Protein 3BXZ (pdb70)

CATH classification: 3.40.50.300 (+1 more: 3.40.50.300)

Sequence (878 aa):
GSRNDRTLRRMRKVVNIINAMEPEMEKLSDEELKGKTAEFRARLEKGEVLENLIPEAFAVVREASKRVFGMRHFDVQLLGGMVLNERCIAEMRTGEGKTLTATLPAYLNALTGKGVHVVTVNDYLAQRDAENNRPLFEFLGLTVGINLPGMPAPAKREAYAADITYGTNNEYGFDYLRDNMAFSPEERVQRKLHYALVDEVDSILIDEARTPLIILASITFQNYFRLYEKLAGMTGTADTEAFEFSSIYKLDTVVVPTNRPMIRKDLPDLVYMTEAEKIQAIIEDIKERTAKGQPVLVGTISIEKSELVSNELTKAGIKHNVLNAKFHANEAAIVAQAGYPAAVTIATNMAGRGTDIVLGGSWQAEVAALENPTAEQIEKIKADWQVRHDAVLEAGGLHIIGTERHESRRIDNQLRGRSGRQGDAGSSRFYLSMEDALGSRNDRTLRRMRKVVNIINAMEPEMEKLSDEELKGKTAEFRARLEKGEVLENLIPEAFAVVREASKRVFGMRHFDVQLLGGMVLNERCIAEMRTGEGKTLTATLPAYLNALTGKGVHVVTVNDYLAQRDAENNRPLFEFLGLTVGINLPGMPAPAKREAYAADITYGTNNEYGFDYLRDNMAFSPEERVQRKLHYALVDEVDSILIDEARTPLIILASITFQNYFRLYEKLAGMTGTADTEAFEFSSIYKLDTVVVPTNRPMIRKDLPDLVYMTEAEKIQAIIEDIKERTAKGQPVLVGTISIEKSELVSNELTKAGIKHNVLNAKFHANEAAIVAQAGYPAAVTIATNMAGRGTDIVLGGSWQAEVAALENPTAEQIEKIKADWQVRHDAVLEAGGLHIIGTERHESRRIDNQLRGRSGRQGDAGSSRFYLSMEDALMR

Secondary structure (DSSP, 8-state):
-HHHHHHHHHHHHHHHHHHHTHHHHTTS-HHHHHTHHHHHHHHHHTT--GGGSHHHHHHHHHHHHHHHT--PPPHHHHHHHHHTTTTEEEE--TTS-HHHHTHHHHHHHTTSSS-EEEEESSHHHHHHHHHTTHHHHHHTT--EEE--TT--HHHHHHHHHSSEEEEEHHHHHHHHHHHHT-SSGGG----S--EEEEETHHHHHTGGGS--EE--EE---GGGGGGSSEEEEEES--STTTTHHHHHS--EEEEPPPSS----EEPPPEEESSHHHHHHHHHHHHHHHHHHT--EEEE-SSHHHHHHHHHHHHHTS----EE-SS-HHHHHHHHTTTTSSS-EEEE-TTSSTT----TT--THHHHTT-S---TTTTHHHHTTHHHHHHHHHHTTS-EEEESS--SSTTHHHHHHHTSSGGG---EEEEEEEGGG--/-HHHHHHHHHHHHHHHHHHHTHHHHTTS-HHHHHTHHHHHHHHHHTT--GGGSHHHHHHHHHHHHHHHT--PPPHHHHHHHHHTTTTEEEE--TTS-HHHHTHHHHHHHTTSSS-EEEEESSHHHHHHHHHTTHHHHHHTT--EEE--TT--HHHHHHHHHSSEEEEEHHHHHHHHHHHHT-SSGGG-------EEEEETHHIIIIIS-S--EE--EE--TTTGGGSSSEEEEEES--STT-SHHHHHS--EEEEPPPSS----EEPPPEEESSHHHHHHHHHHHHHHHHHHT--EEEE-SSHHHHHHHHHHHHHTS----EE-SS-HHHHHHHHTTTTSSS-EEEE-TTSSTT----TT--THHHHTT-S---TTTTHHHHTTHHHHHHHHHHTTS-EEEESS--SSTTHHHHHHHTSSGGG---EEEEEEEHHHH---

Foldseek 3Di:
DVVLVCLLVVCLVLLVLLVVCQVVLLPQDLVRLLCVLVVVLVCVVVVHDLCPCQSVQLSSLQNLCCVQVVHRQQSLLSSQLVQQQPLAEEAAFFQQCVLSSVCRVLVSQLRPQQAAEEAEADLVQQVVSLVVNVSSQVSSPWDAAEDDDPDPLVNLLVQQNTSYHTDHLVRVLVLVVVCVVDPDNVSRSHDQAEYYEYEACCVRQPVQQPWDQPPPGTDGCNCVQLSYNHYYYYYNFAPPVQVVSCVRNNHHYRYRDGSADQAEAEDDADEDADLCRQLVVVLVVLVVLLVVLAFEEEEEAAVVVLVVSVCSNCVVPADAEEFHPPCLPVLLLVQCFSLASRYYYYYYLPGNPPRQHAHQHDCVSVQVPDPDNDPPVSCCRVVVSVVRRVSNQVSQGYEYEYSEQDPDVSSVVSRVSSTRHPNGGHYYYYYHYPVPPD/DVVLVCLLVVCLVLLVLLVVCQVVLLPQDLVRLLCVLVVVLVCVVVVHDLCPCQSVQLSSLQNLCCVQVVHRQQSLLSSQLVQQQPLAEEAAFDQQCVLSSVCRVLVSQLRPQQAAEEAEADLVQQCVSLVVNVSSQVSSPWDAAEDDDPDQLVNLLVQQNTSYHTDHLVRVVVLVVVCVVDPDNVSRRHGQAEYYEYEACCCRQPVQQPWDQPVDDTDGCNCVQLSYNHYYYYYNFQVVVQPVSCVRNNHHYRYRDGSADQAEAEDDADAAADLCRQLVVVLVVLVVLLVVQAFEEEEEAAVVVLVVSVCSNCVVPADAEEFHPPPQPVLLLVQCFSQASRYYYYYYLPGNPPRQHAHQHDCVSVQVPDPDNDPPVSCCRVVVSVVRRVSNQVSQGYEYEYSEQDPDVSSVVSRVSSTRHPNGGHYYYYYYYPVPVPPD

B-factor: mean 82.31, std 23.48, range [23.75, 167.67]

Solvent-accessible surface area: 38210 Å² total; per-residue (Å²): 84,79,132,34,92,154,15,22,155,121,3,100,125,35,7,93,88,1,43,63,38,26,77,90,8,88,171,36,43,65,127,109,0,83,39,31,2,55,68,0,101,45,48,31,154,161,65,52,89,108,82,88,1,13,23,34,0,1,3,0,0,2,6,0,0,55,83,52,64,54,103,91,0,63,57,9,8,0,1,0,0,7,0,0,10,62,80,11,0,0,3,1,98,53,23,7,26,24,49,12,0,2,0,0,0,0,0,10,9,2,10,77,48,94,2,0,7,5,0,3,39,18,51,64,8,0,67,41,5,0,95,86,4,59,55,0,0,96,28,0,40,12,80,10,8,26,0,31,67,73,59,91,38,87,36,3,70,128,7,2,63,11,32,0,1,4,0,11,12,55,10,0,0,7,0,40,1,73,14,26,12,14,112,39,92,125,74,110,12,22,86,157,12,10,1,0,0,0,15,38,0,0,12,6,8,14,42,86,46,176,57,21,64,0,107,139,13,47,6,43,17,56,4,0,4,90,54,6,101,47,0,0,0,2,0,8,16,1,79,81,31,29,164,59,0,28,64,43,6,146,0,62,28,6,45,8,46,48,42,122,103,85,89,29,141,70,49,98,56,69,79,45,126,44,63,53,74,8,30,75,25,1,16,125,21,0,101,100,38,41,93,113,23,3,0,2,0,0,5,8,57,33,51,110,65,0,76,104,6,17,86,39,0,70,139,44,44,10,195,43,55,43,1,34,23,131,134,48,64,85,10,8,69,62,1,18,49,4,0,90,28,73,18,14,4,0,1,7,41,84,2,7,34,48,23,65,8,32,3,0,0,17,53,90,53,57,43,92,76,72,186,78,120,43,65,120,59,57,101,145,46,92,57,65,25,68,102,28,30,70,45,0,47,162,25,30,0,2,0,0,0,0,4,30,65,64,171,38,123,2,25,5,44,27,19,21,8,28,3,6,42,45,20,15,30,5,10,0,38,0,5,44,4,93,92,62,91,200,84,79,135,33,90,152,14,22,156,121,4,98,124,34,7,94,87,1,44,63,36,26,76,90,8,86,171,36,44,65,129,112,0,83,40,30,2,55,68,0,102,47,48,33,153,162,65,51,89,108,83,88,0,13,25,34,0,1,3,0,0,2,6,0,0,55,84,52,62,53,104,92,0,63,56,8,8,0,1,0,0,8,0,0,10,62,82,12,0,0,3,2,95,52,23,8,26,23,50,12,0,2,0,0,0,0,0,10,8,3,10,79,48,96,2,0,4,4,0,3,38,18,51,65,7,0,67,41,5,0,94,86,4,61,56,0,0,98,30,0,40,12,81,10,8,26,0,33,68,73,57,90,37,90,36,3,72,127,6,2,62,11,32,0,1,3,0,10,7,56,13,0,0,9,0,34,0,71,14,11,12,11,100,36,89,126,72,108,13,22,81,157,11,10,0,0,0,0,14,37,0,0,12,6,3,12,40,83,30,157,56,22,88,0,93,157,12,67,17,34,18,47,20,0,2,82,41,6,100,46,1,0,0,2,0,8,16,1,81,83,35,29,164,65,0,28,68,38,4,148,0,62,28,6,44,8,46,47,41,118,101,84,88,29,141,69,49,97,58,67,63,46,110,65,104,52,75,12,29,75,26,1,17,124,20,0,102,101,38,43,92,112,24,3,0,1,0,0,5,8,56,34,51,112,66,0,76,105,6,17,84,40,0,69,140,46,44,11,194,42,55,43,1,34,22,135,134,46,64,83,10,6,67,64,1,18,50,4,0,90,26,71,19,12,4,0,1,6,41,86,2,6,34,46,25,66,8,32,3,0,0,17,53,91,54,56,41,92,77,72,188,78,119,42,65,119,61,57,100,144,44,92,56,66,25,68,103,30,30,69,48,0,47,160,24,30,0,4,0,0,0,0,4,42,36,62,172,38,127,2,26,5,40,27,18,23,8,29,3,7,41,44,19,16,31,5,10,1,39,0,6,7,13,74,166,53,36,102,120,258

Structure (mmCIF, N/CA/C/O backbone):
data_3BXZ
#
_entry.id   3BXZ
#
_cell.length_a   177.823
_cell.length_b   71.361
_cell.length_c   119.536
_cell.angle_alpha   90.000
_cell.angle_beta   128.820
_cell.angle_gamma   90.000
#
_symmetry.space_group_name_H-M   'C 1 2 1'
#
loop_
_entity.id
_entity.type
_entity.pdbx_description
1 polymer 'Preprotein translocase subunit secA'
2 non-polymer 'MAGNESIUM ION'
3 non-polymer SPERMIDINE
4 non-polymer "ADENOSINE-5'-DIPHOSPHATE"
5 water water
#
loop_
_atom_site.group_PDB
_atom_site.id
_atom_site.type_symbol
_atom_site.label_atom_id
_atom_site.label_alt_id
_atom_site.label_comp_id
_atom_site.label_asym_id
_atom_site.label_entity_id
_atom_site.label_seq_id
_atom_site.pdbx_PDB_ins_code
_atom_site.Cartn_x
_atom_site.Cartn_y
_atom_site.Cartn_z
_atom_site.occupancy
_atom_site.B_iso_or_equiv
_atom_site.auth_seq_id
_atom_site.auth_comp_id
_atom_site.auth_asym_id
_atom_site.auth_atom_id
_atom_site.pdbx_PDB_model_num
ATOM 1 N N . GLY A 1 13 ? 34.901 -22.739 11.718 1.00 125.80 11 GLY A N 1
ATOM 2 C CA . GLY A 1 13 ? 35.117 -24.151 11.271 1.00 125.31 11 GLY A CA 1
ATOM 3 C C . GLY A 1 13 ? 34.737 -24.334 9.816 1.00 124.45 11 GLY A C 1
ATOM 4 O O . GLY A 1 13 ? 35.369 -23.757 8.929 1.00 125.41 11 GLY A O 1
ATOM 5 N N . SER A 1 14 ? 33.712 -25.142 9.561 1.00 121.56 12 SER A N 1
ATOM 6 C CA . SER A 1 14 ? 33.266 -25.360 8.196 1.00 119.25 12 SER A CA 1
ATOM 7 C C . SER A 1 14 ? 32.605 -24.060 7.759 1.00 116.99 12 SER A C 1
ATOM 8 O O . SER A 1 14 ? 32.431 -23.817 6.568 1.00 118.38 12 SER A O 1
ATOM 11 N N . ARG A 1 15 ? 32.252 -23.220 8.734 1.00 114.19 13 ARG A N 1
ATOM 12 C CA . ARG A 1 15 ? 31.614 -21.931 8.454 1.00 111.04 13 ARG A CA 1
ATOM 13 C C . ARG A 1 15 ? 32.640 -20.947 7.897 1.00 107.30 13 ARG A C 1
ATOM 14 O O . ARG A 1 15 ? 32.390 -20.267 6.902 1.00 106.44 13 ARG A O 1
ATOM 22 N N . ASN A 1 16 ? 33.796 -20.869 8.543 1.00 102.01 14 ASN A N 1
ATOM 23 C CA . ASN A 1 16 ? 34.838 -19.973 8.084 1.00 97.46 14 ASN A CA 1
ATOM 24 C C . ASN A 1 16 ? 35.241 -20.384 6.669 1.00 94.67 14 ASN A C 1
ATOM 25 O O . ASN A 1 16 ? 35.578 -19.546 5.838 1.00 94.63 14 ASN A O 1
ATOM 30 N N . ASP A 1 17 ? 35.185 -21.685 6.400 1.00 95.69 15 ASP A N 1
ATOM 31 C CA . ASP A 1 17 ? 35.539 -22.218 5.089 1.00 94.79 15 ASP A CA 1
ATOM 32 C C . ASP A 1 17 ? 34.556 -21.804 3.998 1.00 94.62 15 ASP A C 1
ATOM 33 O O . ASP A 1 17 ? 34.943 -21.186 2.999 1.00 93.12 15 ASP A O 1
ATOM 38 N N . ARG A 1 18 ? 33.288 -22.156 4.191 1.00 93.59 16 ARG A N 1
ATOM 39 C CA . ARG A 1 18 ? 32.255 -21.848 3.212 1.00 92.63 16 ARG A CA 1
ATOM 40 C C . ARG A 1 18 ? 32.216 -20.357 2.910 1.00 91.82 16 ARG A C 1
ATOM 41 O O . ARG A 1 18 ? 31.973 -19.952 1.771 1.00 92.39 16 ARG A O 1
ATOM 49 N N . THR A 1 19 ? 32.474 -19.546 3.930 1.00 90.28 17 THR A N 1
ATOM 50 C CA . THR A 1 19 ? 32.472 -18.094 3.784 1.00 88.54 17 THR A CA 1
ATOM 51 C C . THR A 1 19 ? 33.711 -17.608 3.028 1.00 88.66 17 THR A C 1
ATOM 52 O O . THR A 1 19 ? 33.647 -16.649 2.259 1.00 86.13 17 THR A O 1
ATOM 56 N N . LEU A 1 20 ? 34.835 -18.282 3.243 1.00 89.49 18 LEU A N 1
ATOM 57 C CA . LEU A 1 20 ? 36.078 -17.914 2.577 1.00 90.02 18 LEU A CA 1
ATOM 58 C C . LEU A 1 20 ? 36.015 -18.416 1.135 1.00 90.60 18 LEU A C 1
ATOM 59 O O . LEU A 1 20 ? 36.373 -17.701 0.192 1.00 91.03 18 LEU A O 1
ATOM 64 N N . ARG A 1 21 ? 35.551 -19.650 0.973 1.00 93.34 19 ARG A N 1
ATOM 65 C CA . ARG A 1 21 ? 35.398 -20.241 -0.350 1.00 94.45 19 ARG A CA 1
ATOM 66 C C . ARG A 1 21 ? 34.445 -19.340 -1.135 1.00 93.44 19 ARG A C 1
ATOM 67 O O . ARG A 1 21 ? 34.701 -18.982 -2.287 1.00 92.31 19 ARG A O 1
ATOM 75 N N . ARG A 1 22 ? 33.350 -18.981 -0.470 1.00 89.81 20 ARG A N 1
ATOM 76 C CA . ARG A 1 22 ? 32.295 -18.122 -1.005 1.00 88.45 20 ARG A CA 1
ATOM 77 C C . ARG A 1 22 ? 32.831 -16.963 -1.826 1.00 86.37 20 ARG A C 1
ATOM 78 O O . ARG A 1 22 ? 32.565 -16.853 -3.017 1.00 85.33 20 ARG A O 1
ATOM 86 N N . MET A 1 23 ? 33.583 -16.093 -1.164 1.00 84.68 21 MET A N 1
ATOM 87 C CA . MET A 1 23 ? 34.157 -14.914 -1.797 1.00 81.95 21 MET A CA 1
ATOM 88 C C . MET A 1 23 ? 35.470 -15.216 -2.489 1.00 79.08 21 MET A C 1
ATOM 89 O O . MET A 1 23 ? 35.948 -14.432 -3.305 1.00 78.22 21 MET A O 1
ATOM 94 N N . ARG A 1 24 ? 36.053 -16.356 -2.148 1.00 78.30 22 ARG A N 1
ATOM 95 C CA . ARG A 1 24 ? 37.307 -16.758 -2.752 1.00 78.31 22 ARG A CA 1
ATOM 96 C C . ARG A 1 24 ? 37.146 -16.738 -4.266 1.00 78.05 22 ARG A C 1
ATOM 97 O O . ARG A 1 24 ? 38.093 -16.455 -4.999 1.00 77.72 22 ARG A O 1
ATOM 105 N N . LYS A 1 25 ? 35.937 -17.043 -4.729 1.00 78.20 23 LYS A N 1
ATOM 106 C CA . LYS A 1 25 ? 35.646 -17.067 -6.159 1.00 79.29 23 LYS A CA 1
ATOM 107 C C . LYS A 1 25 ? 35.609 -15.655 -6.724 1.00 77.88 23 LYS A C 1
ATOM 108 O O . LYS A 1 25 ? 36.145 -15.384 -7.803 1.00 75.79 23 LYS A O 1
ATOM 114 N N . VAL A 1 26 ? 34.968 -14.761 -5.977 1.00 79.52 24 VAL A N 1
ATOM 115 C CA . VAL A 1 26 ? 34.856 -13.361 -6.367 1.00 78.27 24 VAL A CA 1
ATOM 116 C C . VAL A 1 26 ? 36.267 -12.806 -6.531 1.00 79.27 24 VAL A C 1
ATOM 117 O O . VAL A 1 26 ? 36.501 -11.845 -7.261 1.00 79.65 24 VAL A O 1
ATOM 121 N N . VAL A 1 27 ? 37.208 -13.429 -5.834 1.00 79.33 25 VAL A N 1
ATOM 122 C CA . VAL A 1 27 ? 38.603 -13.036 -5.905 1.00 81.07 25 VAL A CA 1
ATOM 123 C C . VAL A 1 27 ? 39.131 -13.436 -7.272 1.00 82.69 25 VAL A C 1
ATOM 124 O O . VAL A 1 27 ? 39.847 -12.672 -7.909 1.00 81.49 25 VAL A O 1
ATOM 128 N N . ASN A 1 28 ? 38.775 -14.640 -7.718 1.00 85.64 26 ASN A N 1
ATOM 129 C CA . ASN A 1 28 ? 39.222 -15.134 -9.015 1.00 89.29 26 ASN A CA 1
ATOM 130 C C . ASN A 1 28 ? 38.768 -14.167 -10.106 1.00 88.66 26 ASN A C 1
ATOM 131 O O . ASN A 1 28 ? 39.526 -13.856 -11.035 1.00 88.45 26 ASN A O 1
ATOM 136 N N . ILE A 1 29 ? 37.533 -13.682 -9.974 1.00 87.01 27 ILE A N 1
ATOM 137 C CA . ILE A 1 29 ? 36.960 -12.735 -10.933 1.00 87.03 27 ILE A CA 1
ATOM 138 C C . ILE A 1 29 ? 37.825 -11.486 -11.035 1.00 86.85 27 ILE A C 1
ATOM 139 O O . ILE A 1 29 ? 38.144 -11.024 -12.129 1.00 88.38 27 ILE A O 1
ATOM 144 N N . ILE A 1 30 ? 38.191 -10.944 -9.879 1.00 85.94 28 ILE A N 1
ATOM 145 C CA . ILE A 1 30 ? 39.012 -9.737 -9.808 1.00 86.26 28 ILE A CA 1
ATOM 146 C C . ILE A 1 30 ? 40.328 -9.905 -10.558 1.00 84.93 28 ILE A C 1
ATOM 147 O O . ILE A 1 30 ? 40.827 -8.954 -11.167 1.00 85.69 28 ILE A O 1
ATOM 152 N N . ASN A 1 31 ? 40.887 -11.113 -10.503 1.00 85.84 29 ASN A N 1
ATOM 153 C CA . ASN A 1 31 ? 42.150 -11.408 -11.178 1.00 87.18 29 ASN A CA 1
ATOM 154 C C . ASN A 1 31 ? 41.959 -11.490 -12.690 1.00 87.60 29 ASN A C 1
ATOM 155 O O . ASN A 1 31 ? 42.898 -11.257 -13.465 1.00 88.19 29 ASN A O 1
ATOM 160 N N . ALA A 1 32 ? 40.735 -11.812 -13.099 1.00 88.24 30 ALA A N 1
ATOM 161 C CA . ALA A 1 32 ? 40.400 -11.925 -14.511 1.00 89.18 30 ALA A CA 1
ATOM 162 C C . ALA A 1 32 ? 40.282 -10.552 -15.169 1.00 89.34 30 ALA A C 1
ATOM 163 O O . ALA A 1 32 ? 40.557 -10.395 -16.360 1.00 92.15 30 ALA A O 1
ATOM 165 N N . MET A 1 33 ? 39.865 -9.562 -14.386 1.00 89.08 31 MET A N 1
ATOM 166 C CA . MET A 1 33 ? 39.715 -8.212 -14.894 1.00 87.67 31 MET A CA 1
ATOM 167 C C . MET A 1 33 ? 41.049 -7.492 -14.881 1.00 88.83 31 MET A C 1
ATOM 168 O O . MET A 1 33 ? 41.127 -6.330 -15.270 1.00 88.40 31 MET A O 1
ATOM 173 N N . GLU A 1 34 ? 42.100 -8.176 -14.442 1.00 88.20 32 GLU A N 1
ATOM 174 C CA . GLU A 1 34 ? 43.407 -7.542 -14.367 1.00 89.03 32 GLU A CA 1
ATOM 175 C C . GLU A 1 34 ? 44.013 -7.223 -15.722 1.00 90.79 32 GLU A C 1
ATOM 176 O O . GLU A 1 34 ? 44.567 -6.142 -15.917 1.00 89.10 32 GLU A O 1
ATOM 182 N N . PRO A 1 35 ? 43.929 -8.160 -16.681 1.00 92.87 33 PRO A N 1
ATOM 183 C CA . PRO A 1 35 ? 44.508 -7.864 -17.994 1.00 93.35 33 PRO A CA 1
ATOM 184 C C . PRO A 1 35 ? 43.773 -6.721 -18.699 1.00 95.28 33 PRO A C 1
ATOM 185 O O . PRO A 1 35 ? 44.352 -6.017 -19.526 1.00 92.11 33 PRO A O 1
ATOM 189 N N . GLU A 1 36 ? 42.502 -6.538 -18.353 1.00 94.96 34 GLU A N 1
ATOM 190 C CA . GLU A 1 36 ? 41.684 -5.484 -18.938 1.00 96.50 34 GLU A CA 1
ATOM 191 C C . GLU A 1 36 ? 42.111 -4.141 -18.357 1.00 94.82 34 GLU A C 1
ATOM 192 O O . GLU A 1 36 ? 42.680 -3.308 -19.058 1.00 94.46 34 GLU A O 1
ATOM 198 N N . MET A 1 37 ? 41.833 -3.950 -17.066 1.00 95.17 35 MET A N 1
ATOM 199 C CA . MET A 1 37 ? 42.170 -2.721 -16.338 1.00 94.70 35 MET A CA 1
ATOM 200 C C . MET A 1 37 ? 43.599 -2.276 -16.598 1.00 96.05 35 MET A C 1
ATOM 201 O O . MET A 1 37 ? 43.908 -1.089 -16.514 1.00 95.07 35 MET A O 1
ATOM 206 N N . GLU A 1 38 ? 44.465 -3.241 -16.897 1.00 97.25 36 GLU A N 1
ATOM 207 C CA . GLU A 1 38 ? 45.870 -2.969 -17.161 1.00 99.80 36 GLU A CA 1
ATOM 208 C C . GLU A 1 38 ? 46.056 -2.116 -18.391 1.00 100.24 36 GLU A C 1
ATOM 209 O O . GLU A 1 38 ? 47.104 -1.501 -18.570 1.00 98.82 36 GLU A O 1
ATOM 215 N N . LYS A 1 39 ? 45.032 -2.076 -19.235 1.00 102.55 37 LYS A N 1
ATOM 216 C CA . LYS A 1 39 ? 45.098 -1.296 -20.462 1.00 104.57 37 LYS A CA 1
ATOM 217 C C . LYS A 1 39 ? 44.543 0.132 -20.353 1.00 103.82 37 LYS A C 1
ATOM 218 O O . LYS A 1 39 ? 45.109 1.059 -20.944 1.00 104.20 37 LYS A O 1
ATOM 224 N N . LEU A 1 40 ? 43.455 0.312 -19.598 1.00 103.08 38 LEU A N 1
ATOM 225 C CA . LEU A 1 40 ? 42.833 1.633 -19.414 1.00 102.56 38 LEU A CA 1
ATOM 226 C C . LEU A 1 40 ? 43.884 2.698 -19.107 1.00 104.39 38 LEU A C 1
ATOM 227 O O . LEU A 1 40 ? 44.719 2.508 -18.228 1.00 105.17 38 LEU A O 1
ATOM 232 N N . SER A 1 41 ? 43.847 3.818 -19.824 1.00 103.84 39 SER A N 1
ATOM 233 C CA . SER A 1 41 ? 44.817 4.892 -19.600 1.00 102.01 39 SER A CA 1
ATOM 234 C C . SER A 1 41 ? 44.651 5.490 -18.204 1.00 101.44 39 SER A C 1
ATOM 235 O O . SER A 1 41 ? 43.655 5.235 -17.523 1.00 104.71 39 SER A O 1
ATOM 238 N N . ASP A 1 42 ? 45.633 6.279 -17.780 1.00 100.75 40 ASP A N 1
ATOM 239 C CA . ASP A 1 42 ? 45.576 6.915 -16.472 1.00 98.58 40 ASP A CA 1
ATOM 240 C C . ASP A 1 42 ? 44.267 7.679 -16.344 1.00 99.39 40 ASP A C 1
ATOM 241 O O . ASP A 1 42 ? 43.516 7.467 -15.396 1.00 99.45 40 ASP A O 1
ATOM 246 N N . GLU A 1 43 ? 43.994 8.555 -17.307 1.00 101.28 41 GLU A N 1
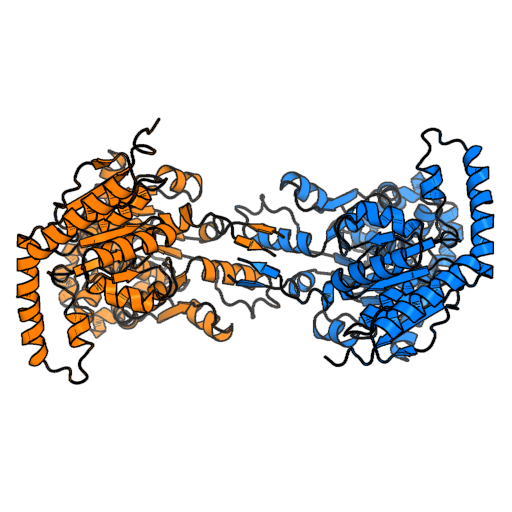ATOM 247 C CA . GLU A 1 43 ? 42.765 9.341 -17.300 1.00 102.53 41 GLU A CA 1
ATOM 248 C C . GLU A 1 43 ? 41.544 8.433 -17.327 1.00 101.96 41 GLU A C 1
ATOM 249 O O . GLU A 1 43 ? 40.550 8.696 -16.666 1.00 100.98 41 GLU A O 1
ATOM 255 N N . GLU A 1 44 ? 41.620 7.364 -18.105 1.00 101.34 42 GLU A N 1
ATOM 256 C CA . GLU A 1 44 ? 40.506 6.435 -18.205 1.00 100.22 42 GLU A CA 1
ATOM 257 C C . GLU A 1 44 ? 40.314 5.677 -16.909 1.00 97.39 42 GLU A C 1
ATOM 258 O O . GLU A 1 44 ? 39.197 5.318 -16.555 1.00 97.33 42 GLU A O 1
ATOM 264 N N . LEU A 1 45 ? 41.416 5.425 -16.214 1.00 93.60 43 LEU A N 1
ATOM 265 C CA . LEU A 1 45 ? 41.386 4.718 -14.941 1.00 90.09 43 LEU A CA 1
ATOM 266 C C . LEU A 1 45 ? 40.768 5.632 -13.890 1.00 89.91 43 LEU A C 1
ATOM 267 O O . LEU A 1 45 ? 39.757 5.306 -13.286 1.00 89.72 43 LEU A O 1
ATOM 272 N N . LYS A 1 46 ? 41.389 6.786 -13.688 1.00 91.98 44 LYS A N 1
ATOM 273 C CA . LYS A 1 46 ? 40.906 7.775 -12.734 1.00 92.02 44 LYS A CA 1
ATOM 274 C C . LYS A 1 46 ? 39.411 7.999 -12.940 1.00 92.77 44 LYS A C 1
ATOM 275 O O . LYS A 1 46 ? 38.632 7.916 -12.001 1.00 93.92 44 LYS A O 1
ATOM 281 N N . GLY A 1 47 ? 39.016 8.266 -14.178 1.00 93.15 45 GLY A N 1
ATOM 282 C CA . GLY A 1 47 ? 37.616 8.509 -14.477 1.00 92.37 45 GLY A CA 1
ATOM 283 C C . GLY A 1 47 ? 36.721 7.305 -14.264 1.00 92.07 45 GLY A C 1
ATOM 284 O O . GLY A 1 47 ? 35.524 7.338 -14.575 1.00 90.15 45 GLY A O 1
ATOM 285 N N . LYS A 1 48 ? 37.300 6.235 -13.735 1.00 90.42 46 LYS A N 1
ATOM 286 C CA . LYS A 1 48 ? 36.540 5.023 -13.483 1.00 88.84 46 LYS A CA 1
ATOM 287 C C . LYS A 1 48 ? 35.592 5.274 -12.311 1.00 88.25 46 LYS A C 1
ATOM 288 O O . LYS A 1 48 ? 34.571 4.596 -12.160 1.00 87.33 46 LYS A O 1
ATOM 294 N N . THR A 1 49 ? 35.935 6.267 -11.491 1.00 88.01 47 THR A N 1
ATOM 295 C CA . THR A 1 49 ? 35.139 6.612 -10.325 1.00 86.10 47 THR A CA 1
ATOM 296 C C . THR A 1 49 ? 33.856 7.297 -10.739 1.00 87.88 47 THR A C 1
ATOM 297 O O . THR A 1 49 ? 32.791 6.992 -10.204 1.00 87.38 47 THR A O 1
ATOM 301 N N . ALA A 1 50 ? 33.962 8.230 -11.682 1.00 88.40 48 ALA A N 1
ATOM 302 C CA . ALA A 1 50 ? 32.793 8.948 -12.186 1.00 90.17 48 ALA A CA 1
ATOM 303 C C . ALA A 1 50 ? 31.739 7.922 -12.577 1.00 91.98 48 ALA A C 1
ATOM 304 O O . ALA A 1 50 ? 30.585 7.996 -12.152 1.00 90.22 48 ALA A O 1
ATOM 306 N N . GLU A 1 51 ? 32.159 6.962 -13.393 1.00 93.44 49 GLU A N 1
ATOM 307 C CA . GLU A 1 51 ? 31.294 5.881 -13.848 1.00 94.62 49 GLU A CA 1
ATOM 308 C C . GLU A 1 51 ? 30.626 5.159 -12.671 1.00 94.71 49 GLU A C 1
ATOM 309 O O . GLU A 1 51 ? 29.410 4.970 -12.658 1.00 94.57 49 GLU A O 1
ATOM 315 N N . PHE A 1 52 ? 31.428 4.756 -11.689 1.00 95.77 50 PHE A N 1
ATOM 316 C CA . PHE A 1 52 ? 30.915 4.063 -10.510 1.00 96.29 50 PHE A CA 1
ATOM 317 C C . PHE A 1 52 ? 29.896 4.917 -9.778 1.00 95.52 50 PHE A C 1
ATOM 318 O O . PHE A 1 52 ? 28.891 4.408 -9.281 1.00 93.64 50 PHE A O 1
ATOM 326 N N . ARG A 1 53 ? 30.172 6.217 -9.695 1.00 94.61 51 ARG A N 1
ATOM 327 C CA . ARG A 1 53 ? 29.273 7.128 -9.004 1.00 94.87 51 ARG A CA 1
ATOM 328 C C . ARG A 1 53 ? 27.966 7.228 -9.766 1.00 94.79 51 ARG A C 1
ATOM 329 O O . ARG A 1 53 ? 26.896 7.142 -9.169 1.00 94.41 51 ARG A O 1
ATOM 337 N N . ALA A 1 54 ? 28.052 7.382 -11.086 1.00 93.37 52 ALA A N 1
ATOM 338 C CA . ALA A 1 54 ? 26.854 7.460 -11.921 1.00 92.38 52 ALA A CA 1
ATOM 339 C C . ALA A 1 54 ? 26.075 6.164 -11.753 1.00 91.97 52 ALA A C 1
ATOM 340 O O . ALA A 1 54 ? 24.898 6.175 -11.394 1.00 91.99 52 ALA A O 1
ATOM 342 N N . ARG A 1 55 ? 26.753 5.049 -12.009 1.00 93.39 53 ARG A N 1
ATOM 343 C CA . ARG A 1 55 ? 26.153 3.724 -11.889 1.00 92.71 53 ARG A CA 1
ATOM 344 C C . ARG A 1 55 ? 25.361 3.598 -10.604 1.00 93.31 53 ARG A C 1
ATOM 345 O O . ARG A 1 55 ? 24.197 3.227 -10.620 1.00 92.77 53 ARG A O 1
ATOM 353 N N . LEU A 1 56 ? 26.003 3.909 -9.487 1.00 95.57 54 LEU A N 1
ATOM 354 C CA . LEU A 1 56 ? 25.351 3.827 -8.189 1.00 97.86 54 LEU A CA 1
ATOM 355 C C . LEU A 1 56 ? 24.234 4.846 -8.096 1.00 99.69 54 LEU A C 1
ATOM 356 O O . LEU A 1 56 ? 23.175 4.568 -7.540 1.00 98.60 54 LEU A O 1
ATOM 361 N N . GLU A 1 57 ? 24.485 6.028 -8.652 1.00 101.23 55 GLU A N 1
ATOM 362 C CA . GLU A 1 57 ? 23.517 7.119 -8.650 1.00 102.92 55 GLU A CA 1
ATOM 363 C C . GLU A 1 57 ? 22.270 6.655 -9.377 1.00 104.22 55 GLU A C 1
ATOM 364 O O . GLU A 1 57 ? 21.161 7.079 -9.066 1.00 104.27 55 GLU A O 1
ATOM 370 N N . LYS A 1 58 ? 22.465 5.775 -10.352 1.00 104.48 56 LYS A N 1
ATOM 371 C CA . LYS A 1 58 ? 21.358 5.235 -11.125 1.00 105.09 56 LYS A CA 1
ATOM 372 C C . LYS A 1 58 ? 20.639 4.171 -10.309 1.00 106.01 56 LYS A C 1
ATOM 373 O O . LYS A 1 58 ? 19.727 3.513 -10.803 1.00 107.46 56 LYS A O 1
ATOM 379 N N . GLY A 1 59 ? 21.068 4.003 -9.062 1.00 107.08 57 GLY A N 1
ATOM 380 C CA . GLY A 1 59 ? 20.451 3.031 -8.174 1.00 109.04 57 GLY A CA 1
ATOM 381 C C . GLY A 1 59 ? 20.922 1.594 -8.319 1.00 110.24 57 GLY A C 1
ATOM 382 O O . GLY A 1 59 ? 20.172 0.659 -8.023 1.00 109.84 57 GLY A O 1
ATOM 383 N N . GLU A 1 60 ? 22.158 1.406 -8.770 1.00 106.29 58 GLU A N 1
ATOM 384 C CA . GLU A 1 60 ? 22.702 0.066 -8.936 1.00 104.37 58 GLU A CA 1
ATOM 385 C C . GLU A 1 60 ? 23.101 -0.466 -7.570 1.00 104.59 58 GLU A C 1
ATOM 386 O O . GLU A 1 60 ? 23.397 0.311 -6.665 1.00 105.43 58 GLU A O 1
ATOM 392 N N . VAL A 1 61 ? 23.106 -1.789 -7.425 1.00 107.39 59 VAL A N 1
ATOM 393 C CA . VAL A 1 61 ? 23.454 -2.442 -6.159 1.00 108.14 59 VAL A CA 1
ATOM 394 C C . VAL A 1 61 ? 24.886 -2.164 -5.680 1.00 109.29 59 VAL A C 1
ATOM 395 O O . VAL A 1 61 ? 25.853 -2.271 -6.447 1.00 110.64 59 VAL A O 1
ATOM 399 N N . LEU A 1 62 ? 25.009 -1.823 -4.399 1.00 107.23 60 LEU A N 1
ATOM 400 C CA . LEU A 1 62 ? 26.297 -1.519 -3.773 1.00 105.72 60 LEU A CA 1
ATOM 401 C C . LEU A 1 62 ? 27.333 -2.618 -3.990 1.00 105.11 60 LEU A C 1
ATOM 402 O O . LEU A 1 62 ? 28.325 -2.431 -4.703 1.00 103.28 60 LEU A O 1
ATOM 407 N N . GLU A 1 63 ? 27.078 -3.769 -3.374 1.00 109.76 61 GLU A N 1
ATOM 408 C CA . GLU A 1 63 ? 27.969 -4.915 -3.445 1.00 112.68 61 GLU A CA 1
ATOM 409 C C . GLU A 1 63 ? 27.984 -5.551 -4.830 1.00 110.73 61 GLU A C 1
ATOM 410 O O . GLU A 1 63 ? 28.380 -6.701 -4.989 1.00 110.38 61 GLU A O 1
ATOM 416 N N . ASN A 1 64 ? 27.564 -4.801 -5.839 1.00 108.87 62 ASN A N 1
ATOM 417 C CA . ASN A 1 64 ? 27.521 -5.345 -7.186 1.00 107.70 62 ASN A CA 1
ATOM 418 C C . ASN A 1 64 ? 28.761 -4.995 -7.978 1.00 104.88 62 ASN A C 1
ATOM 419 O O . ASN A 1 64 ? 29.186 -5.756 -8.840 1.00 102.94 62 ASN A O 1
ATOM 424 N N . LEU A 1 65 ? 29.345 -3.841 -7.688 1.00 101.99 63 LEU A N 1
ATOM 425 C CA . LEU A 1 65 ? 30.546 -3.422 -8.402 1.00 97.85 63 LEU A CA 1
ATOM 426 C C . LEU A 1 65 ? 31.805 -3.643 -7.582 1.00 95.26 63 LEU A C 1
ATOM 427 O O . LEU A 1 65 ? 32.793 -2.939 -7.738 1.00 94.31 63 LEU A O 1
ATOM 432 N N . ILE A 1 66 ? 31.749 -4.635 -6.702 1.00 93.01 64 ILE A N 1
ATOM 433 C CA . ILE A 1 66 ? 32.890 -4.982 -5.869 1.00 89.15 64 ILE A CA 1
ATOM 434 C C . ILE A 1 66 ? 34.028 -5.576 -6.717 1.00 90.04 64 ILE A C 1
ATOM 435 O O . ILE A 1 66 ? 35.139 -5.038 -6.729 1.00 89.13 64 ILE A O 1
ATOM 440 N N . PRO A 1 67 ? 33.767 -6.675 -7.461 1.00 90.57 65 PRO A N 1
ATOM 441 C CA . PRO A 1 67 ? 34.873 -7.222 -8.253 1.00 88.02 65 PRO A CA 1
ATOM 442 C C . PRO A 1 67 ? 35.514 -6.199 -9.180 1.00 90.35 65 PRO A C 1
ATOM 443 O O . PRO A 1 67 ? 36.731 -6.172 -9.337 1.00 89.91 65 PRO A O 1
ATOM 447 N N . GLU A 1 68 ? 34.690 -5.341 -9.766 1.00 89.58 66 GLU A N 1
ATOM 448 C CA . GLU A 1 68 ? 35.179 -4.321 -10.685 1.00 88.31 66 GLU A CA 1
ATOM 449 C C . GLU A 1 68 ? 35.895 -3.182 -9.944 1.00 87.56 66 GLU A C 1
ATOM 450 O O . GLU A 1 68 ? 36.960 -2.718 -10.372 1.00 88.17 66 GLU A O 1
ATOM 456 N N . ALA A 1 69 ? 35.307 -2.740 -8.832 1.00 86.85 67 ALA A N 1
ATOM 457 C CA . ALA A 1 69 ? 35.879 -1.660 -8.028 1.00 84.10 67 ALA A CA 1
ATOM 458 C C . ALA A 1 69 ? 37.230 -2.042 -7.433 1.00 81.88 67 ALA A C 1
ATOM 459 O O . ALA A 1 69 ? 38.182 -1.270 -7.496 1.00 83.45 67 ALA A O 1
ATOM 461 N N . PHE A 1 70 ? 37.298 -3.235 -6.849 1.00 80.24 68 PHE A N 1
ATOM 462 C CA . PHE A 1 70 ? 38.528 -3.729 -6.248 1.00 77.28 68 PHE A CA 1
ATOM 463 C C . PHE A 1 70 ? 39.602 -3.910 -7.313 1.00 75.29 68 PHE A C 1
ATOM 464 O O . PHE A 1 70 ? 40.793 -3.745 -7.038 1.00 73.96 68 PHE A O 1
ATOM 472 N N . ALA A 1 71 ? 39.187 -4.256 -8.529 1.00 73.77 69 ALA A N 1
ATOM 473 C CA . ALA A 1 71 ? 40.142 -4.454 -9.614 1.00 73.38 69 ALA A CA 1
ATOM 474 C C . ALA A 1 71 ? 40.786 -3.120 -9.966 1.00 73.46 69 ALA A C 1
ATOM 475 O O . ALA A 1 71 ? 41.950 -3.059 -10.372 1.00 71.67 69 ALA A O 1
ATOM 477 N N . VAL A 1 72 ? 40.012 -2.051 -9.795 1.00 73.38 70 VAL A N 1
ATOM 478 C CA . VAL A 1 72 ? 40.468 -0.694 -10.077 1.00 71.06 70 VAL A CA 1
ATOM 479 C C . VAL A 1 72 ? 41.473 -0.231 -9.040 1.00 71.89 70 VAL A C 1
ATOM 480 O O . VAL A 1 72 ? 42.539 0.281 -9.373 1.00 73.51 70 VAL A O 1
ATOM 484 N N . VAL A 1 73 ? 41.113 -0.412 -7.773 1.00 72.77 71 VAL A N 1
ATOM 485 C CA . VAL A 1 73 ? 41.977 -0.019 -6.663 1.00 72.28 71 VAL A CA 1
ATOM 486 C C . VAL A 1 73 ? 43.331 -0.738 -6.774 1.00 73.22 71 VAL A C 1
ATOM 487 O O . VAL A 1 73 ? 44.389 -0.146 -6.523 1.00 71.02 71 VAL A O 1
ATOM 491 N N . ARG A 1 74 ? 43.304 -2.014 -7.150 1.00 72.55 72 ARG A N 1
ATOM 492 C CA . ARG A 1 74 ? 44.549 -2.749 -7.298 1.00 72.39 72 ARG A CA 1
ATOM 493 C C . ARG A 1 74 ? 45.398 -2.053 -8.340 1.00 73.47 72 ARG A C 1
ATOM 494 O O . ARG A 1 74 ? 46.560 -1.737 -8.092 1.00 72.43 72 ARG A O 1
ATOM 502 N N . GLU A 1 75 ? 44.797 -1.814 -9.503 1.00 73.78 73 GLU A N 1
ATOM 503 C CA . GLU A 1 75 ? 45.487 -1.163 -10.599 1.00 74.54 73 GLU A CA 1
ATOM 504 C C . GLU A 1 75 ? 46.104 0.172 -10.220 1.00 73.03 73 GLU A C 1
ATOM 505 O O . GLU A 1 75 ? 47.298 0.387 -10.433 1.00 73.49 73 GLU A O 1
ATOM 511 N N . ALA A 1 76 ? 45.290 1.064 -9.664 1.00 71.58 74 ALA A N 1
ATOM 512 C CA . ALA A 1 76 ? 45.759 2.381 -9.246 1.00 70.21 74 ALA A CA 1
ATOM 513 C C . ALA A 1 76 ? 46.944 2.244 -8.291 1.00 68.97 74 ALA A C 1
ATOM 514 O O . ALA A 1 76 ? 47.959 2.923 -8.437 1.00 66.47 74 ALA A O 1
ATOM 516 N N . SER A 1 77 ? 46.790 1.349 -7.317 1.00 68.12 75 SER A N 1
ATOM 517 C CA . SER A 1 77 ? 47.802 1.080 -6.304 1.00 69.13 75 SER A CA 1
ATOM 518 C C . SER A 1 77 ? 49.089 0.637 -6.950 1.00 70.23 75 SER A C 1
ATOM 519 O O . SER A 1 77 ? 50.149 1.164 -6.671 1.00 68.28 75 SER A O 1
ATOM 522 N N . LYS A 1 78 ? 48.975 -0.358 -7.815 1.00 75.35 76 LYS A N 1
ATOM 523 C CA . LYS A 1 78 ? 50.108 -0.894 -8.562 1.00 78.33 76 LYS A CA 1
ATOM 524 C C . LYS A 1 78 ? 50.808 0.243 -9.298 1.00 75.38 76 LYS A C 1
ATOM 525 O O . LYS A 1 78 ? 52.029 0.264 -9.418 1.00 73.66 76 LYS A O 1
ATOM 531 N N . ARG A 1 79 ? 50.020 1.189 -9.790 1.00 74.02 77 ARG A N 1
ATOM 532 C CA . ARG A 1 79 ? 50.561 2.333 -10.504 1.00 73.53 77 ARG A CA 1
ATOM 533 C C . ARG A 1 79 ? 51.129 3.434 -9.598 1.00 73.32 77 ARG A C 1
ATOM 534 O O . ARG A 1 79 ? 52.259 3.895 -9.811 1.00 73.82 77 ARG A O 1
ATOM 542 N N . VAL A 1 80 ? 50.366 3.842 -8.585 1.00 71.54 78 VAL A N 1
ATOM 543 C CA . VAL A 1 80 ? 50.804 4.898 -7.680 1.00 68.49 78 VAL A CA 1
ATOM 544 C C . VAL A 1 80 ? 51.883 4.490 -6.670 1.00 67.66 78 VAL A C 1
ATOM 545 O O . VAL A 1 80 ? 52.864 5.208 -6.484 1.00 67.50 78 VAL A O 1
ATOM 549 N N . PHE A 1 81 ? 51.694 3.353 -6.006 1.00 67.31 79 PHE A N 1
ATOM 550 C CA . PHE A 1 81 ? 52.654 2.872 -5.007 1.00 67.20 79 PHE A CA 1
ATOM 551 C C . PHE A 1 81 ? 53.500 1.779 -5.618 1.00 67.64 79 PHE A C 1
ATOM 552 O O . PHE A 1 81 ? 54.638 1.561 -5.204 1.00 68.17 79 PHE A O 1
ATOM 560 N N . GLY A 1 82 ? 52.934 1.083 -6.602 1.00 67.36 80 GLY A N 1
ATOM 561 C CA . GLY A 1 82 ? 53.641 -0.024 -7.217 1.00 66.05 80 GLY A CA 1
ATOM 562 C C . GLY A 1 82 ? 53.452 -1.242 -6.326 1.00 65.78 80 GLY A C 1
ATOM 563 O O . GLY A 1 82 ? 54.375 -2.022 -6.099 1.00 65.53 80 GLY A O 1
ATOM 564 N N . MET A 1 83 ? 52.241 -1.391 -5.805 1.00 65.60 81 MET A N 1
ATOM 565 C CA . MET A 1 83 ? 51.914 -2.503 -4.938 1.00 66.40 81 MET A CA 1
ATOM 566 C C . MET A 1 83 ? 50.618 -3.130 -5.436 1.00 67.53 81 MET A C 1
ATOM 567 O O . MET A 1 83 ? 49.572 -2.496 -5.383 1.00 67.62 81 MET A O 1
ATOM 572 N N . ARG A 1 84 ? 50.693 -4.363 -5.932 1.00 68.83 82 ARG A N 1
ATOM 573 C CA . ARG A 1 84 ? 49.511 -5.059 -6.410 1.00 69.38 82 ARG A CA 1
ATOM 574 C C . ARG A 1 84 ? 48.901 -5.814 -5.241 1.00 67.72 82 ARG A C 1
ATOM 575 O O . ARG A 1 84 ? 49.535 -6.683 -4.651 1.00 68.55 82 ARG A O 1
ATOM 583 N N . HIS A 1 85 ? 47.673 -5.469 -4.887 1.00 66.76 83 HIS A N 1
ATOM 584 C CA . HIS A 1 85 ? 47.003 -6.148 -3.788 1.00 66.73 83 HIS A CA 1
ATOM 585 C C . HIS A 1 85 ? 47.030 -7.670 -3.939 1.00 68.05 83 HIS A C 1
ATOM 586 O O . HIS A 1 85 ? 46.592 -8.227 -4.963 1.00 70.18 83 HIS A O 1
ATOM 593 N N . PHE A 1 86 ? 47.545 -8.341 -2.916 1.00 65.41 84 PHE A N 1
ATOM 594 C CA . PHE A 1 86 ? 47.577 -9.798 -2.912 1.00 63.67 84 PHE A CA 1
ATOM 595 C C . PHE A 1 86 ? 46.135 -10.238 -2.965 1.00 63.65 84 PHE A C 1
ATOM 596 O O . PHE A 1 86 ? 45.280 -9.559 -2.407 1.00 63.48 84 PHE A O 1
ATOM 604 N N . ASP A 1 87 ? 45.837 -11.341 -3.647 1.00 65.61 85 ASP A N 1
ATOM 605 C CA . ASP A 1 87 ? 44.440 -11.753 -3.698 1.00 67.80 85 ASP A CA 1
ATOM 606 C C . ASP A 1 87 ? 43.953 -11.975 -2.270 1.00 66.02 85 ASP A C 1
ATOM 607 O O . ASP A 1 87 ? 42.803 -11.677 -1.937 1.00 65.17 85 ASP A O 1
ATOM 612 N N . VAL A 1 88 ? 44.840 -12.453 -1.409 1.00 65.85 86 VAL A N 1
ATOM 613 C CA . VAL A 1 88 ? 44.449 -12.640 -0.018 1.00 65.55 86 VAL A CA 1
ATOM 614 C C . VAL A 1 88 ? 44.029 -11.277 0.566 1.00 64.66 86 VAL A C 1
ATOM 615 O O . VAL A 1 88 ? 43.129 -11.215 1.405 1.00 66.23 86 VAL A O 1
ATOM 619 N N . GLN A 1 89 ? 44.664 -10.187 0.123 1.00 62.26 87 GLN A N 1
ATOM 620 C CA . GLN A 1 89 ? 44.282 -8.856 0.605 1.00 58.17 87 GLN A CA 1
ATOM 621 C C . GLN A 1 89 ? 42.885 -8.533 0.112 1.00 58.36 87 GLN A C 1
ATOM 622 O O . GLN A 1 89 ? 42.104 -7.915 0.831 1.00 57.91 87 GLN A O 1
ATOM 628 N N . LEU A 1 90 ? 42.573 -8.948 -1.117 1.00 59.55 88 LEU A N 1
ATOM 629 C CA . LEU A 1 90 ? 41.250 -8.717 -1.682 1.00 60.66 88 LEU A CA 1
ATOM 630 C C . LEU A 1 90 ? 40.248 -9.470 -0.834 1.00 61.43 88 LEU A C 1
ATOM 631 O O . LEU A 1 90 ? 39.157 -8.989 -0.544 1.00 60.63 88 LEU A O 1
ATOM 636 N N . LEU A 1 91 ? 40.645 -10.662 -0.422 1.00 62.68 89 LEU A N 1
ATOM 637 C CA . LEU A 1 91 ? 39.795 -11.492 0.402 1.00 64.83 89 LEU A CA 1
ATOM 638 C C . LEU A 1 91 ? 39.439 -10.646 1.624 1.00 64.97 89 LEU A C 1
ATOM 639 O O . LEU A 1 91 ? 38.265 -10.498 1.993 1.00 64.34 89 LEU A O 1
ATOM 644 N N . GLY A 1 92 ? 40.472 -10.076 2.234 1.00 65.56 90 GLY A N 1
ATOM 645 C CA . GLY A 1 92 ? 40.291 -9.236 3.407 1.00 65.86 90 GLY A CA 1
ATOM 646 C C . GLY A 1 92 ? 39.383 -8.049 3.157 1.00 65.84 90 GLY A C 1
ATOM 647 O O . GLY A 1 92 ? 38.509 -7.760 3.969 1.00 63.87 90 GLY A O 1
ATOM 648 N N . GLY A 1 93 ? 39.595 -7.356 2.042 1.00 65.72 91 GLY A N 1
ATOM 649 C CA . GLY A 1 93 ? 38.755 -6.221 1.723 1.00 66.97 91 GLY A CA 1
ATOM 650 C C . GLY A 1 93 ? 37.298 -6.630 1.814 1.00 68.87 91 GLY A C 1
ATOM 651 O O . GLY A 1 93 ? 36.518 -6.070 2.591 1.00 69.56 91 GLY A O 1
ATOM 652 N N . MET A 1 94 ? 36.931 -7.626 1.017 1.00 70.51 92 MET A N 1
ATOM 653 C CA . MET A 1 94 ? 35.575 -8.133 1.018 1.00 69.81 92 MET A CA 1
ATOM 654 C C . MET A 1 94 ? 35.039 -8.331 2.428 1.00 70.01 92 MET A C 1
ATOM 655 O O . MET A 1 94 ? 33.959 -7.860 2.751 1.00 72.39 92 MET A O 1
ATOM 660 N N . VAL A 1 95 ? 35.780 -9.022 3.279 1.00 69.28 93 VAL A N 1
ATOM 661 C CA . VAL A 1 95 ? 35.292 -9.249 4.639 1.00 68.90 93 VAL A CA 1
ATOM 662 C C . VAL A 1 95 ? 34.972 -7.922 5.339 1.00 67.62 93 VAL A C 1
ATOM 663 O O . VAL A 1 95 ? 33.993 -7.815 6.088 1.00 67.67 93 VAL A O 1
ATOM 667 N N . LEU A 1 96 ? 35.798 -6.911 5.077 1.00 67.52 94 LEU A N 1
ATOM 668 C CA . LEU A 1 96 ? 35.646 -5.582 5.679 1.00 66.94 94 LEU A CA 1
ATOM 669 C C . LEU A 1 96 ? 34.436 -4.799 5.190 1.00 66.29 94 LEU A C 1
ATOM 670 O O . LEU A 1 96 ? 34.156 -3.700 5.668 1.00 65.44 94 LEU A O 1
ATOM 675 N N . ASN A 1 97 ? 33.721 -5.353 4.231 1.00 66.18 95 ASN A N 1
ATOM 676 C CA . ASN A 1 97 ? 32.579 -4.650 3.688 1.00 67.58 95 ASN A CA 1
ATOM 677 C C . ASN A 1 97 ? 31.301 -5.274 4.156 1.00 69.10 95 ASN A C 1
ATOM 678 O O . ASN A 1 97 ? 30.233 -4.826 3.770 1.00 68.11 95 ASN A O 1
ATOM 683 N N . GLU A 1 98 ? 31.405 -6.286 5.014 1.00 71.16 96 GLU A N 1
ATOM 684 C CA . GLU A 1 98 ? 30.213 -6.982 5.467 1.00 73.62 96 GLU A CA 1
ATOM 685 C C . GLU A 1 98 ? 29.794 -6.988 6.938 1.00 74.13 96 GLU A C 1
ATOM 686 O O . GLU A 1 98 ? 29.050 -7.871 7.353 1.00 76.01 96 GLU A O 1
ATOM 692 N N . ARG A 1 99 ? 30.224 -6.012 7.727 1.00 72.18 97 ARG A N 1
ATOM 693 C CA . ARG A 1 99 ? 30.040 -6.090 9.183 1.00 72.24 97 ARG A CA 1
ATOM 694 C C . ARG A 1 99 ? 30.733 -7.338 9.713 1.00 72.01 97 ARG A C 1
ATOM 695 O O . ARG A 1 99 ? 30.172 -8.126 10.492 1.00 71.20 97 ARG A O 1
ATOM 703 N N . CYS A 1 100 ? 31.967 -7.510 9.260 1.00 72.37 98 CYS A N 1
ATOM 704 C CA . CYS A 1 100 ? 32.779 -8.628 9.678 1.00 72.07 98 CYS A CA 1
ATOM 705 C C . CYS A 1 100 ? 34.075 -8.143 10.290 1.00 71.39 98 CYS A C 1
ATOM 706 O O . CYS A 1 100 ? 34.381 -6.960 10.270 1.00 69.79 98 CYS A O 1
ATOM 709 N N . ILE A 1 101 ? 34.820 -9.080 10.855 1.00 72.82 99 ILE A N 1
ATOM 710 C CA . ILE A 1 101 ? 36.118 -8.796 11.429 1.00 72.60 99 ILE A CA 1
ATOM 711 C C . ILE A 1 101 ? 37.087 -9.629 10.604 1.00 71.46 99 ILE A C 1
ATOM 712 O O . ILE A 1 101 ? 37.113 -10.853 10.709 1.00 72.25 99 ILE A O 1
ATOM 717 N N . ALA A 1 102 ? 37.852 -8.973 9.747 1.00 69.35 100 ALA A N 1
ATOM 718 C CA . ALA A 1 102 ? 38.802 -9.693 8.926 1.00 66.45 100 ALA A CA 1
ATOM 719 C C . ALA A 1 102 ? 40.073 -9.890 9.729 1.00 63.88 100 ALA A C 1
ATOM 720 O O . ALA A 1 102 ? 40.765 -8.934 10.023 1.00 63.76 100 ALA A O 1
ATOM 722 N N . GLU A 1 103 ? 40.372 -11.121 10.115 1.00 62.26 101 GLU A N 1
ATO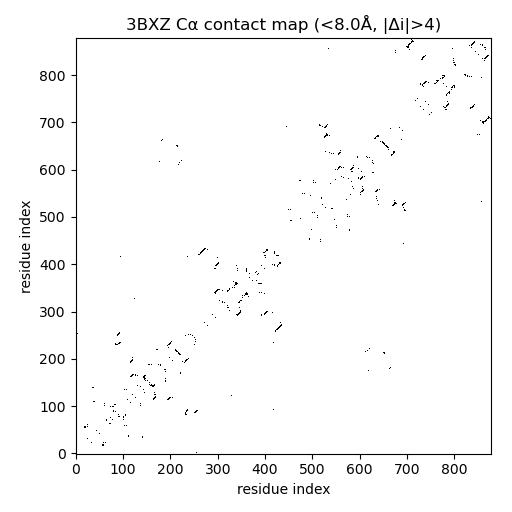M 723 C CA . GLU A 1 103 ? 41.596 -11.348 10.854 1.00 60.74 101 GLU A CA 1
ATOM 724 C C . GLU A 1 103 ? 42.753 -11.587 9.884 1.00 59.14 101 GLU A C 1
ATOM 725 O O . GLU A 1 103 ? 42.757 -12.533 9.103 1.00 59.06 101 GLU A O 1
ATOM 731 N N . MET A 1 104 ? 43.737 -10.712 9.928 1.00 56.29 102 MET A N 1
ATOM 732 C CA . MET A 1 104 ? 44.875 -10.863 9.066 1.00 55.97 102 MET A CA 1
ATOM 733 C C . MET A 1 104 ? 46.134 -10.615 9.884 1.00 55.97 102 MET A C 1
ATOM 734 O O . MET A 1 104 ? 46.278 -9.591 10.528 1.00 54.44 102 MET A O 1
ATOM 739 N N . ARG A 1 105 ? 47.052 -11.567 9.856 1.00 56.47 103 ARG A N 1
ATOM 740 C CA . ARG A 1 105 ? 48.281 -11.455 10.620 1.00 55.61 103 ARG A CA 1
ATOM 741 C C . ARG A 1 105 ? 49.152 -10.207 10.371 1.00 54.63 103 ARG A C 1
ATOM 742 O O . ARG A 1 105 ? 49.121 -9.592 9.289 1.00 51.46 103 ARG A O 1
ATOM 750 N N . THR A 1 106 ? 49.925 -9.852 11.402 1.00 53.27 104 THR A N 1
ATOM 751 C CA . THR A 1 106 ? 50.847 -8.723 11.361 1.00 52.38 104 THR A CA 1
ATOM 752 C C . THR A 1 106 ? 51.776 -8.864 10.149 1.00 55.00 104 THR A C 1
ATOM 753 O O . THR A 1 106 ? 52.396 -9.916 9.948 1.00 56.62 104 THR A O 1
ATOM 757 N N . GLY A 1 107 ? 51.884 -7.799 9.358 1.00 56.69 105 GLY A N 1
ATOM 758 C CA . GLY A 1 107 ? 52.722 -7.831 8.170 1.00 56.64 105 GLY A CA 1
ATOM 759 C C . GLY A 1 107 ? 51.937 -8.178 6.912 1.00 56.87 105 GLY A C 1
ATOM 760 O O . GLY A 1 107 ? 52.455 -8.083 5.803 1.00 57.16 105 GLY A O 1
ATOM 761 N N . GLU A 1 108 ? 50.677 -8.563 7.079 1.00 57.99 106 GLU A N 1
ATOM 762 C CA . GLU A 1 108 ? 49.824 -8.937 5.955 1.00 59.49 106 GLU A CA 1
ATOM 763 C C . GLU A 1 108 ? 49.335 -7.802 5.054 1.00 56.91 106 GLU A C 1
ATOM 764 O O . GLU A 1 108 ? 48.845 -8.056 3.966 1.00 55.79 106 GLU A O 1
ATOM 770 N N . GLY A 1 109 ? 49.462 -6.560 5.503 1.00 55.93 107 GLY A N 1
ATOM 771 C CA . GLY A 1 109 ? 49.030 -5.435 4.684 1.00 55.08 107 GLY A CA 1
ATOM 772 C C . GLY A 1 109 ? 47.614 -4.899 4.925 1.00 54.30 107 GLY A C 1
ATOM 773 O O . GLY A 1 109 ? 46.893 -4.537 3.967 1.00 53.56 107 GLY A O 1
ATOM 774 N N . LYS A 1 110 ? 47.208 -4.844 6.197 1.00 52.80 108 LYS A N 1
ATOM 775 C CA . LYS A 1 110 ? 45.893 -4.331 6.564 1.00 51.35 108 LYS A CA 1
ATOM 776 C C . LYS A 1 110 ? 45.721 -2.887 6.089 1.00 50.70 108 LYS A C 1
ATOM 777 O O . LYS A 1 110 ? 44.646 -2.512 5.614 1.00 50.60 108 LYS A O 1
ATOM 783 N N . THR A 1 111 ? 46.783 -2.090 6.228 1.00 49.28 109 THR A N 1
ATOM 784 C CA . THR A 1 111 ? 46.765 -0.686 5.832 1.00 48.64 109 THR A CA 1
ATOM 785 C C . THR A 1 111 ? 46.337 -0.473 4.390 1.00 49.59 109 THR A C 1
ATOM 786 O O . THR A 1 111 ? 45.586 0.461 4.090 1.00 49.47 109 THR A O 1
ATOM 790 N N . LEU A 1 112 ? 46.824 -1.332 3.499 1.00 50.45 110 LEU A N 1
ATOM 791 C CA . LEU A 1 112 ? 46.507 -1.230 2.078 1.00 50.57 110 LEU A CA 1
ATOM 792 C C . LEU A 1 112 ? 45.221 -1.981 1.717 1.00 50.55 110 LEU A C 1
ATOM 793 O O . LEU A 1 112 ? 44.541 -1.681 0.732 1.00 49.14 110 LEU A O 1
ATOM 798 N N . THR A 1 113 ? 44.899 -2.969 2.531 1.00 52.48 111 THR A N 1
ATOM 799 C CA . THR A 1 113 ? 43.724 -3.773 2.307 1.00 51.70 111 THR A CA 1
ATOM 800 C C . THR A 1 113 ? 42.467 -2.952 2.563 1.00 52.31 111 THR A C 1
ATOM 801 O O . THR A 1 113 ? 41.390 -3.272 2.048 1.00 52.15 111 THR A O 1
ATOM 805 N N . ALA A 1 114 ? 42.618 -1.888 3.358 1.00 51.23 112 ALA A N 1
ATOM 806 C CA . ALA A 1 114 ? 41.488 -1.038 3.752 1.00 49.35 112 ALA A CA 1
ATOM 807 C C . ALA A 1 114 ? 41.132 -0.043 2.666 1.00 49.74 112 ALA A C 1
ATOM 808 O O . ALA A 1 114 ? 39.996 0.445 2.612 1.00 47.55 112 ALA A O 1
ATOM 810 N N . THR A 1 115 ? 42.098 0.257 1.796 1.00 48.83 113 THR A N 1
ATOM 811 C CA . THR A 1 115 ? 41.843 1.184 0.693 1.00 49.69 113 THR A CA 1
ATOM 812 C C . THR A 1 115 ? 40.725 0.595 -0.156 1.00 49.48 113 THR A C 1
ATOM 813 O O . THR A 1 115 ? 39.964 1.323 -0.781 1.00 49.05 113 THR A O 1
ATOM 817 N N . LEU A 1 116 ? 40.644 -0.731 -0.165 1.00 49.39 114 LEU A N 1
ATOM 818 C CA . LEU A 1 116 ? 39.621 -1.425 -0.913 1.00 50.62 114 LEU A CA 1
ATOM 819 C C . LEU A 1 116 ? 38.223 -1.144 -0.376 1.00 52.80 114 LEU A C 1
ATOM 820 O O . LEU A 1 116 ? 37.433 -0.437 -1.010 1.00 51.92 114 LEU A O 1
ATOM 825 N N . PRO A 1 117 ? 37.882 -1.691 0.801 1.00 53.12 115 PRO A N 1
ATOM 826 C CA . PRO A 1 117 ? 36.520 -1.388 1.252 1.00 56.54 115 PRO A CA 1
ATOM 827 C C . PRO A 1 117 ? 36.284 0.092 1.559 1.00 59.47 115 PRO A C 1
ATOM 828 O O . PRO A 1 117 ? 35.139 0.539 1.609 1.00 57.49 115 PRO A O 1
ATOM 832 N N . ALA A 1 118 ? 37.361 0.856 1.758 1.00 61.59 116 ALA A N 1
ATOM 833 C CA . ALA A 1 118 ? 37.223 2.289 2.048 1.00 63.92 116 ALA A CA 1
ATOM 834 C C . ALA A 1 118 ? 36.926 3.042 0.753 1.00 65.74 116 ALA A C 1
ATOM 835 O O . ALA A 1 118 ? 36.413 4.159 0.774 1.00 67.28 116 ALA A O 1
ATOM 837 N N . TYR A 1 119 ? 37.266 2.429 -0.375 1.00 65.40 117 TYR A N 1
ATOM 838 C CA . TYR A 1 119 ? 37.014 3.035 -1.668 1.00 64.03 117 TYR A CA 1
ATOM 839 C C . TYR A 1 119 ? 35.614 2.720 -2.118 1.00 64.48 117 TYR A C 1
ATOM 840 O O . TYR A 1 119 ? 34.901 3.585 -2.584 1.00 66.63 117 TYR A O 1
ATOM 849 N N . LEU A 1 120 ? 35.222 1.460 -1.965 1.00 66.10 118 LEU A N 1
ATOM 850 C CA . LEU A 1 120 ? 33.885 1.024 -2.350 1.00 67.49 118 LEU A CA 1
ATOM 851 C C . LEU A 1 120 ? 32.869 1.899 -1.633 1.00 68.03 118 LEU A C 1
ATOM 852 O O . LEU A 1 120 ? 31.969 2.442 -2.260 1.00 68.89 118 LEU A O 1
ATOM 857 N N . ASN A 1 121 ? 33.022 2.040 -0.324 1.00 68.17 119 ASN A N 1
ATOM 858 C CA . ASN A 1 121 ? 32.107 2.859 0.460 1.00 69.86 119 ASN A CA 1
ATOM 859 C C . ASN A 1 121 ? 32.249 4.373 0.266 1.00 71.61 119 ASN A C 1
ATOM 860 O O . ASN A 1 121 ? 31.264 5.103 0.329 1.00 73.00 119 ASN A O 1
ATOM 865 N N . ALA A 1 122 ? 33.460 4.849 0.013 1.00 73.60 120 ALA A N 1
ATOM 866 C CA . ALA A 1 122 ? 33.659 6.278 -0.180 1.00 76.56 120 ALA A CA 1
ATOM 867 C C . ALA A 1 122 ? 33.105 6.778 -1.511 1.00 78.14 120 ALA A C 1
ATOM 868 O O . ALA A 1 122 ? 33.558 7.806 -2.016 1.00 81.01 120 ALA A O 1
ATOM 870 N N . LEU A 1 123 ? 32.131 6.066 -2.078 1.00 79.16 121 LEU A N 1
ATOM 871 C CA . LEU A 1 123 ? 31.555 6.458 -3.369 1.00 79.67 121 LEU A CA 1
ATOM 872 C C . LEU A 1 123 ? 30.176 7.092 -3.245 1.00 79.18 121 LEU A C 1
ATOM 873 O O . LEU A 1 123 ? 29.852 8.031 -3.966 1.00 77.01 121 LEU A O 1
ATOM 878 N N . THR A 1 124 ? 29.375 6.577 -2.320 1.00 79.63 122 THR A N 1
ATOM 879 C CA . THR A 1 124 ? 28.029 7.093 -2.087 1.00 79.27 122 THR A CA 1
ATOM 880 C C . THR A 1 124 ? 28.046 8.551 -1.633 1.00 78.97 122 THR A C 1
ATOM 881 O O . THR A 1 124 ? 27.045 9.257 -1.768 1.00 80.12 122 THR A O 1
ATOM 885 N N . GLY A 1 125 ? 29.176 8.997 -1.085 1.00 79.00 123 GLY A N 1
ATOM 886 C CA . GLY A 1 125 ? 29.298 10.377 -0.631 1.00 77.63 123 GLY A CA 1
ATOM 887 C C . GLY A 1 125 ? 29.104 10.599 0.861 1.00 77.04 123 GLY A C 1
ATOM 888 O O . GLY A 1 125 ? 29.382 11.690 1.364 1.00 76.09 123 GLY A O 1
ATOM 889 N N . LYS A 1 126 ? 28.635 9.565 1.566 1.00 74.91 124 LYS A N 1
ATOM 890 C CA . LYS A 1 126 ? 28.385 9.622 3.009 1.00 72.48 124 LYS A CA 1
ATOM 891 C C . LYS A 1 126 ? 29.648 9.655 3.881 1.00 71.53 124 LYS A C 1
ATOM 892 O O . LYS A 1 126 ? 29.573 9.909 5.083 1.00 70.98 124 LYS A O 1
ATOM 898 N N . GLY A 1 127 ? 30.808 9.406 3.282 1.00 71.85 125 GLY A N 1
ATOM 899 C CA . GLY A 1 127 ? 32.052 9.445 4.039 1.00 71.13 125 GLY A CA 1
ATOM 900 C C . GLY A 1 127 ? 32.442 8.085 4.571 1.00 70.22 125 GLY A C 1
ATOM 901 O O . GLY A 1 127 ? 31.617 7.177 4.610 1.00 70.91 125 GLY A O 1
ATOM 902 N N . VAL A 1 128 ? 33.703 7.944 4.972 1.00 69.22 126 VAL A N 1
ATOM 903 C CA . VAL A 1 128 ? 34.226 6.686 5.517 1.00 66.41 126 VAL A CA 1
ATOM 904 C C . VAL A 1 128 ? 35.161 6.982 6.680 1.00 64.72 126 VAL A C 1
ATOM 905 O O . VAL A 1 128 ? 36.070 7.813 6.569 1.00 63.10 126 VAL A O 1
ATOM 909 N N . HIS A 1 129 ? 34.944 6.289 7.793 1.00 63.06 127 HIS A N 1
ATOM 910 C CA . HIS A 1 129 ? 35.754 6.504 8.992 1.00 61.21 127 HIS A CA 1
ATOM 911 C C . HIS A 1 129 ? 36.700 5.351 9.333 1.00 58.65 127 HIS A C 1
ATOM 912 O O . HIS A 1 129 ? 36.280 4.344 9.901 1.00 57.63 127 HIS A O 1
ATOM 919 N N . VAL A 1 130 ? 37.976 5.498 8.974 1.00 54.32 128 VAL A N 1
ATOM 920 C CA . VAL A 1 130 ? 38.978 4.472 9.277 1.00 50.68 128 VAL A CA 1
ATOM 921 C C . VAL A 1 130 ? 39.522 4.820 10.651 1.00 51.09 128 VAL A C 1
ATOM 922 O O . VAL A 1 130 ? 40.091 5.900 10.822 1.00 51.25 128 VAL A O 1
ATOM 926 N N . VAL A 1 131 ? 39.355 3.915 11.616 1.00 49.17 129 VAL A N 1
ATOM 927 C CA . VAL A 1 131 ? 39.813 4.127 12.993 1.00 47.10 129 VAL A CA 1
ATOM 928 C C . VAL A 1 131 ? 41.168 3.488 13.306 1.00 47.05 129 VAL A C 1
ATOM 929 O O . VAL A 1 131 ? 41.427 2.385 12.870 1.00 45.55 129 VAL A O 1
ATOM 933 N N . THR A 1 132 ? 42.030 4.185 14.047 1.00 48.93 130 THR A N 1
ATOM 934 C CA . THR A 1 132 ? 43.326 3.621 14.449 1.00 51.47 130 THR A CA 1
ATOM 935 C C . THR A 1 132 ? 43.552 3.774 15.942 1.00 53.02 130 THR A C 1
ATOM 936 O O . THR A 1 132 ? 42.901 4.587 16.600 1.00 53.96 130 THR A O 1
ATOM 940 N N . VAL A 1 133 ? 44.499 3.005 16.464 1.00 54.69 131 VAL A N 1
ATOM 941 C CA . VAL A 1 133 ? 44.826 3.018 17.889 1.00 56.32 131 VAL A CA 1
ATOM 942 C C . VAL A 1 133 ? 45.424 4.330 18.426 1.00 56.95 131 VAL A C 1
ATOM 943 O O . VAL A 1 133 ? 45.273 4.655 19.608 1.00 56.33 131 VAL A O 1
ATOM 947 N N . ASN A 1 134 ? 46.115 5.078 17.573 1.00 56.12 132 ASN A N 1
ATOM 948 C CA . ASN A 1 134 ? 46.694 6.334 18.015 1.00 55.48 132 ASN A CA 1
ATOM 949 C C . ASN A 1 134 ? 46.846 7.400 16.918 1.00 55.94 132 ASN A C 1
ATOM 950 O O . ASN A 1 134 ? 46.824 7.105 15.727 1.00 56.32 132 ASN A O 1
ATOM 955 N N . ASP A 1 135 ? 47.009 8.647 17.347 1.00 56.77 133 ASP A N 1
ATOM 956 C CA . ASP A 1 135 ? 47.142 9.788 16.444 1.00 56.53 133 ASP A CA 1
ATOM 957 C C . ASP A 1 135 ? 48.228 9.640 15.406 1.00 56.60 133 ASP A C 1
ATOM 958 O O . ASP A 1 135 ? 47.990 9.937 14.237 1.00 57.09 133 ASP A O 1
ATOM 963 N N . TYR A 1 136 ? 49.409 9.187 15.818 1.00 55.30 134 TYR A N 1
ATOM 964 C CA . TYR A 1 136 ? 50.513 9.021 14.879 1.00 54.90 134 TYR A CA 1
ATOM 965 C C . TYR A 1 136 ? 50.128 8.119 13.713 1.00 54.27 134 TYR A C 1
ATOM 966 O O . TYR A 1 136 ? 50.343 8.470 12.550 1.00 54.25 134 TYR A O 1
ATOM 975 N N . LEU A 1 137 ? 49.578 6.947 14.027 1.00 55.08 135 LEU A N 1
ATOM 976 C CA . LEU A 1 137 ? 49.167 6.007 12.992 1.00 55.10 135 LEU A CA 1
ATOM 977 C C . LEU A 1 137 ? 48.095 6.588 12.081 1.00 57.47 135 LEU A C 1
ATOM 978 O O . LEU A 1 137 ? 48.219 6.539 10.858 1.00 57.87 135 LEU A O 1
ATOM 983 N N . ALA A 1 138 ? 47.037 7.128 12.686 1.00 59.75 136 ALA A N 1
ATOM 984 C CA . ALA A 1 138 ? 45.929 7.722 11.934 1.00 61.32 136 ALA A CA 1
ATOM 985 C C . ALA A 1 138 ? 46.429 8.690 10.871 1.00 61.53 136 ALA A C 1
ATOM 986 O O . ALA A 1 138 ? 46.102 8.549 9.700 1.00 62.00 136 ALA A O 1
ATOM 988 N N . GLN A 1 139 ? 47.222 9.673 11.269 1.00 63.46 137 GLN A N 1
ATOM 989 C CA . GLN A 1 139 ? 47.724 10.619 10.283 1.00 65.34 137 GLN A CA 1
ATOM 990 C C . GLN A 1 139 ? 48.713 9.920 9.350 1.00 63.78 137 GLN A C 1
ATOM 991 O O . GLN A 1 139 ? 48.593 10.015 8.133 1.00 64.06 137 GLN A O 1
ATOM 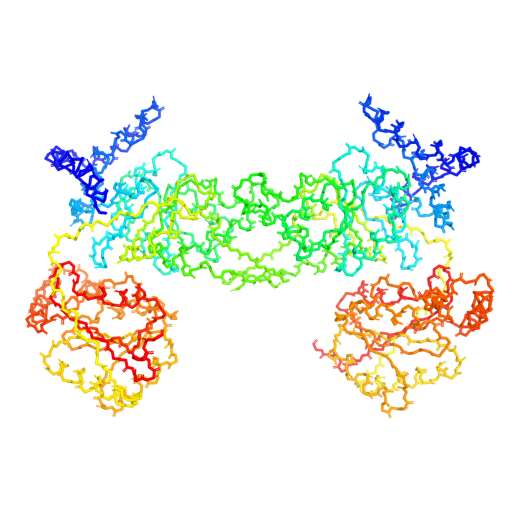997 N N . ARG A 1 140 ? 49.690 9.221 9.926 1.00 62.17 138 ARG A N 1
ATOM 998 C CA . ARG A 1 140 ? 50.692 8.501 9.141 1.00 59.53 138 ARG A CA 1
ATOM 999 C C . ARG A 1 140 ? 50.024 7.738 8.015 1.00 58.57 138 ARG A C 1
ATOM 1000 O O . ARG A 1 140 ? 50.432 7.831 6.868 1.00 57.24 138 ARG A O 1
ATOM 1008 N N . ASP A 1 141 ? 48.985 6.983 8.352 1.00 58.89 139 ASP A N 1
ATOM 1009 C CA . ASP A 1 141 ? 48.260 6.197 7.369 1.00 56.88 139 ASP A CA 1
ATOM 1010 C C . ASP A 1 141 ? 47.680 7.104 6.295 1.00 58.22 139 ASP A C 1
ATOM 1011 O O . ASP A 1 141 ? 48.102 7.019 5.151 1.00 61.14 139 ASP A O 1
ATOM 1016 N N . ALA A 1 142 ? 46.736 7.972 6.664 1.00 60.06 140 ALA A N 1
ATOM 1017 C CA . ALA A 1 142 ? 46.120 8.917 5.725 1.00 62.23 140 ALA A CA 1
ATOM 1018 C C . ALA A 1 142 ? 47.181 9.480 4.800 1.00 65.02 140 ALA A C 1
ATOM 1019 O O . ALA A 1 142 ? 47.072 9.394 3.582 1.00 63.20 140 ALA A O 1
ATOM 1021 N N . GLU A 1 143 ? 48.206 10.066 5.405 1.00 71.70 141 GLU A N 1
ATOM 1022 C CA . GLU A 1 143 ? 49.341 10.648 4.692 1.00 76.60 141 GLU A CA 1
ATOM 1023 C C . GLU A 1 143 ? 49.776 9.801 3.498 1.00 73.48 141 GLU A C 1
ATOM 1024 O O . GLU A 1 143 ? 49.591 10.180 2.341 1.00 72.95 141 GLU A O 1
ATOM 1030 N N . ASN A 1 144 ? 50.359 8.644 3.788 1.00 73.11 142 ASN A N 1
ATOM 1031 C CA . ASN A 1 144 ? 50.866 7.793 2.725 1.00 72.84 142 ASN A CA 1
ATOM 1032 C C . ASN A 1 144 ? 49.920 6.728 2.204 1.00 71.95 142 ASN A C 1
ATOM 1033 O O . ASN A 1 144 ? 50.335 5.629 1.851 1.00 72.93 142 ASN A O 1
ATOM 1038 N N . ASN A 1 145 ? 48.647 7.064 2.117 1.00 68.44 143 ASN A N 1
ATOM 1039 C CA . ASN A 1 145 ? 47.660 6.131 1.609 1.00 65.00 143 ASN A CA 1
ATOM 1040 C C . ASN A 1 145 ? 46.811 7.039 0.766 1.00 63.81 143 ASN A C 1
ATOM 1041 O O . ASN A 1 145 ? 45.925 6.588 0.041 1.00 64.92 143 ASN A O 1
ATOM 1046 N N . ARG A 1 146 ? 47.103 8.337 0.888 1.00 64.20 144 ARG A N 1
ATOM 1047 C CA . ARG A 1 146 ? 46.378 9.388 0.175 1.00 62.32 144 ARG A CA 1
ATOM 1048 C C . ARG A 1 146 ? 46.550 9.353 -1.345 1.00 63.01 144 ARG A C 1
ATOM 1049 O O . ARG A 1 146 ? 45.568 9.274 -2.080 1.00 63.71 144 ARG A O 1
ATOM 1057 N N . PRO A 1 147 ? 47.802 9.385 -1.834 1.00 65.40 145 PRO A N 1
ATOM 1058 C CA . PRO A 1 147 ? 48.071 9.366 -3.281 1.00 62.26 145 PRO A CA 1
ATOM 1059 C C . PRO A 1 147 ? 47.186 8.380 -4.059 1.00 62.12 145 PRO A C 1
ATOM 1060 O O . PRO A 1 147 ? 46.751 8.657 -5.177 1.00 61.45 145 PRO A O 1
ATOM 1064 N N . LEU A 1 148 ? 46.918 7.224 -3.466 1.00 63.03 146 LEU A N 1
ATOM 1065 C CA . LEU A 1 148 ? 46.084 6.247 -4.141 1.00 63.15 146 LEU A CA 1
ATOM 1066 C C . LEU A 1 148 ? 44.691 6.826 -4.187 1.00 62.61 146 LEU A C 1
ATOM 1067 O O . LEU A 1 148 ? 44.024 6.732 -5.197 1.00 63.75 146 LEU A O 1
ATOM 1072 N N . PHE A 1 149 ? 44.267 7.440 -3.088 1.00 63.74 147 PHE A N 1
ATOM 1073 C CA . PHE A 1 149 ? 42.933 8.025 -2.991 1.00 64.76 147 PHE A CA 1
ATOM 1074 C C . PHE A 1 149 ? 42.711 9.303 -3.799 1.00 66.91 147 PHE A C 1
ATOM 1075 O O . PHE A 1 149 ? 41.626 9.514 -4.333 1.00 67.82 147 PHE A O 1
ATOM 1083 N N . GLU A 1 150 ? 43.715 10.166 -3.886 1.00 70.33 148 GLU A N 1
ATOM 1084 C CA . GLU A 1 150 ? 43.567 11.391 -4.670 1.00 73.12 148 GLU A CA 1
ATOM 1085 C C . GLU A 1 150 ? 43.560 11.009 -6.159 1.00 75.64 148 GLU A C 1
ATOM 1086 O O . GLU A 1 150 ? 42.926 11.675 -6.979 1.00 76.50 148 GLU A O 1
ATOM 1092 N N . PHE A 1 151 ? 44.269 9.929 -6.494 1.00 76.46 149 PHE A N 1
ATOM 1093 C CA . PHE A 1 151 ? 44.347 9.442 -7.867 1.00 77.14 149 PHE A CA 1
ATOM 1094 C C . PHE A 1 151 ? 42.951 9.066 -8.296 1.00 76.90 149 PHE A C 1
ATOM 1095 O O . PHE A 1 151 ? 42.416 9.625 -9.231 1.00 76.41 149 PHE A O 1
ATOM 1103 N N . LEU A 1 152 ? 42.363 8.108 -7.596 1.00 78.70 150 LEU A N 1
ATOM 1104 C CA . LEU A 1 152 ? 41.007 7.668 -7.895 1.00 78.77 150 LEU A CA 1
ATOM 1105 C C . LEU A 1 152 ? 39.970 8.790 -7.739 1.00 76.50 150 LEU A C 1
ATOM 1106 O O . LEU A 1 152 ? 38.765 8.547 -7.774 1.00 76.68 150 LEU A O 1
ATOM 1111 N N . GLY A 1 153 ? 40.457 10.015 -7.557 1.00 74.89 151 GLY A N 1
ATOM 1112 C CA . GLY A 1 153 ? 39.588 11.165 -7.410 1.00 72.17 151 GLY A CA 1
ATOM 1113 C C . GLY A 1 153 ? 38.779 11.268 -6.133 1.00 71.09 151 GLY A C 1
ATOM 1114 O O . GLY A 1 153 ? 37.587 11.539 -6.180 1.00 70.08 151 GLY A O 1
ATOM 1115 N N . LEU A 1 154 ? 39.419 11.058 -4.991 1.00 70.00 152 LEU A N 1
ATOM 1116 C CA . LEU A 1 154 ? 38.739 11.160 -3.707 1.00 68.19 152 LEU A CA 1
ATOM 1117 C C . LEU A 1 154 ? 39.538 12.053 -2.776 1.00 66.93 152 LEU A C 1
ATOM 1118 O O . LEU A 1 154 ? 40.738 12.276 -2.998 1.00 67.75 152 LEU A O 1
ATOM 1123 N N . THR A 1 155 ? 38.879 12.591 -1.753 1.00 65.60 153 THR A N 1
ATOM 1124 C CA . THR A 1 155 ? 39.579 13.422 -0.784 1.00 64.91 153 THR A CA 1
ATOM 1125 C C . THR A 1 155 ? 39.719 12.668 0.528 1.00 65.41 153 THR A C 1
ATOM 1126 O O . THR A 1 155 ? 38.831 11.900 0.938 1.00 63.63 153 THR A O 1
ATOM 1130 N N . VAL A 1 156 ? 40.866 12.892 1.167 1.00 62.94 154 VAL A N 1
ATOM 1131 C CA . VAL A 1 156 ? 41.217 12.230 2.405 1.00 60.19 154 VAL A CA 1
ATOM 1132 C C . VAL A 1 156 ? 41.401 13.267 3.495 1.00 58.91 154 VAL A C 1
ATOM 1133 O O . VAL A 1 156 ? 42.165 14.209 3.318 1.00 57.67 154 VAL A O 1
ATOM 1137 N N . GLY A 1 157 ? 40.683 13.088 4.607 1.00 58.51 155 GLY A N 1
ATOM 1138 C CA . GLY A 1 157 ? 40.773 14.002 5.735 1.00 56.89 155 GLY A CA 1
ATOM 1139 C C . GLY A 1 157 ? 41.440 13.378 6.946 1.00 55.31 155 GLY A C 1
ATOM 1140 O O . GLY A 1 157 ? 41.432 12.166 7.105 1.00 53.95 155 GLY A O 1
ATOM 1141 N N . ILE A 1 158 ? 42.043 14.198 7.797 1.00 57.79 156 ILE A N 1
ATOM 1142 C CA . ILE A 1 158 ? 42.689 13.676 9.004 1.00 58.40 156 ILE A CA 1
ATOM 1143 C C . ILE A 1 158 ? 42.121 14.388 10.242 1.00 59.36 156 ILE A C 1
ATOM 1144 O O . ILE A 1 158 ? 42.325 15.587 10.426 1.00 57.96 156 ILE A O 1
ATOM 1149 N N . ASN A 1 159 ? 41.410 13.648 11.085 1.00 59.97 157 ASN A N 1
ATOM 1150 C CA . ASN A 1 159 ? 40.840 14.219 12.294 1.00 60.82 157 ASN A CA 1
ATOM 1151 C C . ASN A 1 159 ? 41.758 14.010 13.485 1.00 62.99 157 ASN A C 1
ATOM 1152 O O . ASN A 1 159 ? 42.070 12.879 13.847 1.00 63.09 157 ASN A O 1
ATOM 1157 N N . LEU A 1 160 ? 42.180 15.120 14.090 1.00 64.27 158 LEU A N 1
ATOM 1158 C CA . LEU A 1 160 ? 43.076 15.118 15.253 1.00 65.49 158 LEU A CA 1
ATOM 1159 C C . LEU A 1 160 ? 42.513 15.950 16.415 1.00 68.13 158 LEU A C 1
ATOM 1160 O O . LEU A 1 160 ? 41.624 16.770 16.219 1.00 69.95 158 LEU A O 1
ATOM 1165 N N . PRO A 1 161 ? 43.027 15.740 17.642 1.00 67.26 159 PRO A N 1
ATOM 1166 C CA . PRO A 1 161 ? 42.630 16.424 18.877 1.00 68.59 159 PRO A CA 1
ATOM 1167 C C . PRO A 1 161 ? 42.509 17.953 18.920 1.00 69.67 159 PRO A C 1
ATOM 1168 O O . PRO A 1 161 ? 41.463 18.484 19.309 1.00 70.43 159 PRO A O 1
ATOM 1172 N N . GLY A 1 162 ? 43.558 18.673 18.544 1.00 67.73 160 GLY A N 1
ATOM 1173 C CA . GLY A 1 162 ? 43.474 20.125 18.637 1.00 67.91 160 GLY A CA 1
ATOM 1174 C C . GLY A 1 162 ? 43.006 20.889 17.414 1.00 68.43 160 GLY A C 1
ATOM 1175 O O . GLY A 1 162 ? 43.354 22.056 17.227 1.00 69.28 160 GLY A O 1
ATOM 1176 N N . MET A 1 163 ? 42.204 20.252 16.579 1.00 65.94 161 MET A N 1
ATOM 1177 C CA . MET A 1 163 ? 41.752 20.884 15.378 1.00 63.87 161 MET A CA 1
ATOM 1178 C C . MET A 1 163 ? 40.511 21.706 15.726 1.00 61.45 161 MET A C 1
ATOM 1179 O O . MET A 1 163 ? 39.538 21.175 16.242 1.00 63.88 161 MET A O 1
ATOM 1184 N N . PRO A 1 164 ? 40.546 22.985 15.447 1.00 61.26 162 PRO A N 1
ATOM 1185 C CA . PRO A 1 164 ? 39.357 23.826 15.591 1.00 60.45 162 PRO A CA 1
ATOM 1186 C C . PRO A 1 164 ? 38.138 23.257 14.849 1.00 59.94 162 PRO A C 1
ATOM 1187 O O . PRO A 1 164 ? 38.280 22.459 13.931 1.00 57.11 162 PRO A O 1
ATOM 1191 N N . ALA A 1 165 ? 36.945 23.650 15.266 1.00 59.50 163 ALA A N 1
ATOM 1192 C CA . ALA A 1 165 ? 35.739 23.148 14.634 1.00 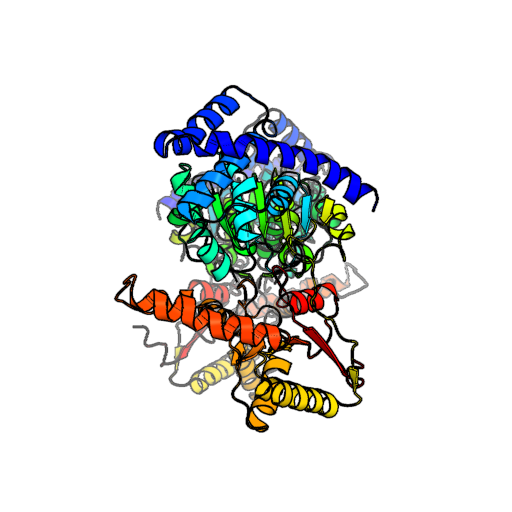60.11 163 ALA A CA 1
ATOM 1193 C C . ALA A 1 165 ? 35.861 23.231 13.125 1.00 60.26 163 ALA A C 1
ATOM 1194 O O . ALA A 1 165 ? 35.564 22.276 12.425 1.00 59.62 163 ALA A O 1
ATOM 1196 N N . PRO A 1 166 ? 36.294 24.386 12.603 1.00 59.54 164 PRO A N 1
ATOM 1197 C CA . PRO A 1 166 ? 36.441 24.558 11.156 1.00 59.27 164 PRO A CA 1
ATOM 1198 C C . PRO A 1 166 ? 37.200 23.398 10.517 1.00 57.60 164 PRO A C 1
ATOM 1199 O O . PRO A 1 166 ? 36.679 22.701 9.632 1.00 56.05 164 PRO A O 1
ATOM 1203 N N . ALA A 1 167 ? 38.433 23.206 10.973 1.00 54.21 165 ALA A N 1
ATOM 1204 C CA . ALA A 1 167 ? 39.273 22.139 10.462 1.00 55.74 165 ALA A CA 1
ATOM 1205 C C . ALA A 1 167 ? 38.546 20.785 10.497 1.00 57.87 165 ALA A C 1
ATOM 1206 O O . ALA A 1 167 ? 38.553 20.036 9.519 1.00 58.86 165 ALA A O 1
ATOM 1208 N N . LYS A 1 168 ? 37.912 20.479 11.626 1.00 58.12 166 LYS A N 1
ATOM 1209 C CA . LYS A 1 168 ? 37.213 19.222 11.781 1.00 55.65 166 LYS A CA 1
ATOM 1210 C C . LYS A 1 168 ? 36.051 19.036 10.824 1.00 56.01 166 LYS A C 1
ATOM 1211 O O . LYS A 1 168 ? 35.733 17.921 10.440 1.00 57.74 166 LYS A O 1
ATOM 1217 N N . ARG A 1 169 ? 35.394 20.119 10.445 1.00 59.10 167 ARG A N 1
ATOM 1218 C CA . ARG A 1 169 ? 34.301 19.985 9.502 1.00 61.47 167 ARG A CA 1
ATOM 1219 C C . ARG A 1 169 ? 34.961 19.518 8.199 1.00 63.73 167 ARG A C 1
ATOM 1220 O O . ARG A 1 169 ? 34.417 18.667 7.481 1.00 63.20 167 ARG A O 1
ATOM 1228 N N . GLU A 1 170 ? 36.149 20.064 7.920 1.00 65.64 168 GLU A N 1
ATOM 1229 C CA . GLU A 1 170 ? 36.927 19.714 6.731 1.00 67.45 168 GLU A CA 1
ATOM 1230 C C . GLU A 1 170 ? 37.277 18.223 6.711 1.00 66.03 168 GLU A C 1
ATOM 1231 O O . GLU A 1 170 ? 36.945 17.500 5.756 1.00 65.79 168 GLU A O 1
ATOM 1237 N N . ALA A 1 171 ? 37.952 17.764 7.762 1.00 63.30 169 ALA A N 1
ATOM 1238 C CA . ALA A 1 171 ? 38.341 16.365 7.858 1.00 61.07 169 ALA A CA 1
ATOM 1239 C C . ALA A 1 171 ? 37.164 15.368 7.747 1.00 58.79 169 ALA A C 1
ATOM 1240 O O . ALA A 1 171 ? 37.324 14.249 7.276 1.00 57.93 169 ALA A O 1
ATOM 1242 N N . TYR A 1 172 ? 35.983 15.763 8.180 1.00 56.83 170 TYR A N 1
ATOM 1243 C CA . TYR A 1 172 ? 34.833 14.874 8.103 1.00 58.67 170 TYR A CA 1
ATOM 1244 C C . TYR A 1 172 ? 34.102 15.120 6.775 1.00 57.98 170 TYR A C 1
ATOM 1245 O O . TYR A 1 172 ? 33.236 14.343 6.355 1.00 53.61 170 TYR A O 1
ATOM 1254 N N . ALA A 1 173 ? 34.473 16.209 6.118 1.00 60.25 171 ALA A N 1
ATOM 1255 C CA . ALA A 1 173 ? 33.864 16.579 4.853 1.00 63.50 171 ALA A CA 1
ATOM 1256 C C . ALA A 1 173 ? 34.379 15.707 3.707 1.00 65.34 171 ALA A C 1
ATOM 1257 O O . ALA A 1 173 ? 33.666 15.446 2.740 1.00 63.87 171 ALA A O 1
ATOM 1259 N N . ALA A 1 174 ? 35.629 15.273 3.816 1.00 65.45 172 ALA A N 1
ATOM 1260 C CA . ALA A 1 174 ? 36.242 14.453 2.786 1.00 64.57 172 ALA A CA 1
ATOM 1261 C C . ALA A 1 174 ? 35.459 13.169 2.602 1.00 65.95 172 ALA A C 1
ATOM 1262 O O . ALA A 1 174 ? 34.525 12.883 3.369 1.00 68.38 172 ALA A O 1
ATOM 1264 N N . ASP A 1 175 ? 35.840 12.388 1.586 1.00 67.52 173 ASP A N 1
ATOM 1265 C CA . ASP A 1 175 ? 35.182 11.106 1.300 1.00 67.08 173 ASP A CA 1
ATOM 1266 C C . ASP A 1 175 ? 35.725 10.046 2.262 1.00 65.42 173 ASP A C 1
ATOM 1267 O O . ASP A 1 175 ? 35.003 9.116 2.653 1.00 63.74 173 ASP A O 1
ATOM 1272 N N . ILE A 1 176 ? 36.999 10.204 2.633 1.00 60.60 174 ILE A N 1
ATOM 1273 C CA . ILE A 1 176 ? 37.663 9.292 3.550 1.00 59.02 174 ILE A CA 1
ATOM 1274 C C . ILE A 1 176 ? 38.335 10.026 4.717 1.00 54.34 174 ILE A C 1
ATOM 1275 O O . ILE A 1 176 ? 39.113 10.952 4.524 1.00 53.27 174 ILE A O 1
ATOM 1280 N N . THR A 1 177 ? 38.031 9.597 5.934 1.00 53.92 175 THR A N 1
ATOM 1281 C CA . THR A 1 177 ? 38.602 10.223 7.117 1.00 53.70 175 THR A CA 1
ATOM 1282 C C . THR A 1 177 ? 39.378 9.257 8.037 1.00 52.27 175 THR A C 1
ATOM 1283 O O . THR A 1 177 ? 39.001 8.081 8.199 1.00 52.02 175 THR A O 1
ATOM 1287 N N . TYR A 1 178 ? 40.450 9.773 8.643 1.00 51.53 176 TYR A N 1
ATOM 1288 C CA . TYR A 1 178 ? 41.280 9.003 9.551 1.00 49.49 176 TYR A CA 1
ATOM 1289 C C . TYR A 1 178 ? 41.378 9.705 10.918 1.00 49.53 176 TYR A C 1
ATOM 1290 O O . TYR A 1 178 ? 41.512 10.930 10.990 1.00 47.47 176 TYR A O 1
ATOM 1299 N N . GLY A 1 179 ? 41.312 8.913 11.989 1.00 51.13 177 GLY A N 1
ATOM 1300 C CA . GLY A 1 179 ? 41.417 9.426 13.345 1.00 51.73 177 GLY A CA 1
ATOM 1301 C C . GLY A 1 179 ? 41.521 8.266 14.326 1.00 52.36 177 GLY A C 1
ATOM 1302 O O . GLY A 1 179 ? 41.629 7.123 13.879 1.00 51.10 177 GLY A O 1
ATOM 1303 N N . THR A 1 180 ? 41.502 8.540 15.639 1.00 51.91 178 THR A N 1
ATOM 1304 C CA . THR A 1 180 ? 41.550 7.488 16.662 1.00 51.46 178 THR A CA 1
ATOM 1305 C C . THR A 1 180 ? 40.141 7.349 17.201 1.00 52.52 178 THR A C 1
ATOM 1306 O O . THR A 1 180 ? 39.369 8.298 17.143 1.00 51.31 178 THR A O 1
ATOM 1310 N N . ASN A 1 181 ? 39.812 6.179 17.744 1.00 55.30 179 ASN A N 1
ATOM 1311 C CA . ASN A 1 181 ? 38.475 5.954 18.272 1.00 55.32 179 ASN A CA 1
ATOM 1312 C C . ASN A 1 181 ? 38.066 7.069 19.221 1.00 55.22 179 ASN A C 1
ATOM 1313 O O . ASN A 1 181 ? 36.995 7.659 19.079 1.00 54.31 179 ASN A O 1
ATOM 1318 N N . ASN A 1 182 ? 38.926 7.379 20.179 1.00 57.92 180 ASN A N 1
ATOM 1319 C CA . ASN A 1 182 ? 38.611 8.435 21.128 1.00 60.10 180 ASN A CA 1
ATOM 1320 C C . ASN A 1 182 ? 38.144 9.742 20.498 1.00 60.19 180 ASN A C 1
ATOM 1321 O O . ASN A 1 182 ? 37.001 10.155 20.719 1.00 58.89 180 ASN A O 1
ATOM 1326 N N . GLU A 1 183 ? 39.013 10.386 19.713 1.00 59.87 181 GLU A N 1
ATOM 1327 C CA . GLU A 1 183 ? 38.664 11.655 19.063 1.00 59.23 181 GLU A CA 1
ATOM 1328 C C . GLU A 1 183 ? 37.358 11.604 18.296 1.00 57.04 181 GLU A C 1
ATOM 1329 O O . GLU A 1 183 ? 36.567 12.543 18.356 1.00 56.07 181 GLU A O 1
ATOM 1335 N N . TYR A 1 184 ? 37.130 10.522 17.564 1.00 55.02 182 TYR A N 1
ATOM 1336 C CA . TYR A 1 184 ? 35.881 10.403 16.837 1.00 55.56 182 TYR A CA 1
ATOM 1337 C C . TYR A 1 184 ? 34.768 10.466 17.867 1.00 54.05 182 TYR A C 1
ATOM 1338 O O . TYR A 1 184 ? 33.834 11.253 17.734 1.00 53.57 182 TYR A O 1
ATOM 1347 N N . GLY A 1 185 ? 34.891 9.636 18.898 1.00 53.31 183 GLY A N 1
ATOM 1348 C CA . GLY A 1 185 ? 33.888 9.597 19.942 1.00 52.54 183 GLY A CA 1
ATOM 1349 C C . GLY A 1 185 ? 33.730 10.956 20.579 1.00 52.29 183 GLY A C 1
ATOM 1350 O O . GLY A 1 185 ? 32.623 11.495 20.648 1.00 53.04 183 GLY A O 1
ATOM 1351 N N . PHE A 1 186 ? 34.843 11.509 21.048 1.00 51.34 184 PHE A N 1
ATOM 1352 C CA . PHE A 1 186 ? 34.842 12.831 21.658 1.00 51.21 184 PHE A CA 1
ATOM 1353 C C . PHE A 1 186 ? 34.143 13.868 20.792 1.00 52.63 184 PHE A C 1
ATOM 1354 O O . PHE A 1 186 ? 33.417 14.711 21.294 1.00 52.79 184 PHE A O 1
ATOM 1362 N N . ASP A 1 187 ? 34.368 13.802 19.489 1.00 54.46 185 ASP A N 1
ATOM 1363 C CA . ASP A 1 187 ? 33.735 14.724 18.564 1.00 55.78 185 ASP A CA 1
ATOM 1364 C C . ASP A 1 187 ? 32.235 14.515 18.676 1.00 55.82 185 ASP A C 1
ATOM 1365 O O . ASP A 1 187 ? 31.474 15.472 18.734 1.00 56.31 185 ASP A O 1
ATOM 1370 N N . TYR A 1 188 ? 31.822 13.253 18.730 1.00 57.20 186 TYR A N 1
ATOM 1371 C CA . TYR A 1 188 ? 30.406 12.903 18.831 1.00 57.51 186 TYR A CA 1
ATOM 1372 C C . TYR A 1 188 ? 29.801 13.405 20.134 1.00 57.39 186 TYR A C 1
ATOM 1373 O O . TYR A 1 188 ? 28.641 13.816 20.159 1.00 55.45 186 TYR A O 1
ATOM 1382 N N . LEU A 1 189 ? 30.577 13.366 21.218 1.00 57.36 187 LEU A N 1
ATOM 1383 C CA . LEU A 1 189 ? 30.081 13.852 22.499 1.00 58.17 187 LEU A CA 1
ATOM 1384 C C . LEU A 1 189 ? 29.940 15.359 22.399 1.00 60.19 187 LEU A C 1
ATOM 1385 O O . LEU A 1 189 ? 28.929 15.930 22.830 1.00 61.48 187 LEU A O 1
ATOM 1390 N N . ARG A 1 190 ? 30.945 15.998 21.807 1.00 59.97 188 ARG A N 1
ATOM 1391 C CA . ARG A 1 190 ? 30.928 17.444 21.646 1.00 59.66 188 ARG A CA 1
ATOM 1392 C C . ARG A 1 190 ? 29.868 17.919 20.655 1.00 61.26 188 ARG A C 1
ATOM 1393 O O . ARG A 1 190 ? 29.342 19.008 20.810 1.00 63.10 188 ARG A O 1
ATOM 1401 N N . ASP A 1 191 ? 29.532 17.107 19.661 1.00 63.03 189 ASP A N 1
ATOM 1402 C CA . ASP A 1 191 ? 28.506 17.502 18.698 1.00 67.20 189 ASP A CA 1
ATOM 1403 C C . ASP A 1 191 ? 27.118 17.521 19.335 1.00 70.20 189 ASP A C 1
ATOM 1404 O O . ASP A 1 191 ? 26.224 18.241 18.873 1.00 70.25 189 ASP A O 1
ATOM 1409 N N . ASN A 1 192 ? 26.938 16.726 20.389 1.00 74.74 190 ASN A N 1
ATOM 1410 C CA . ASN A 1 192 ? 25.655 16.651 21.098 1.00 79.47 190 ASN A CA 1
ATOM 1411 C C . ASN A 1 192 ? 25.476 17.845 22.027 1.00 81.51 190 ASN A C 1
ATOM 1412 O O . ASN A 1 192 ? 24.356 18.225 22.365 1.00 79.39 190 ASN A O 1
ATOM 1417 N N . MET A 1 193 ? 26.604 18.421 22.432 1.00 85.44 191 MET A N 1
ATOM 1418 C CA . MET A 1 193 ? 26.629 19.589 23.293 1.00 89.39 191 MET A CA 1
ATOM 1419 C C . MET A 1 193 ? 26.842 20.801 22.407 1.00 94.24 191 MET A C 1
ATOM 1420 O O . MET A 1 193 ? 27.471 21.770 22.817 1.00 93.77 191 MET A O 1
ATOM 1425 N N . ALA A 1 194 ? 26.305 20.731 21.191 1.00 101.88 192 ALA A N 1
ATOM 1426 C CA . ALA A 1 194 ? 26.441 21.793 20.205 1.00 108.61 192 ALA A CA 1
ATOM 1427 C C . ALA A 1 194 ? 25.353 22.845 20.311 1.00 112.42 192 ALA A C 1
ATOM 1428 O O . ALA A 1 194 ? 24.203 22.539 20.630 1.00 111.64 192 ALA A O 1
ATOM 1430 N N . PHE A 1 195 ? 25.734 24.088 20.025 1.00 119.67 193 PHE A N 1
ATOM 1431 C CA . PHE A 1 195 ? 24.818 25.224 20.070 1.00 124.63 193 PHE A CA 1
ATOM 1432 C C . PHE A 1 195 ? 23.700 24.981 19.069 1.00 120.62 193 PHE A C 1
ATOM 1433 O O . PHE A 1 195 ? 22.536 24.804 19.433 1.00 117.90 193 PHE A O 1
ATOM 1441 N N . SER A 1 196 ? 24.083 24.982 17.798 1.00 115.21 194 SER A N 1
ATOM 1442 C CA . SER A 1 196 ? 23.166 24.775 16.694 1.00 110.19 194 SER A CA 1
ATOM 1443 C C . SER A 1 196 ? 23.781 23.752 15.754 1.00 104.93 194 SER A C 1
ATOM 1444 O O . SER A 1 196 ? 25.001 23.686 15.615 1.00 104.29 194 SER A O 1
ATOM 1447 N N . PRO A 1 197 ? 22.944 22.938 15.096 1.00 103.63 195 PRO A N 1
ATOM 1448 C CA . PRO A 1 197 ? 23.433 21.920 14.163 1.00 100.34 195 PRO A CA 1
ATOM 1449 C C . PRO A 1 197 ? 24.605 22.400 13.300 1.00 97.78 195 PRO A C 1
ATOM 1450 O O . PRO A 1 197 ? 25.568 21.666 13.081 1.00 96.24 195 PRO A O 1
ATOM 1454 N N . GLU A 1 198 ? 24.520 23.637 12.824 1.00 99.69 196 GLU A N 1
ATOM 1455 C CA . GLU A 1 198 ? 25.575 24.204 11.995 1.00 101.30 196 GLU A CA 1
ATOM 1456 C C . GLU A 1 198 ? 26.876 24.423 12.751 1.00 99.94 196 GLU A C 1
ATOM 1457 O O . GLU A 1 198 ? 27.799 25.067 12.248 1.00 97.70 196 GLU A O 1
ATOM 1463 N N . GLU A 1 199 ? 26.955 23.894 13.963 1.00 98.75 197 GLU A N 1
ATOM 1464 C CA . GLU A 1 199 ? 28.167 24.038 14.761 1.00 98.08 197 GLU A CA 1
ATOM 1465 C C . GLU A 1 199 ? 28.842 22.681 14.940 1.00 93.73 197 GLU A C 1
ATOM 1466 O O . GLU A 1 199 ? 29.976 22.581 15.422 1.00 92.61 197 GLU A O 1
ATOM 1472 N N . ARG A 1 200 ? 28.133 21.636 14.524 1.00 89.87 198 ARG A N 1
ATOM 1473 C CA . ARG A 1 200 ? 28.616 20.267 14.609 1.00 83.94 198 ARG A CA 1
ATOM 1474 C C . ARG A 1 200 ? 29.728 20.031 13.594 1.00 79.26 198 ARG A C 1
ATOM 1475 O O . ARG A 1 200 ? 29.696 20.585 12.495 1.00 78.67 198 ARG A O 1
ATOM 1483 N N . VAL A 1 201 ? 30.699 19.199 13.956 1.00 73.72 199 VAL A N 1
ATOM 1484 C CA . VAL A 1 201 ? 31.806 18.923 13.053 1.00 69.51 199 VAL A CA 1
ATOM 1485 C C . VAL A 1 201 ? 31.687 17.603 12.284 1.00 66.88 199 VAL A C 1
ATOM 1486 O O . VAL A 1 201 ? 32.325 17.437 11.225 1.00 66.36 199 VAL A O 1
ATOM 1490 N N . GLN A 1 202 ? 30.885 16.680 12.805 1.00 63.72 200 GLN A N 1
ATOM 1491 C CA . GLN A 1 202 ? 30.703 15.379 12.173 1.00 61.18 200 GLN A CA 1
ATOM 1492 C C . GLN A 1 202 ? 29.556 15.409 11.169 1.00 58.98 200 GLN A C 1
ATOM 1493 O O . GLN A 1 202 ? 28.890 16.431 11.003 1.00 58.81 200 GLN A O 1
ATOM 1499 N N . ARG A 1 203 ? 29.331 14.282 10.500 1.00 58.07 201 ARG A N 1
ATOM 1500 C CA . ARG A 1 203 ? 28.046 14.011 9.866 1.00 57.33 201 ARG A CA 1
ATOM 1501 C C . ARG A 1 203 ? 27.439 12.711 10.381 1.00 58.13 201 ARG A C 1
ATOM 1502 O O . ARG A 1 203 ? 28.060 11.993 11.165 1.00 60.66 201 ARG A O 1
ATOM 1510 N N . LYS A 1 204 ? 26.223 12.414 9.936 1.00 60.79 202 LYS A N 1
ATOM 1511 C CA . LYS A 1 204 ? 25.606 11.119 10.199 1.00 62.68 202 LYS A CA 1
ATOM 1512 C C . LYS A 1 204 ? 26.622 9.998 10.014 1.00 61.41 202 LYS A C 1
ATOM 1513 O O . LYS A 1 204 ? 27.090 9.748 8.903 1.00 60.75 202 LYS A O 1
ATOM 1519 N N . LEU A 1 205 ? 26.960 9.326 11.110 1.00 60.09 203 LEU A N 1
ATOM 1520 C CA . LEU A 1 205 ? 27.898 8.210 11.066 1.00 58.43 203 LEU A CA 1
ATOM 1521 C C . LEU A 1 205 ? 27.451 7.153 10.062 1.00 59.92 203 LEU A C 1
ATOM 1522 O O . LEU A 1 205 ? 26.338 6.635 10.145 1.00 59.94 203 LEU A O 1
ATOM 1527 N N . HIS A 1 206 ? 28.327 6.838 9.113 1.00 61.98 204 HIS A N 1
ATOM 1528 C CA . HIS A 1 206 ? 28.015 5.862 8.076 1.00 63.47 204 HIS A CA 1
ATOM 1529 C C . HIS A 1 206 ? 28.772 4.541 8.207 1.00 65.13 204 HIS A C 1
ATOM 1530 O O . HIS A 1 206 ? 28.253 3.551 8.716 1.00 65.40 204 HIS A O 1
ATOM 1537 N N . TYR A 1 207 ? 30.011 4.552 7.719 1.00 66.11 205 TYR A N 1
ATOM 1538 C CA . TYR A 1 207 ? 30.889 3.395 7.709 1.00 64.40 205 TYR A CA 1
ATOM 1539 C C . TYR A 1 207 ? 32.122 3.648 8.552 1.00 63.02 205 TYR A C 1
ATOM 1540 O O . TYR A 1 207 ? 32.768 4.688 8.430 1.00 64.12 205 TYR A O 1
ATOM 1549 N N . ALA A 1 208 ? 32.444 2.685 9.406 1.00 62.25 206 ALA A N 1
ATOM 1550 C CA . ALA A 1 208 ? 33.615 2.780 10.272 1.00 60.74 206 ALA A CA 1
ATOM 1551 C C . ALA A 1 208 ? 34.440 1.526 10.105 1.00 59.13 206 ALA A C 1
ATOM 1552 O O . ALA A 1 208 ? 33.976 0.429 10.418 1.00 59.92 206 ALA A O 1
ATOM 1554 N N . LEU A 1 209 ? 35.657 1.692 9.599 1.00 56.86 207 LEU A N 1
ATOM 1555 C CA . LEU A 1 209 ? 36.584 0.573 9.391 1.00 55.12 207 LEU A CA 1
ATOM 1556 C C . LEU A 1 209 ? 37.606 0.684 10.518 1.00 53.14 207 LEU A C 1
ATOM 1557 O O . LEU A 1 209 ? 38.451 1.578 10.517 1.00 54.49 207 LEU A O 1
ATOM 1562 N N . VAL A 1 210 ? 37.528 -0.214 11.487 1.00 50.72 208 VAL A N 1
ATOM 1563 C CA . VAL A 1 210 ? 38.439 -0.168 12.624 1.00 49.55 208 VAL A CA 1
ATOM 1564 C C . VAL A 1 210 ? 39.706 -0.992 12.426 1.00 49.36 208 VAL A C 1
ATOM 1565 O O . VAL A 1 210 ? 39.648 -2.210 12.265 1.00 52.77 208 VAL A O 1
ATOM 1569 N N . ASP A 1 211 ? 40.851 -0.318 12.439 1.00 48.54 209 ASP A N 1
ATOM 1570 C CA . ASP A 1 211 ? 42.139 -0.994 12.345 1.00 50.49 209 ASP A CA 1
ATOM 1571 C C . ASP A 1 211 ? 42.542 -1.368 13.768 1.00 52.61 209 ASP A C 1
ATOM 1572 O O . ASP A 1 211 ? 42.477 -0.543 1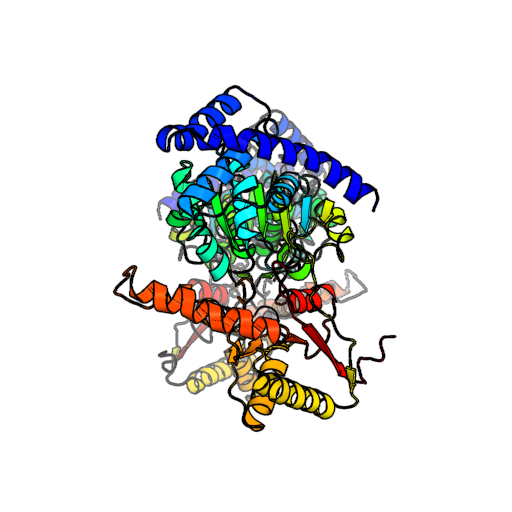4.679 1.00 53.48 209 ASP A O 1
ATOM 1577 N N . GLU A 1 212 ? 42.960 -2.617 13.951 1.00 54.80 210 GLU A N 1
ATOM 1578 C CA . GLU A 1 212 ? 43.176 -3.165 15.284 1.00 57.53 210 GLU A CA 1
ATOM 1579 C C . GLU A 1 212 ? 41.915 -3.273 16.135 1.00 55.78 210 GLU A C 1
ATOM 1580 O O . GLU A 1 212 ? 41.899 -2.857 17.293 1.00 54.11 210 GLU A O 1
ATOM 1586 N N . VAL A 1 213 ? 40.861 -3.835 15.552 1.00 53.49 211 VAL A N 1
ATOM 1587 C CA . VAL A 1 213 ? 39.581 -3.964 16.242 1.00 54.70 211 VAL A CA 1
ATOM 1588 C C . VAL A 1 213 ? 39.606 -4.452 17.685 1.00 53.86 211 VAL A C 1
ATOM 1589 O O . VAL A 1 213 ? 38.945 -3.876 18.547 1.00 51.85 211 VAL A O 1
ATOM 1593 N N . ASP A 1 214 ? 40.328 -5.532 17.955 1.00 53.37 212 ASP A N 1
ATOM 1594 C CA . ASP A 1 214 ? 40.359 -6.042 19.318 1.00 52.66 212 ASP A CA 1
ATOM 1595 C C . ASP A 1 214 ? 40.810 -4.969 20.300 1.00 51.56 212 ASP A C 1
ATOM 1596 O O . ASP A 1 214 ? 40.155 -4.723 21.310 1.00 50.86 212 ASP A O 1
ATOM 1601 N N . SER A 1 215 ? 41.924 -4.324 19.986 1.00 50.06 213 SER A N 1
ATOM 1602 C CA . SER A 1 215 ? 42.450 -3.266 20.826 1.00 49.83 213 SER A CA 1
ATOM 1603 C C . SER A 1 215 ? 41.382 -2.212 21.041 1.00 48.63 213 SER A C 1
ATOM 1604 O O . SER A 1 215 ? 41.056 -1.870 22.159 1.00 49.44 213 SER A O 1
ATOM 1607 N N . ILE A 1 216 ? 40.832 -1.701 19.951 1.00 49.08 214 ILE A N 1
ATOM 1608 C CA . ILE A 1 216 ? 39.807 -0.667 20.006 1.00 48.21 214 ILE A CA 1
ATOM 1609 C C . ILE A 1 216 ? 38.443 -1.075 20.578 1.00 48.81 214 ILE A C 1
ATOM 1610 O O . ILE A 1 216 ? 37.894 -0.372 21.423 1.00 49.90 214 ILE A O 1
ATOM 1615 N N . LEU A 1 217 ? 37.883 -2.196 20.134 1.00 50.16 215 LEU A N 1
ATOM 1616 C CA . LEU A 1 217 ? 36.552 -2.579 20.617 1.00 51.79 215 LEU A CA 1
ATOM 1617 C C . LEU A 1 217 ? 36.479 -3.510 21.817 1.00 55.18 215 LEU A C 1
ATOM 1618 O O . LEU A 1 217 ? 35.384 -3.803 22.311 1.00 54.26 215 LEU A O 1
ATOM 1623 N N . ILE A 1 218 ? 37.623 -3.973 22.301 1.00 58.44 216 ILE A N 1
ATOM 1624 C CA . ILE A 1 218 ? 37.599 -4.868 23.441 1.00 63.53 216 ILE A CA 1
ATOM 1625 C C . ILE A 1 218 ? 38.413 -4.317 24.582 1.00 66.63 216 ILE A C 1
ATOM 1626 O O . ILE A 1 218 ? 37.871 -4.054 25.645 1.00 67.58 216 ILE A O 1
ATOM 1631 N N . ASP A 1 219 ? 39.708 -4.132 24.375 1.00 71.05 217 ASP A N 1
ATOM 1632 C CA . ASP A 1 219 ? 40.542 -3.600 25.438 1.00 76.20 217 ASP A CA 1
ATOM 1633 C C . ASP A 1 219 ? 40.100 -2.202 25.856 1.00 79.65 217 ASP A C 1
ATOM 1634 O O . ASP A 1 219 ? 40.209 -1.846 27.024 1.00 80.97 217 ASP A O 1
ATOM 1639 N N . GLU A 1 220 ? 39.592 -1.413 24.913 1.00 82.77 218 GLU A N 1
ATOM 1640 C CA . GLU A 1 220 ? 39.116 -0.071 25.235 1.00 85.21 218 GLU A CA 1
ATOM 1641 C C . GLU A 1 220 ? 37.691 -0.178 25.791 1.00 87.29 218 GLU A C 1
ATOM 1642 O O . GLU A 1 220 ? 36.792 0.581 25.414 1.00 87.44 218 GLU A O 1
ATOM 1648 N N . ALA A 1 221 ? 37.505 -1.165 26.666 1.00 88.40 219 ALA A N 1
ATOM 1649 C CA . ALA A 1 221 ? 36.244 -1.408 27.352 1.00 88.68 219 ALA A CA 1
ATOM 1650 C C . ALA A 1 221 ? 36.507 -0.836 28.735 1.00 90.27 219 ALA A C 1
ATOM 1651 O O . ALA A 1 221 ? 35.668 -0.917 29.629 1.00 92.46 219 ALA A O 1
ATOM 1653 N N . ARG A 1 222 ? 37.710 -0.286 28.896 1.00 91.14 220 ARG A N 1
ATOM 1654 C CA . ARG A 1 222 ? 38.126 0.338 30.138 1.00 91.26 220 ARG A CA 1
ATOM 1655 C C . ARG A 1 222 ? 37.703 1.793 30.061 1.00 91.03 220 ARG A C 1
ATOM 1656 O O . ARG A 1 222 ? 38.286 2.608 29.348 1.00 90.07 220 ARG A O 1
ATOM 1664 N N . THR A 1 223 ? 36.661 2.123 30.816 1.00 88.80 221 THR A N 1
ATOM 1665 C CA . THR A 1 223 ? 36.024 3.431 30.713 1.00 87.49 221 THR A CA 1
ATOM 1666 C C . THR A 1 223 ? 37.039 4.555 30.888 1.00 83.74 221 THR A C 1
ATOM 1667 O O . THR A 1 223 ? 37.968 4.446 31.689 1.00 82.99 221 THR A O 1
ATOM 1671 N N . PRO A 1 224 ? 36.857 5.633 30.134 1.00 82.88 222 PRO A N 1
ATOM 1672 C CA . PRO A 1 224 ? 37.410 6.938 30.508 1.00 79.75 222 PRO A CA 1
ATOM 1673 C C . PRO A 1 224 ? 36.714 7.517 31.736 1.00 76.57 222 PRO A C 1
ATOM 1674 O O . PRO A 1 224 ? 35.584 7.136 32.040 1.00 73.53 222 PRO A O 1
ATOM 1678 N N . LEU A 1 225 ? 37.388 8.429 32.429 1.00 74.87 223 LEU A N 1
ATOM 1679 C CA . LEU A 1 225 ? 36.843 9.025 33.643 1.00 74.10 223 LEU A CA 1
ATOM 1680 C C . LEU A 1 225 ? 36.797 10.546 33.537 1.00 73.73 223 LEU A C 1
ATOM 1681 O O . LEU A 1 225 ? 37.818 11.194 33.308 1.00 72.03 223 LEU A O 1
ATOM 1686 N N . ILE A 1 226 ? 35.605 11.110 33.706 1.00 75.92 224 ILE A N 1
ATOM 1687 C CA . ILE A 1 226 ? 35.452 12.553 33.841 1.00 78.35 224 ILE A CA 1
ATOM 1688 C C . ILE A 1 226 ? 35.589 12.988 35.297 1.00 81.11 224 ILE A C 1
ATOM 1689 O O . ILE A 1 226 ? 34.892 12.480 36.175 1.00 80.50 224 ILE A O 1
ATOM 1694 N N . ILE A 1 227 ? 36.491 13.932 35.545 1.00 86.56 225 ILE A N 1
ATOM 1695 C CA . ILE A 1 227 ? 36.680 14.480 36.887 1.00 89.89 225 ILE A CA 1
ATOM 1696 C C . ILE A 1 227 ? 37.014 15.969 36.806 1.00 90.64 225 ILE A C 1
ATOM 1697 O O . ILE A 1 227 ? 36.761 16.726 37.751 1.00 91.22 225 ILE A O 1
ATOM 1702 N N . LEU A 1 234 ? 32.666 13.596 39.927 1.00 67.42 372 LEU A N 1
ATOM 1703 C CA . LEU A 1 234 ? 33.495 12.643 39.202 1.00 68.38 372 LEU A CA 1
ATOM 1704 C C . LEU A 1 234 ? 32.646 11.515 38.642 1.00 67.41 372 LEU A C 1
ATOM 1705 O O . LEU A 1 234 ? 31.916 10.872 39.375 1.00 69.39 372 LEU A O 1
ATOM 1710 N N . ALA A 1 235 ? 32.758 11.273 37.340 1.00 67.51 373 ALA A N 1
ATOM 1711 C CA . ALA A 1 235 ? 31.987 10.230 36.677 1.00 66.75 373 ALA A CA 1
ATOM 1712 C C . ALA A 1 235 ? 32.853 9.385 35.746 1.00 68.23 373 ALA A C 1
ATOM 1713 O O . ALA A 1 235 ? 34.084 9.505 35.734 1.00 70.16 373 ALA A O 1
ATOM 1715 N N . SER A 1 236 ? 32.207 8.516 34.973 1.00 67.98 374 SER A N 1
ATOM 1716 C CA . SER A 1 236 ? 32.928 7.663 34.039 1.00 67.82 374 SER A CA 1
ATOM 1717 C C . SER A 1 236 ? 31.958 7.069 33.039 1.00 67.74 374 SER A C 1
ATOM 1718 O O . SER A 1 236 ? 30.885 6.586 33.404 1.00 64.50 374 SER A O 1
ATOM 1721 N N . ILE A 1 237 ? 32.342 7.123 31.772 1.00 69.90 375 ILE A N 1
ATOM 1722 C CA . ILE A 1 237 ? 31.514 6.585 30.717 1.00 73.18 375 ILE A CA 1
ATOM 1723 C C . ILE A 1 237 ? 32.413 5.738 29.863 1.00 74.13 375 ILE A C 1
ATOM 1724 O O . ILE A 1 237 ? 33.609 5.699 30.100 1.00 73.70 375 ILE A O 1
ATOM 1729 N N . THR A 1 238 ? 31.825 5.077 28.873 1.00 77.60 376 THR A N 1
ATOM 1730 C CA . THR A 1 238 ? 32.533 4.196 27.949 1.00 80.92 376 THR A CA 1
ATOM 1731 C C . THR A 1 238 ? 32.211 4.668 26.533 1.00 81.89 376 THR A C 1
ATOM 1732 O O . THR A 1 238 ? 31.333 5.506 26.356 1.00 82.36 376 THR A O 1
ATOM 1736 N N . PHE A 1 239 ? 32.907 4.149 25.527 1.00 83.51 377 PHE A N 1
ATOM 1737 C CA . PHE A 1 239 ? 32.616 4.536 24.143 1.00 85.24 377 PHE A CA 1
ATOM 1738 C C . PHE A 1 239 ? 32.193 3.317 23.339 1.00 83.91 377 PHE A C 1
ATOM 1739 O O . PHE A 1 239 ? 32.176 3.328 22.109 1.00 82.90 377 PHE A O 1
ATOM 1747 N N . GLN A 1 240 ? 31.854 2.267 24.070 1.00 82.59 378 GLN A N 1
ATOM 1748 C CA . GLN A 1 240 ? 31.424 1.010 23.505 1.00 81.30 378 GLN A CA 1
ATOM 1749 C C . GLN A 1 240 ? 30.392 1.203 22.402 1.00 77.34 378 GLN A C 1
ATOM 1750 O O . GLN A 1 240 ? 30.637 0.898 21.243 1.00 76.80 378 GLN A O 1
ATOM 1756 N N . ASN A 1 241 ? 29.242 1.729 22.781 1.00 71.10 379 ASN A N 1
ATOM 1757 C CA . ASN A 1 241 ? 28.133 1.941 21.880 1.00 69.39 379 ASN A CA 1
ATOM 1758 C C . ASN A 1 241 ? 28.356 2.929 20.753 1.00 67.63 379 ASN A C 1
ATOM 1759 O O . ASN A 1 241 ? 27.563 2.986 19.812 1.00 66.56 379 ASN A O 1
ATOM 1764 N N . TYR A 1 242 ? 29.427 3.711 20.837 1.00 66.38 380 TYR A N 1
ATOM 1765 C CA . TYR A 1 242 ? 29.701 4.703 19.804 1.00 63.61 380 TYR A CA 1
ATOM 1766 C C . TYR A 1 242 ? 29.772 4.105 18.401 1.00 63.10 380 TYR A C 1
ATOM 1767 O O . TYR A 1 242 ? 29.277 4.690 17.435 1.00 63.20 380 TYR A O 1
ATOM 1776 N N . PHE A 1 243 ? 30.385 2.939 18.278 1.00 61.35 381 PHE A N 1
ATOM 1777 C CA . PHE A 1 243 ? 30.495 2.331 16.968 1.00 61.00 381 PHE A CA 1
ATOM 1778 C C . PHE A 1 243 ? 29.254 1.588 16.534 1.00 61.74 381 PHE A C 1
ATOM 1779 O O . PHE A 1 243 ? 29.158 1.127 15.402 1.00 60.58 381 PHE A O 1
ATOM 1787 N N . ARG A 1 244 ? 28.289 1.491 17.436 1.00 65.12 382 ARG A N 1
ATOM 1788 C CA . ARG A 1 244 ? 27.051 0.806 17.123 1.00 65.78 382 ARG A CA 1
ATOM 1789 C C . ARG A 1 244 ? 26.086 1.802 16.496 1.00 64.25 382 ARG A C 1
ATOM 1790 O O . ARG A 1 244 ? 25.036 1.430 15.964 1.00 63.68 382 ARG A O 1
ATOM 1798 N N . LEU A 1 245 ? 26.472 3.073 16.529 1.00 62.07 383 LEU A N 1
ATOM 1799 C CA . LEU A 1 245 ? 25.651 4.125 15.952 1.00 61.24 383 LEU A CA 1
ATOM 1800 C C . LEU A 1 245 ? 25.976 4.260 14.478 1.00 61.00 383 LEU A C 1
ATOM 1801 O O . LEU A 1 245 ? 25.286 4.969 13.752 1.00 61.34 383 LEU A O 1
ATOM 1806 N N . TYR A 1 246 ? 27.032 3.585 14.037 1.00 60.39 384 TYR A N 1
ATOM 1807 C CA . TYR A 1 246 ? 27.420 3.646 12.634 1.00 58.71 384 TYR A CA 1
ATOM 1808 C C . TYR A 1 246 ? 26.508 2.750 11.814 1.00 59.90 384 TYR A C 1
ATOM 1809 O O . TYR A 1 246 ? 26.141 1.655 12.261 1.00 61.01 384 TYR A O 1
ATOM 1818 N N . GLU A 1 247 ? 26.137 3.212 10.622 1.00 60.11 385 GLU A N 1
ATOM 1819 C CA . GLU A 1 247 ? 25.290 2.420 9.740 1.00 62.06 385 GLU A CA 1
ATOM 1820 C C . GLU A 1 247 ? 26.040 1.117 9.454 1.00 61.32 385 GLU A C 1
ATOM 1821 O O . GLU A 1 247 ? 25.503 0.027 9.616 1.00 59.86 385 GLU A O 1
ATOM 1827 N N . LYS A 1 248 ? 27.297 1.256 9.044 1.00 61.26 386 LYS A N 1
ATOM 1828 C CA . LYS A 1 248 ? 28.171 0.126 8.755 1.00 60.07 386 LYS A CA 1
ATOM 1829 C C . LYS A 1 248 ? 29.381 0.101 9.695 1.00 58.79 386 LYS A C 1
ATOM 1830 O O . LYS A 1 248 ? 30.098 1.096 9.816 1.00 57.27 386 LYS A O 1
ATOM 1836 N N . LEU A 1 249 ? 29.596 -1.036 10.363 1.00 58.36 387 LEU A N 1
ATOM 1837 C CA . LEU A 1 249 ? 30.734 -1.203 11.276 1.00 56.31 387 LEU A CA 1
ATOM 1838 C C . LEU A 1 249 ? 31.543 -2.420 10.868 1.00 57.67 387 LEU A C 1
ATOM 1839 O O . LEU A 1 249 ? 30.996 -3.526 10.780 1.00 58.85 387 LEU A O 1
ATOM 1844 N N . ALA A 1 250 ? 32.840 -2.221 10.637 1.00 56.09 388 ALA A N 1
ATOM 1845 C CA . ALA A 1 250 ? 33.738 -3.320 10.265 1.00 55.38 388 ALA A CA 1
ATOM 1846 C C . ALA A 1 250 ? 35.139 -3.104 10.862 1.00 55.18 388 ALA A C 1
ATOM 1847 O O . ALA A 1 250 ? 35.590 -1.972 11.033 1.00 55.94 388 ALA A O 1
ATOM 1849 N N . GLY A 1 251 ? 35.827 -4.198 11.178 1.00 55.82 389 GLY A N 1
ATOM 1850 C CA . GLY A 1 251 ? 37.157 -4.099 11.749 1.00 52.82 389 GLY A CA 1
ATOM 1851 C C . GLY A 1 251 ? 38.144 -5.113 11.203 1.00 52.28 389 GLY A C 1
ATOM 1852 O O . GLY A 1 251 ? 37.769 -6.084 10.548 1.00 52.99 389 GLY A O 1
ATOM 1853 N N . MET A 1 252 ? 39.423 -4.869 11.465 1.00 51.36 390 MET A N 1
ATOM 1854 C CA . MET A 1 252 ? 40.489 -5.765 11.031 1.00 50.09 390 MET A CA 1
ATOM 1855 C C . MET A 1 252 ? 41.601 -5.848 12.094 1.00 50.34 390 MET A C 1
ATOM 1856 O O . MET A 1 252 ? 41.889 -4.865 12.781 1.00 49.32 390 MET A O 1
ATOM 1861 N N . THR A 1 253 ? 42.210 -7.025 12.235 1.00 51.27 391 THR A N 1
ATOM 1862 C CA . THR A 1 253 ? 43.266 -7.233 13.216 1.00 52.00 391 THR A CA 1
ATOM 1863 C C . THR A 1 253 ? 44.028 -8.513 12.950 1.00 52.76 391 THR A C 1
ATOM 1864 O O . THR A 1 253 ? 43.605 -9.348 12.154 1.00 53.18 391 THR A O 1
ATOM 1868 N N . GLY A 1 254 ? 45.166 -8.661 13.618 1.00 54.83 392 GLY A N 1
ATOM 1869 C CA . GLY A 1 254 ? 45.962 -9.866 13.460 1.00 57.71 392 GLY A CA 1
ATOM 1870 C C . GLY A 1 254 ? 45.701 -10.791 14.632 1.00 59.68 392 GLY A C 1
ATOM 1871 O O . GLY A 1 254 ? 46.411 -11.759 14.841 1.00 58.74 392 GLY A O 1
ATOM 1872 N N . THR A 1 255 ? 44.664 -10.480 15.395 1.00 62.27 393 THR A N 1
ATOM 1873 C CA . THR A 1 255 ? 44.303 -11.265 16.559 1.00 67.63 393 THR A CA 1
ATOM 1874 C C . THR A 1 255 ? 42.851 -11.001 16.891 1.00 72.59 393 THR A C 1
ATOM 1875 O O . THR A 1 255 ? 42.507 -9.904 17.313 1.00 71.96 393 THR A O 1
ATOM 1879 N N . ALA A 1 256 ? 42.004 -12.011 16.729 1.00 80.38 394 ALA A N 1
ATOM 1880 C CA . ALA A 1 256 ? 40.592 -11.835 17.027 1.00 88.41 394 ALA A CA 1
ATOM 1881 C C . ALA A 1 256 ? 39.830 -13.079 17.463 1.00 94.94 394 ALA A C 1
ATOM 1882 O O . ALA A 1 256 ? 38.864 -12.994 18.225 1.00 96.52 394 ALA A O 1
ATOM 1884 N N . ASP A 1 257 ? 40.266 -14.230 16.968 1.00 103.77 395 ASP A N 1
ATOM 1885 C CA . ASP A 1 257 ? 39.594 -15.490 17.287 1.00 112.55 395 ASP A CA 1
ATOM 1886 C C . ASP A 1 257 ? 39.467 -15.804 18.767 1.00 115.61 395 ASP A C 1
ATOM 1887 O O . ASP A 1 257 ? 38.557 -16.535 19.161 1.00 114.21 395 ASP A O 1
ATOM 1892 N N . THR A 1 258 ? 40.322 -15.239 19.599 1.00 115.86 396 THR A N 1
ATOM 1893 C CA . THR A 1 258 ? 40.205 -15.372 21.048 1.00 115.72 396 THR A CA 1
ATOM 1894 C C . THR A 1 258 ? 38.826 -15.006 21.502 1.00 112.64 396 THR A C 1
ATOM 1895 O O . THR A 1 258 ? 38.007 -15.879 21.797 1.00 114.20 396 THR A O 1
ATOM 1899 N N . GLU A 1 259 ? 38.549 -13.708 21.553 1.00 111.86 397 GLU A N 1
ATOM 1900 C CA . GLU A 1 259 ? 37.243 -13.231 21.980 1.00 111.94 397 GLU A CA 1
ATOM 1901 C C . GLU A 1 259 ? 36.302 -13.106 20.786 1.00 113.62 397 GLU A C 1
ATOM 1902 O O . GLU A 1 259 ? 35.421 -12.249 20.776 1.00 111.63 397 GLU A O 1
ATOM 1908 N N . ALA A 1 260 ? 36.490 -13.967 19.789 1.00 111.87 398 ALA A N 1
ATOM 1909 C CA . ALA A 1 260 ? 35.668 -13.960 18.578 1.00 111.87 398 ALA A CA 1
ATOM 1910 C C . ALA A 1 260 ? 34.166 -14.001 18.872 1.00 111.06 398 ALA A C 1
ATOM 1911 O O . ALA A 1 260 ? 33.339 -13.679 18.011 1.00 110.12 398 ALA A O 1
ATOM 1913 N N . PHE A 1 261 ? 33.825 -14.399 20.094 1.00 113.66 399 PHE A N 1
ATOM 1914 C CA . PHE A 1 261 ? 32.436 -14.490 20.528 1.00 113.59 399 PHE A CA 1
ATOM 1915 C C . PHE A 1 261 ? 31.918 -13.160 21.069 1.00 111.38 399 PHE A C 1
ATOM 1916 O O . PHE A 1 261 ? 30.751 -12.820 20.882 1.00 109.49 399 PHE A O 1
ATOM 1924 N N . GLU A 1 262 ? 32.786 -12.416 21.746 1.00 108.41 400 GLU A N 1
ATOM 1925 C CA . GLU A 1 262 ? 32.407 -11.126 22.309 1.00 107.31 400 GLU A CA 1
ATOM 1926 C C . GLU A 1 262 ? 32.131 -10.094 21.205 1.00 106.25 400 GLU A C 1
ATOM 1927 O O . GLU A 1 262 ? 31.345 -9.164 21.397 1.00 105.08 400 GLU A O 1
ATOM 1933 N N . PHE A 1 263 ? 32.777 -10.266 20.052 1.00 106.21 401 PHE A N 1
ATOM 1934 C CA . PHE A 1 263 ? 32.599 -9.360 18.916 1.00 103.45 401 PHE A CA 1
ATOM 1935 C C . PHE A 1 263 ? 31.163 -9.380 18.392 1.00 102.69 401 PHE A C 1
ATOM 1936 O O . PHE A 1 263 ? 30.655 -8.367 17.916 1.00 104.51 401 PHE A O 1
ATOM 1944 N N . SER A 1 264 ? 30.511 -10.535 18.471 1.00 102.21 402 SER A N 1
ATOM 1945 C CA . SER A 1 264 ? 29.140 -10.669 17.986 1.00 101.15 402 SER A CA 1
ATOM 1946 C C . SER A 1 264 ? 28.092 -10.488 19.088 1.00 99.75 402 SER A C 1
ATOM 1947 O O . SER A 1 264 ? 26.935 -10.171 18.812 1.00 98.07 402 SER A O 1
ATOM 1950 N N . SER A 1 265 ? 28.500 -10.686 20.337 1.00 98.09 403 SER A N 1
ATOM 1951 C CA . SER A 1 265 ? 27.593 -10.542 21.470 1.00 96.48 403 SER A CA 1
ATOM 1952 C C . SER A 1 265 ? 27.353 -9.079 21.834 1.00 94.37 403 SER A C 1
ATOM 1953 O O . SER A 1 265 ? 26.546 -8.779 22.711 1.00 93.86 403 SER A O 1
ATOM 1956 N N . ILE A 1 266 ? 28.057 -8.174 21.157 1.00 89.61 404 ILE A N 1
ATOM 1957 C CA . ILE A 1 266 ? 27.928 -6.744 21.418 1.00 83.54 404 ILE A CA 1
ATOM 1958 C C . ILE A 1 266 ? 27.710 -5.942 20.147 1.00 80.93 404 ILE A C 1
ATOM 1959 O O . ILE A 1 266 ? 26.798 -5.125 20.061 1.00 82.34 404 ILE A O 1
ATOM 1964 N N . TYR A 1 267 ? 28.583 -6.160 19.173 1.00 78.84 405 TYR A N 1
ATOM 1965 C CA . TYR A 1 267 ? 28.527 -5.442 17.910 1.00 75.88 405 TYR A CA 1
ATOM 1966 C C . TYR A 1 267 ? 27.987 -6.305 16.799 1.00 76.38 405 TYR A C 1
ATOM 1967 O O . TYR A 1 267 ? 27.873 -5.848 15.662 1.00 76.51 405 TYR A O 1
ATOM 1976 N N . LYS A 1 268 ? 27.671 -7.554 17.121 1.00 77.58 406 LYS A N 1
ATOM 1977 C CA . LYS A 1 268 ? 27.162 -8.480 16.118 1.00 78.59 406 LYS A CA 1
ATOM 1978 C C . LYS A 1 268 ? 28.094 -8.437 14.910 1.00 77.96 406 LYS A C 1
ATOM 1979 O O . LYS A 1 268 ? 27.705 -8.044 13.810 1.00 77.31 406 LYS A O 1
ATOM 1985 N N . LEU A 1 269 ? 29.343 -8.823 15.145 1.00 76.32 407 LEU A N 1
ATOM 1986 C CA . LEU A 1 269 ? 30.357 -8.856 14.106 1.00 74.65 407 LEU A CA 1
ATOM 1987 C C . LEU A 1 269 ? 30.842 -10.289 13.956 1.00 75.35 407 LEU A C 1
ATOM 1988 O O . LEU A 1 269 ? 31.233 -10.935 14.940 1.00 76.65 407 LEU A O 1
ATOM 1993 N N . ASP A 1 270 ? 30.805 -10.801 12.733 1.00 76.64 408 ASP A N 1
ATOM 1994 C CA . ASP A 1 270 ? 31.291 -12.153 12.510 1.00 76.54 408 ASP A CA 1
ATOM 1995 C C . ASP A 1 270 ? 32.766 -12.066 12.141 1.00 74.47 408 ASP A C 1
ATOM 1996 O O . ASP A 1 270 ? 33.166 -11.267 11.285 1.00 73.70 408 ASP A O 1
ATOM 2001 N N . THR A 1 271 ? 33.568 -12.891 12.812 1.00 71.35 409 THR A N 1
ATOM 2002 C CA . THR A 1 271 ? 35.003 -12.935 12.591 1.00 67.07 409 THR A CA 1
ATOM 2003 C C . THR A 1 271 ? 35.385 -13.895 11.478 1.00 63.94 409 THR A C 1
ATOM 2004 O O . THR A 1 271 ? 34.965 -15.050 11.463 1.00 64.54 409 THR A O 1
ATOM 2008 N N . VAL A 1 272 ? 36.171 -13.405 10.530 1.00 61.33 410 VAL A N 1
ATOM 2009 C CA . VAL A 1 272 ? 36.613 -14.248 9.429 1.00 59.47 410 VAL A CA 1
ATOM 2010 C C . VAL A 1 272 ? 38.129 -14.274 9.463 1.00 54.69 410 VAL A C 1
ATOM 2011 O O . VAL A 1 272 ? 38.778 -13.243 9.356 1.00 52.71 410 VAL A O 1
ATOM 2015 N N . VAL A 1 273 ? 38.689 -15.463 9.625 1.00 53.42 411 VAL A N 1
ATOM 2016 C CA . VAL A 1 273 ? 40.132 -15.618 9.683 1.00 51.36 411 VAL A CA 1
ATOM 2017 C C . VAL A 1 273 ? 40.715 -15.771 8.289 1.00 51.54 411 VAL A C 1
ATOM 2018 O O . VAL A 1 273 ? 40.696 -16.852 7.718 1.00 52.97 411 VAL A O 1
ATOM 2022 N N . VAL A 1 274 ? 41.230 -14.690 7.737 1.00 49.84 412 VAL A N 1
ATOM 2023 C CA . VAL A 1 274 ? 41.811 -14.747 6.412 1.00 49.95 412 VAL A CA 1
ATOM 2024 C C . VAL A 1 274 ? 43.135 -15.506 6.422 1.00 52.02 412 VAL A C 1
ATOM 2025 O O . VAL A 1 274 ? 43.893 -15.429 7.370 1.00 51.86 412 VAL A O 1
ATOM 2029 N N . PRO A 1 275 ? 43.419 -16.278 5.369 1.00 55.66 413 PRO A N 1
ATOM 2030 C CA . PRO A 1 275 ? 44.697 -17.015 5.348 1.00 54.44 413 PRO A CA 1
ATOM 2031 C C . PRO A 1 275 ? 45.863 -16.097 4.988 1.00 56.18 413 PRO A C 1
ATOM 2032 O O . PRO A 1 275 ? 45.654 -15.076 4.352 1.00 57.29 413 PRO A O 1
ATOM 2036 N N . THR A 1 276 ? 47.078 -16.447 5.396 1.00 56.45 414 THR A N 1
ATOM 2037 C CA . THR A 1 276 ? 48.244 -15.612 5.096 1.00 58.94 414 THR A CA 1
ATOM 2038 C C . THR A 1 276 ? 48.685 -15.750 3.642 1.00 60.10 414 THR A C 1
ATOM 2039 O O . THR A 1 276 ? 48.349 -16.724 2.963 1.00 63.01 414 THR A O 1
ATOM 2043 N N . ASN A 1 277 ? 49.445 -14.774 3.163 1.00 63.43 415 ASN A N 1
ATOM 2044 C CA . ASN A 1 277 ? 49.917 -14.798 1.780 1.00 65.58 415 ASN A CA 1
ATOM 2045 C C . ASN A 1 277 ? 50.919 -15.941 1.583 1.00 66.72 415 ASN A C 1
ATOM 2046 O O . ASN A 1 277 ? 50.695 -16.850 0.763 1.00 66.67 415 ASN A O 1
ATOM 2051 N N . ARG A 1 278 ? 52.022 -15.865 2.336 1.00 66.80 416 ARG A N 1
ATOM 2052 C CA . ARG A 1 278 ? 53.105 -16.848 2.322 1.00 65.48 416 ARG A CA 1
ATOM 2053 C C . ARG A 1 278 ? 53.016 -17.671 3.605 1.00 65.84 416 ARG A C 1
ATOM 2054 O O . ARG A 1 278 ? 52.656 -17.151 4.664 1.00 65.86 416 ARG A O 1
ATOM 2062 N N . PRO A 1 279 ? 53.355 -18.966 3.532 1.00 67.22 417 PRO A N 1
ATOM 2063 C CA . PRO A 1 279 ? 53.294 -19.817 4.722 1.00 64.72 417 PRO A CA 1
ATOM 2064 C C . PRO A 1 279 ? 54.048 -19.243 5.923 1.00 63.72 417 PRO A C 1
ATOM 2065 O O . PRO A 1 279 ? 55.173 -18.766 5.783 1.00 63.88 417 PRO A O 1
ATOM 2069 N N . MET A 1 280 ? 53.401 -19.296 7.091 1.00 63.08 418 MET A N 1
ATOM 2070 C CA . MET A 1 280 ? 53.938 -18.781 8.361 1.00 60.08 418 MET A CA 1
ATOM 2071 C C . MET A 1 280 ? 54.902 -19.769 8.996 1.00 58.30 418 MET A C 1
ATOM 2072 O O . MET A 1 280 ? 54.491 -20.707 9.669 1.00 57.94 418 MET A O 1
ATOM 2077 N N . ILE A 1 281 ? 56.189 -19.532 8.794 1.00 57.83 419 ILE A N 1
ATOM 2078 C CA . ILE A 1 281 ? 57.233 -20.407 9.313 1.00 56.95 419 ILE A CA 1
ATOM 2079 C C . ILE A 1 281 ? 57.933 -19.941 10.601 1.00 59.66 419 ILE A C 1
ATOM 2080 O O . ILE A 1 281 ? 58.958 -20.496 10.986 1.00 60.54 419 ILE A O 1
ATOM 2085 N N . ARG A 1 282 ? 57.407 -18.921 11.263 1.00 60.08 420 ARG A N 1
ATOM 2086 C CA . ARG A 1 282 ? 58.042 -18.458 12.479 1.00 60.80 420 ARG A CA 1
ATOM 2087 C C . ARG A 1 282 ? 57.937 -19.572 13.506 1.00 63.13 420 ARG A C 1
ATOM 2088 O O . ARG A 1 282 ? 56.947 -20.292 13.542 1.00 62.80 420 ARG A O 1
ATOM 2096 N N . LYS A 1 283 ? 58.960 -19.698 14.344 1.00 64.05 421 LYS A N 1
ATOM 2097 C CA . LYS A 1 283 ? 58.995 -20.736 15.347 1.00 65.08 421 LYS A CA 1
ATOM 2098 C C . LYS A 1 283 ? 58.701 -20.222 16.745 1.00 66.65 421 LYS A C 1
ATOM 2099 O O . LYS A 1 283 ? 59.521 -19.510 17.334 1.00 68.69 421 LYS A O 1
ATOM 2105 N N . ASP A 1 284 ? 57.529 -20.577 17.269 1.00 67.38 422 ASP A N 1
ATOM 2106 C CA . ASP A 1 284 ? 57.157 -20.161 18.614 1.00 69.18 422 ASP A CA 1
ATOM 2107 C C . ASP A 1 284 ? 57.651 -21.225 19.601 1.00 70.75 422 ASP A C 1
ATOM 2108 O O . ASP A 1 284 ? 57.048 -22.294 19.724 1.00 72.28 422 ASP A O 1
ATOM 2113 N N . LEU A 1 285 ? 58.745 -20.933 20.302 1.00 71.37 423 LEU A N 1
ATOM 2114 C CA . LEU A 1 285 ? 59.319 -21.872 21.256 1.00 70.78 423 LEU A CA 1
ATOM 2115 C C . LEU A 1 285 ? 58.544 -21.940 22.563 1.00 73.32 423 LEU A C 1
ATOM 2116 O O . LEU A 1 285 ? 57.848 -20.990 22.943 1.00 73.24 423 LEU A O 1
ATOM 2121 N N . PRO A 1 286 ? 58.669 -23.071 23.277 1.00 73.09 424 PRO A N 1
ATOM 2122 C CA . PRO A 1 286 ? 58.005 -23.336 24.558 1.00 74.99 424 PRO A CA 1
ATOM 2123 C C . PRO A 1 286 ? 58.380 -22.339 25.638 1.00 76.24 424 PRO A C 1
ATOM 2124 O O . PRO A 1 286 ? 59.482 -21.805 25.644 1.00 75.84 424 PRO A O 1
ATOM 2128 N N . ASP A 1 287 ? 57.457 -22.091 26.556 1.00 78.82 425 ASP A N 1
ATOM 2129 C CA . ASP A 1 287 ? 57.726 -21.158 27.639 1.00 81.69 425 ASP A CA 1
ATOM 2130 C C . ASP A 1 287 ? 58.716 -21.786 28.609 1.00 82.47 425 ASP A C 1
ATOM 2131 O O . ASP A 1 287 ? 58.528 -22.923 29.041 1.00 84.44 425 ASP A O 1
ATOM 2136 N N . LEU A 1 288 ? 59.769 -21.049 28.942 1.00 80.28 426 LEU A N 1
ATOM 2137 C CA . LEU A 1 288 ? 60.753 -21.525 29.900 1.00 80.10 426 LEU A CA 1
ATOM 2138 C C . LEU A 1 288 ? 60.387 -20.871 31.226 1.00 81.00 426 LEU A C 1
ATOM 2139 O O . LEU A 1 288 ? 60.356 -19.648 31.324 1.00 80.72 426 LEU A O 1
ATOM 2144 N N . VAL A 1 289 ? 60.085 -21.676 32.238 1.00 83.91 427 VAL A N 1
ATOM 2145 C CA . VAL A 1 289 ? 59.723 -21.127 33.535 1.00 87.04 427 VAL A CA 1
ATOM 2146 C C . VAL A 1 289 ? 60.908 -21.100 34.479 1.00 90.20 427 VAL A C 1
ATOM 2147 O O . VAL A 1 289 ? 61.678 -22.050 34.544 1.00 91.23 427 VAL A O 1
ATOM 2151 N N . TYR A 1 290 ? 61.054 -19.993 35.198 1.00 91.58 428 TYR A N 1
ATOM 2152 C CA . TYR A 1 290 ? 62.139 -19.837 36.145 1.00 93.76 428 TYR A CA 1
ATOM 2153 C C . TYR A 1 290 ? 61.527 -19.577 37.505 1.00 96.38 428 TYR A C 1
ATOM 2154 O O . TYR A 1 290 ? 60.342 -19.265 37.615 1.00 95.23 428 TYR A O 1
ATOM 2163 N N . MET A 1 291 ? 62.337 -19.721 38.543 1.00 101.94 429 MET A N 1
ATOM 2164 C CA . MET A 1 291 ? 61.866 -19.513 39.898 1.00 105.52 429 MET A CA 1
ATOM 2165 C C . MET A 1 291 ? 61.838 -18.042 40.282 1.00 106.99 429 MET A C 1
ATOM 2166 O O . MET A 1 291 ? 60.835 -17.553 40.800 1.00 106.95 429 MET A O 1
ATOM 2171 N N . THR A 1 292 ? 62.934 -17.337 40.022 1.00 107.48 430 THR A N 1
ATOM 2172 C CA . THR A 1 292 ? 63.016 -15.928 40.371 1.00 109.03 430 THR A CA 1
ATOM 2173 C C . THR A 1 292 ? 63.036 -15.031 39.147 1.00 110.17 430 THR A C 1
ATOM 2174 O O . THR A 1 292 ? 63.294 -15.482 38.029 1.00 108.76 430 THR A O 1
ATOM 2178 N N . GLU A 1 293 ? 62.767 -13.751 39.384 1.00 113.34 431 GLU A N 1
ATOM 2179 C CA . GLU A 1 293 ? 62.753 -12.745 38.335 1.00 115.71 431 GLU A CA 1
ATOM 2180 C C . GLU A 1 293 ? 64.166 -12.608 37.795 1.00 115.43 431 GLU A C 1
ATOM 2181 O O . GLU A 1 293 ? 64.377 -12.372 36.605 1.00 114.00 431 GLU A O 1
ATOM 2187 N N . ALA A 1 294 ? 65.133 -12.761 38.691 1.00 115.02 432 ALA A N 1
ATOM 2188 C CA . ALA A 1 294 ? 66.530 -12.658 38.317 1.00 115.75 432 ALA A CA 1
ATOM 2189 C C . ALA A 1 294 ? 66.888 -13.818 37.402 1.00 116.98 432 ALA A C 1
ATOM 2190 O O . ALA A 1 294 ? 67.600 -13.644 36.415 1.00 117.08 432 ALA A O 1
ATOM 2192 N N . GLU A 1 295 ? 66.388 -15.005 37.731 1.00 118.06 433 GLU A N 1
ATOM 2193 C CA . GLU A 1 295 ? 66.661 -16.185 36.922 1.00 116.97 433 GLU A CA 1
ATOM 2194 C C . GLU A 1 295 ? 66.134 -15.958 35.514 1.00 113.47 433 GLU A C 1
ATOM 2195 O O . GLU A 1 295 ? 66.704 -16.442 34.537 1.00 113.57 433 GLU A O 1
ATOM 2201 N N . LYS A 1 296 ? 65.041 -15.212 35.420 1.00 109.88 434 LYS A N 1
ATOM 2202 C CA . LYS A 1 296 ? 64.434 -14.902 34.138 1.00 106.93 434 LYS A CA 1
ATOM 2203 C C . LYS A 1 296 ? 65.311 -13.906 33.389 1.00 105.50 434 LYS A C 1
ATOM 2204 O O . LYS A 1 296 ? 66.042 -14.280 32.478 1.00 105.25 434 LYS A O 1
ATOM 2210 N N . ILE A 1 297 ? 65.239 -12.641 33.795 1.00 105.46 435 ILE A N 1
ATOM 2211 C CA . ILE A 1 297 ? 65.996 -11.558 33.166 1.00 105.31 435 ILE A CA 1
ATOM 2212 C C . ILE A 1 297 ? 67.441 -11.909 32.832 1.00 103.93 435 ILE A C 1
ATOM 2213 O O . ILE A 1 297 ? 68.037 -11.323 31.930 1.00 103.90 435 ILE A O 1
ATOM 2218 N N . GLN A 1 298 ? 68.004 -12.864 33.559 1.00 103.40 436 GLN A N 1
ATOM 2219 C CA . GLN A 1 298 ? 69.383 -13.267 33.328 1.00 103.12 436 GLN A CA 1
ATOM 2220 C C . GLN A 1 298 ? 69.489 -14.275 32.187 1.00 102.26 436 GLN A C 1
ATOM 2221 O O . GLN A 1 298 ? 70.460 -14.263 31.427 1.00 102.08 436 GLN A O 1
ATOM 2227 N N . ALA A 1 299 ? 68.488 -15.144 32.064 1.00 100.70 437 ALA A N 1
ATOM 2228 C CA . ALA A 1 299 ? 68.480 -16.156 31.014 1.00 99.91 437 ALA A CA 1
ATOM 2229 C C . ALA A 1 299 ? 68.149 -15.521 29.676 1.00 100.86 437 ALA A C 1
ATOM 2230 O O . ALA A 1 299 ? 68.464 -16.077 28.621 1.00 102.02 437 ALA A O 1
ATOM 2232 N N . ILE A 1 300 ? 67.511 -14.355 29.722 1.00 101.88 438 ILE A N 1
ATOM 2233 C CA . ILE A 1 300 ? 67.152 -13.662 28.500 1.00 102.76 438 ILE A CA 1
ATOM 2234 C C . ILE A 1 300 ? 68.299 -12.766 28.047 1.00 103.68 438 ILE A C 1
ATOM 2235 O O . ILE A 1 300 ? 68.593 -12.719 26.854 1.00 105.69 438 ILE A O 1
ATOM 2240 N N . ILE A 1 301 ? 68.961 -12.068 28.974 1.00 104.39 439 ILE A N 1
ATOM 2241 C CA . ILE A 1 301 ? 70.084 -11.214 28.577 1.00 107.59 439 ILE A CA 1
ATOM 2242 C C . ILE A 1 301 ? 71.193 -12.124 28.098 1.00 105.33 439 ILE A C 1
ATOM 2243 O O . ILE A 1 301 ? 72.070 -11.715 27.340 1.00 104.75 439 ILE A O 1
ATOM 2248 N N . GLU A 1 302 ? 71.136 -13.370 28.554 1.00 108.97 440 GLU A N 1
ATOM 2249 C CA . GLU A 1 302 ? 72.114 -14.379 28.176 1.00 111.14 440 GLU A CA 1
ATOM 2250 C C . GLU A 1 302 ? 71.755 -14.848 26.773 1.00 109.07 440 GLU A C 1
ATOM 2251 O O . GLU A 1 302 ? 72.626 -15.169 25.961 1.00 108.57 440 GLU A O 1
ATOM 2257 N N . ASP A 1 303 ? 70.457 -14.872 26.493 1.00 106.64 441 ASP A N 1
ATOM 2258 C CA . ASP A 1 303 ? 69.970 -15.304 25.195 1.00 104.90 441 ASP A CA 1
ATOM 2259 C C . ASP A 1 303 ? 70.191 -14.241 24.119 1.00 103.46 441 ASP A C 1
ATOM 2260 O O . ASP A 1 303 ? 70.716 -14.539 23.045 1.00 102.91 441 ASP A O 1
ATOM 2265 N N . ILE A 1 304 ? 69.798 -13.000 24.395 1.00 102.30 442 ILE A N 1
ATOM 2266 C CA . ILE A 1 304 ? 69.984 -11.949 23.405 1.00 100.85 442 ILE A CA 1
ATOM 2267 C C . ILE A 1 304 ? 71.471 -11.786 23.140 1.00 99.61 442 ILE A C 1
ATOM 2268 O O . ILE A 1 304 ? 71.912 -11.892 21.999 1.00 98.44 442 ILE A O 1
ATOM 2273 N N . LYS A 1 305 ? 72.241 -11.567 24.204 1.00 99.88 443 LYS A N 1
ATOM 2274 C CA . LYS A 1 305 ? 73.687 -11.400 24.091 1.00 99.43 443 LYS A CA 1
ATOM 2275 C C . LYS A 1 305 ? 74.247 -12.481 23.166 1.00 97.60 443 LYS A C 1
ATOM 2276 O O . LYS A 1 305 ? 75.164 -12.228 22.377 1.00 95.93 443 LYS A O 1
ATOM 2282 N N . GLU A 1 306 ? 73.682 -13.682 23.256 1.00 94.68 444 GLU A N 1
ATOM 2283 C CA . GLU A 1 306 ? 74.124 -14.782 22.412 1.00 92.45 444 GLU A CA 1
ATOM 2284 C C . GLU A 1 306 ? 73.768 -14.529 20.952 1.00 91.48 444 GLU A C 1
ATOM 2285 O O . GLU A 1 306 ? 74.642 -14.248 20.129 1.00 91.94 444 GLU A O 1
ATOM 2291 N N . ARG A 1 307 ? 72.479 -14.630 20.642 1.00 89.70 445 ARG A N 1
ATOM 2292 C CA . ARG A 1 307 ? 71.992 -14.440 19.283 1.00 88.11 445 ARG A CA 1
ATOM 2293 C C . ARG A 1 307 ? 72.534 -13.152 18.693 1.00 88.64 445 ARG A C 1
ATOM 2294 O O . ARG A 1 307 ? 72.700 -13.043 17.483 1.00 89.37 445 ARG A O 1
ATOM 2302 N N . THR A 1 308 ? 72.808 -12.177 19.555 1.00 89.65 446 THR A N 1
ATOM 2303 C CA . THR A 1 308 ? 73.357 -10.898 19.116 1.00 90.28 446 THR A CA 1
ATOM 2304 C C . THR A 1 308 ? 74.571 -11.195 18.258 1.00 91.33 446 THR A C 1
ATOM 2305 O O . THR A 1 308 ? 74.628 -10.826 17.090 1.00 90.32 446 THR A O 1
ATOM 2309 N N . ALA A 1 309 ? 75.537 -11.876 18.860 1.00 93.81 447 ALA A N 1
ATOM 2310 C CA . ALA A 1 309 ? 76.763 -12.241 18.179 1.00 95.68 447 ALA A CA 1
ATOM 2311 C C . ALA A 1 309 ? 76.449 -12.983 16.892 1.00 95.92 447 ALA A C 1
ATOM 2312 O O . ALA A 1 309 ? 77.096 -12.767 15.870 1.00 92.47 447 ALA A O 1
ATOM 2314 N N . LYS A 1 310 ? 75.449 -13.855 16.951 1.00 97.54 448 LYS A N 1
ATOM 2315 C CA . LYS A 1 310 ? 75.046 -14.639 15.793 1.00 98.99 448 LYS A CA 1
ATOM 2316 C C . LYS A 1 310 ? 74.640 -13.758 14.602 1.00 96.93 448 LYS A C 1
ATOM 2317 O O . LYS A 1 310 ? 74.625 -14.215 13.458 1.00 97.77 448 LYS A O 1
ATOM 2323 N N . GLY A 1 311 ? 74.319 -12.495 14.874 1.00 94.83 449 GLY A N 1
ATOM 2324 C CA . GLY A 1 311 ? 73.927 -11.578 13.815 1.00 92.00 449 GLY A CA 1
ATOM 2325 C C . GLY A 1 311 ? 72.427 -11.499 13.596 1.00 89.64 449 GLY A C 1
ATOM 2326 O O . GLY A 1 311 ? 71.958 -11.073 12.536 1.00 89.24 449 GLY A O 1
ATOM 2327 N N . GLN A 1 312 ? 71.678 -11.898 14.619 1.00 86.76 450 GLN A N 1
ATOM 2328 C CA . GLN A 1 312 ? 70.222 -11.919 14.585 1.00 83.25 450 GLN A CA 1
ATOM 2329 C C . GLN A 1 312 ? 69.654 -10.856 15.512 1.00 80.35 450 GLN A C 1
ATOM 2330 O O . GLN A 1 312 ? 70.078 -10.736 16.660 1.00 78.09 450 GLN A O 1
ATOM 2336 N N . PRO A 1 313 ? 68.696 -10.057 15.016 1.00 80.94 451 PRO A N 1
ATOM 2337 C CA . PRO A 1 313 ? 68.058 -8.992 15.799 1.00 76.63 451 PRO A CA 1
ATOM 2338 C C . PRO A 1 313 ? 67.076 -9.563 16.815 1.00 76.24 451 PRO A C 1
ATOM 2339 O O . PRO A 1 313 ? 66.575 -10.670 16.638 1.00 76.03 451 PRO A O 1
ATOM 2343 N N . VAL A 1 314 ? 66.796 -8.824 17.881 1.00 73.93 452 VAL A N 1
ATOM 2344 C CA . VAL A 1 314 ? 65.873 -9.338 18.880 1.00 72.15 452 VAL A CA 1
ATOM 2345 C C . VAL A 1 314 ? 65.098 -8.277 19.641 1.00 71.03 452 VAL A C 1
ATOM 2346 O O . VAL A 1 314 ? 65.677 -7.411 20.286 1.00 72.35 452 VAL A O 1
ATOM 2350 N N . LEU A 1 315 ? 63.776 -8.367 19.573 1.00 69.84 453 LEU A N 1
ATOM 2351 C CA . LEU A 1 315 ? 62.910 -7.420 20.250 1.00 69.49 453 LEU A CA 1
ATOM 2352 C C . LEU A 1 315 ? 62.364 -8.066 21.517 1.00 69.39 453 LEU A C 1
ATOM 2353 O O . LEU A 1 315 ? 62.085 -9.265 21.556 1.00 69.18 453 LEU A O 1
ATOM 2358 N N . VAL A 1 316 ? 62.228 -7.262 22.559 1.00 68.46 454 VAL A N 1
ATOM 2359 C CA . VAL A 1 316 ? 61.724 -7.742 23.832 1.00 69.03 454 VAL A CA 1
ATOM 2360 C C . VAL A 1 316 ? 60.437 -7.006 24.124 1.00 69.54 454 VAL A C 1
ATOM 2361 O O . VAL A 1 316 ? 60.314 -5.826 23.821 1.00 69.75 454 VAL A O 1
ATOM 2365 N N . GLY A 1 317 ? 59.477 -7.700 24.712 1.00 69.68 455 GLY A N 1
ATOM 2366 C CA . GLY A 1 317 ? 58.223 -7.057 25.027 1.00 71.30 455 GLY A CA 1
ATOM 2367 C C . GLY A 1 317 ? 58.043 -7.118 26.518 1.00 72.92 455 GLY A C 1
ATOM 2368 O O . GLY A 1 317 ? 58.411 -8.112 27.125 1.00 72.91 455 GLY A O 1
ATOM 2369 N N . THR A 1 318 ? 57.496 -6.061 27.107 1.00 74.93 456 THR A N 1
ATOM 2370 C CA . THR A 1 318 ? 57.258 -6.012 28.547 1.00 77.39 456 THR A CA 1
ATOM 2371 C C . THR A 1 318 ? 55.793 -5.645 28.740 1.00 80.30 456 THR A C 1
ATOM 2372 O O . THR A 1 318 ? 55.196 -5.053 27.851 1.00 79.55 456 THR A O 1
ATOM 2376 N N . ILE A 1 319 ? 55.209 -5.989 29.885 1.00 83.25 457 ILE A N 1
ATOM 2377 C CA . ILE A 1 319 ? 53.805 -5.671 30.117 1.00 88.53 457 ILE A CA 1
ATOM 2378 C C . ILE A 1 319 ? 53.595 -4.186 30.335 1.00 92.16 457 ILE A C 1
ATOM 2379 O O . ILE A 1 319 ? 52.627 -3.616 29.847 1.00 92.67 457 ILE A O 1
ATOM 2384 N N . SER A 1 320 ? 54.505 -3.561 31.069 1.00 97.49 458 SER A N 1
ATOM 2385 C CA . SER A 1 320 ? 54.397 -2.136 31.350 1.00 104.09 458 SER A CA 1
ATOM 2386 C C . SER A 1 320 ? 55.770 -1.479 31.401 1.00 109.61 458 SER A C 1
ATOM 2387 O O . SER A 1 320 ? 56.793 -2.163 31.468 1.00 111.40 458 SER A O 1
ATOM 2390 N N . ILE A 1 321 ? 55.783 -0.148 31.369 1.00 114.87 459 ILE A N 1
ATOM 2391 C CA . ILE A 1 321 ? 57.026 0.617 31.423 1.00 119.77 459 ILE A CA 1
ATOM 2392 C C . ILE A 1 321 ? 57.810 0.178 32.655 1.00 122.22 459 ILE A C 1
ATOM 2393 O O . ILE A 1 321 ? 59.040 0.166 32.655 1.00 121.78 459 ILE A O 1
ATOM 2398 N N . GLU A 1 322 ? 57.075 -0.194 33.700 1.00 127.17 460 GLU A N 1
ATOM 2399 C CA . GLU A 1 322 ? 57.663 -0.646 34.954 1.00 131.23 460 GLU A CA 1
ATOM 2400 C C . GLU A 1 322 ? 58.775 -1.643 34.682 1.00 131.00 460 GLU A C 1
ATOM 2401 O O . GLU A 1 322 ? 59.953 -1.338 34.844 1.00 130.63 460 GLU A O 1
ATOM 2407 N N . LYS A 1 323 ? 58.384 -2.838 34.258 1.00 131.82 461 LYS A N 1
ATOM 2408 C CA . LYS A 1 323 ? 59.337 -3.897 33.970 1.00 133.62 461 LYS A CA 1
ATOM 2409 C C . LYS A 1 323 ? 60.239 -3.485 32.822 1.00 133.84 461 LYS A C 1
ATOM 2410 O O . LYS A 1 323 ? 61.378 -3.935 32.729 1.00 132.87 461 LYS A O 1
ATOM 2416 N N . SER A 1 324 ? 59.724 -2.627 31.949 1.00 134.29 462 SER A N 1
ATOM 2417 C CA . SER A 1 324 ? 60.484 -2.178 30.791 1.00 134.91 462 SER A CA 1
ATOM 2418 C C . SER A 1 324 ? 61.743 -1.435 31.219 1.00 134.86 462 SER A C 1
ATOM 2419 O O . SER A 1 324 ? 62.815 -1.640 30.647 1.00 134.47 462 SER A O 1
ATOM 2422 N N . GLU A 1 325 ? 61.610 -0.578 32.229 1.00 138.21 463 GLU A N 1
ATOM 2423 C CA . GLU A 1 325 ? 62.745 0.192 32.731 1.00 141.43 463 GLU A CA 1
ATOM 2424 C C . GLU A 1 325 ? 63.758 -0.752 33.377 1.00 139.88 463 GLU A C 1
ATOM 2425 O O . GLU A 1 325 ? 64.954 -0.703 33.083 1.00 137.88 463 GLU A O 1
ATOM 2431 N N . LEU A 1 326 ? 63.253 -1.612 34.257 1.00 136.67 464 LEU A N 1
ATOM 2432 C CA . LEU A 1 326 ? 64.063 -2.584 34.984 1.00 134.72 464 LEU A CA 1
ATOM 2433 C C . LEU A 1 326 ? 64.906 -3.453 34.053 1.00 133.35 464 LEU A C 1
ATOM 2434 O O . LEU A 1 326 ? 66.123 -3.557 34.214 1.00 132.93 464 LEU A O 1
ATOM 2439 N N . VAL A 1 327 ? 64.250 -4.077 33.081 1.00 132.08 465 VAL A N 1
ATOM 2440 C CA . VAL A 1 327 ? 64.930 -4.940 32.123 1.00 130.22 465 VAL A CA 1
ATOM 2441 C C . VAL A 1 327 ? 65.899 -4.148 31.245 1.00 130.88 465 VAL A C 1
ATOM 2442 O O . VAL A 1 327 ? 66.857 -4.703 30.701 1.00 131.75 465 VAL A O 1
ATOM 2446 N N . SER A 1 328 ? 65.641 -2.849 31.111 1.00 132.39 466 SER A N 1
ATOM 2447 C CA . SER A 1 328 ? 66.486 -1.972 30.302 1.00 133.49 466 SER A CA 1
ATOM 2448 C C . SER A 1 328 ? 67.853 -1.780 30.943 1.00 135.42 466 SER A C 1
ATOM 2449 O O . SER A 1 328 ? 68.876 -1.775 30.258 1.00 135.83 466 SER A O 1
ATOM 2452 N N . ASN A 1 329 ? 67.859 -1.616 32.262 1.00 137.44 467 ASN A N 1
ATOM 2453 C CA . ASN A 1 329 ? 69.095 -1.421 33.004 1.00 139.88 467 ASN A CA 1
ATOM 2454 C C . ASN A 1 329 ? 69.843 -2.740 33.108 1.00 139.13 467 ASN A C 1
ATOM 2455 O O . ASN A 1 329 ? 71.041 -2.805 32.847 1.00 138.02 467 ASN A O 1
ATOM 2460 N N . GLU A 1 330 ? 69.125 -3.791 33.484 1.00 136.15 468 GLU A N 1
ATOM 2461 C CA . GLU A 1 330 ? 69.713 -5.116 33.613 1.00 135.00 468 GLU A CA 1
ATOM 2462 C C . GLU A 1 330 ? 70.327 -5.556 32.292 1.00 132.68 468 GLU A C 1
ATOM 2463 O O . GLU A 1 330 ? 71.236 -6.388 32.263 1.00 132.91 468 GLU A O 1
ATOM 2469 N N . LEU A 1 331 ? 69.823 -4.986 31.201 1.00 131.05 469 LEU A N 1
ATOM 2470 C CA . LEU A 1 331 ? 70.293 -5.323 29.861 1.00 129.25 469 LEU A CA 1
ATOM 2471 C C . LEU A 1 331 ? 71.506 -4.478 29.457 1.00 128.49 469 LEU A C 1
ATOM 2472 O O . LEU A 1 331 ? 72.379 -4.935 28.710 1.00 129.01 469 LEU A O 1
ATOM 2477 N N . THR A 1 332 ? 71.556 -3.245 29.954 1.00 128.32 470 THR A N 1
ATOM 2478 C CA . THR A 1 332 ? 72.667 -2.349 29.655 1.00 127.14 470 THR A CA 1
ATOM 2479 C C . THR A 1 332 ? 73.813 -2.667 30.613 1.00 126.73 470 THR A C 1
ATOM 2480 O O . THR A 1 332 ? 74.984 -2.419 30.315 1.00 128.16 470 THR A O 1
ATOM 2484 N N . LYS A 1 333 ? 73.453 -3.237 31.760 1.00 127.81 471 LYS A N 1
ATOM 2485 C CA . LYS A 1 333 ? 74.411 -3.606 32.791 1.00 128.43 471 LYS A CA 1
ATOM 2486 C C . LYS A 1 333 ? 75.313 -4.740 32.326 1.00 127.70 471 LYS A C 1
ATOM 2487 O O . LYS A 1 333 ? 76.469 -4.821 32.726 1.00 125.80 471 LYS A O 1
ATOM 2493 N N . ALA A 1 334 ? 74.784 -5.617 31.482 1.00 127.78 472 ALA A N 1
ATOM 2494 C CA . ALA A 1 334 ? 75.566 -6.731 30.965 1.00 128.43 472 ALA A CA 1
ATOM 2495 C C . ALA A 1 334 ? 76.336 -6.264 29.740 1.00 128.00 472 ALA A C 1
ATOM 2496 O O . ALA A 1 334 ? 76.793 -7.072 28.930 1.00 128.29 472 ALA A O 1
ATOM 2498 N N . GLY A 1 335 ? 76.467 -4.947 29.615 1.00 128.77 473 GLY A N 1
ATOM 2499 C CA . GLY A 1 335 ? 77.183 -4.372 28.494 1.00 129.29 473 GLY A CA 1
ATOM 2500 C C . GLY A 1 335 ? 76.508 -4.658 27.170 1.00 129.23 473 GLY A C 1
ATOM 2501 O O . GLY A 1 335 ? 77.080 -5.318 26.303 1.00 129.42 473 GLY A O 1
ATOM 2502 N N . ILE A 1 336 ? 75.286 -4.160 27.010 1.00 128.40 474 ILE A N 1
ATOM 2503 C CA . ILE A 1 336 ? 74.537 -4.374 25.778 1.00 128.18 474 ILE A CA 1
ATOM 2504 C C . ILE A 1 336 ? 73.786 -3.115 25.343 1.00 125.53 474 ILE A C 1
ATOM 2505 O O . ILE A 1 336 ? 72.865 -2.665 26.029 1.00 123.37 474 ILE A O 1
ATOM 2510 N N . LYS A 1 337 ? 74.179 -2.550 24.203 1.00 122.15 475 LYS A N 1
ATOM 2511 C CA . LYS A 1 337 ? 73.529 -1.349 23.679 1.00 119.93 475 LYS A CA 1
ATOM 2512 C C . LYS A 1 337 ? 72.167 -1.699 23.094 1.00 118.58 475 LYS A C 1
ATOM 2513 O O . LYS A 1 337 ? 72.059 -2.195 21.973 1.00 119.47 475 LYS A O 1
ATOM 2519 N N . HIS A 1 338 ? 71.125 -1.426 23.866 1.00 114.20 476 HIS A N 1
ATOM 2520 C CA . HIS A 1 338 ? 69.768 -1.725 23.450 1.00 107.67 476 HIS A CA 1
ATOM 2521 C C . HIS A 1 338 ? 68.980 -0.458 23.190 1.00 103.28 476 HIS A C 1
ATOM 2522 O O . HIS A 1 338 ? 69.542 0.632 23.133 1.00 105.05 476 HIS A O 1
ATOM 2529 N N . ASN A 1 339 ? 67.667 -0.621 23.045 1.00 101.95 477 ASN A N 1
ATOM 2530 C CA . ASN A 1 339 ? 66.763 0.496 22.802 1.00 98.38 477 ASN A CA 1
ATOM 2531 C C . ASN A 1 339 ? 65.482 0.317 23.609 1.00 94.58 477 ASN A C 1
ATOM 2532 O O . ASN A 1 339 ? 65.113 -0.803 23.953 1.00 93.03 477 ASN A O 1
ATOM 2537 N N . VAL A 1 340 ? 64.804 1.421 23.909 1.00 90.00 478 VAL A N 1
ATOM 2538 C CA . VAL A 1 340 ? 63.573 1.349 24.684 1.00 86.62 478 VAL A CA 1
ATOM 2539 C C . VAL A 1 340 ? 62.461 2.243 24.155 1.00 85.94 478 VAL A C 1
ATOM 2540 O O . VAL A 1 340 ? 62.676 3.408 23.838 1.00 86.60 478 VAL A O 1
ATOM 2544 N N . LEU A 1 341 ? 61.265 1.675 24.071 1.00 86.13 479 LEU A N 1
ATOM 2545 C CA . LEU A 1 341 ? 60.085 2.383 23.591 1.00 86.50 479 LEU A CA 1
ATOM 2546 C C . LEU A 1 341 ? 59.011 2.222 24.665 1.00 87.37 479 LEU A C 1
ATOM 2547 O O . LEU A 1 341 ? 58.741 1.109 25.098 1.00 87.66 479 LEU A O 1
ATOM 2552 N N . ASN A 1 342 ? 58.409 3.323 25.098 1.00 91.15 480 ASN A N 1
ATOM 2553 C CA . ASN A 1 342 ? 57.388 3.264 26.145 1.00 94.78 480 ASN A CA 1
ATOM 2554 C C . ASN A 1 342 ? 56.033 3.768 25.670 1.00 95.46 480 ASN A C 1
ATOM 2555 O O . ASN A 1 342 ? 55.189 4.154 26.484 1.00 95.90 480 ASN A O 1
ATOM 2560 N N . ALA A 1 343 ? 55.823 3.789 24.362 1.00 94.60 481 ALA A N 1
ATOM 2561 C CA . ALA A 1 343 ? 54.560 4.272 23.823 1.00 94.57 481 ALA A CA 1
ATOM 2562 C C . ALA A 1 343 ? 54.316 5.733 24.208 1.00 94.08 481 ALA A C 1
ATOM 2563 O O . ALA A 1 343 ? 53.179 6.137 24.436 1.00 96.35 481 ALA A O 1
ATOM 2565 N N . LYS A 1 344 ? 55.380 6.522 24.292 1.00 91.72 482 LYS A N 1
ATOM 2566 C CA . LYS A 1 344 ? 55.241 7.932 24.633 1.00 90.30 482 LYS A CA 1
ATOM 2567 C C . LYS A 1 344 ? 55.349 8.761 23.366 1.00 89.00 482 LYS A C 1
ATOM 2568 O O . LYS A 1 344 ? 54.423 9.486 23.016 1.00 88.81 482 LYS A O 1
ATOM 2574 N N . PHE A 1 345 ? 56.486 8.650 22.686 1.00 89.23 483 PHE A N 1
ATOM 2575 C CA . PHE A 1 345 ? 56.717 9.372 21.435 1.00 89.59 483 PHE A CA 1
ATOM 2576 C C . PHE A 1 345 ? 56.553 8.417 20.261 1.00 86.94 483 PHE A C 1
ATOM 2577 O O . PHE A 1 345 ? 57.546 7.946 19.676 1.00 86.08 483 PHE A O 1
ATOM 2585 N N . HIS A 1 346 ? 55.299 8.135 19.919 1.00 82.57 484 HIS A N 1
ATOM 2586 C CA . HIS A 1 346 ? 54.997 7.225 18.828 1.00 78.65 484 HIS A CA 1
ATOM 2587 C C . HIS A 1 346 ? 55.808 7.540 17.590 1.00 77.99 484 HIS A C 1
ATOM 2588 O O . HIS A 1 346 ? 56.412 6.647 16.992 1.00 78.18 484 HIS A O 1
ATOM 2595 N N . ALA A 1 347 ? 55.842 8.822 17.239 1.00 78.70 485 ALA A N 1
ATOM 2596 C CA . ALA A 1 347 ? 56.582 9.303 16.083 1.00 77.61 485 ALA A CA 1
ATOM 2597 C C . ALA A 1 347 ? 58.016 8.781 16.068 1.00 77.47 485 ALA A C 1
ATOM 2598 O O . ALA A 1 347 ? 58.441 8.119 15.117 1.00 75.66 485 ALA A O 1
ATOM 2600 N N . ASN A 1 348 ? 58.757 9.086 17.127 1.00 79.97 486 ASN A N 1
ATOM 2601 C CA . ASN A 1 348 ? 60.128 8.635 17.190 1.00 81.60 486 ASN A CA 1
ATOM 2602 C C . ASN A 1 348 ? 60.380 7.162 17.411 1.00 80.67 486 ASN A C 1
ATOM 2603 O O . ASN A 1 348 ? 61.221 6.561 16.729 1.00 80.11 486 ASN A O 1
ATOM 2608 N N . GLU A 1 349 ? 59.630 6.553 18.309 1.00 78.26 487 GLU A N 1
ATOM 2609 C CA . GLU A 1 349 ? 59.647 5.117 18.495 1.00 76.66 487 GLU A CA 1
ATOM 2610 C C . GLU A 1 349 ? 59.467 4.438 17.191 1.00 75.02 487 GLU A C 1
ATOM 2611 O O . GLU A 1 349 ? 60.183 3.496 16.860 1.00 74.99 487 GLU A O 1
ATOM 2617 N N . ALA A 1 350 ? 58.508 4.921 16.412 1.00 73.81 488 ALA A N 1
ATOM 2618 C CA . ALA A 1 350 ? 58.224 4.324 15.114 1.00 72.57 488 ALA A CA 1
ATOM 2619 C C . ALA A 1 350 ? 59.461 4.314 14.233 1.00 71.32 488 ALA A C 1
ATOM 2620 O O . ALA A 1 350 ? 59.740 3.336 13.538 1.00 70.23 488 ALA A O 1
ATOM 2622 N N . ALA A 1 351 ? 60.204 5.411 14.257 1.00 71.36 489 ALA A N 1
ATOM 2623 C CA . ALA A 1 351 ? 61.412 5.500 13.451 1.00 70.02 489 ALA A CA 1
ATOM 2624 C C . ALA A 1 351 ? 62.371 4.400 13.873 1.00 69.01 489 ALA A C 1
ATOM 2625 O O . ALA A 1 351 ? 63.022 3.775 13.036 1.00 67.44 489 ALA A O 1
ATOM 2627 N N . ILE A 1 352 ? 62.441 4.165 15.179 1.00 67.61 490 ILE A N 1
ATOM 2628 C CA . ILE A 1 352 ? 63.327 3.150 15.728 1.00 68.17 490 ILE A CA 1
ATOM 2629 C C . ILE A 1 352 ? 62.852 1.714 15.505 1.00 70.48 490 ILE A C 1
ATOM 2630 O O . ILE A 1 352 ? 63.657 0.843 15.155 1.00 70.42 490 ILE A O 1
ATOM 2635 N N . VAL A 1 353 ? 61.558 1.463 15.700 1.00 69.71 491 VAL A N 1
ATOM 2636 C CA . VAL A 1 353 ? 61.028 0.122 15.509 1.00 69.57 491 VAL A CA 1
ATOM 2637 C C . VAL A 1 353 ? 61.208 -0.328 14.069 1.00 72.32 491 VAL A C 1
ATOM 2638 O O . VAL A 1 353 ? 61.388 -1.518 13.803 1.00 74.27 491 VAL A O 1
ATOM 2642 N N . ALA A 1 354 ? 61.163 0.628 13.146 1.00 73.88 492 ALA A N 1
ATOM 2643 C CA . ALA A 1 354 ? 61.312 0.339 11.727 1.00 75.44 492 ALA A CA 1
ATOM 2644 C C . ALA A 1 354 ? 62.712 -0.108 11.361 1.00 76.60 492 ALA A C 1
ATOM 2645 O O . ALA A 1 354 ? 62.952 -0.498 10.224 1.00 78.55 492 ALA A O 1
ATOM 2647 N N . GLN A 1 355 ? 63.636 -0.046 12.315 1.00 79.09 493 GLN A N 1
ATOM 2648 C CA . GLN A 1 355 ? 65.017 -0.464 12.069 1.00 81.86 493 GLN A CA 1
ATOM 2649 C C . GLN A 1 355 ? 65.486 -1.557 13.022 1.00 84.66 493 GLN A C 1
ATOM 2650 O O . GLN A 1 355 ? 66.656 -1.925 13.025 1.00 84.24 493 GLN A O 1
ATOM 2656 N N . ALA A 1 356 ? 64.573 -2.069 13.839 1.00 88.33 494 ALA A N 1
ATOM 2657 C CA . ALA A 1 356 ? 64.904 -3.125 14.792 1.00 91.69 494 ALA A CA 1
ATOM 2658 C C . ALA A 1 356 ? 65.150 -4.424 14.041 1.00 94.51 494 ALA A C 1
ATOM 2659 O O . ALA A 1 356 ? 65.327 -5.475 14.649 1.00 95.21 494 ALA A O 1
ATOM 2661 N N . GLY A 1 357 ? 65.155 -4.342 12.714 1.00 97.40 495 GLY A N 1
ATOM 2662 C CA . GLY A 1 357 ? 65.384 -5.523 11.903 1.00 100.20 495 GLY A CA 1
ATOM 2663 C C . GLY A 1 357 ? 66.831 -5.626 11.458 1.00 101.45 495 GLY A C 1
ATOM 2664 O O . GLY A 1 357 ? 67.186 -6.526 10.692 1.00 101.43 495 GLY A O 1
ATOM 2665 N N . TYR A 1 358 ? 67.663 -4.702 11.940 1.00 103.07 496 TYR A N 1
ATOM 2666 C CA . TYR A 1 358 ? 69.082 -4.674 11.597 1.00 104.51 496 TYR A CA 1
ATOM 2667 C C . TYR A 1 358 ? 69.781 -5.855 12.273 1.00 103.85 496 TYR A C 1
ATOM 2668 O O . TYR A 1 358 ? 69.618 -6.073 13.474 1.00 104.86 496 TYR A O 1
ATOM 2677 N N . PRO A 1 359 ? 70.582 -6.621 11.507 1.00 107.76 497 PRO A N 1
ATOM 2678 C CA . PRO A 1 359 ? 71.321 -7.802 11.982 1.00 103.93 497 PRO A CA 1
ATOM 2679 C C . PRO A 1 359 ? 71.783 -7.762 13.432 1.00 104.14 497 PRO A C 1
ATOM 2680 O O . PRO A 1 359 ? 71.775 -8.775 14.133 1.00 103.78 497 PRO A O 1
ATOM 2684 N N . ALA A 1 360 ? 72.191 -6.586 13.876 1.00 101.99 498 ALA A N 1
ATOM 2685 C CA . ALA A 1 360 ? 72.630 -6.412 15.246 1.00 98.96 498 ALA A CA 1
ATOM 2686 C C . ALA A 1 360 ? 71.695 -5.372 15.812 1.00 96.92 498 ALA A C 1
ATOM 2687 O O . ALA A 1 360 ? 71.978 -4.174 15.747 1.00 98.36 498 ALA A O 1
ATOM 2689 N N . ALA A 1 361 ? 70.571 -5.825 16.351 1.00 95.59 499 ALA A N 1
ATOM 2690 C CA . ALA A 1 361 ? 69.599 -4.900 16.900 1.00 93.08 499 ALA A CA 1
ATOM 2691 C C . ALA A 1 361 ? 68.858 -5.480 18.087 1.00 91.49 499 ALA A C 1
ATOM 2692 O O . ALA A 1 361 ? 68.408 -6.626 18.059 1.00 93.40 499 ALA A O 1
ATOM 2694 N N . VAL A 1 362 ? 68.739 -4.674 19.133 1.00 88.48 500 VAL A N 1
ATOM 2695 C CA . VAL A 1 362 ? 68.029 -5.075 20.332 1.00 84.77 500 VAL A CA 1
ATOM 2696 C C . VAL A 1 362 ? 67.089 -3.953 20.718 1.00 83.92 500 VAL A C 1
ATOM 2697 O O . VAL A 1 362 ? 67.505 -2.810 20.899 1.00 84.25 500 VAL A O 1
ATOM 2701 N N . THR A 1 363 ? 65.814 -4.286 20.836 1.00 80.73 501 THR A N 1
ATOM 2702 C CA . THR A 1 363 ? 64.820 -3.297 21.176 1.00 77.15 501 THR A CA 1
ATOM 2703 C C . THR A 1 363 ? 63.948 -3.837 22.292 1.00 75.93 501 THR A C 1
ATOM 2704 O O . THR A 1 363 ? 63.653 -5.024 22.337 1.00 73.74 501 THR A O 1
ATOM 2708 N N . ILE A 1 364 ? 63.568 -2.961 23.207 1.00 76.40 502 ILE A N 1
ATOM 2709 C CA . ILE A 1 364 ? 62.698 -3.335 24.308 1.00 77.43 502 ILE A CA 1
ATOM 2710 C C . ILE A 1 364 ? 61.473 -2.474 24.150 1.00 78.66 502 ILE A C 1
ATOM 2711 O O . ILE A 1 364 ? 61.534 -1.254 24.299 1.00 78.24 502 ILE A O 1
ATOM 2716 N N . ALA A 1 365 ? 60.355 -3.110 23.848 1.00 81.55 503 ALA A N 1
ATOM 2717 C CA . ALA A 1 365 ? 59.120 -2.378 23.654 1.00 84.86 503 ALA A CA 1
ATOM 2718 C C . ALA A 1 365 ? 58.101 -2.722 24.721 1.00 86.73 503 ALA A C 1
ATOM 2719 O O . ALA A 1 365 ? 58.159 -3.783 25.337 1.00 86.53 503 ALA A O 1
ATOM 2721 N N . THR A 1 366 ? 57.164 -1.814 24.940 1.00 87.66 504 THR A N 1
ATOM 2722 C CA . THR A 1 366 ? 56.130 -2.047 25.922 1.00 89.42 504 THR A CA 1
ATOM 2723 C C . THR A 1 366 ? 54.879 -2.528 25.206 1.00 90.95 504 THR A C 1
ATOM 2724 O O . THR A 1 366 ? 54.900 -2.826 24.012 1.00 88.76 504 THR A O 1
ATOM 2728 N N . ASN A 1 367 ? 53.787 -2.603 25.947 1.00 92.89 505 ASN A N 1
ATOM 2729 C CA . ASN A 1 367 ? 52.523 -3.071 25.414 1.00 93.74 505 ASN A CA 1
ATOM 2730 C C . ASN A 1 367 ? 52.231 -2.500 24.026 1.00 93.81 505 ASN A C 1
ATOM 2731 O O . ASN A 1 367 ? 52.203 -3.235 23.037 1.00 94.96 505 ASN A O 1
ATOM 2736 N N . MET A 1 368 ? 52.022 -1.188 23.956 1.00 93.04 506 MET A N 1
ATOM 2737 C CA . MET A 1 368 ? 51.715 -0.524 22.691 1.00 91.58 506 MET A CA 1
ATOM 2738 C C . MET A 1 368 ? 52.849 0.402 22.297 1.00 90.21 506 MET A C 1
ATOM 2739 O O . MET A 1 368 ? 52.622 1.580 22.023 1.00 89.78 506 MET A O 1
ATOM 2744 N N . ALA A 1 369 ? 54.061 -0.149 22.252 1.00 88.02 507 ALA A N 1
ATOM 2745 C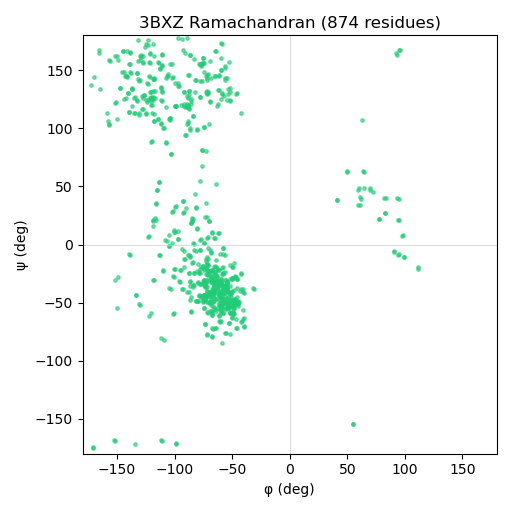 CA . ALA A 1 369 ? 55.262 0.615 21.928 1.00 86.16 507 ALA A CA 1
ATOM 2746 C C . ALA A 1 369 ? 55.351 1.132 20.500 1.00 84.43 507 ALA A C 1
ATOM 2747 O O . ALA A 1 369 ? 55.104 2.320 20.230 1.00 84.74 507 ALA A O 1
ATOM 2749 N N . GLY A 1 370 ? 55.733 0.247 19.588 1.00 79.06 508 GLY A N 1
ATOM 2750 C CA . GLY A 1 370 ? 55.855 0.653 18.203 1.00 74.57 508 GLY A CA 1
ATOM 2751 C C . GLY A 1 370 ? 54.860 -0.100 17.356 1.00 70.93 508 GLY A C 1
ATOM 2752 O O . GLY A 1 370 ? 55.142 -0.445 16.207 1.00 71.49 508 GLY A O 1
ATOM 2753 N N . ARG A 1 371 ? 53.686 -0.354 17.925 1.00 67.47 509 ARG A N 1
ATOM 2754 C CA . ARG A 1 371 ? 52.647 -1.085 17.214 1.00 64.08 509 ARG A CA 1
ATOM 2755 C C . ARG A 1 371 ? 52.281 -0.355 15.938 1.00 60.35 509 ARG A C 1
ATOM 2756 O O . ARG A 1 371 ? 52.039 0.847 15.941 1.00 60.94 509 ARG A O 1
ATOM 2764 N N . GLY A 1 372 ? 52.279 -1.080 14.834 1.00 56.93 510 GLY A N 1
ATOM 2765 C CA . GLY A 1 372 ? 51.915 -0.453 13.582 1.00 55.46 510 GLY A CA 1
ATOM 2766 C C . GLY A 1 372 ? 53.024 -0.301 12.567 1.00 54.15 510 GLY A C 1
ATOM 2767 O O . GLY A 1 372 ? 52.733 -0.118 11.386 1.00 53.02 510 GLY A O 1
ATOM 2768 N N . THR A 1 373 ? 54.277 -0.368 13.011 1.00 53.90 511 THR A N 1
ATOM 2769 C CA . THR A 1 373 ? 55.415 -0.229 12.110 1.00 55.00 511 THR A CA 1
ATOM 2770 C C . THR A 1 373 ? 55.986 -1.592 11.739 1.00 57.16 511 THR A C 1
ATOM 2771 O O . THR A 1 373 ? 56.435 -2.332 12.606 1.00 58.29 511 THR A O 1
ATOM 2775 N N . ASP A 1 374 ? 55.966 -1.918 10.447 1.00 59.62 512 ASP A N 1
ATOM 2776 C CA . ASP A 1 374 ? 56.473 -3.205 9.961 1.00 60.87 512 ASP A CA 1
ATOM 2777 C C . ASP A 1 374 ? 57.977 -3.287 10.083 1.00 62.65 512 ASP A C 1
ATOM 2778 O O . ASP A 1 374 ? 58.692 -2.446 9.536 1.00 63.90 512 ASP A O 1
ATOM 2783 N N . ILE A 1 375 ? 58.454 -4.310 10.789 1.00 62.82 513 ILE A N 1
ATOM 2784 C CA . ILE A 1 375 ? 59.887 -4.497 11.007 1.00 61.08 513 ILE A CA 1
ATOM 2785 C C . ILE A 1 375 ? 60.537 -5.352 9.939 1.00 61.64 513 ILE A C 1
ATOM 2786 O O . ILE A 1 375 ? 60.539 -6.578 10.043 1.00 61.00 513 ILE A O 1
ATOM 2791 N N . VAL A 1 376 ? 61.100 -4.707 8.921 1.00 62.84 514 VAL A N 1
ATOM 2792 C CA . VAL A 1 376 ? 61.752 -5.434 7.824 1.00 66.47 514 VAL A CA 1
ATOM 2793 C C . VAL A 1 376 ? 63.084 -6.070 8.214 1.00 68.81 514 VAL A C 1
ATOM 2794 O O . VAL A 1 376 ? 63.953 -5.424 8.804 1.00 68.20 514 VAL A O 1
ATOM 2798 N N . LEU A 1 377 ? 63.244 -7.338 7.874 1.00 70.56 515 LEU A N 1
ATOM 2799 C CA . LEU A 1 377 ? 64.468 -8.039 8.201 1.00 74.27 515 LEU A CA 1
ATOM 2800 C C . LEU A 1 377 ? 65.673 -7.403 7.514 1.00 76.81 515 LEU A C 1
ATOM 2801 O O . LEU A 1 377 ? 65.738 -7.316 6.285 1.00 77.14 515 LEU A O 1
ATOM 2806 N N . GLY A 1 378 ? 66.631 -6.959 8.317 1.00 80.58 516 GLY A N 1
ATOM 2807 C CA . GLY A 1 378 ? 67.826 -6.344 7.766 1.00 84.45 516 GLY A CA 1
ATOM 2808 C C . GLY A 1 378 ? 67.802 -4.824 7.735 1.00 86.79 516 GLY A C 1
ATOM 2809 O O . GLY A 1 378 ? 68.698 -4.192 7.167 1.00 87.02 516 GLY A O 1
ATOM 2810 N N . GLY A 1 379 ? 66.779 -4.234 8.346 1.00 88.73 517 GLY A N 1
ATOM 2811 C CA . GLY A 1 379 ? 66.665 -2.787 8.371 1.00 90.41 517 GLY A CA 1
ATOM 2812 C C . GLY A 1 379 ? 65.768 -2.274 7.265 1.00 91.73 517 GLY A C 1
ATOM 2813 O O . GLY A 1 379 ? 65.428 -3.016 6.345 1.00 90.63 517 GLY A O 1
ATOM 2814 N N . SER A 1 380 ? 65.382 -1.005 7.352 1.00 92.99 518 SER A N 1
ATOM 2815 C CA . SER A 1 380 ? 64.519 -0.406 6.343 1.00 95.58 518 SER A CA 1
ATOM 2816 C C . SER A 1 380 ? 65.289 0.680 5.604 1.00 97.37 518 SER A C 1
ATOM 2817 O O . SER A 1 380 ? 65.554 1.745 6.153 1.00 97.62 518 SER A O 1
ATOM 2820 N N . TRP A 1 381 ? 65.647 0.393 4.355 1.00 99.03 519 TRP A N 1
ATOM 2821 C CA . TRP A 1 381 ? 66.399 1.324 3.523 1.00 99.65 519 TRP A CA 1
ATOM 2822 C C . TRP A 1 381 ? 65.615 2.567 3.134 1.00 100.03 519 TRP A C 1
ATOM 2823 O O . TRP A 1 381 ? 66.202 3.589 2.789 1.00 100.23 519 TRP A O 1
ATOM 2834 N N . GLN A 1 382 ? 64.291 2.483 3.177 1.00 101.44 520 GLN A N 1
ATOM 2835 C CA . GLN A 1 382 ? 63.467 3.629 2.823 1.00 103.77 520 GLN A CA 1
ATOM 2836 C C . GLN A 1 382 ? 63.721 4.782 3.771 1.00 106.34 520 GLN A C 1
ATOM 2837 O O . GLN A 1 382 ? 63.675 5.941 3.373 1.00 106.17 520 GLN A O 1
ATOM 2843 N N . ALA A 1 383 ? 63.984 4.462 5.031 1.00 109.70 521 ALA A N 1
ATOM 2844 C CA . ALA A 1 383 ? 64.267 5.491 6.014 1.00 112.93 521 ALA A CA 1
ATOM 2845 C C . ALA A 1 383 ? 65.657 6.025 5.706 1.00 112.60 521 ALA A C 1
ATOM 2846 O O . ALA A 1 383 ? 66.018 7.125 6.116 1.00 113.42 521 ALA A O 1
ATOM 2848 N N . GLU A 1 384 ? 66.431 5.225 4.980 1.00 113.96 522 GLU A N 1
ATOM 2849 C CA . GLU A 1 384 ? 67.785 5.600 4.594 1.00 113.50 522 GLU A CA 1
ATOM 2850 C C . GLU A 1 384 ? 67.759 6.568 3.417 1.00 112.11 522 GLU A C 1
ATOM 2851 O O . GLU A 1 384 ? 68.493 7.555 3.406 1.00 109.45 522 GLU A O 1
ATOM 2857 N N . VAL A 1 385 ? 66.915 6.282 2.429 1.00 111.50 523 VAL A N 1
ATOM 2858 C CA . VAL A 1 385 ? 66.801 7.142 1.252 1.00 110.74 523 VAL A CA 1
ATOM 2859 C C . VAL A 1 385 ? 66.064 8.444 1.580 1.00 112.86 523 VAL A C 1
ATOM 2860 O O . VAL A 1 385 ? 66.390 9.506 1.044 1.00 112.61 523 VAL A O 1
ATOM 2864 N N . ALA A 1 386 ? 65.076 8.362 2.466 1.00 111.28 524 ALA A N 1
ATOM 2865 C CA . ALA A 1 386 ? 64.318 9.541 2.862 1.00 113.71 524 ALA A CA 1
ATOM 2866 C C . ALA A 1 386 ? 65.174 10.398 3.794 1.00 117.87 524 ALA A C 1
ATOM 2867 O O . ALA A 1 386 ? 64.736 11.441 4.276 1.00 118.38 524 ALA A O 1
ATOM 2869 N N . ALA A 1 387 ? 66.398 9.945 4.042 1.00 120.87 525 ALA A N 1
ATOM 2870 C CA . ALA A 1 387 ? 67.326 10.662 4.903 1.00 125.07 525 ALA A CA 1
ATOM 2871 C C . ALA A 1 387 ? 68.515 11.119 4.065 1.00 129.25 525 ALA A C 1
ATOM 2872 O O . ALA A 1 387 ? 69.668 10.942 4.451 1.00 130.01 525 ALA A O 1
ATOM 2874 N N . LEU A 1 388 ? 68.223 11.705 2.908 1.00 136.31 526 LEU A N 1
ATOM 2875 C CA . LEU A 1 388 ? 69.260 12.190 2.003 1.00 141.64 526 LEU A CA 1
ATOM 2876 C C . LEU A 1 388 ? 68.663 13.274 1.101 1.00 144.89 526 LEU A C 1
ATOM 2877 O O . LEU A 1 388 ? 67.933 12.975 0.150 1.00 144.19 526 LEU A O 1
ATOM 2882 N N . GLU A 1 389 ? 68.975 14.532 1.408 1.00 147.98 527 GLU A N 1
ATOM 2883 C CA . GLU A 1 389 ? 68.465 15.666 0.643 1.00 148.55 527 GLU A CA 1
ATOM 2884 C C . GLU A 1 389 ? 68.651 15.510 -0.864 1.00 146.65 527 GLU A C 1
ATOM 2885 O O . GLU A 1 389 ? 67.977 16.176 -1.647 1.00 147.74 527 GLU A O 1
ATOM 2891 N N . ASN A 1 390 ? 69.560 14.631 -1.270 1.00 147.79 528 ASN A N 1
ATOM 2892 C CA . ASN A 1 390 ? 69.818 14.407 -2.686 1.00 147.66 528 ASN A CA 1
ATOM 2893 C C . ASN A 1 390 ? 69.274 13.066 -3.159 1.00 145.42 528 ASN A C 1
ATOM 2894 O O . ASN A 1 390 ? 69.983 12.062 -3.157 1.00 144.53 528 ASN A O 1
ATOM 2899 N N . PRO A 1 391 ? 68.000 13.037 -3.576 1.00 149.37 529 PRO A N 1
ATOM 2900 C CA . PRO A 1 391 ? 67.339 11.822 -4.059 1.00 147.02 529 PRO A CA 1
ATOM 2901 C C . PRO A 1 391 ? 67.775 11.444 -5.477 1.00 147.11 529 PRO A C 1
ATOM 2902 O O . PRO A 1 391 ? 67.079 11.740 -6.449 1.00 148.37 529 PRO A O 1
ATOM 2906 N N . THR A 1 392 ? 68.928 10.785 -5.581 1.00 150.10 530 THR A N 1
ATOM 2907 C CA . THR A 1 392 ? 69.472 10.365 -6.873 1.00 149.46 530 THR A CA 1
ATOM 2908 C C . THR A 1 392 ? 69.453 8.850 -7.034 1.00 147.35 530 THR A C 1
ATOM 2909 O O . THR A 1 392 ? 69.837 8.114 -6.124 1.00 150.10 530 THR A O 1
ATOM 2913 N N . ALA A 1 393 ? 69.021 8.392 -8.205 1.00 148.32 531 ALA A N 1
ATOM 2914 C CA . ALA A 1 393 ? 68.941 6.965 -8.497 1.00 149.99 531 ALA A CA 1
ATOM 2915 C C . ALA A 1 393 ? 70.285 6.249 -8.351 1.00 148.77 531 ALA A C 1
ATOM 2916 O O . ALA A 1 393 ? 70.363 5.030 -8.502 1.00 149.49 531 ALA A O 1
ATOM 2918 N N . GLU A 1 394 ? 71.339 7.003 -8.055 1.00 147.11 532 GLU A N 1
ATOM 2919 C CA . GLU A 1 394 ? 72.668 6.421 -7.899 1.00 144.96 532 GLU A CA 1
ATOM 2920 C C . GLU A 1 394 ? 72.943 5.888 -6.500 1.00 142.06 532 GLU A C 1
ATOM 2921 O O . GLU A 1 394 ? 73.258 4.710 -6.335 1.00 140.76 532 GLU A O 1
ATOM 2927 N N . GLN A 1 395 ? 72.828 6.750 -5.494 1.00 139.52 533 GLN A N 1
ATOM 2928 C CA . GLN A 1 395 ? 73.086 6.333 -4.119 1.00 134.52 533 GLN A CA 1
ATOM 2929 C C . GLN A 1 395 ? 72.092 5.273 -3.650 1.00 132.62 533 GLN A C 1
ATOM 2930 O O . GLN A 1 395 ? 72.464 4.355 -2.922 1.00 133.75 533 GLN A O 1
ATOM 2936 N N . ILE A 1 396 ? 70.833 5.399 -4.068 1.00 129.41 534 ILE A N 1
ATOM 2937 C CA . ILE A 1 396 ? 69.799 4.445 -3.673 1.00 126.47 534 ILE A CA 1
ATOM 2938 C C . ILE A 1 396 ? 70.197 3.010 -4.002 1.00 128.44 534 ILE A C 1
ATOM 2939 O O . ILE A 1 396 ? 69.890 2.085 -3.249 1.00 126.70 534 ILE A O 1
ATOM 2944 N N . GLU A 1 397 ? 70.881 2.830 -5.128 1.00 125.97 535 GLU A N 1
ATOM 2945 C CA . GLU A 1 397 ? 71.317 1.509 -5.553 1.00 124.71 535 GLU A CA 1
ATOM 2946 C C . GLU A 1 397 ? 72.293 0.891 -4.563 1.00 124.16 535 GLU A C 1
ATOM 2947 O O . GLU A 1 397 ? 72.270 -0.318 -4.337 1.00 126.09 535 GLU A O 1
ATOM 2953 N N . LYS A 1 398 ? 73.149 1.717 -3.969 1.00 123.84 536 LYS A N 1
ATOM 2954 C CA . LYS A 1 398 ? 74.123 1.218 -3.004 1.00 122.81 536 LYS A CA 1
ATOM 2955 C C . LYS A 1 398 ? 73.512 1.125 -1.608 1.00 122.48 536 LYS A C 1
ATOM 2956 O O . LYS A 1 398 ? 74.223 1.097 -0.602 1.00 123.92 536 LYS A O 1
ATOM 2962 N N . ILE A 1 399 ? 72.184 1.084 -1.561 1.00 123.37 537 ILE A N 1
ATOM 2963 C CA . ILE A 1 399 ? 71.444 0.974 -0.313 1.00 122.81 537 ILE A CA 1
ATOM 2964 C C . ILE A 1 399 ? 70.383 -0.102 -0.497 1.00 122.53 537 ILE A C 1
ATOM 2965 O O . ILE A 1 399 ? 70.184 -0.941 0.377 1.00 122.96 537 ILE A O 1
ATOM 2970 N N . LYS A 1 400 ? 69.714 -0.071 -1.648 1.00 121.10 538 LYS A N 1
ATOM 2971 C CA . LYS A 1 400 ? 68.670 -1.038 -1.977 1.00 120.38 538 LYS A CA 1
ATOM 2972 C C . LYS A 1 400 ? 69.306 -2.400 -2.266 1.00 119.97 538 LYS A C 1
ATOM 2973 O O . LYS A 1 400 ? 68.626 -3.427 -2.273 1.00 120.23 538 LYS A O 1
ATOM 2979 N N . ALA A 1 401 ? 70.615 -2.396 -2.509 1.00 120.07 539 ALA A N 1
ATOM 2980 C CA . ALA A 1 401 ? 71.360 -3.623 -2.785 1.00 119.03 539 ALA A CA 1
ATOM 2981 C C . ALA A 1 401 ? 72.271 -3.900 -1.598 1.00 116.63 539 ALA A C 1
ATOM 2982 O O . ALA A 1 401 ? 72.693 -5.033 -1.372 1.00 119.01 539 ALA A O 1
ATOM 2984 N N . ASP A 1 402 ? 72.569 -2.844 -0.849 1.00 113.09 540 ASP A N 1
ATOM 2985 C CA . ASP A 1 402 ? 73.414 -2.940 0.332 1.00 109.70 540 ASP A CA 1
ATOM 2986 C C . ASP A 1 402 ? 72.546 -3.550 1.433 1.00 106.83 540 ASP A C 1
ATOM 2987 O O . ASP A 1 402 ? 72.971 -4.460 2.153 1.00 105.46 540 ASP A O 1
ATOM 2992 N N . TRP A 1 403 ? 71.324 -3.035 1.551 1.00 100.77 541 TRP A N 1
ATOM 2993 C CA . TRP A 1 403 ? 70.367 -3.531 2.525 1.00 96.04 541 TRP A CA 1
ATOM 2994 C C . TRP A 1 403 ? 70.122 -4.997 2.208 1.00 94.78 541 TRP A C 1
ATOM 2995 O O . TRP A 1 403 ? 70.125 -5.847 3.095 1.00 96.46 541 TRP A O 1
ATOM 3006 N N . GLN A 1 404 ? 69.921 -5.278 0.926 1.00 93.05 542 GLN A N 1
ATOM 3007 C CA . GLN A 1 404 ? 69.662 -6.630 0.452 1.00 91.73 542 GLN A CA 1
ATOM 3008 C C . GLN A 1 404 ? 70.604 -7.664 1.049 1.00 91.77 542 GLN A C 1
ATOM 3009 O O . GLN A 1 404 ? 70.241 -8.833 1.203 1.00 93.01 542 GLN A O 1
ATOM 3015 N N . VAL A 1 405 ? 71.818 -7.231 1.372 1.00 93.72 543 VAL A N 1
ATOM 3016 C CA . VAL A 1 405 ? 72.814 -8.122 1.950 1.00 95.59 543 VAL A CA 1
ATOM 3017 C C . VAL A 1 405 ? 72.451 -8.397 3.399 1.00 95.92 543 VAL A C 1
ATOM 3018 O O . VAL A 1 405 ? 72.332 -9.552 3.811 1.00 95.90 543 VAL A O 1
ATOM 3022 N N . ARG A 1 406 ? 72.277 -7.327 4.167 1.00 96.38 544 ARG A N 1
ATOM 3023 C CA . ARG A 1 406 ? 71.910 -7.446 5.572 1.00 96.62 544 ARG A CA 1
ATOM 3024 C C . ARG A 1 406 ? 70.673 -8.337 5.702 1.00 94.74 544 ARG A C 1
ATOM 3025 O O . ARG A 1 406 ? 70.579 -9.166 6.602 1.00 94.44 544 ARG A O 1
ATOM 3033 N N . HIS A 1 407 ? 69.731 -8.156 4.785 1.00 94.13 545 HIS A N 1
ATOM 3034 C CA . HIS A 1 407 ? 68.494 -8.912 4.784 1.00 93.76 545 HIS A CA 1
ATOM 3035 C C . HIS A 1 407 ? 68.695 -10.426 4.745 1.00 93.84 545 HIS A C 1
ATOM 3036 O O . HIS A 1 407 ? 68.530 -11.098 5.766 1.00 93.60 545 HIS A O 1
ATOM 3043 N N . ASP A 1 408 ? 69.045 -10.964 3.579 1.00 94.16 546 ASP A N 1
ATOM 3044 C CA . ASP A 1 408 ? 69.247 -12.408 3.449 1.00 93.70 546 ASP A CA 1
ATOM 3045 C C . ASP A 1 408 ? 70.127 -12.966 4.567 1.00 92.37 546 ASP A C 1
ATOM 3046 O O . ASP A 1 408 ? 70.007 -14.138 4.938 1.00 93.07 546 ASP A O 1
ATOM 3051 N N . ALA A 1 409 ? 71.004 -12.116 5.099 1.00 89.98 547 ALA A N 1
ATOM 3052 C CA . ALA A 1 409 ? 71.905 -12.490 6.181 1.00 86.61 547 ALA A CA 1
ATOM 3053 C C . ALA A 1 409 ? 71.112 -12.709 7.459 1.00 84.67 547 ALA A C 1
ATOM 3054 O O . ALA A 1 409 ? 71.272 -13.729 8.126 1.00 85.34 547 ALA A O 1
ATOM 3056 N N . VAL A 1 410 ? 70.260 -11.741 7.791 1.00 82.53 548 VAL A N 1
ATOM 3057 C CA . VAL A 1 410 ? 69.427 -11.815 8.987 1.00 80.47 548 VAL A CA 1
ATOM 3058 C C . VAL A 1 410 ? 68.536 -13.029 8.883 1.00 81.43 548 VAL A C 1
ATOM 3059 O O . VAL A 1 410 ? 68.325 -13.738 9.861 1.00 80.14 548 VAL A O 1
ATOM 3063 N N . LEU A 1 411 ? 68.010 -13.264 7.687 1.00 82.12 549 LEU A N 1
ATOM 3064 C CA . LEU A 1 411 ? 67.153 -14.418 7.468 1.00 83.76 549 LEU A CA 1
ATOM 3065 C C . LEU A 1 411 ? 67.895 -15.701 7.813 1.00 84.75 549 LEU A C 1
ATOM 3066 O O . LEU A 1 411 ? 67.460 -16.461 8.682 1.00 84.42 549 LEU A O 1
ATOM 3071 N N . GLU A 1 412 ? 69.018 -15.941 7.143 1.00 85.49 550 GLU A N 1
ATOM 3072 C CA . GLU A 1 412 ? 69.787 -17.146 7.409 1.00 86.65 550 GLU A CA 1
ATOM 3073 C C . GLU A 1 412 ? 70.020 -17.283 8.902 1.00 84.28 550 GLU A C 1
ATOM 3074 O O . GLU A 1 412 ? 70.134 -18.387 9.417 1.00 85.32 550 GLU A O 1
ATOM 3080 N N . ALA A 1 413 ? 70.068 -16.154 9.596 1.00 82.53 551 ALA A N 1
ATOM 3081 C CA . ALA A 1 413 ? 70.285 -16.153 11.039 1.00 80.82 551 ALA A CA 1
ATOM 3082 C C . ALA A 1 413 ? 68.990 -16.352 11.813 1.00 79.53 551 ALA A C 1
ATOM 3083 O O . ALA A 1 413 ? 68.890 -15.965 12.980 1.00 78.51 551 ALA A O 1
ATOM 3085 N N . GLY A 1 414 ? 67.996 -16.940 11.155 1.00 78.01 552 GLY A N 1
ATOM 3086 C CA . GLY A 1 414 ? 66.722 -17.195 11.807 1.00 75.59 552 GLY A CA 1
ATOM 3087 C C . GLY A 1 414 ? 65.797 -16.005 11.967 1.00 73.78 552 GLY A C 1
ATOM 3088 O O . GLY A 1 414 ? 64.919 -16.005 12.834 1.00 73.81 552 GLY A O 1
ATOM 3089 N N . GLY A 1 415 ? 65.997 -14.990 11.133 1.00 73.43 553 GLY A N 1
ATOM 3090 C CA . GLY A 1 415 ? 65.157 -13.802 11.166 1.00 72.97 553 GLY A CA 1
ATOM 3091 C C . GLY A 1 415 ? 65.076 -13.134 12.515 1.00 72.40 553 GLY A C 1
ATOM 3092 O O . GLY A 1 415 ? 66.001 -13.271 13.316 1.00 72.06 553 GLY A O 1
ATOM 3093 N N . LEU A 1 416 ? 63.984 -12.409 12.765 1.00 70.99 554 LEU A N 1
ATOM 3094 C CA . LEU A 1 416 ? 63.812 -11.725 14.041 1.00 71.59 554 LEU A CA 1
ATOM 3095 C C . LEU A 1 416 ? 63.294 -12.656 15.126 1.00 72.68 554 LEU A C 1
ATOM 3096 O O . LEU A 1 416 ? 62.452 -13.520 14.901 1.00 71.57 554 LEU A O 1
ATOM 3101 N N . HIS A 1 417 ? 63.814 -12.458 16.322 1.00 75.64 555 HIS A N 1
ATOM 3102 C CA . HIS A 1 417 ? 63.428 -13.255 17.469 1.00 77.99 555 HIS A CA 1
ATOM 3103 C C . HIS A 1 417 ? 62.870 -12.314 18.539 1.00 77.54 555 HIS A C 1
ATOM 3104 O O . HIS A 1 417 ? 63.510 -11.330 18.921 1.00 76.93 555 HIS A O 1
ATOM 3111 N N . ILE A 1 418 ? 61.664 -12.591 19.008 1.00 77.12 556 ILE A N 1
ATOM 3112 C CA . ILE A 1 418 ? 61.101 -11.736 20.033 1.00 77.18 556 ILE A CA 1
ATOM 3113 C C . ILE A 1 418 ? 61.013 -12.586 21.282 1.00 77.30 556 ILE A C 1
ATOM 3114 O O . ILE A 1 418 ? 60.900 -13.812 21.196 1.00 75.37 556 ILE A O 1
ATOM 3119 N N . ILE A 1 419 ? 61.106 -11.932 22.435 1.00 76.36 557 ILE A N 1
ATOM 3120 C CA . ILE A 1 419 ? 61.056 -12.620 23.712 1.00 76.86 557 ILE A CA 1
ATOM 3121 C C . ILE A 1 419 ? 60.126 -11.900 24.671 1.00 76.70 557 ILE A C 1
ATOM 3122 O O . ILE A 1 419 ? 60.398 -10.769 25.075 1.00 77.39 557 ILE A O 1
ATOM 3127 N N . GLY A 1 420 ? 59.019 -12.552 25.017 1.00 76.77 558 GLY A N 1
ATOM 3128 C CA . GLY A 1 420 ? 58.080 -11.950 25.942 1.00 77.41 558 GLY A CA 1
ATOM 3129 C C . GLY A 1 420 ? 58.620 -12.092 27.349 1.00 78.05 558 GLY A C 1
ATOM 3130 O O . GLY A 1 420 ? 58.958 -13.205 27.757 1.00 78.11 558 GLY A O 1
ATOM 3131 N N . THR A 1 421 ? 58.718 -10.984 28.085 1.00 80.04 559 THR A N 1
ATOM 3132 C CA . THR A 1 421 ? 59.236 -11.035 29.443 1.00 79.81 559 THR A CA 1
ATOM 3133 C C . THR A 1 421 ? 58.189 -11.602 30.369 1.00 82.48 559 THR A C 1
ATOM 3134 O O . THR A 1 421 ? 58.509 -12.049 31.468 1.00 84.58 559 THR A O 1
ATOM 3138 N N . GLU A 1 422 ? 56.935 -11.585 29.928 1.00 83.95 560 GLU A N 1
ATOM 3139 C CA . GLU A 1 422 ? 55.834 -12.101 30.731 1.00 87.50 560 GLU A CA 1
ATOM 3140 C C . GLU A 1 422 ? 54.552 -12.201 29.910 1.00 88.92 560 GLU A C 1
ATOM 3141 O O . GLU A 1 422 ? 54.286 -11.360 29.052 1.00 88.33 560 GLU A O 1
ATOM 3147 N N . ARG A 1 423 ? 53.762 -13.235 30.180 1.00 90.09 561 ARG A N 1
ATOM 3148 C CA . ARG A 1 423 ? 52.459 -13.390 29.545 1.00 90.30 561 ARG A CA 1
ATOM 3149 C C . ARG A 1 423 ? 51.457 -12.377 30.088 1.00 89.61 561 ARG A C 1
ATOM 3150 O O . ARG A 1 423 ? 51.451 -12.074 31.281 1.00 88.66 561 ARG A O 1
ATOM 3158 N N . HIS A 1 424 ? 50.610 -11.857 29.206 1.00 92.66 562 HIS A N 1
ATOM 3159 C CA . HIS A 1 424 ? 49.523 -10.975 29.614 1.00 94.87 562 HIS A CA 1
ATOM 3160 C C . HIS A 1 424 ? 48.309 -11.774 30.075 1.00 96.44 562 HIS A C 1
ATOM 3161 O O . HIS A 1 424 ? 48.164 -12.950 29.742 1.00 95.71 562 HIS A O 1
ATOM 3168 N N . GLU A 1 425 ? 47.438 -11.126 30.842 1.00 98.12 563 GLU A N 1
ATOM 3169 C CA . GLU A 1 425 ? 46.163 -11.719 31.221 1.00 99.44 563 GLU A CA 1
ATOM 3170 C C . GLU A 1 425 ? 45.532 -12.412 30.017 1.00 95.56 563 GLU A C 1
ATOM 3171 O O . GLU A 1 425 ? 44.955 -13.489 30.144 1.00 93.41 563 GLU A O 1
ATOM 3177 N N . SER A 1 426 ? 45.653 -11.778 28.852 1.00 92.68 564 SER A N 1
ATOM 3178 C CA . SER A 1 426 ? 45.093 -12.293 27.604 1.00 89.74 564 SER A CA 1
ATOM 3179 C C . SER A 1 426 ? 46.156 -12.755 26.617 1.00 88.27 564 SER A C 1
ATOM 3180 O O . SER A 1 426 ? 47.039 -11.979 26.238 1.00 88.75 564 SER A O 1
ATOM 3183 N N . ARG A 1 427 ? 46.057 -14.016 26.195 1.00 84.73 565 ARG A N 1
ATOM 3184 C CA . ARG A 1 427 ? 47.013 -14.578 25.246 1.00 81.39 565 ARG A CA 1
ATOM 3185 C C . ARG A 1 427 ? 47.007 -13.743 23.981 1.00 76.05 565 ARG A C 1
ATOM 3186 O O . ARG A 1 427 ? 48.041 -13.533 23.350 1.00 75.33 565 ARG A O 1
ATOM 3194 N N . ARG A 1 428 ? 45.826 -13.263 23.624 1.00 71.70 566 ARG A N 1
ATOM 3195 C CA . ARG A 1 428 ? 45.667 -12.446 22.441 1.00 68.33 566 ARG A CA 1
ATOM 3196 C C . ARG A 1 428 ? 46.742 -11.370 22.454 1.00 65.92 566 ARG A C 1
ATOM 3197 O O . ARG A 1 428 ? 47.454 -11.155 21.468 1.00 65.53 566 ARG A O 1
ATOM 3205 N N . ILE A 1 429 ? 46.864 -10.705 23.594 1.00 65.60 567 ILE A N 1
ATOM 3206 C CA . ILE A 1 429 ? 47.854 -9.657 23.738 1.00 64.62 567 ILE A CA 1
ATOM 3207 C C . ILE A 1 429 ? 49.251 -10.193 23.521 1.00 63.75 567 ILE A C 1
ATOM 3208 O O . ILE A 1 429 ? 50.003 -9.652 22.712 1.00 65.46 567 ILE A O 1
ATOM 3213 N N . ASP A 1 430 ? 49.623 -11.255 24.225 1.00 65.57 568 ASP A N 1
ATOM 3214 C CA . ASP A 1 430 ? 50.975 -11.747 24.026 1.00 67.08 568 ASP A CA 1
ATOM 3215 C C . ASP A 1 430 ? 51.075 -12.616 22.776 1.00 65.24 568 ASP A C 1
ATOM 3216 O O . ASP A 1 430 ? 51.857 -13.554 22.701 1.00 65.42 568 ASP A O 1
ATOM 3221 N N . ASN A 1 431 ? 50.258 -12.273 21.788 1.00 63.59 569 ASN A N 1
ATOM 3222 C CA . ASN A 1 431 ? 50.250 -12.942 20.488 1.00 62.54 569 ASN A CA 1
ATOM 3223 C C . ASN A 1 431 ? 50.601 -11.820 19.529 1.00 61.00 569 ASN A C 1
ATOM 3224 O O . ASN A 1 431 ? 51.204 -12.037 18.469 1.00 58.28 569 ASN A O 1
ATOM 3229 N N . GLN A 1 432 ? 50.187 -10.612 19.919 1.00 59.82 570 GLN A N 1
ATOM 3230 C CA . GLN A 1 432 ? 50.465 -9.411 19.138 1.00 57.78 570 GLN A CA 1
ATOM 3231 C C . GLN A 1 432 ? 51.988 -9.252 19.116 1.00 56.20 570 GLN A C 1
ATOM 3232 O O . GLN A 1 432 ? 52.578 -8.787 18.132 1.00 55.85 570 GLN A O 1
ATOM 3238 N N . LEU A 1 433 ? 52.618 -9.660 20.213 1.00 56.07 571 LEU A N 1
ATOM 3239 C CA . LEU A 1 433 ? 54.061 -9.572 20.328 1.00 56.18 571 LEU A CA 1
ATOM 3240 C C . LEU A 1 433 ? 54.715 -10.512 19.315 1.00 57.15 571 LEU A C 1
ATOM 3241 O O . LEU A 1 433 ? 55.546 -10.085 18.506 1.00 56.32 571 LEU A O 1
ATOM 3246 N N . ARG A 1 434 ? 54.326 -11.785 19.354 1.00 57.91 572 ARG A N 1
ATOM 3247 C CA . ARG A 1 434 ? 54.877 -12.782 18.447 1.00 57.89 572 ARG A CA 1
ATOM 3248 C C . ARG A 1 434 ? 54.805 -12.318 17.007 1.00 57.98 572 ARG A C 1
ATOM 3249 O O . ARG A 1 434 ? 55.789 -12.390 16.261 1.00 57.41 572 ARG A O 1
ATOM 3257 N N . GLY A 1 435 ? 53.622 -11.844 16.629 1.00 59.97 573 GLY A N 1
ATOM 3258 C CA . GLY A 1 435 ? 53.383 -11.357 15.282 1.00 60.34 573 GLY A CA 1
ATOM 3259 C C . GLY A 1 435 ? 54.362 -10.325 14.767 1.00 60.46 573 GLY A C 1
ATOM 3260 O O . GLY A 1 435 ? 54.586 -10.249 13.572 1.00 62.73 573 GLY A O 1
ATOM 3261 N N . ARG A 1 436 ? 54.942 -9.519 15.641 1.00 59.29 574 ARG A N 1
ATOM 3262 C CA . ARG A 1 436 ? 55.927 -8.547 15.183 1.00 59.61 574 ARG A CA 1
ATOM 3263 C C . ARG A 1 436 ? 57.044 -9.298 14.442 1.00 58.92 574 ARG A C 1
ATOM 3264 O O . ARG A 1 436 ? 57.904 -8.690 13.811 1.00 58.70 574 ARG A O 1
ATOM 3272 N N . SER A 1 437 ? 57.018 -10.624 14.520 1.00 59.31 575 SER A N 1
ATOM 3273 C CA . SER A 1 437 ? 58.035 -11.453 13.892 1.00 59.01 575 SER A CA 1
ATOM 3274 C C . SER A 1 437 ? 57.504 -12.454 12.876 1.00 59.13 575 SER A C 1
ATOM 3275 O O . SER A 1 437 ? 56.339 -12.856 12.932 1.00 58.76 575 SER A O 1
ATOM 3278 N N . GLY A 1 438 ? 58.383 -12.860 11.957 1.00 59.11 576 GLY A N 1
ATOM 3279 C CA . GLY A 1 438 ? 58.029 -13.829 10.926 1.00 59.35 576 GLY A CA 1
ATOM 3280 C C . GLY A 1 438 ? 56.909 -13.412 9.993 1.00 58.86 576 GLY A C 1
ATOM 3281 O O . GLY A 1 438 ? 56.064 -14.223 9.622 1.00 58.40 576 GLY A O 1
ATOM 3282 N N . ARG A 1 439 ? 56.905 -12.151 9.585 1.00 59.39 577 ARG A N 1
ATOM 3283 C CA . ARG A 1 439 ? 55.849 -11.674 8.708 1.00 61.42 577 ARG A CA 1
ATOM 3284 C C . ARG A 1 439 ? 56.115 -11.900 7.213 1.00 62.42 577 ARG A C 1
ATOM 3285 O O . ARG A 1 439 ? 57.239 -12.151 6.803 1.00 63.04 577 ARG A O 1
ATOM 3293 N N . GLN A 1 440 ? 55.066 -11.802 6.404 1.00 65.12 578 GLN A N 1
ATOM 3294 C CA . GLN A 1 440 ? 55.152 -12.047 4.960 1.00 67.34 578 GLN A CA 1
ATOM 3295 C C . GLN A 1 440 ? 56.040 -13.253 4.656 1.00 67.91 578 GLN A C 1
ATOM 3296 O O . GLN A 1 440 ? 56.798 -13.249 3.689 1.00 68.71 578 GLN A O 1
ATOM 3302 N N . GLY A 1 441 ? 55.943 -14.283 5.491 1.00 68.04 579 GLY A N 1
ATOM 3303 C CA . GLY A 1 441 ? 56.724 -15.486 5.270 1.00 70.33 579 GLY A CA 1
ATOM 3304 C C . GLY A 1 441 ? 58.096 -15.558 5.916 1.00 72.06 579 GLY A C 1
ATOM 3305 O O . GLY A 1 441 ? 58.751 -16.597 5.850 1.00 72.73 579 GLY A O 1
ATOM 3306 N N . ASP A 1 442 ? 58.531 -14.471 6.546 1.00 73.31 580 ASP A N 1
ATOM 3307 C CA . ASP A 1 442 ? 59.839 -14.425 7.202 1.00 73.27 580 ASP A CA 1
ATOM 3308 C C . ASP A 1 442 ? 60.088 -15.486 8.253 1.00 72.69 580 ASP A C 1
ATOM 3309 O O . ASP A 1 442 ? 59.204 -15.846 9.032 1.00 72.93 580 ASP A O 1
ATOM 3314 N N . ALA A 1 443 ? 61.319 -15.973 8.266 1.00 72.50 581 ALA A N 1
ATOM 3315 C CA . ALA A 1 443 ? 61.736 -16.968 9.225 1.00 72.76 581 ALA A CA 1
ATOM 3316 C C . ALA A 1 443 ? 62.179 -16.223 10.476 1.00 73.44 581 ALA A C 1
ATOM 3317 O O . ALA A 1 443 ? 63.080 -15.405 10.422 1.00 73.96 581 ALA A O 1
ATOM 3319 N N . GLY A 1 444 ? 61.535 -16.497 11.601 1.00 73.77 582 GLY A N 1
ATOM 3320 C CA . GLY A 1 444 ? 61.898 -15.840 12.845 1.00 71.89 582 GLY A CA 1
ATOM 3321 C C . GLY A 1 444 ? 61.538 -16.772 13.983 1.00 72.57 582 GLY A C 1
ATOM 3322 O O . GLY A 1 444 ? 61.223 -17.936 13.742 1.00 74.03 582 GLY A O 1
ATOM 3323 N N . SER A 1 445 ? 61.564 -16.280 15.214 1.00 72.79 583 SER A N 1
ATOM 3324 C CA . SER A 1 445 ? 61.230 -17.125 16.352 1.00 72.75 583 SER A CA 1
ATOM 3325 C C . SER A 1 445 ? 60.770 -16.305 17.552 1.00 73.95 583 SER A C 1
ATOM 3326 O O . SER A 1 445 ? 61.065 -15.111 17.655 1.00 74.89 583 SER A O 1
ATOM 3329 N N . SER A 1 446 ? 60.041 -16.937 18.461 1.00 74.37 584 SER A N 1
ATOM 3330 C CA . SER A 1 446 ? 59.564 -16.226 19.632 1.00 76.74 584 SER A CA 1
ATOM 3331 C C . SER A 1 446 ? 59.698 -17.116 20.848 1.00 78.66 584 SER A C 1
ATOM 3332 O O . SER A 1 446 ? 59.580 -18.331 20.751 1.00 77.25 584 SER A O 1
ATOM 3335 N N . ARG A 1 447 ? 59.937 -16.490 21.997 1.00 82.37 585 ARG A N 1
ATOM 3336 C CA . ARG A 1 447 ? 60.121 -17.191 23.263 1.00 84.65 585 ARG A CA 1
ATOM 3337 C C . ARG A 1 447 ? 59.472 -16.407 24.378 1.00 85.69 585 ARG A C 1
ATOM 3338 O O . ARG A 1 447 ? 59.474 -15.183 24.369 1.00 86.06 585 ARG A O 1
ATOM 3346 N N . PHE A 1 448 ? 58.920 -17.120 25.344 1.00 87.83 586 PHE A N 1
ATOM 3347 C CA . PHE A 1 448 ? 58.302 -16.472 26.485 1.00 89.67 586 PHE A CA 1
ATOM 3348 C C . PHE A 1 448 ? 58.997 -16.935 27.759 1.00 89.91 586 PHE A C 1
ATOM 3349 O O . PHE A 1 448 ? 59.222 -18.127 27.963 1.00 90.07 586 PHE A O 1
ATOM 3357 N N . TYR A 1 449 ? 59.359 -15.983 28.604 1.00 90.43 587 TYR A N 1
ATOM 3358 C CA . TYR A 1 449 ? 60.031 -16.304 29.844 1.00 90.96 587 TYR A CA 1
ATOM 3359 C C . TYR A 1 449 ? 59.123 -15.988 31.006 1.00 90.68 587 TYR A C 1
ATOM 3360 O O . TYR A 1 449 ? 58.942 -14.828 31.370 1.00 90.83 587 TYR A O 1
ATOM 3369 N N . LEU A 1 450 ? 58.546 -17.029 31.586 1.00 92.04 588 LEU A N 1
ATOM 3370 C CA . LEU A 1 450 ? 57.660 -16.849 32.720 1.00 92.96 588 LEU A CA 1
ATOM 3371 C C . LEU A 1 450 ? 58.428 -16.964 34.026 1.00 92.20 588 LEU A C 1
ATOM 3372 O O . LEU A 1 450 ? 59.586 -17.375 34.046 1.00 91.61 588 LEU A O 1
ATOM 3377 N N . SER A 1 451 ? 57.785 -16.565 35.111 1.00 92.46 589 SER A N 1
ATOM 3378 C CA . SER A 1 451 ? 58.426 -16.620 36.403 1.00 91.38 589 SER A CA 1
ATOM 3379 C C . SER A 1 451 ? 57.499 -17.156 37.475 1.00 91.00 589 SER A C 1
ATOM 3380 O O . SER A 1 451 ? 56.337 -16.757 37.575 1.00 90.42 589 SER A O 1
ATOM 3383 N N . MET A 1 452 ? 58.016 -18.081 38.271 1.00 90.95 590 MET A N 1
ATOM 3384 C CA . MET A 1 452 ? 57.231 -18.648 39.349 1.00 90.94 590 MET A CA 1
ATOM 3385 C C . MET A 1 452 ? 56.938 -17.557 40.352 1.00 91.16 590 MET A C 1
ATOM 3386 O O . MET A 1 452 ? 55.868 -17.510 40.949 1.00 92.47 590 MET A O 1
ATOM 3391 N N . GLU A 1 453 ? 57.899 -16.662 40.514 1.00 91.56 591 GLU A N 1
ATOM 3392 C CA . GLU A 1 453 ? 57.762 -15.557 41.439 1.00 93.12 591 GLU A CA 1
ATOM 3393 C C . GLU A 1 453 ? 56.571 -14.675 41.036 1.00 94.28 591 GLU A C 1
ATOM 3394 O O . GLU A 1 453 ? 56.173 -13.782 41.779 1.00 93.75 591 GLU A O 1
ATOM 3400 N N . ASP A 1 454 ? 55.992 -14.941 39.867 1.00 94.87 592 ASP A N 1
ATOM 3401 C CA . ASP A 1 454 ? 54.845 -14.168 39.390 1.00 95.25 592 ASP A CA 1
ATOM 3402 C C . ASP A 1 454 ? 53.543 -14.618 40.015 1.00 94.75 592 ASP A C 1
ATOM 3403 O O . ASP A 1 454 ? 52.472 -14.260 39.540 1.00 94.60 592 ASP A O 1
ATOM 3408 N N . ALA A 1 455 ? 53.637 -15.412 41.076 1.00 94.78 593 ALA A N 1
ATOM 3409 C CA . ALA A 1 455 ? 52.451 -15.901 41.758 1.00 94.24 593 ALA A CA 1
ATOM 3410 C C . ALA A 1 455 ? 51.815 -14.762 42.545 1.00 94.39 593 ALA A C 1
ATOM 3411 O O . ALA A 1 455 ? 52.012 -14.657 43.750 1.00 95.05 593 ALA A O 1
ATOM 3413 N N . LEU A 1 456 ? 51.058 -13.906 41.858 1.00 94.58 594 LEU A N 1
ATOM 3414 C CA . LEU A 1 456 ? 50.390 -12.773 42.505 1.00 93.68 594 LEU A CA 1
ATOM 3415 C C . LEU A 1 456 ? 48.892 -12.754 42.196 1.00 93.65 594 LEU A C 1
ATOM 3416 O O . LEU A 1 456 ? 48.506 -13.294 41.138 1.00 93.61 594 LEU A O 1
ATOM 3421 N N . GLY B 1 13 ? 18.402 49.212 35.547 1.00 125.88 11 GLY B N 1
ATOM 3422 C CA . GLY B 1 13 ? 18.060 50.636 35.862 1.00 125.37 11 GLY B CA 1
ATOM 3423 C C . GLY B 1 13 ? 16.575 50.892 35.713 1.00 124.62 11 GLY B C 1
ATOM 3424 O O . GLY B 1 13 ? 15.769 50.334 36.459 1.00 125.52 11 GLY B O 1
ATOM 3425 N N . SER B 1 14 ? 16.207 51.740 34.758 1.00 122.91 12 SER B N 1
ATOM 3426 C CA . SER B 1 14 ? 14.799 52.026 34.526 1.00 120.75 12 SER B CA 1
ATOM 3427 C C . SER B 1 14 ? 14.201 50.765 33.905 1.00 117.81 12 SER B C 1
ATOM 3428 O O . SER B 1 14 ? 12.985 50.578 33.906 1.00 118.58 12 SER B O 1
ATOM 3431 N N . ARG B 1 15 ? 15.069 49.893 33.391 1.00 114.29 13 ARG B N 1
ATOM 3432 C CA . ARG B 1 15 ? 14.636 48.642 32.772 1.00 111.76 13 ARG B CA 1
ATOM 3433 C C . ARG B 1 15 ? 14.193 47.657 33.843 1.00 107.86 13 ARG B C 1
ATOM 3434 O O . ARG B 1 15 ? 13.146 47.026 33.719 1.00 105.02 13 ARG B O 1
ATOM 3442 N N . ASN B 1 16 ? 14.999 47.521 34.890 1.00 102.24 14 ASN B N 1
ATOM 3443 C CA . ASN B 1 16 ? 14.665 46.619 35.980 1.00 98.30 14 ASN B CA 1
ATOM 3444 C C . ASN B 1 16 ? 13.348 47.079 36.603 1.00 96.21 14 ASN B C 1
ATOM 3445 O O . ASN B 1 16 ? 12.539 46.268 37.050 1.00 96.61 14 ASN B O 1
ATOM 3450 N N . ASP B 1 17 ? 13.135 48.389 36.613 1.00 96.34 15 ASP B N 1
ATOM 3451 C CA . ASP B 1 17 ? 11.917 48.968 37.171 1.00 96.03 15 ASP B CA 1
ATOM 3452 C C . ASP B 1 17 ? 10.677 48.630 36.357 1.00 95.30 15 ASP B C 1
ATOM 3453 O O . ASP B 1 17 ? 9.725 48.040 36.880 1.00 95.30 15 ASP B O 1
ATOM 3458 N N . ARG B 1 18 ? 10.686 49.014 35.082 1.00 94.73 16 ARG B N 1
ATOM 3459 C CA . ARG B 1 18 ? 9.551 48.768 34.196 1.00 93.99 16 ARG B CA 1
ATOM 3460 C C . ARG B 1 18 ? 9.173 47.291 34.158 1.00 91.42 16 ARG B C 1
ATOM 3461 O O . ARG B 1 18 ? 7.999 46.947 34.055 1.00 90.05 16 ARG B O 1
ATOM 3469 N N . THR B 1 19 ? 10.178 46.426 34.253 1.00 90.12 17 THR B N 1
ATOM 3470 C CA . THR B 1 19 ? 9.968 44.982 34.238 1.00 90.06 17 THR B CA 1
ATOM 3471 C C . THR B 1 19 ? 9.387 44.495 35.568 1.00 90.40 17 THR B C 1
ATOM 3472 O O . THR B 1 19 ? 8.578 43.570 35.606 1.00 89.43 17 THR B O 1
ATOM 3476 N N . LEU B 1 20 ? 9.800 45.128 36.659 1.00 89.84 18 LEU B N 1
ATOM 3477 C CA . LEU B 1 20 ? 9.314 44.753 37.981 1.00 90.01 18 LEU B CA 1
ATOM 3478 C C . LEU B 1 20 ? 7.911 45.322 38.153 1.00 88.72 18 LEU B C 1
ATOM 3479 O O . LEU B 1 20 ? 7.008 44.644 38.642 1.00 89.31 18 LEU B O 1
ATOM 3484 N N . ARG B 1 21 ? 7.739 46.575 37.748 1.00 91.67 19 ARG B N 1
ATOM 3485 C CA . ARG B 1 21 ? 6.436 47.229 37.810 1.00 93.99 19 ARG B CA 1
ATOM 3486 C C . ARG B 1 21 ? 5.470 46.393 36.960 1.00 93.63 19 ARG B C 1
ATOM 3487 O O . ARG B 1 21 ? 4.347 46.081 37.376 1.00 93.23 19 ARG B O 1
ATOM 3495 N N . ARG B 1 22 ? 5.946 46.032 35.770 1.00 91.29 20 ARG B N 1
ATOM 3496 C CA . ARG B 1 22 ? 5.217 45.233 34.788 1.00 88.82 20 ARG B CA 1
ATOM 3497 C C . ARG B 1 22 ? 4.430 44.094 35.422 1.00 86.80 20 ARG B C 1
ATOM 3498 O O . ARG B 1 22 ? 3.210 44.048 35.354 1.00 85.28 20 ARG B O 1
ATOM 3506 N N . MET B 1 23 ? 5.156 43.169 36.032 1.00 85.68 21 MET B N 1
ATOM 3507 C CA . MET B 1 23 ? 4.559 42.003 36.669 1.00 83.73 21 MET B CA 1
ATOM 3508 C C . MET B 1 23 ? 4.089 42.290 38.078 1.00 80.35 21 MET B C 1
ATOM 3509 O O . MET B 1 23 ? 3.328 41.514 38.653 1.00 77.87 21 MET B O 1
ATOM 3514 N N . ARG B 1 24 ? 4.557 43.405 38.629 1.00 79.07 22 ARG B N 1
ATOM 3515 C CA . ARG B 1 24 ? 4.177 43.797 39.976 1.00 79.35 22 ARG B CA 1
ATOM 3516 C C . ARG B 1 24 ? 2.653 43.829 40.048 1.00 79.82 22 ARG B C 1
ATOM 3517 O O . ARG B 1 24 ? 2.057 43.505 41.082 1.00 77.90 22 ARG B O 1
ATOM 3525 N N . LYS B 1 25 ? 2.028 44.216 38.937 1.00 79.89 23 LYS B N 1
ATOM 3526 C CA . LYS B 1 25 ? 0.573 44.301 38.854 1.00 78.79 23 LYS B CA 1
ATOM 3527 C C . LYS B 1 25 ? -0.054 42.915 38.857 1.00 77.58 23 LYS B C 1
ATOM 3528 O O . LYS B 1 25 ? -1.055 42.668 39.526 1.00 75.84 23 LYS B O 1
ATOM 3534 N N . VAL B 1 26 ? 0.548 42.012 38.098 1.00 76.90 24 VAL B N 1
ATOM 3535 C CA . VAL B 1 26 ? 0.068 40.644 38.018 1.00 77.20 24 VAL B CA 1
ATOM 3536 C C . VAL B 1 26 ? 0.086 40.057 39.430 1.00 78.14 24 VAL B C 1
ATOM 3537 O O . VAL B 1 26 ? -0.658 39.116 39.755 1.00 76.45 24 VAL B O 1
ATOM 3541 N N . VAL B 1 27 ? 0.955 40.622 40.265 1.00 79.57 25 VAL B N 1
ATOM 3542 C CA . VAL B 1 27 ? 1.083 40.195 41.652 1.00 81.11 25 VAL B CA 1
ATOM 3543 C C . VAL B 1 27 ? -0.171 40.637 42.384 1.00 84.43 25 VAL B C 1
ATOM 3544 O O . VAL B 1 27 ? -0.745 39.867 43.153 1.00 85.31 25 VAL B O 1
ATOM 3548 N N . ASN B 1 28 ? -0.598 41.874 42.137 1.00 87.44 26 ASN B N 1
ATOM 3549 C CA . ASN B 1 28 ? -1.796 42.399 42.777 1.00 87.85 26 ASN B CA 1
ATOM 3550 C C . ASN B 1 28 ? -2.981 41.493 42.464 1.00 88.20 26 ASN B C 1
ATOM 3551 O O . ASN B 1 28 ? -3.797 41.200 43.342 1.00 88.79 26 ASN B O 1
ATOM 3556 N N . ILE B 1 29 ? -3.060 41.039 41.215 1.00 88.02 27 ILE B N 1
ATOM 3557 C CA . ILE B 1 29 ? -4.138 40.152 40.780 1.00 84.56 27 ILE B CA 1
ATOM 3558 C C . ILE B 1 29 ? -4.163 38.885 41.615 1.00 86.22 27 ILE B C 1
ATOM 3559 O O . ILE B 1 29 ? -5.215 38.455 42.077 1.00 85.07 27 ILE B O 1
ATOM 3564 N N . ILE B 1 30 ? -2.993 38.285 41.792 1.00 84.40 28 ILE B N 1
ATOM 3565 C CA . ILE B 1 30 ? -2.867 37.051 42.564 1.00 82.93 28 ILE B CA 1
ATOM 3566 C C . ILE B 1 30 ? -3.410 37.210 43.982 1.00 85.30 28 ILE B C 1
ATOM 3567 O O . ILE B 1 30 ? -3.999 36.281 44.538 1.00 84.71 28 ILE B O 1
ATOM 3572 N N . ASN B 1 31 ? -3.206 38.391 44.559 1.00 86.40 29 ASN B N 1
ATOM 3573 C CA . ASN B 1 31 ? -3.666 38.676 45.912 1.00 87.19 29 ASN B CA 1
ATOM 3574 C C . ASN B 1 31 ? -5.183 38.826 45.958 1.00 89.37 29 ASN B C 1
ATOM 3575 O O . ASN B 1 31 ? -5.813 38.593 46.996 1.00 89.98 29 ASN B O 1
ATOM 3580 N N . ALA B 1 32 ? -5.760 39.209 44.822 1.00 89.10 30 ALA B N 1
ATOM 3581 C CA . ALA B 1 32 ? -7.203 39.395 44.705 1.00 88.98 30 ALA B CA 1
ATOM 3582 C C . ALA B 1 32 ? -7.938 38.055 44.657 1.00 89.40 30 ALA B C 1
ATOM 3583 O O . ALA B 1 32 ? -9.081 37.940 45.105 1.00 90.52 30 ALA B O 1
ATOM 3585 N N . MET B 1 33 ? -7.275 37.043 44.109 1.00 88.77 31 MET B N 1
ATOM 3586 C CA . MET B 1 33 ? -7.866 35.718 44.001 1.00 88.63 31 MET B CA 1
ATOM 3587 C C . MET B 1 33 ? -7.681 34.955 45.297 1.00 90.06 31 MET B C 1
ATOM 3588 O O . MET B 1 33 ? -8.094 33.804 45.404 1.00 89.85 31 MET B O 1
ATOM 3593 N N . GLU B 1 34 ? -7.067 35.593 46.286 1.00 88.76 32 GLU B N 1
ATOM 3594 C CA . GLU B 1 34 ? -6.821 34.913 47.543 1.00 88.36 32 GLU B CA 1
ATOM 3595 C C . GLU B 1 34 ? -8.084 34.637 48.324 1.00 89.13 32 GLU B C 1
ATOM 3596 O O . GLU B 1 34 ? -8.255 33.540 48.840 1.00 88.20 32 GLU B O 1
ATOM 3602 N N . PRO B 1 35 ? -8.990 35.624 48.426 1.00 89.78 33 PRO B N 1
ATOM 3603 C CA . PRO B 1 35 ? -10.218 35.367 49.184 1.00 93.58 33 PRO B CA 1
ATOM 3604 C C . PRO B 1 35 ? -11.072 34.281 48.546 1.00 94.86 33 PRO B C 1
ATOM 3605 O O . PRO B 1 35 ? -11.828 33.597 49.232 1.00 92.70 33 PRO B O 1
ATOM 3609 N N . GLU B 1 36 ? -10.933 34.121 47.233 1.00 94.82 34 GLU B N 1
ATOM 3610 C CA . GLU B 1 36 ? -11.684 33.115 46.486 1.00 96.64 34 GLU B CA 1
ATOM 3611 C C . GLU B 1 36 ? -11.110 31.734 46.788 1.00 96.08 34 GLU B C 1
ATOM 3612 O O . GLU B 1 36 ? -11.755 30.911 47.439 1.00 96.29 34 GLU B O 1
ATOM 3618 N N . MET B 1 37 ? -9.889 31.497 46.311 1.00 95.67 35 MET B N 1
ATOM 3619 C CA . MET B 1 37 ? -9.180 30.228 46.511 1.00 94.89 35 MET B CA 1
ATOM 3620 C C . MET B 1 37 ? -9.246 29.753 47.959 1.00 95.72 35 MET B C 1
ATOM 3621 O O . MET B 1 37 ? -9.182 28.556 48.231 1.00 95.14 35 MET B O 1
ATOM 3626 N N . GLU B 1 38 ? -9.352 30.703 48.883 1.00 97.78 36 GLU B N 1
ATOM 3627 C CA . GLU B 1 38 ? -9.416 30.393 50.307 1.00 100.83 36 GLU B CA 1
ATOM 3628 C C . GLU B 1 38 ? -10.646 29.579 50.656 1.00 102.12 36 GLU B C 1
ATOM 3629 O O . GLU B 1 38 ? -10.690 28.924 51.698 1.00 100.01 36 GLU B O 1
ATOM 3635 N N . LYS B 1 39 ? -11.642 29.621 49.777 1.00 104.86 37 LYS B N 1
ATOM 3636 C CA . LYS B 1 39 ? -12.881 28.899 50.003 1.00 105.22 37 LYS B CA 1
ATOM 3637 C C . LYS B 1 39 ? -12.927 27.484 49.400 1.00 104.88 37 LYS B C 1
ATOM 3638 O O . LYS B 1 39 ? -13.477 26.567 50.020 1.00 106.17 37 LYS B O 1
ATOM 3644 N N . LEU B 1 40 ? -12.350 27.305 48.209 1.00 104.52 38 LEU B N 1
ATOM 3645 C CA . LEU B 1 40 ? -12.320 25.997 47.539 1.00 104.09 38 LEU B CA 1
ATOM 3646 C C . LEU B 1 40 ? -11.901 24.885 48.498 1.00 104.31 38 LEU B C 1
ATOM 3647 O O . LEU B 1 40 ? -10.881 25.007 49.175 1.00 102.78 38 LEU B O 1
ATOM 3652 N N . SER B 1 41 ? -12.674 23.801 48.549 1.00 101.87 39 SER B N 1
ATOM 3653 C CA . SER B 1 41 ? -12.361 22.689 49.447 1.00 101.43 39 SER B CA 1
ATOM 3654 C C . SER B 1 41 ? -11.045 22.036 49.056 1.00 100.69 39 SER B C 1
ATOM 3655 O O . SER B 1 41 ? -10.521 22.287 47.973 1.00 100.21 39 SER B O 1
ATOM 3658 N N . ASP B 1 42 ? -10.509 21.202 49.945 1.00 99.12 40 ASP B N 1
ATOM 3659 C CA . ASP B 1 42 ? -9.255 20.507 49.677 1.00 98.56 40 ASP B CA 1
ATOM 3660 C C . ASP B 1 42 ? -9.361 19.776 48.346 1.00 101.21 40 ASP B C 1
ATOM 3661 O O . ASP B 1 42 ? -8.529 19.967 47.462 1.00 102.81 40 ASP B O 1
ATOM 3666 N N . GLU B 1 43 ? -10.393 18.948 48.204 1.00 101.40 41 GLU B N 1
ATOM 3667 C CA . GLU B 1 43 ? -10.608 18.196 46.971 1.00 101.35 41 GLU B CA 1
ATOM 3668 C C . GLU B 1 43 ? -10.770 19.139 45.788 1.00 100.25 41 GLU B C 1
ATOM 3669 O O . GLU B 1 43 ? -10.259 18.878 44.702 1.00 99.74 41 GLU B O 1
ATOM 3675 N N . GLU B 1 44 ? -11.491 20.234 45.999 1.00 100.60 42 GLU B N 1
ATOM 3676 C CA . GLU B 1 44 ? -11.713 21.203 44.935 1.00 100.40 42 GLU B CA 1
ATOM 3677 C C . GLU B 1 44 ? -10.424 21.914 44.569 1.00 97.65 42 GLU B C 1
ATOM 3678 O O . GLU B 1 44 ? -10.230 22.305 43.419 1.00 97.73 42 GLU B O 1
ATOM 3684 N N . LEU B 1 45 ? -9.554 22.093 45.561 1.00 93.81 43 LEU B N 1
ATOM 3685 C CA . LEU B 1 45 ? -8.270 22.753 45.356 1.00 91.05 43 LEU B CA 1
ATOM 3686 C C . LEU B 1 45 ? -7.368 21.807 44.566 1.00 91.59 43 LEU B C 1
ATOM 3687 O O . LEU B 1 45 ? -6.895 22.143 43.477 1.00 91.43 43 LEU B O 1
ATOM 3692 N N . LYS B 1 46 ? -7.144 20.621 45.122 1.00 90.79 44 LYS B N 1
ATOM 3693 C CA . LYS B 1 46 ? -6.315 19.610 44.479 1.00 91.20 44 LYS B CA 1
ATOM 3694 C C . LYS B 1 46 ? -6.740 19.440 43.024 1.00 91.73 44 LYS B C 1
ATOM 3695 O O . LYS B 1 46 ? -5.916 19.507 42.110 1.00 92.51 44 LYS B O 1
ATOM 3701 N N . GLY B 1 47 ? -8.036 19.230 42.812 1.00 92.82 45 GLY B N 1
ATOM 3702 C CA . GLY B 1 47 ? -8.543 19.046 41.464 1.00 92.35 45 GLY B CA 1
ATOM 3703 C C . GLY B 1 47 ? -8.401 20.274 40.583 1.00 93.73 45 GLY B C 1
ATOM 3704 O O . GLY B 1 47 ? -8.887 20.291 39.446 1.00 93.29 45 GLY B O 1
ATOM 3705 N N . LYS B 1 48 ? -7.738 21.305 41.102 1.00 91.03 46 LYS B N 1
ATOM 3706 C CA . LYS B 1 48 ? -7.548 22.535 40.348 1.00 90.76 46 LYS B CA 1
ATOM 3707 C C . LYS B 1 48 ? -6.539 22.269 39.231 1.00 90.09 46 LYS B C 1
ATOM 3708 O O . LYS B 1 48 ? -6.497 22.982 38.218 1.00 89.93 46 LYS B O 1
ATOM 3714 N N . THR B 1 49 ? -5.736 21.225 39.420 1.00 90.05 47 THR B N 1
ATOM 3715 C CA . THR B 1 49 ? -4.723 20.852 38.445 1.00 89.84 47 THR B CA 1
ATOM 3716 C C . THR B 1 49 ? -5.365 20.231 37.210 1.00 92.28 47 THR B C 1
ATOM 3717 O O . THR B 1 49 ? -5.004 20.565 36.076 1.00 95.42 47 THR B O 1
ATOM 3721 N N . ALA B 1 50 ? -6.310 19.317 37.435 1.00 92.57 48 ALA B N 1
ATOM 3722 C CA . ALA B 1 50 ? -7.022 18.661 36.340 1.00 93.03 48 ALA B CA 1
ATOM 3723 C C . ALA B 1 50 ? -7.520 19.750 35.390 1.00 94.62 48 ALA B C 1
ATOM 3724 O O . ALA B 1 50 ? -7.269 19.711 34.184 1.00 97.24 48 ALA B O 1
ATOM 3726 N N . GLU B 1 51 ? -8.216 20.730 35.955 1.00 96.21 49 GLU B N 1
ATOM 3727 C CA . GLU B 1 51 ? -8.753 21.847 35.193 1.00 96.21 49 GLU B CA 1
ATOM 3728 C C . GLU B 1 51 ? -7.656 22.528 34.376 1.00 95.57 49 GLU B C 1
ATOM 3729 O O . GLU B 1 51 ? -7.814 22.744 33.173 1.00 94.74 49 GLU B O 1
ATOM 3735 N N . PHE B 1 52 ? -6.546 22.857 35.034 1.00 96.45 50 PHE B N 1
ATOM 3736 C CA . PHE B 1 52 ? -5.424 23.515 34.371 1.00 97.67 50 PHE B CA 1
ATOM 3737 C C . PHE B 1 52 ? -4.897 22.668 33.226 1.00 96.99 50 PHE B C 1
ATOM 3738 O O . PHE B 1 52 ? -4.550 23.183 32.159 1.00 95.71 50 PHE B O 1
ATOM 3746 N N . ARG B 1 53 ? -4.824 21.363 33.461 1.00 96.71 51 ARG B N 1
ATOM 3747 C CA . ARG B 1 53 ? -4.329 20.455 32.443 1.00 97.04 51 ARG B CA 1
ATOM 3748 C C . ARG B 1 53 ? -5.288 20.437 31.263 1.00 96.37 51 ARG B C 1
ATOM 3749 O O . ARG B 1 53 ? -4.859 20.546 30.113 1.00 96.19 51 ARG B O 1
ATOM 3757 N N . ALA B 1 54 ? -6.583 20.324 31.548 1.00 95.44 52 ALA B N 1
ATOM 3758 C CA . ALA B 1 54 ? -7.586 20.320 30.495 1.00 94.53 52 ALA B CA 1
ATOM 3759 C C . ALA B 1 54 ? -7.483 21.634 29.728 1.00 94.14 52 ALA B C 1
ATOM 3760 O O . ALA B 1 54 ? -7.318 21.639 28.510 1.00 94.16 52 ALA B O 1
ATOM 3762 N N . ARG B 1 55 ? -7.575 22.745 30.457 1.00 93.59 53 ARG B N 1
ATOM 3763 C CA . ARG B 1 55 ? -7.494 24.077 29.865 1.00 94.21 53 ARG B CA 1
ATOM 3764 C C . ARG B 1 55 ? -6.330 24.182 28.892 1.00 95.86 53 ARG B C 1
ATOM 3765 O O . ARG B 1 55 ? -6.497 24.615 27.753 1.00 94.91 53 ARG B O 1
ATOM 3773 N N . LEU B 1 56 ? -5.148 23.789 29.351 1.00 96.54 54 LEU B N 1
ATOM 3774 C CA . LEU B 1 56 ? -3.954 23.833 28.519 1.00 98.93 54 LEU B CA 1
ATOM 3775 C C . LEU B 1 56 ? -4.075 22.840 27.373 1.00 100.25 54 LEU B C 1
ATOM 3776 O O . LEU B 1 56 ? -3.666 23.125 26.245 1.00 99.61 54 LEU B O 1
ATOM 3781 N N . GLU B 1 57 ? -4.640 21.674 27.678 1.00 101.83 55 GLU B N 1
ATOM 3782 C CA . GLU B 1 57 ? -4.839 20.613 26.695 1.00 102.21 55 GLU B CA 1
ATOM 3783 C C . GLU B 1 57 ? -5.728 21.147 25.575 1.00 103.17 55 GLU B C 1
ATOM 3784 O O . GLU B 1 57 ? -5.608 20.740 24.421 1.00 105.03 55 GLU B O 1
ATOM 3790 N N . LYS B 1 58 ? -6.623 22.065 25.929 1.00 105.56 56 LYS B N 1
ATOM 3791 C CA . LYS B 1 58 ? -7.527 22.671 24.961 1.00 106.33 56 LYS B CA 1
ATOM 3792 C C . LYS B 1 58 ? -6.773 23.723 24.153 1.00 107.72 56 LYS B C 1
ATOM 3793 O O . LYS B 1 58 ? -7.357 24.426 23.332 1.00 107.78 56 LYS B O 1
ATOM 3799 N N . GLY B 1 59 ? -5.471 23.827 24.400 1.00 108.10 57 GLY B N 1
ATOM 3800 C CA . GLY B 1 59 ? -4.645 24.776 23.676 1.00 107.85 57 GLY B CA 1
ATOM 3801 C C . GLY B 1 59 ? -4.648 26.200 24.198 1.00 107.96 57 GLY B C 1
ATOM 3802 O O . GLY B 1 59 ? -4.427 27.140 23.434 1.00 107.65 57 GLY B O 1
ATOM 3803 N N . GLU B 1 60 ? -4.894 26.366 25.494 1.00 108.69 58 GLU B N 1
ATOM 3804 C CA . GLU B 1 60 ? -4.914 27.696 26.091 1.00 106.95 58 GLU B CA 1
ATOM 3805 C C . GLU B 1 60 ? -3.478 28.167 26.285 1.00 108.22 58 GLU B C 1
ATOM 3806 O O . GLU B 1 60 ? -2.575 27.345 26.412 1.00 111.31 58 GLU B O 1
ATOM 3812 N N . VAL B 1 61 ? -3.271 29.483 26.304 1.00 108.64 59 VAL B N 1
ATOM 3813 C CA . VAL B 1 61 ? -1.937 30.067 26.470 1.00 107.81 59 VAL B CA 1
ATOM 3814 C C . VAL B 1 61 ? -1.265 29.729 27.807 1.00 108.33 59 VAL B C 1
ATOM 3815 O O . VAL B 1 61 ? -1.872 29.840 28.874 1.00 106.22 59 VAL B O 1
ATOM 3819 N N . LEU B 1 62 ? 0.003 29.332 27.729 1.00 107.42 60 LEU B N 1
ATOM 3820 C CA . LEU B 1 62 ? 0.797 28.961 28.899 1.00 107.01 60 LEU B CA 1
ATOM 3821 C C . LEU B 1 62 ? 0.797 30.036 29.975 1.00 108.61 60 LEU B C 1
ATOM 3822 O O . LEU B 1 62 ? 0.237 29.855 31.053 1.00 108.84 60 LEU B O 1
ATOM 3827 N N . GLU B 1 63 ? 1.423 31.162 29.660 1.00 109.93 61 GLU B N 1
ATOM 3828 C CA . GLU B 1 63 ? 1.539 32.279 30.580 1.00 110.95 61 GLU B CA 1
ATOM 3829 C C . GLU B 1 63 ? 0.200 32.977 30.805 1.00 109.78 61 GLU B C 1
ATOM 3830 O O . GLU B 1 63 ? 0.158 34.130 31.238 1.00 109.46 61 GLU B O 1
ATOM 3836 N N . ASN B 1 64 ? -0.897 32.284 30.521 1.00 109.85 62 ASN B N 1
ATOM 3837 C CA . ASN B 1 64 ? -2.209 32.886 30.697 1.00 109.10 62 ASN B CA 1
ATOM 3838 C C . ASN B 1 64 ? -2.819 32.535 32.037 1.00 105.27 62 ASN B C 1
ATOM 3839 O O . ASN B 1 64 ? -3.557 33.335 32.605 1.00 105.69 62 ASN B O 1
ATOM 3844 N N . LEU B 1 65 ? -2.512 31.345 32.545 1.00 100.60 63 LEU B N 1
ATOM 3845 C CA . LEU B 1 65 ? -3.048 30.926 33.834 1.00 98.40 63 LEU B CA 1
ATOM 3846 C C . LEU B 1 65 ? -2.036 31.074 34.963 1.00 94.63 63 LEU B C 1
ATOM 3847 O O . LEU B 1 65 ? -2.073 30.343 35.951 1.00 93.16 63 LEU B O 1
ATOM 3852 N N . ILE B 1 66 ? -1.133 32.038 34.804 1.00 94.00 64 ILE B N 1
ATOM 3853 C CA . ILE B 1 66 ? -0.118 32.313 35.814 1.00 93.85 64 ILE B CA 1
ATOM 3854 C C . ILE B 1 66 ? -0.748 32.907 37.081 1.00 93.63 64 ILE B C 1
ATOM 3855 O O . ILE B 1 66 ? -0.599 32.335 38.164 1.00 93.77 64 ILE B O 1
ATOM 3860 N N . PRO B 1 67 ? -1.482 34.042 36.966 1.00 90.00 65 PRO B N 1
ATOM 3861 C CA . PRO B 1 67 ? -2.073 34.597 38.188 1.00 91.28 65 PRO B CA 1
ATOM 3862 C C . PRO B 1 67 ? -2.951 33.601 38.938 1.00 90.16 65 PRO B C 1
ATOM 3863 O O . PRO B 1 67 ? -2.942 33.558 40.167 1.00 89.84 65 PRO B O 1
ATOM 3867 N N . GLU B 1 68 ? -3.689 32.787 38.192 1.00 89.06 66 GLU B N 1
ATOM 3868 C CA . GLU B 1 68 ? -4.567 31.792 38.791 1.00 88.86 66 GLU B CA 1
ATOM 3869 C C . GLU B 1 68 ? -3.784 30.605 39.359 1.00 87.22 66 GLU B C 1
ATOM 3870 O O . GLU B 1 68 ? -4.068 30.138 40.462 1.00 85.43 66 GLU B O 1
ATOM 3876 N N . ALA B 1 69 ? -2.799 30.126 38.601 1.00 85.52 67 ALA B N 1
ATOM 3877 C CA . ALA B 1 69 ? -1.974 28.991 39.017 1.00 84.23 67 ALA B CA 1
ATOM 3878 C C . ALA B 1 69 ? -1.157 29.308 40.271 1.00 83.28 67 ALA B C 1
ATOM 3879 O O . ALA B 1 69 ? -1.106 28.505 41.208 1.00 81.42 67 ALA B O 1
ATOM 3881 N N . PHE B 1 70 ? -0.515 30.476 40.276 1.00 81.37 68 PHE B N 1
ATOM 3882 C CA . PHE B 1 70 ? 0.291 30.909 41.411 1.00 80.13 68 PHE B CA 1
ATOM 3883 C C . PHE B 1 70 ? -0.592 31.102 42.643 1.00 79.85 68 PHE B C 1
ATOM 3884 O O . PHE B 1 70 ? -0.150 30.877 43.773 1.00 81.50 68 PHE B O 1
ATOM 3892 N N . ALA B 1 71 ? -1.836 31.524 42.429 1.00 78.43 69 ALA B N 1
ATOM 3893 C CA . ALA B 1 71 ? -2.761 31.734 43.538 1.00 77.04 69 ALA B CA 1
ATOM 3894 C C . ALA B 1 71 ? -3.070 30.390 44.197 1.00 75.25 69 ALA B C 1
ATOM 3895 O O . ALA B 1 71 ? -3.290 30.306 45.406 1.00 74.82 69 ALA B O 1
ATOM 3897 N N . VAL B 1 72 ? -3.071 29.341 43.381 1.00 74.37 70 VAL B N 1
ATOM 3898 C CA . VAL B 1 72 ? -3.346 27.987 43.839 1.00 74.08 70 VAL B CA 1
ATOM 3899 C C . VAL B 1 72 ? -2.195 27.453 44.668 1.00 73.68 70 VAL B C 1
ATOM 3900 O O . VAL B 1 72 ? -2.400 26.917 45.760 1.00 73.59 70 VAL B O 1
ATOM 3904 N N . VAL B 1 73 ? -0.984 27.588 44.125 1.00 74.53 71 VAL B N 1
ATOM 3905 C CA . VAL B 1 73 ? 0.228 27.119 44.804 1.00 75.04 71 VAL B CA 1
ATOM 3906 C C . VAL B 1 73 ? 0.361 27.805 46.169 1.00 75.12 71 VAL B C 1
ATOM 3907 O O . VAL B 1 73 ? 0.754 27.176 47.158 1.00 74.67 71 VAL B O 1
ATOM 3911 N N . ARG B 1 74 ? 0.031 29.091 46.228 1.00 73.11 72 ARG B N 1
ATOM 3912 C CA . ARG B 1 74 ? 0.104 29.793 47.495 1.00 73.54 72 ARG B CA 1
ATOM 3913 C C . ARG B 1 74 ? -0.835 29.108 48.473 1.00 73.43 72 ARG B C 1
ATOM 3914 O O . ARG B 1 74 ? -0.436 28.723 49.574 1.00 73.63 72 ARG B O 1
ATOM 3922 N N . GLU B 1 75 ? -2.086 28.957 48.056 1.00 75.82 73 GLU B N 1
ATOM 3923 C CA . GLU B 1 75 ? -3.094 28.328 48.893 1.00 76.79 73 GLU B CA 1
ATOM 3924 C C . GLU B 1 75 ? -2.681 26.955 49.422 1.00 75.05 73 GLU B C 1
ATOM 3925 O O . GLU B 1 75 ? -2.713 26.708 50.634 1.00 74.01 73 GLU B O 1
ATOM 3931 N N . ALA B 1 76 ? -2.302 26.066 48.508 1.00 73.77 74 ALA B N 1
ATOM 3932 C CA . ALA B 1 76 ? -1.881 24.714 48.865 1.00 72.55 74 ALA B CA 1
ATOM 3933 C C . ALA B 1 76 ? -0.746 24.754 49.893 1.00 71.24 74 ALA B C 1
ATOM 3934 O O . ALA B 1 76 ? -0.765 24.020 50.887 1.00 68.30 74 ALA B O 1
ATOM 3936 N N . SER B 1 77 ? 0.231 25.624 49.628 1.00 71.06 75 SER B N 1
ATOM 3937 C CA . SER B 1 77 ? 1.404 25.821 50.470 1.00 70.89 75 SER B CA 1
ATOM 3938 C C . SER B 1 77 ? 0.990 26.258 51.860 1.00 71.55 75 SER B C 1
ATOM 3939 O O . SER B 1 77 ? 1.430 25.692 52.855 1.00 68.51 75 SER B O 1
ATOM 3942 N N . LYS B 1 78 ? 0.142 27.280 51.903 1.00 76.71 76 LYS B N 1
ATOM 3943 C CA . LYS B 1 78 ? -0.390 27.827 53.145 1.00 79.54 76 LYS B CA 1
ATOM 3944 C C . LYS B 1 78 ? -1.067 26.707 53.924 1.00 76.94 76 LYS B C 1
ATOM 3945 O O . LYS B 1 78 ? -1.009 26.663 55.148 1.00 74.27 76 LYS B O 1
ATOM 3951 N N . ARG B 1 79 ? -1.715 25.802 53.198 1.00 75.36 77 ARG B N 1
ATOM 3952 C CA . ARG B 1 79 ? -2.397 24.676 53.817 1.00 74.90 77 ARG B CA 1
ATOM 3953 C C . ARG B 1 79 ? -1.476 23.525 54.218 1.00 74.03 77 ARG B C 1
ATOM 3954 O O . ARG B 1 79 ? -1.543 23.048 55.357 1.00 72.87 77 ARG B O 1
ATOM 3962 N N . VAL B 1 80 ? -0.609 23.093 53.298 1.00 71.49 78 VAL B N 1
ATOM 3963 C CA . VAL B 1 80 ? 0.307 21.983 53.565 1.00 69.55 78 VAL B CA 1
ATOM 3964 C C . VAL B 1 80 ? 1.480 22.316 54.475 1.00 69.45 78 VAL B C 1
ATOM 3965 O O . VAL B 1 80 ? 1.769 21.557 55.403 1.00 70.10 78 VAL B O 1
ATOM 3969 N N . PHE B 1 81 ? 2.163 23.430 54.200 1.00 69.87 79 PHE B N 1
ATOM 3970 C CA . PHE B 1 81 ? 3.320 23.851 55.011 1.00 69.68 79 PHE B CA 1
ATOM 3971 C C . PHE B 1 81 ? 2.907 24.941 55.976 1.00 69.39 79 PHE B C 1
ATOM 3972 O O . PHE B 1 81 ? 3.501 25.099 57.043 1.00 70.45 79 PHE B O 1
ATOM 3980 N N . GLY B 1 82 ? 1.894 25.702 55.582 1.00 68.84 80 GLY B N 1
ATOM 3981 C CA . GLY B 1 82 ? 1.441 26.791 56.412 1.00 67.79 80 GLY B CA 1
ATOM 3982 C C . GLY B 1 82 ? 2.343 27.961 56.115 1.00 66.97 80 GLY B C 1
ATOM 3983 O O . GLY B 1 82 ? 2.737 28.688 57.012 1.00 66.73 80 GLY B O 1
ATOM 3984 N N . MET B 1 83 ? 2.677 28.130 54.843 1.00 66.33 81 MET B N 1
ATOM 3985 C CA . MET B 1 83 ? 3.533 29.219 54.413 1.00 67.21 81 MET B CA 1
ATOM 3986 C C . MET B 1 83 ? 2.891 29.917 53.228 1.00 68.37 81 MET B C 1
ATOM 3987 O O . MET B 1 83 ? 2.790 29.337 52.158 1.00 70.56 81 MET B O 1
ATOM 3992 N N . ARG B 1 84 ? 2.451 31.153 53.415 1.00 70.16 82 ARG B N 1
ATOM 3993 C CA . ARG B 1 84 ? 1.835 31.908 52.329 1.00 71.44 82 ARG B CA 1
ATOM 3994 C C . ARG B 1 84 ? 2.929 32.644 51.564 1.00 71.04 82 ARG B C 1
ATOM 3995 O O . ARG B 1 84 ? 3.640 33.482 52.129 1.00 71.63 82 ARG B O 1
ATOM 4003 N N . HIS B 1 85 ? 3.063 32.332 50.280 1.00 69.50 83 HIS B N 1
ATOM 4004 C CA . HIS B 1 85 ? 4.075 32.981 49.454 1.00 68.24 83 HIS B CA 1
ATOM 4005 C C . HIS B 1 85 ? 4.013 34.503 49.541 1.00 66.82 83 HIS B C 1
ATOM 4006 O O . HIS B 1 85 ? 2.975 35.116 49.280 1.00 65.94 83 HIS B O 1
ATOM 4013 N N . PHE B 1 86 ? 5.131 35.109 49.924 1.00 64.55 84 PHE B N 1
ATOM 4014 C CA . PHE B 1 86 ? 5.211 36.553 50.006 1.00 63.40 84 PHE B CA 1
ATOM 4015 C C . PHE B 1 86 ? 4.962 37.025 48.600 1.00 64.41 84 PHE B C 1
ATOM 4016 O O . PHE B 1 86 ? 5.350 36.340 47.654 1.00 65.92 84 PHE B O 1
ATOM 4024 N N . ASP B 1 87 ? 4.305 38.166 48.432 1.00 66.94 85 ASP B N 1
ATOM 4025 C CA . ASP B 1 87 ? 4.068 38.620 47.067 1.00 68.63 85 ASP B CA 1
ATOM 4026 C C . ASP B 1 87 ? 5.423 38.782 46.362 1.00 67.65 85 ASP B C 1
ATOM 4027 O O . ASP B 1 87 ? 5.559 38.475 45.164 1.00 67.21 85 ASP B O 1
ATOM 4032 N N . VAL B 1 88 ? 6.433 39.226 47.107 1.00 66.19 86 VAL B N 1
ATOM 4033 C CA . VAL B 1 88 ? 7.757 39.356 46.524 1.00 64.66 86 VAL B CA 1
ATOM 4034 C C . VAL B 1 88 ? 8.209 37.990 45.999 1.00 62.87 86 VAL B C 1
ATOM 4035 O O . VAL B 1 88 ? 8.917 37.924 45.004 1.00 64.03 86 VAL B O 1
ATOM 4039 N N . GLN B 1 89 ? 7.804 36.903 46.659 1.00 60.36 87 GLN B N 1
ATOM 4040 C CA . GLN B 1 89 ? 8.155 35.556 46.182 1.00 59.86 87 GLN B CA 1
ATOM 4041 C C . GLN B 1 89 ? 7.438 35.299 44.855 1.00 61.42 87 GLN B C 1
ATOM 4042 O O . GLN B 1 89 ? 7.993 34.683 43.940 1.00 60.99 87 GLN B O 1
ATOM 4048 N N . LEU B 1 90 ? 6.201 35.771 44.754 1.00 62.18 88 LEU B N 1
ATOM 4049 C CA . LEU B 1 90 ? 5.443 35.608 43.526 1.00 64.15 88 LEU B CA 1
ATOM 4050 C C . LEU B 1 90 ? 6.078 36.394 42.399 1.00 64.05 88 LEU B C 1
ATOM 4051 O O . LEU B 1 90 ? 6.082 35.973 41.251 1.00 64.65 88 LEU B O 1
ATOM 4056 N N . LEU B 1 91 ? 6.620 37.549 42.750 1.00 64.50 89 LEU B N 1
ATOM 4057 C CA . LEU B 1 91 ? 7.404 38.340 41.827 1.00 65.73 89 LEU B CA 1
ATOM 4058 C C . LEU B 1 91 ? 8.534 37.453 41.280 1.00 66.22 89 LEU B C 1
ATOM 4059 O O . LEU B 1 91 ? 8.735 37.341 40.073 1.00 65.36 89 LEU B O 1
ATOM 4064 N N . GLY B 1 92 ? 9.253 36.812 42.196 1.00 67.27 90 GLY B N 1
ATOM 4065 C CA . GLY B 1 92 ? 10.342 35.933 41.820 1.00 66.92 90 GLY B CA 1
ATOM 4066 C C . GLY B 1 92 ? 9.910 34.779 40.941 1.00 65.70 90 GLY B C 1
ATOM 4067 O O . GLY B 1 92 ? 10.573 34.478 39.959 1.00 65.87 90 GLY B O 1
ATOM 4068 N N . GLY B 1 93 ? 8.817 34.118 41.303 1.00 67.13 91 GLY B N 1
ATOM 4069 C CA . GLY B 1 93 ? 8.326 33.022 40.493 1.00 69.02 91 GLY B CA 1
ATOM 4070 C C . GLY B 1 93 ? 8.199 33.477 39.046 1.00 70.64 91 GLY B C 1
ATOM 4071 O O . GLY B 1 93 ? 8.809 32.895 38.144 1.00 71.35 91 GLY B O 1
ATOM 4072 N N . MET B 1 94 ? 7.412 34.525 38.819 1.00 70.01 92 MET B N 1
ATOM 4073 C CA . MET B 1 94 ? 7.230 35.064 37.483 1.00 69.42 92 MET B CA 1
ATOM 4074 C C . MET B 1 94 ? 8.552 35.207 36.734 1.00 68.96 92 MET B C 1
ATOM 4075 O O . MET B 1 94 ? 8.685 34.738 35.621 1.00 68.23 92 MET B O 1
ATOM 4080 N N . VAL B 1 95 ? 9.538 35.851 37.342 1.00 69.09 93 VAL B N 1
ATOM 4081 C CA . VAL B 1 95 ? 10.822 36.035 36.680 1.00 68.76 93 VAL B CA 1
ATOM 4082 C C . VAL B 1 95 ? 11.412 34.692 36.243 1.00 68.80 93 VAL B C 1
ATOM 4083 O O . VAL B 1 95 ? 12.025 34.591 35.185 1.00 68.98 93 VAL B O 1
ATOM 4087 N N . LEU B 1 96 ? 11.216 33.669 37.068 1.00 66.69 94 LEU B N 1
ATOM 4088 C CA . LEU B 1 96 ? 11.724 32.322 36.807 1.00 66.12 94 LEU B CA 1
ATOM 4089 C C . LEU B 1 96 ? 11.014 31.592 35.681 1.00 67.18 94 LEU B C 1
ATOM 4090 O O . LEU B 1 96 ? 11.372 30.470 35.334 1.00 67.08 94 LEU B O 1
ATOM 4095 N N . ASN B 1 97 ? 9.998 32.215 35.115 1.00 68.54 95 ASN B N 1
ATOM 4096 C CA . ASN B 1 97 ? 9.255 31.567 34.052 1.00 69.89 95 ASN B CA 1
ATOM 4097 C C . ASN B 1 97 ? 9.549 32.227 32.722 1.00 71.05 95 ASN B C 1
ATOM 4098 O O . ASN B 1 97 ? 8.983 31.843 31.699 1.00 72.71 95 ASN B O 1
ATOM 4103 N N . GLU B 1 98 ? 10.462 33.190 32.723 1.00 72.53 96 GLU B N 1
ATOM 4104 C CA . GLU B 1 98 ? 10.767 33.897 31.495 1.00 73.76 96 GLU B CA 1
ATOM 4105 C C . GLU B 1 98 ? 12.145 33.841 30.843 1.00 73.43 96 GLU B C 1
ATOM 4106 O O . GLU B 1 98 ? 12.471 34.711 30.046 1.00 74.98 96 GLU B O 1
ATOM 4112 N N . ARG B 1 99 ? 12.947 32.827 31.142 1.00 73.02 97 ARG B N 1
ATOM 4113 C CA . ARG B 1 99 ? 14.365 32.835 30.753 1.00 74.79 97 ARG B CA 1
ATOM 4114 C C . ARG B 1 99 ? 15.055 34.040 31.392 1.00 75.22 97 ARG B C 1
ATOM 4115 O O . ARG B 1 99 ? 15.773 34.821 30.742 1.00 73.57 97 ARG B O 1
ATOM 4123 N N . CYS B 1 100 ? 14.813 34.188 32.686 1.00 74.35 98 CYS B N 1
ATOM 4124 C CA . CYS B 1 100 ? 15.403 35.273 33.435 1.00 74.73 98 CYS B CA 1
ATOM 4125 C C . CYS B 1 100 ? 16.162 34.727 34.613 1.00 73.47 98 CYS B C 1
ATOM 4126 O O . CYS B 1 100 ? 16.117 33.534 34.900 1.00 74.27 98 CYS B O 1
ATOM 4129 N N . ILE B 1 101 ? 16.877 35.615 35.283 1.00 73.93 99 ILE B N 1
ATOM 4130 C CA . ILE B 1 101 ? 17.627 35.265 36.477 1.00 74.43 99 ILE B CA 1
ATOM 4131 C C . ILE B 1 101 ? 16.998 36.101 37.583 1.00 72.46 99 ILE B C 1
ATOM 4132 O O . ILE B 1 101 ? 17.180 37.320 37.626 1.00 72.86 99 ILE B O 1
ATOM 4137 N N . ALA B 1 102 ? 16.224 35.461 38.448 1.00 69.90 100 ALA B N 1
ATOM 4138 C CA . ALA B 1 102 ? 15.591 36.187 39.527 1.00 67.13 100 ALA B CA 1
ATOM 4139 C C . ALA B 1 102 ? 16.588 36.309 40.667 1.00 65.45 100 ALA B C 1
ATOM 4140 O O . ALA B 1 102 ? 16.930 35.313 41.295 1.00 65.51 100 ALA B O 1
ATOM 4142 N N . GLU B 1 103 ? 17.083 37.512 40.928 1.00 63.87 101 GLU B N 1
ATOM 4143 C CA . GLU B 1 103 ? 18.016 37.679 42.038 1.00 63.16 101 GLU B CA 1
ATOM 4144 C C . GLU B 1 103 ? 17.258 37.936 43.341 1.00 61.98 101 GLU B C 1
ATOM 4145 O O . GLU B 1 103 ? 16.564 38.945 43.496 1.00 61.88 101 GLU B O 1
ATOM 4151 N N . MET B 1 104 ? 17.393 37.019 44.283 1.00 58.98 102 MET B N 1
ATOM 4152 C CA . MET B 1 104 ? 16.714 37.179 45.543 1.00 56.87 102 MET B CA 1
ATOM 4153 C C . MET B 1 104 ? 17.692 36.864 46.668 1.00 56.23 102 MET B C 1
ATOM 4154 O O . MET B 1 104 ? 18.314 35.803 46.694 1.00 57.34 102 MET B O 1
ATOM 4159 N N . ARG B 1 105 ? 17.825 37.790 47.602 1.00 55.60 103 ARG B N 1
ATOM 4160 C CA . ARG B 1 105 ? 18.748 37.609 48.705 1.00 55.20 103 ARG B CA 1
ATOM 4161 C C . ARG B 1 105 ? 18.593 36.361 49.575 1.00 53.11 103 ARG B C 1
ATOM 4162 O O . ARG B 1 105 ? 17.504 35.812 49.709 1.00 50.86 103 ARG B O 1
ATOM 4170 N N . THR B 1 106 ? 19.715 35.926 50.151 1.00 52.76 104 THR B N 1
ATOM 4171 C CA . THR B 1 106 ? 19.762 34.766 51.040 1.00 52.70 104 THR B CA 1
ATOM 4172 C C . THR B 1 106 ? 18.697 34.922 52.137 1.00 56.05 104 THR B C 1
ATOM 4173 O O . THR B 1 106 ? 18.616 35.970 52.783 1.00 58.80 104 THR B O 1
ATOM 4177 N N . GLY B 1 107 ? 17.897 33.882 52.356 1.00 55.90 105 GLY B N 1
ATOM 4178 C CA . GLY B 1 107 ? 16.856 33.951 53.365 1.00 55.96 105 GLY B CA 1
ATOM 4179 C C . GLY B 1 107 ? 15.517 34.370 52.789 1.00 57.62 105 GLY B C 1
ATOM 4180 O O . GLY B 1 107 ? 14.503 34.295 53.479 1.00 59.11 105 GLY B O 1
ATOM 4181 N N . GLU B 1 108 ? 15.505 34.795 51.527 1.00 59.55 106 GLU B N 1
ATOM 4182 C CA . GLU B 1 108 ? 14.280 35.244 50.859 1.00 61.57 106 GLU B CA 1
ATOM 4183 C C . GLU B 1 108 ? 13.273 34.148 50.471 1.00 61.44 106 GLU B C 1
ATOM 4184 O O . GLU B 1 108 ? 12.123 34.456 50.119 1.00 62.57 106 GLU B O 1
ATOM 4190 N N . GLY B 1 109 ? 13.682 32.880 50.522 1.00 58.81 107 GLY B N 1
ATOM 4191 C CA . GLY B 1 109 ? 12.758 31.810 50.181 1.00 56.13 107 GLY B CA 1
ATOM 4192 C C . GLY B 1 109 ? 12.749 31.322 48.741 1.00 53.73 107 GLY B C 1
ATOM 4193 O O . GLY B 1 109 ? 11.679 31.039 48.182 1.00 51.20 107 GLY B O 1
ATOM 4194 N N . LYS B 1 110 ? 13.936 31.217 48.144 1.00 53.26 108 LYS B N 1
ATOM 4195 C CA . LYS B 1 110 ? 14.074 30.725 46.773 1.00 52.64 108 LYS B CA 1
ATOM 4196 C C . LYS B 1 110 ? 13.494 29.300 46.630 1.00 52.35 108 LYS B C 1
ATOM 4197 O O . LYS B 1 110 ? 12.811 28.980 45.645 1.00 51.63 108 LYS B O 1
ATOM 4203 N N . THR B 1 111 ? 13.781 28.456 47.620 1.00 50.86 109 THR B N 1
ATOM 4204 C CA . THR B 1 111 ? 13.311 27.077 47.632 1.00 49.58 109 THR B CA 1
ATOM 4205 C C . THR B 1 111 ? 11.805 26.954 47.430 1.00 51.29 109 THR B C 1
ATOM 4206 O O . THR B 1 111 ? 11.343 26.072 46.708 1.00 52.06 109 THR B O 1
ATOM 4210 N N . LEU B 1 112 ? 11.041 27.834 48.076 1.00 52.42 110 LEU B N 1
ATOM 4211 C CA . LEU B 1 112 ? 9.583 27.813 47.978 1.00 52.06 110 LEU B CA 1
ATOM 4212 C C . LEU B 1 112 ? 9.078 28.622 46.792 1.00 51.85 110 LEU B C 1
ATOM 4213 O O . LEU B 1 112 ? 7.984 28.395 46.274 1.00 51.94 110 LEU B O 1
ATOM 4218 N N . THR B 1 113 ? 9.880 29.584 46.371 1.00 53.10 111 THR B N 1
ATOM 4219 C CA . THR B 1 113 ? 9.515 30.435 45.255 1.00 53.70 111 THR B CA 1
ATOM 4220 C C . THR B 1 113 ? 9.549 29.632 43.953 1.00 55.66 111 THR B C 1
ATOM 4221 O O . THR B 1 113 ? 8.881 29.995 42.971 1.00 56.75 111 THR B O 1
ATOM 4225 N N . ALA B 1 114 ? 10.323 28.538 43.959 1.00 54.72 112 ALA B N 1
ATOM 4226 C CA . ALA B 1 114 ? 10.488 27.690 42.778 1.00 52.88 112 ALA B CA 1
ATOM 4227 C C . ALA B 1 114 ? 9.316 26.757 42.570 1.00 52.73 112 ALA B C 1
ATOM 4228 O O . ALA B 1 114 ? 9.081 26.308 41.451 1.00 55.82 112 ALA B O 1
ATOM 4230 N N . THR B 1 115 ? 8.582 26.461 43.643 1.00 51.92 113 THR B N 1
ATOM 4231 C CA . THR B 1 115 ? 7.412 25.589 43.534 1.00 50.44 113 THR B CA 1
ATOM 4232 C C . THR B 1 115 ? 6.439 26.251 42.566 1.00 50.13 113 THR B C 1
ATOM 4233 O O . THR B 1 115 ? 5.683 25.575 41.876 1.00 49.54 113 THR B O 1
ATOM 4237 N N . LEU B 1 116 ? 6.473 27.577 42.528 1.00 50.15 114 LEU B N 1
ATOM 4238 C CA . LEU B 1 116 ? 5.617 28.330 41.643 1.00 52.54 114 LEU B CA 1
ATOM 4239 C C . LEU B 1 116 ? 5.926 28.064 40.176 1.00 55.66 114 LEU B C 1
ATOM 4240 O O . LEU B 1 116 ? 5.154 27.400 39.484 1.00 55.43 114 LEU B O 1
ATOM 4245 N N . PRO B 1 117 ? 7.071 28.563 39.673 1.00 57.62 115 PRO B N 1
ATOM 4246 C CA . PRO B 1 117 ? 7.298 28.286 38.257 1.00 59.31 115 PRO B CA 1
ATOM 4247 C C . PRO B 1 117 ? 7.495 26.807 37.946 1.00 61.18 115 PRO B C 1
ATOM 4248 O O . PRO B 1 117 ? 7.335 26.391 36.803 1.00 63.39 115 PRO B O 1
ATOM 4252 N N . ALA B 1 118 ? 7.826 26.005 38.952 1.00 61.82 116 ALA B N 1
ATOM 4253 C CA . ALA B 1 118 ? 8.015 24.572 38.727 1.00 63.12 116 ALA B CA 1
ATOM 4254 C C . ALA B 1 118 ? 6.660 23.884 38.617 1.00 65.06 116 ALA B C 1
ATOM 4255 O O . ALA B 1 118 ? 6.555 22.772 38.105 1.00 66.44 116 ALA B O 1
ATOM 4257 N N . TYR B 1 119 ? 5.623 24.543 39.122 1.00 66.39 117 TYR B N 1
ATOM 4258 C CA . TYR B 1 119 ? 4.276 23.994 39.061 1.00 67.03 117 TYR B CA 1
ATOM 4259 C C . TYR B 1 119 ? 3.614 24.370 37.757 1.00 67.97 117 TYR B C 1
ATOM 4260 O O . TYR B 1 119 ? 3.034 23.524 37.078 1.00 69.65 117 TYR B O 1
ATOM 4269 N N . LEU B 1 120 ? 3.713 25.649 37.410 1.00 67.93 118 LEU B N 1
ATOM 4270 C CA . LEU B 1 120 ? 3.225 26.132 36.124 1.00 68.94 118 LEU B CA 1
ATOM 4271 C C . LEU B 1 120 ? 3.738 25.240 34.992 1.00 71.09 118 LEU B C 1
ATOM 4272 O O . LEU B 1 120 ? 2.951 24.732 34.183 1.00 72.77 118 LEU B O 1
ATOM 4277 N N . ASN B 1 121 ? 5.051 25.033 34.946 1.00 71.32 119 ASN B N 1
ATOM 4278 C CA . ASN B 1 121 ? 5.647 24.208 33.906 1.00 71.70 119 ASN B CA 1
ATOM 4279 C C . ASN B 1 121 ? 5.404 22.707 34.038 1.00 72.71 119 ASN B C 1
ATOM 4280 O O . ASN B 1 121 ? 5.289 22.010 33.033 1.00 74.58 119 ASN B O 1
ATOM 4285 N N . ALA B 1 122 ? 5.306 22.203 35.260 1.00 74.56 120 ALA B N 1
ATOM 4286 C CA . ALA B 1 122 ? 5.084 20.774 35.454 1.00 77.45 120 ALA B CA 1
ATOM 4287 C C . ALA B 1 122 ? 3.658 20.351 35.110 1.00 80.34 120 ALA B C 1
ATOM 4288 O O . ALA B 1 122 ? 3.178 19.323 35.601 1.00 81.21 120 ALA B O 1
ATOM 4290 N N . LEU B 1 123 ? 2.984 21.128 34.266 1.00 81.31 121 LEU B N 1
ATOM 4291 C CA . LEU B 1 123 ? 1.612 20.809 33.880 1.00 82.81 121 LEU B CA 1
ATOM 4292 C C . LEU B 1 123 ? 1.512 20.206 32.473 1.00 83.46 121 LEU B C 1
ATOM 4293 O O . LEU B 1 123 ? 0.712 19.293 32.245 1.00 83.24 121 LEU B O 1
ATOM 4298 N N . THR B 1 124 ? 2.330 20.707 31.544 1.00 83.30 122 THR B N 1
ATOM 4299 C CA . THR B 1 124 ? 2.326 20.223 30.166 1.00 81.94 122 THR B CA 1
ATOM 4300 C C . THR B 1 124 ? 2.696 18.743 30.078 1.00 80.04 122 THR B C 1
ATOM 4301 O O . THR B 1 124 ? 2.373 18.073 29.099 1.00 80.35 122 THR B O 1
ATOM 4305 N N . GLY B 1 125 ? 3.382 18.237 31.098 1.00 80.33 123 GLY B N 1
ATOM 4306 C CA . GLY B 1 125 ? 3.778 16.836 31.111 1.00 78.76 123 GLY B CA 1
ATOM 4307 C C . GLY B 1 125 ? 5.216 16.554 30.695 1.00 78.25 123 GLY B C 1
ATOM 4308 O O . GLY B 1 125 ? 5.714 15.441 30.869 1.00 78.20 123 GLY B O 1
ATOM 4309 N N . LYS B 1 126 ? 5.882 17.569 30.152 1.00 76.40 124 LYS B N 1
ATOM 4310 C CA . LYS B 1 126 ? 7.265 17.463 29.692 1.00 75.78 124 LYS B CA 1
ATOM 4311 C C . LYS B 1 126 ? 8.313 17.335 30.811 1.00 75.82 124 LYS B C 1
ATOM 4312 O O . LYS B 1 126 ? 9.477 17.022 30.545 1.00 76.08 124 LYS B O 1
ATOM 4318 N N . GLY B 1 127 ? 7.904 17.579 32.055 1.00 73.79 125 GLY B N 1
ATOM 4319 C CA . GLY B 1 127 ? 8.827 17.486 33.175 1.00 71.34 125 GLY B CA 1
ATOM 4320 C C . GLY B 1 127 ? 9.479 18.813 33.505 1.00 69.72 125 GLY B C 1
ATOM 4321 O O . GLY B 1 127 ? 9.437 19.746 32.703 1.00 70.24 125 GLY B O 1
ATOM 4322 N N . VAL B 1 128 ? 10.078 18.897 34.690 1.00 70.39 126 VAL B N 1
ATOM 4323 C CA . VAL B 1 128 ? 10.760 20.114 35.149 1.00 69.51 126 VAL B CA 1
ATOM 4324 C C . VAL B 1 128 ? 12.036 19.740 35.895 1.00 68.61 126 VAL B C 1
ATOM 4325 O O . VAL B 1 128 ? 12.015 18.892 36.804 1.00 70.18 126 VAL B O 1
ATOM 4329 N N . HIS B 1 129 ? 13.141 20.379 35.520 1.00 66.72 127 HIS B N 1
ATOM 4330 C CA . HIS B 1 129 ? 14.437 20.091 36.142 1.00 65.78 127 HIS B CA 1
ATOM 4331 C C . HIS B 1 129 ? 14.972 21.214 37.052 1.00 63.32 127 HIS B C 1
ATOM 4332 O O . HIS B 1 129 ? 15.511 22.221 36.574 1.00 63.64 127 HIS B O 1
ATOM 4339 N N . VAL B 1 130 ? 14.808 21.045 38.364 1.00 59.88 128 VAL B N 1
ATOM 4340 C CA . VAL B 1 130 ? 15.303 22.030 39.329 1.00 55.35 128 VAL B CA 1
ATOM 4341 C C . VAL B 1 130 ? 16.730 21.606 39.646 1.00 53.46 128 VAL B C 1
ATOM 4342 O O . VAL B 1 130 ? 16.948 20.490 40.141 1.00 53.62 128 VAL B O 1
ATOM 4346 N N . VAL B 1 131 ? 17.692 22.490 39.380 1.00 52.52 129 VAL B N 1
ATOM 4347 C CA . VAL B 1 131 ? 19.109 22.186 39.609 1.00 51.09 129 VAL B CA 1
ATOM 4348 C C . VAL B 1 131 ? 19.655 22.768 40.913 1.00 49.50 129 VAL B C 1
ATOM 4349 O O . VAL B 1 131 ? 19.318 23.885 41.250 1.00 49.59 129 VAL B O 1
ATOM 4353 N N . THR B 1 132 ? 20.479 22.012 41.641 1.00 50.55 130 THR B N 1
ATOM 4354 C CA . THR B 1 132 ? 21.101 22.517 42.869 1.00 53.58 130 THR B CA 1
ATOM 4355 C C . THR B 1 132 ? 22.596 22.280 42.866 1.00 55.14 130 THR B C 1
ATOM 4356 O O . THR B 1 132 ? 23.106 21.443 42.119 1.00 55.42 130 THR B O 1
ATOM 4360 N N . VAL B 1 133 ? 23.291 23.004 43.740 1.00 57.82 131 VAL B N 1
ATOM 4361 C CA . VAL B 1 133 ? 24.747 22.927 43.849 1.00 58.92 131 VAL B CA 1
ATOM 4362 C C . VAL B 1 133 ? 25.292 21.578 44.320 1.00 58.57 131 VAL B C 1
ATOM 4363 O O . VAL B 1 133 ? 26.408 21.196 43.963 1.00 59.23 131 VAL B O 1
ATOM 4367 N N . ASN B 1 134 ? 24.521 20.856 45.125 1.00 57.00 132 ASN B N 1
ATOM 4368 C CA . ASN B 1 134 ? 24.984 19.560 45.598 1.00 56.39 132 ASN B CA 1
ATOM 4369 C C . ASN B 1 134 ? 23.881 18.527 45.884 1.00 55.50 132 ASN B C 1
ATOM 4370 O O . ASN B 1 134 ? 22.707 18.867 46.041 1.00 54.41 132 ASN B O 1
ATOM 4375 N N . ASP B 1 135 ? 24.280 17.260 45.955 1.00 56.58 133 ASP B N 1
ATOM 4376 C CA . ASP B 1 135 ? 23.349 16.161 46.197 1.00 57.00 133 ASP B CA 1
ATOM 4377 C C . ASP B 1 135 ? 22.478 16.334 47.429 1.00 56.29 133 ASP B C 1
ATOM 4378 O O . ASP B 1 135 ? 21.259 16.150 47.350 1.00 54.49 133 ASP B O 1
ATOM 4383 N N . TYR B 1 136 ? 23.092 16.686 48.558 1.00 54.52 134 TYR B N 1
ATOM 4384 C CA . TYR B 1 136 ? 22.339 16.881 49.787 1.00 54.06 134 TYR B CA 1
ATOM 4385 C C . TYR B 1 136 ? 21.162 17.828 49.593 1.00 53.64 134 TYR B C 1
ATOM 4386 O O . TYR B 1 136 ? 20.022 17.499 49.948 1.00 50.01 134 TYR B O 1
ATOM 4395 N N . LEU B 1 137 ? 21.449 19.010 49.051 1.00 55.12 135 LEU B N 1
ATOM 4396 C CA . LEU B 1 137 ? 20.410 20.008 48.812 1.00 57.31 135 LEU B CA 1
ATOM 4397 C C . LEU B 1 137 ? 19.313 19.499 47.865 1.00 59.59 135 LEU B C 1
ATOM 4398 O O . LEU B 1 137 ? 18.121 19.603 48.164 1.00 57.51 135 LEU B O 1
ATOM 4403 N N . ALA B 1 138 ? 19.729 18.954 46.722 1.00 60.67 136 ALA B N 1
ATOM 4404 C CA . ALA B 1 138 ? 18.798 18.451 45.724 1.00 61.02 136 ALA B CA 1
ATOM 4405 C C . ALA B 1 138 ? 17.773 17.511 46.339 1.00 62.30 136 ALA B C 1
ATOM 4406 O O . ALA B 1 138 ? 16.570 17.695 46.158 1.00 60.52 136 ALA B O 1
ATOM 4408 N N . GLN B 1 139 ? 18.239 16.496 47.060 1.00 65.02 137 GLN B N 1
ATOM 4409 C CA . GLN B 1 139 ? 17.306 15.571 47.683 1.00 65.83 137 GLN B CA 1
ATOM 4410 C C . GLN B 1 139 ? 16.572 16.291 48.806 1.00 65.52 137 GLN B C 1
ATOM 4411 O O . GLN B 1 139 ? 15.337 16.276 48.859 1.00 65.10 137 GLN B O 1
ATOM 4417 N N . ARG B 1 140 ? 17.328 16.935 49.699 1.00 63.66 138 ARG B N 1
ATOM 4418 C CA . ARG B 1 140 ? 16.730 17.659 50.825 1.00 61.99 138 ARG B CA 1
ATOM 4419 C C . ARG B 1 140 ? 15.555 18.490 50.342 1.00 60.14 138 ARG B C 1
ATOM 4420 O O . ARG B 1 140 ? 14.473 18.419 50.900 1.00 58.55 138 ARG B O 1
ATOM 4428 N N . ASP B 1 141 ? 15.774 19.270 49.295 1.00 60.07 139 ASP B N 1
ATOM 4429 C CA . ASP B 1 141 ? 14.724 20.106 48.748 1.00 59.50 139 ASP B CA 1
ATOM 4430 C C . ASP B 1 141 ? 13.516 19.343 48.236 1.00 60.07 139 ASP B C 1
ATOM 4431 O O . ASP B 1 141 ? 12.407 19.635 48.631 1.00 63.06 139 ASP B O 1
ATOM 4436 N N . ALA B 1 142 ? 13.740 18.357 47.377 1.00 62.58 140 ALA B N 1
ATOM 4437 C CA . ALA B 1 142 ? 12.658 17.533 46.831 1.00 65.85 140 ALA B CA 1
ATOM 4438 C C . ALA B 1 142 ? 11.868 16.977 48.005 1.00 68.12 140 ALA B C 1
ATOM 4439 O O . ALA B 1 142 ? 10.645 17.123 48.081 1.00 63.86 140 ALA B O 1
ATOM 4441 N N . GLU B 1 143 ? 12.593 16.332 48.912 1.00 73.79 141 GLU B N 1
ATOM 4442 C CA . GLU B 1 143 ? 12.030 15.740 50.123 1.00 78.06 141 GLU B CA 1
ATOM 4443 C C . GLU B 1 143 ? 10.950 16.616 50.749 1.00 74.48 141 GLU B C 1
ATOM 4444 O O . GLU B 1 143 ? 9.772 16.280 50.715 1.00 73.35 141 GLU B O 1
ATOM 4450 N N . ASN B 1 144 ? 11.371 17.742 51.323 1.00 73.45 142 ASN B N 1
ATOM 4451 C CA . ASN B 1 144 ? 10.445 18.637 52.003 1.00 73.43 142 ASN B CA 1
ATOM 4452 C C . ASN B 1 144 ? 9.852 19.759 51.161 1.00 71.72 142 ASN B C 1
ATOM 4453 O O . ASN B 1 144 ? 9.634 20.867 51.640 1.00 72.00 142 ASN B O 1
ATOM 4458 N N . ASN B 1 145 ? 9.564 19.459 49.908 1.00 66.61 143 ASN B N 1
ATOM 4459 C CA . ASN B 1 145 ? 8.968 20.437 49.030 1.00 64.95 143 ASN B CA 1
ATOM 4460 C C . ASN B 1 145 ? 7.948 19.592 48.307 1.00 65.22 143 ASN B C 1
ATOM 4461 O O . ASN B 1 145 ? 7.093 20.101 47.580 1.00 66.75 143 ASN B O 1
ATOM 4466 N N . ARG B 1 146 ? 8.052 18.284 48.537 1.00 66.02 144 ARG B N 1
ATOM 4467 C CA . ARG B 1 146 ? 7.178 17.292 47.915 1.00 66.87 144 ARG B CA 1
ATOM 4468 C C . ARG B 1 146 ? 5.707 17.402 48.303 1.00 67.47 144 ARG B C 1
ATOM 4469 O O . ARG B 1 146 ? 4.846 17.572 47.432 1.00 70.69 144 ARG B O 1
ATOM 4477 N N . PRO B 1 147 ? 5.400 17.326 49.614 1.00 66.20 145 PRO B N 1
ATOM 4478 C CA . PRO B 1 147 ? 4.018 17.408 50.100 1.00 65.29 145 PRO B CA 1
ATOM 4479 C C . PRO B 1 147 ? 3.169 18.461 49.363 1.00 63.89 145 PRO B C 1
ATOM 4480 O O . PRO B 1 147 ? 1.987 18.250 49.082 1.00 63.60 145 PRO B O 1
ATOM 4484 N N . LEU B 1 148 ? 3.766 19.597 49.045 1.00 64.69 146 LEU B N 1
ATOM 4485 C CA . LEU B 1 148 ? 3.022 20.629 48.343 1.00 66.52 146 LEU B CA 1
ATOM 4486 C C . LEU B 1 148 ? 2.728 20.092 46.946 1.00 67.55 146 LEU B C 1
ATOM 4487 O O . LEU B 1 148 ? 1.632 20.268 46.423 1.00 67.58 146 LEU B O 1
ATOM 4492 N N . PHE B 1 149 ? 3.719 19.423 46.360 1.00 66.57 147 PHE B N 1
ATOM 4493 C CA . PHE B 1 149 ? 3.607 18.875 45.012 1.00 66.66 147 PHE B CA 1
ATOM 4494 C C . PHE B 1 149 ? 2.720 17.644 44.882 1.00 68.93 147 PHE B C 1
ATOM 4495 O O . PHE B 1 149 ? 2.025 17.482 43.873 1.00 69.98 147 PHE B O 1
ATOM 4503 N N . GLU B 1 150 ? 2.740 16.770 45.880 1.00 71.85 148 GLU B N 1
ATOM 4504 C CA . GLU B 1 150 ? 1.887 15.583 45.833 1.00 75.10 148 GLU B CA 1
ATOM 4505 C C . GLU B 1 150 ? 0.432 16.026 46.060 1.00 78.32 148 GLU B C 1
ATOM 4506 O O . GLU B 1 150 ? -0.509 15.409 45.549 1.00 79.49 148 GLU B O 1
ATOM 4512 N N . PHE B 1 151 ? 0.263 17.100 46.831 1.00 79.41 149 PHE B N 1
ATOM 4513 C CA . PHE B 1 151 ? -1.054 17.646 47.116 1.00 80.67 149 PHE B CA 1
ATOM 4514 C C . PHE B 1 151 ? -1.677 18.080 45.803 1.00 80.10 149 PHE B C 1
ATOM 4515 O O . PHE B 1 151 ? -2.726 17.588 45.412 1.00 78.64 149 PHE B O 1
ATOM 4523 N N . LEU B 1 152 ? -1.016 19.010 45.125 1.00 81.16 150 LEU B N 1
ATOM 4524 C CA . LEU B 1 152 ? -1.494 19.513 43.844 1.00 82.41 150 LEU B CA 1
ATOM 4525 C C . LEU B 1 152 ? -1.546 18.420 42.776 1.00 79.92 150 LEU B C 1
ATOM 4526 O O . LEU B 1 152 ? -1.757 18.702 41.591 1.00 79.89 150 LEU B O 1
ATOM 4531 N N . GLY B 1 153 ? -1.352 17.177 43.210 1.00 78.23 151 GLY B N 1
ATOM 4532 C CA . GLY B 1 153 ? -1.398 16.038 42.308 1.00 77.19 151 GLY B CA 1
ATOM 4533 C C . GLY B 1 153 ? -0.262 15.910 41.310 1.00 77.11 151 GLY B C 1
ATOM 4534 O O . GLY B 1 153 ? -0.493 15.707 40.122 1.00 76.97 151 GLY B O 1
ATOM 4535 N N . LEU B 1 154 ? 0.967 16.032 41.786 1.00 73.82 152 LEU B N 1
ATOM 4536 C CA . LEU B 1 154 ? 2.124 15.910 40.916 1.00 71.44 152 LEU B CA 1
ATOM 4537 C C . LEU B 1 154 ? 3.130 14.967 41.551 1.00 70.60 152 LEU B C 1
ATOM 4538 O O . LEU B 1 154 ? 3.103 14.737 42.767 1.00 70.26 152 LEU B O 1
ATOM 4543 N N . THR B 1 155 ? 4.010 14.400 40.731 1.00 70.96 153 THR B N 1
ATOM 4544 C CA . THR B 1 155 ? 5.033 13.503 41.256 1.00 69.11 153 THR B CA 1
ATOM 4545 C C . THR B 1 155 ? 6.382 14.202 41.220 1.00 68.96 153 THR B C 1
ATOM 4546 O O . THR B 1 155 ? 6.692 14.995 40.314 1.00 68.96 153 THR B O 1
ATOM 4550 N N . VAL B 1 156 ? 7.177 13.896 42.232 1.00 65.89 154 VAL B N 1
ATOM 4551 C CA . VAL B 1 156 ? 8.480 14.495 42.395 1.00 63.81 154 VAL B CA 1
ATOM 4552 C C . VAL B 1 156 ? 9.538 13.396 42.389 1.00 62.60 154 VAL B C 1
ATOM 4553 O O . VAL B 1 156 ? 9.438 12.435 43.156 1.00 59.25 154 VAL B O 1
ATOM 4557 N N . GLY B 1 157 ? 10.534 13.541 41.513 1.00 61.86 155 GLY B N 1
ATOM 4558 C CA . GLY B 1 157 ? 11.613 12.573 41.427 1.00 60.09 155 GLY B CA 1
ATOM 4559 C C . GLY B 1 157 ? 12.944 13.137 41.906 1.00 59.81 155 GLY B C 1
ATOM 4560 O O . GLY B 1 157 ? 13.171 14.337 41.880 1.00 61.88 155 GLY B O 1
ATOM 4561 N N . ILE B 1 158 ? 13.833 12.277 42.363 1.00 61.13 156 ILE B N 1
ATOM 4562 C CA . ILE B 1 158 ? 15.135 12.742 42.827 1.00 61.71 156 ILE B CA 1
ATOM 4563 C C . ILE B 1 158 ? 16.258 12.004 42.080 1.00 64.26 156 ILE B C 1
ATOM 4564 O O . ILE B 1 158 ? 16.451 10.787 42.267 1.00 64.02 156 ILE B O 1
ATOM 4569 N N . ASN B 1 159 ? 17.001 12.733 41.247 1.00 64.02 157 ASN B N 1
ATOM 4570 C CA . ASN B 1 159 ? 18.093 12.133 40.495 1.00 63.63 157 ASN B CA 1
ATOM 4571 C C . ASN B 1 159 ? 19.418 12.247 41.240 1.00 64.32 157 ASN B C 1
ATOM 4572 O O . ASN B 1 159 ? 19.865 13.342 41.556 1.00 65.30 157 ASN B O 1
ATOM 4577 N N . LEU B 1 160 ? 20.031 11.099 41.514 1.00 65.71 158 LEU B N 1
ATOM 4578 C CA . LEU B 1 160 ? 21.305 11.020 42.227 1.00 66.95 158 LEU B CA 1
ATOM 4579 C C . LEU B 1 160 ? 22.324 10.147 41.481 1.00 68.84 158 LEU B C 1
ATOM 4580 O O . LEU B 1 160 ? 21.956 9.348 40.621 1.00 69.70 158 LEU B O 1
ATOM 4585 N N . PRO B 1 161 ? 23.620 10.289 41.808 1.00 69.74 159 PRO B N 1
ATOM 4586 C CA . PRO B 1 161 ? 24.748 9.558 41.214 1.00 70.02 159 PRO B CA 1
ATOM 4587 C C . PRO B 1 161 ? 24.710 8.028 41.058 1.00 72.47 159 PRO B C 1
ATOM 4588 O O . PRO B 1 161 ? 24.914 7.517 39.952 1.00 74.05 159 PRO B O 1
ATOM 4592 N N . GLY B 1 162 ? 24.472 7.292 42.136 1.00 69.73 160 GLY B N 1
ATOM 4593 C CA . GLY B 1 162 ? 24.479 5.843 42.009 1.00 69.01 160 GLY B CA 1
ATOM 4594 C C . GLY B 1 162 ? 23.158 5.162 41.715 1.00 69.08 160 GLY B C 1
ATOM 4595 O O . GLY B 1 162 ? 22.965 4.002 42.074 1.00 70.12 160 GLY B O 1
ATOM 4596 N N . MET B 1 163 ? 22.249 5.860 41.053 1.00 66.26 161 MET B N 1
ATOM 4597 C CA . MET B 1 163 ? 20.957 5.283 40.750 1.00 65.24 161 MET B CA 1
ATOM 4598 C C . MET B 1 163 ? 21.052 4.500 39.458 1.00 63.04 161 MET B C 1
ATOM 4599 O O . MET B 1 163 ? 21.468 5.028 38.434 1.00 62.97 161 MET B O 1
ATOM 4604 N N . PRO B 1 164 ? 20.657 3.220 39.490 1.00 62.34 162 PRO B N 1
ATOM 4605 C CA . PRO B 1 164 ? 20.698 2.384 38.291 1.00 61.55 162 PRO B CA 1
ATOM 4606 C C . PRO B 1 164 ? 19.809 3.036 37.234 1.00 60.12 162 PRO B C 1
ATOM 4607 O O . PRO B 1 164 ? 18.953 3.860 37.548 1.00 59.61 162 PRO B O 1
ATOM 4611 N N . ALA B 1 165 ? 20.014 2.664 35.980 1.00 60.20 163 ALA B N 1
ATOM 4612 C CA . ALA B 1 165 ? 19.220 3.229 34.898 1.00 60.58 163 ALA B CA 1
ATOM 4613 C C . ALA B 1 165 ? 17.738 3.212 35.233 1.00 60.59 163 ALA B C 1
ATOM 4614 O O . ALA B 1 165 ? 17.040 4.209 35.048 1.00 59.20 163 ALA B O 1
ATOM 4616 N N . PRO B 1 166 ? 17.235 2.069 35.730 1.00 61.68 164 PRO B N 1
ATOM 4617 C CA . PRO B 1 166 ? 15.816 1.956 36.078 1.00 61.92 164 PRO B CA 1
ATOM 4618 C C . PRO B 1 166 ? 15.360 3.128 36.940 1.00 62.17 164 PRO B C 1
ATOM 4619 O O . PRO B 1 166 ? 14.462 3.895 36.564 1.00 62.23 164 PRO B O 1
ATOM 4623 N N . ALA B 1 167 ? 15.997 3.260 38.098 1.00 59.75 165 ALA B N 1
ATOM 4624 C CA . ALA B 1 167 ? 15.681 4.324 39.029 1.00 58.81 165 ALA B CA 1
ATOM 4625 C C . ALA B 1 167 ? 15.667 5.690 38.341 1.00 57.15 165 ALA B C 1
ATOM 4626 O O . ALA B 1 167 ? 14.742 6.476 38.511 1.00 57.08 165 ALA B O 1
ATOM 4628 N N . LYS B 1 168 ? 16.697 5.963 37.555 1.00 56.50 166 LYS B N 1
ATOM 4629 C CA . LYS B 1 168 ? 16.804 7.236 36.867 1.00 57.00 166 LYS B CA 1
ATOM 4630 C C . LYS B 1 168 ? 15.697 7.505 35.864 1.00 57.33 166 LYS B C 1
ATOM 4631 O O . LYS B 1 168 ? 15.335 8.649 35.625 1.00 55.95 166 LYS B O 1
ATOM 4637 N N . ARG B 1 169 ? 15.168 6.457 35.251 1.00 61.05 167 ARG B N 1
ATOM 4638 C CA . ARG B 1 169 ? 14.076 6.654 34.315 1.00 64.91 167 ARG B CA 1
ATOM 4639 C C . ARG B 1 169 ? 12.909 7.155 35.162 1.00 67.20 167 ARG B C 1
ATOM 4640 O O . ARG B 1 169 ? 12.159 8.038 34.735 1.00 67.58 167 ARG B O 1
ATOM 4648 N N . GLU B 1 170 ? 12.780 6.593 36.367 1.00 67.75 168 GLU B N 1
ATOM 4649 C CA . GLU B 1 170 ? 11.746 6.975 37.334 1.00 69.48 168 GLU B CA 1
ATOM 4650 C C . GLU B 1 170 ? 11.854 8.460 37.717 1.00 66.39 168 GLU B C 1
ATOM 4651 O O . GLU B 1 170 ? 10.909 9.242 37.545 1.00 65.46 168 GLU B O 1
ATOM 4657 N N . ALA B 1 171 ? 13.011 8.844 38.241 1.00 64.41 169 ALA B N 1
ATOM 4658 C CA . ALA B 1 171 ? 13.235 10.226 38.645 1.00 64.91 169 ALA B CA 1
ATOM 4659 C C . ALA B 1 171 ? 12.997 11.256 37.520 1.00 63.13 169 ALA B C 1
ATOM 4660 O O . ALA B 1 171 ? 12.603 12.396 37.781 1.00 62.98 169 ALA B O 1
ATOM 4662 N N . TYR B 1 172 ? 13.235 10.871 36.276 1.00 61.14 170 TYR B N 1
ATOM 4663 C CA . TYR B 1 172 ? 13.020 11.793 35.171 1.00 62.12 170 TYR B CA 1
ATOM 4664 C C . TYR B 1 172 ? 11.593 11.624 34.653 1.00 61.36 170 TYR B C 1
ATOM 4665 O O . TYR B 1 172 ? 11.092 12.443 33.880 1.00 60.95 170 TYR B O 1
ATOM 4674 N N . ALA B 1 173 ? 10.945 10.552 35.100 1.00 62.33 171 ALA B N 1
ATOM 4675 C CA . ALA B 1 173 ? 9.578 10.244 34.690 1.00 64.07 171 ALA B CA 1
ATOM 4676 C C . ALA B 1 173 ? 8.577 11.148 35.382 1.00 66.53 171 ALA B C 1
ATOM 4677 O O . ALA B 1 173 ? 7.537 11.494 34.814 1.00 67.56 171 ALA B O 1
ATOM 4679 N N . ALA B 1 174 ? 8.893 11.527 36.614 1.00 67.67 172 ALA B N 1
ATOM 4680 C CA . ALA B 1 174 ? 8.017 12.404 37.383 1.00 68.01 172 ALA B CA 1
ATOM 4681 C C . ALA B 1 174 ? 7.773 13.740 36.668 1.00 67.86 172 ALA B C 1
ATOM 4682 O O . ALA B 1 174 ? 8.396 14.034 35.646 1.00 68.34 172 ALA B O 1
ATOM 4684 N N . ASP B 1 175 ? 6.865 14.545 37.215 1.00 68.14 173 ASP B N 1
ATOM 4685 C CA . ASP B 1 175 ? 6.547 15.850 36.640 1.00 68.39 173 ASP B CA 1
ATOM 4686 C C . ASP B 1 175 ? 7.624 16.840 37.047 1.00 67.96 173 ASP B C 1
ATOM 4687 O O . ASP B 1 175 ? 7.950 17.766 36.298 1.00 68.05 173 ASP B O 1
ATOM 4692 N N . ILE B 1 176 ? 8.164 16.632 38.248 1.00 64.03 174 ILE B N 1
ATOM 4693 C CA . ILE B 1 176 ? 9.208 17.487 38.799 1.00 59.97 174 ILE B CA 1
ATOM 4694 C C . ILE B 1 176 ? 10.427 16.690 39.275 1.00 56.90 174 ILE B C 1
ATOM 4695 O O . ILE B 1 176 ? 10.308 15.758 40.075 1.00 52.72 174 ILE B O 1
ATOM 4700 N N . THR B 1 177 ? 11.603 17.065 38.777 1.00 56.61 175 THR B N 1
ATOM 4701 C CA . THR B 1 177 ? 12.838 16.375 39.155 1.00 54.88 175 THR B CA 1
ATOM 4702 C C . THR B 1 177 ? 13.912 17.270 39.806 1.00 54.84 175 THR B C 1
ATOM 4703 O O . THR B 1 177 ? 14.086 18.440 39.442 1.00 54.57 175 THR B O 1
ATOM 4707 N N . TYR B 1 178 ? 14.636 16.703 40.765 1.00 52.58 176 TYR B N 1
ATOM 4708 C CA . TYR B 1 178 ? 15.705 17.411 41.465 1.00 51.37 176 TYR B CA 1
ATOM 4709 C C . TYR B 1 178 ? 17.041 16.656 41.340 1.00 51.34 176 TYR B C 1
ATOM 4710 O O . TYR B 1 178 ? 17.096 15.422 41.457 1.00 49.68 176 TYR B O 1
ATOM 4719 N N . GLY B 1 179 ? 18.112 17.407 41.111 1.00 51.85 177 GLY B N 1
ATOM 4720 C CA . GLY B 1 179 ? 19.441 16.822 40.993 1.00 54.16 177 GLY B CA 1
ATOM 4721 C C . GLY B 1 179 ? 20.485 17.937 40.954 1.00 55.34 177 GLY B C 1
ATOM 4722 O O . GLY B 1 179 ? 20.115 19.101 41.127 1.00 56.23 177 GLY B O 1
ATOM 4723 N N . THR B 1 180 ? 21.764 17.606 40.753 1.00 53.24 178 THR B N 1
ATOM 4724 C CA . THR B 1 180 ? 22.834 18.611 40.672 1.00 53.25 178 THR B CA 1
ATOM 4725 C C . THR B 1 180 ? 23.165 18.783 39.210 1.00 53.02 178 THR B C 1
ATOM 4726 O O . THR B 1 180 ? 22.967 17.867 38.435 1.00 53.26 178 THR B O 1
ATOM 4730 N N . ASN B 1 181 ? 23.703 19.936 38.833 1.00 54.19 179 ASN B N 1
ATOM 4731 C CA . ASN B 1 181 ? 24.026 20.176 37.434 1.00 55.48 179 ASN B CA 1
ATOM 4732 C C . ASN B 1 181 ? 24.850 19.025 36.862 1.00 57.13 179 ASN B C 1
ATOM 4733 O O . ASN B 1 181 ? 24.512 18.472 35.814 1.00 56.45 179 ASN B O 1
ATOM 4738 N N . ASN B 1 182 ? 25.917 18.643 37.560 1.00 59.77 180 ASN B N 1
ATOM 4739 C CA . ASN B 1 182 ? 26.759 17.555 37.081 1.00 61.95 180 ASN B CA 1
ATOM 4740 C C . ASN B 1 182 ? 25.997 16.289 36.694 1.00 62.10 180 ASN B C 1
ATOM 4741 O O . ASN B 1 182 ? 26.027 15.896 35.533 1.00 62.87 180 ASN B O 1
ATOM 4746 N N . GLU B 1 183 ? 25.315 15.657 37.651 1.00 60.90 181 GLU B N 1
ATOM 4747 C CA . GLU B 1 183 ? 24.565 14.433 37.373 1.00 60.15 181 GLU B CA 1
ATOM 4748 C C . GLU B 1 183 ? 23.618 14.556 36.195 1.00 57.77 181 GLU B C 1
ATOM 4749 O O . GLU B 1 183 ? 23.516 13.642 35.376 1.00 56.45 181 GLU B O 1
ATOM 4755 N N . TYR B 1 184 ? 22.908 15.672 36.113 1.00 55.98 182 TYR B N 1
ATOM 4756 C CA . TYR B 1 184 ? 22.011 15.859 34.995 1.00 55.14 182 TYR B CA 1
ATOM 4757 C C . TYR B 1 184 ? 22.877 15.783 33.734 1.00 54.84 182 TYR B C 1
ATOM 4758 O O . TYR B 1 184 ? 22.599 15.006 32.825 1.00 56.04 182 TYR B O 1
ATOM 4767 N N . GLY B 1 185 ? 23.941 16.586 33.699 1.00 54.53 183 GLY B N 1
ATOM 4768 C CA . GLY B 1 185 ? 24.834 16.602 32.556 1.00 52.07 183 GLY B CA 1
ATOM 4769 C C . GLY B 1 185 ? 25.363 15.216 32.286 1.00 51.76 183 GLY B C 1
ATOM 4770 O O . GLY B 1 185 ? 25.218 14.704 31.181 1.00 53.38 183 GLY B O 1
ATOM 4771 N N . PHE B 1 186 ? 25.974 14.610 33.296 1.00 51.06 184 PHE B N 1
ATOM 4772 C CA . PHE B 1 186 ? 26.504 13.263 33.173 1.00 50.99 184 PHE B CA 1
ATOM 4773 C C . PHE B 1 186 ? 25.487 12.289 32.600 1.00 53.61 184 PHE B C 1
ATOM 4774 O O . PHE B 1 186 ? 25.837 11.433 31.792 1.00 54.15 184 PHE B O 1
ATOM 4782 N N . ASP B 1 187 ? 24.232 12.413 33.017 1.00 54.69 185 ASP B N 1
ATOM 4783 C CA . ASP B 1 187 ? 23.185 11.545 32.506 1.00 56.05 185 ASP B CA 1
ATOM 4784 C C . ASP B 1 187 ? 23.094 11.794 31.009 1.00 56.49 185 ASP B C 1
ATOM 4785 O O . ASP B 1 187 ? 23.026 10.871 30.210 1.00 56.13 185 ASP B O 1
ATOM 4790 N N . TYR B 1 188 ? 23.130 13.060 30.631 1.00 58.28 186 TYR B N 1
ATOM 4791 C CA . TYR B 1 188 ? 23.048 13.437 29.226 1.00 59.09 186 TYR B CA 1
ATOM 4792 C C . TYR B 1 188 ? 24.230 12.891 28.420 1.00 59.00 186 TYR B C 1
ATOM 4793 O O . TYR B 1 188 ? 24.072 12.515 27.259 1.00 58.87 186 TYR B O 1
ATOM 4802 N N . LEU B 1 189 ? 25.417 12.862 29.020 1.00 58.61 187 LEU B N 1
ATOM 4803 C CA . LEU B 1 189 ? 26.578 12.331 28.315 1.00 57.67 187 LEU B CA 1
ATOM 4804 C C . LEU B 1 189 ? 26.399 10.842 28.165 1.00 57.96 187 LEU B C 1
ATOM 4805 O O . LEU B 1 189 ? 26.656 10.287 27.109 1.00 58.40 187 LEU B O 1
ATOM 4810 N N . ARG B 1 190 ? 25.940 10.199 29.228 1.00 58.75 188 ARG B N 1
ATOM 4811 C CA . ARG B 1 190 ? 25.709 8.765 29.200 1.00 58.81 188 ARG B CA 1
ATOM 4812 C C . ARG B 1 190 ? 24.536 8.363 28.289 1.00 60.78 188 ARG B C 1
ATOM 4813 O O . ARG B 1 190 ? 24.551 7.282 27.715 1.00 60.13 188 ARG B O 1
ATOM 4821 N N . ASP B 1 191 ? 23.539 9.230 28.130 1.00 62.76 189 ASP B N 1
ATOM 4822 C CA . ASP B 1 191 ? 22.412 8.911 27.257 1.00 66.82 189 ASP B CA 1
ATOM 4823 C C . ASP B 1 191 ? 22.823 8.903 25.785 1.00 70.29 189 ASP B C 1
ATOM 4824 O O . ASP B 1 191 ? 22.197 8.231 24.960 1.00 70.40 189 ASP B O 1
ATOM 4829 N N . ASN B 1 192 ? 23.873 9.656 25.461 1.00 74.60 190 ASN B N 1
ATOM 4830 C CA . ASN B 1 192 ? 24.390 9.735 24.092 1.00 78.61 190 ASN B CA 1
ATOM 4831 C C . ASN B 1 192 ? 25.223 8.513 23.748 1.00 80.53 190 ASN B C 1
ATOM 4832 O O . ASN B 1 192 ? 25.377 8.159 22.587 1.00 79.19 190 ASN B O 1
ATOM 4837 N N . MET B 1 193 ? 25.760 7.883 24.785 1.00 85.85 191 MET B N 1
ATOM 4838 C CA . MET B 1 193 ? 26.560 6.678 24.654 1.00 90.97 191 MET B CA 1
ATOM 4839 C C . MET B 1 193 ? 25.662 5.496 24.979 1.00 96.07 191 MET B C 1
ATOM 4840 O O . MET B 1 193 ? 26.122 4.484 25.507 1.00 96.08 191 MET B O 1
ATOM 4845 N N . ALA B 1 194 ? 24.378 5.643 24.654 1.00 100.97 192 ALA B N 1
ATOM 4846 C CA . ALA B 1 194 ? 23.373 4.617 24.916 1.00 106.60 192 ALA B CA 1
ATOM 4847 C C . ALA B 1 194 ? 23.266 3.593 23.797 1.00 111.53 192 ALA B C 1
ATOM 4848 O O . ALA B 1 194 ? 23.429 3.921 22.621 1.00 111.72 192 ALA B O 1
ATOM 4850 N N . PHE B 1 195 ? 22.979 2.351 24.182 1.00 118.83 193 PHE B N 1
ATOM 4851 C CA . PHE B 1 195 ? 22.838 1.245 23.239 1.00 124.03 193 PHE B CA 1
ATOM 4852 C C . PHE B 1 195 ? 21.695 1.562 22.288 1.00 120.46 193 PHE B C 1
ATOM 4853 O O . PHE B 1 195 ? 21.888 1.751 21.085 1.00 119.39 193 PHE B O 1
ATOM 4861 N N . SER B 1 196 ? 20.498 1.614 22.860 1.00 115.11 194 SER B N 1
ATOM 4862 C CA . SER B 1 196 ? 19.282 1.894 22.120 1.00 110.92 194 SER B CA 1
ATOM 4863 C C . SER B 1 196 ? 18.500 2.940 22.892 1.00 105.58 194 SER B C 1
ATOM 4864 O O . SER B 1 196 ? 18.557 2.982 24.117 1.00 105.61 194 SER B O 1
ATOM 4867 N N . PRO B 1 197 ? 17.761 3.806 22.184 1.00 102.94 195 PRO B N 1
ATOM 4868 C CA . PRO B 1 197 ? 16.969 4.852 22.832 1.00 101.08 195 PRO B CA 1
ATOM 4869 C C . PRO B 1 197 ? 16.269 4.374 24.108 1.00 98.11 195 PRO B C 1
ATOM 4870 O O . PRO B 1 197 ? 16.236 5.079 25.117 1.00 96.42 195 PRO B O 1
ATOM 4874 N N . GLU B 1 198 ? 15.725 3.165 24.068 1.00 100.16 196 GLU B N 1
ATOM 4875 C CA . GLU B 1 198 ? 15.031 2.601 25.223 1.00 101.87 196 GLU B CA 1
ATOM 4876 C C . GLU B 1 198 ? 15.965 2.309 26.389 1.00 100.32 196 GLU B C 1
ATOM 4877 O O . GLU B 1 198 ? 15.573 1.659 27.356 1.00 98.98 196 GLU B O 1
ATOM 4883 N N . GLU B 1 199 ? 17.197 2.787 26.300 1.00 99.15 197 GLU B N 1
ATOM 4884 C CA . GLU B 1 199 ? 18.159 2.568 27.367 1.00 97.96 197 GLU B CA 1
ATOM 4885 C C . GLU B 1 199 ? 18.497 3.892 28.033 1.00 93.07 197 GLU B C 1
ATOM 4886 O O . GLU B 1 199 ? 19.148 3.940 29.074 1.00 91.16 197 GLU B O 1
ATOM 4892 N N . ARG B 1 200 ? 18.027 4.968 27.418 1.00 89.08 198 ARG B N 1
ATOM 4893 C CA . ARG B 1 200 ? 18.244 6.320 27.917 1.00 84.77 198 ARG B CA 1
ATOM 4894 C C . ARG B 1 200 ? 17.425 6.566 29.185 1.00 80.95 198 ARG B C 1
ATOM 4895 O O . ARG B 1 200 ? 16.314 6.040 29.329 1.00 80.84 198 ARG B O 1
ATOM 4903 N N . VAL B 1 201 ? 17.965 7.367 30.101 1.00 74.85 199 VAL B N 1
ATOM 4904 C CA . VAL B 1 201 ? 17.262 7.648 31.348 1.00 68.98 199 VAL B CA 1
ATOM 4905 C C . VAL B 1 201 ? 16.550 8.995 31.386 1.00 66.40 199 VAL B C 1
ATOM 4906 O O . VAL B 1 201 ? 15.634 9.188 32.186 1.00 66.09 199 VAL B O 1
ATOM 4910 N N . GLN B 1 202 ? 16.963 9.925 30.530 1.00 63.38 200 GLN B N 1
ATOM 4911 C CA . GLN B 1 202 ? 16.338 11.249 30.500 1.00 60.24 200 GLN B CA 1
ATOM 4912 C C . GLN B 1 202 ? 15.221 11.323 29.478 1.00 57.59 200 GLN B C 1
ATOM 4913 O O . GLN B 1 202 ? 14.969 10.366 28.766 1.00 56.16 200 GLN B O 1
ATOM 4919 N N . ARG B 1 203 ? 14.559 12.476 29.435 1.00 56.68 201 ARG B N 1
ATOM 4920 C CA . ARG B 1 203 ? 13.498 12.767 28.479 1.00 56.84 201 ARG B CA 1
ATOM 4921 C C . ARG B 1 203 ? 14.069 13.950 27.735 1.00 57.44 201 ARG B C 1
ATOM 4922 O O . ARG B 1 203 ? 15.095 14.468 28.127 1.00 57.28 201 ARG B O 1
ATOM 4930 N N . LYS B 1 204 ? 13.418 14.390 26.672 1.00 60.67 202 LYS B N 1
ATOM 4931 C CA . LYS B 1 204 ? 13.872 15.589 25.983 1.00 62.91 202 LYS B CA 1
ATOM 4932 C C . LYS B 1 204 ? 13.884 16.709 27.013 1.00 63.32 202 LYS B C 1
ATOM 4933 O O . LYS B 1 204 ? 12.893 16.935 27.708 1.00 62.86 202 LYS B O 1
ATOM 4939 N N . LEU B 1 205 ? 15.023 17.389 27.111 1.00 61.38 203 LEU B N 1
ATOM 4940 C CA . LEU B 1 205 ? 15.208 18.492 28.046 1.00 58.08 203 LEU B CA 1
ATOM 4941 C C . LEU B 1 205 ? 14.192 19.615 27.768 1.00 59.72 203 LEU B C 1
ATOM 4942 O O . LEU B 1 205 ? 14.107 20.141 26.652 1.00 60.65 203 LEU B O 1
ATOM 4947 N N . HIS B 1 206 ? 13.435 19.985 28.797 1.00 61.68 204 HIS B N 1
ATOM 4948 C CA . HIS B 1 206 ? 12.409 21.005 28.663 1.00 63.99 204 HIS B CA 1
ATOM 4949 C C . HIS B 1 206 ? 12.699 22.287 29.412 1.00 67.15 204 HIS B C 1
ATOM 4950 O O . HIS B 1 206 ? 13.135 23.284 28.832 1.00 68.92 204 HIS B O 1
ATOM 4957 N N . TYR B 1 207 ? 12.423 22.249 30.713 1.00 67.46 205 TYR B N 1
ATOM 4958 C CA . TYR B 1 207 ? 12.592 23.393 31.609 1.00 66.66 205 TYR B CA 1
ATOM 4959 C C . TYR B 1 207 ? 13.596 23.077 32.704 1.00 64.92 205 TYR B C 1
ATOM 4960 O O . TYR B 1 207 ? 13.526 22.025 33.353 1.00 64.11 205 TYR B O 1
ATOM 4969 N N . ALA B 1 208 ? 14.536 23.994 32.905 1.00 63.68 206 ALA B N 1
ATOM 4970 C CA . ALA B 1 208 ? 15.560 23.829 33.930 1.00 61.46 206 ALA B CA 1
ATOM 4971 C C . ALA B 1 208 ? 15.574 25.073 34.790 1.00 60.88 206 ALA B C 1
ATOM 4972 O O . ALA B 1 208 ? 15.847 26.177 34.308 1.00 62.36 206 ALA B O 1
ATOM 4974 N N . LEU B 1 209 ? 15.255 24.889 36.065 1.00 59.28 207 LEU B N 1
ATOM 4975 C CA . LEU B 1 209 ? 15.233 25.984 37.027 1.00 56.10 207 LEU B CA 1
ATOM 4976 C C . LEU B 1 209 ? 16.493 25.776 37.865 1.00 54.92 207 LEU B C 1
ATOM 4977 O O . LEU B 1 209 ? 16.585 24.829 38.666 1.00 53.46 207 LEU B O 1
ATOM 4982 N N . VAL B 1 210 ? 17.474 26.648 37.662 1.00 53.67 208 VAL B N 1
ATOM 4983 C CA . VAL B 1 210 ? 18.729 26.538 38.385 1.00 51.78 208 VAL B CA 1
ATOM 4984 C C . VAL B 1 210 ? 18.742 27.352 39.684 1.00 51.69 208 VAL B C 1
ATOM 4985 O O . VAL B 1 210 ? 18.575 28.575 39.669 1.00 48.60 208 VAL B O 1
ATOM 4989 N N . ASP B 1 211 ? 18.912 26.659 40.806 1.00 52.12 209 ASP B N 1
ATOM 4990 C CA . ASP B 1 211 ? 18.975 27.324 42.103 1.00 54.04 209 ASP B CA 1
ATOM 4991 C C . ASP B 1 211 ? 20.479 27.648 42.190 1.00 55.81 209 ASP B C 1
ATOM 4992 O O . ASP B 1 211 ? 21.327 26.805 41.909 1.00 55.94 209 ASP B O 1
ATOM 4997 N N . GLU B 1 212 ? 20.799 28.884 42.548 1.00 58.22 210 GLU B N 1
ATOM 4998 C CA . GLU B 1 212 ? 22.176 29.281 42.758 1.00 59.22 210 GLU B CA 1
ATOM 4999 C C . GLU B 1 212 ? 22.853 29.364 41.394 1.00 57.07 210 GLU B C 1
ATOM 5000 O O . GLU B 1 212 ? 23.973 28.898 41.217 1.00 56.79 210 GLU B O 1
ATOM 5006 N N . VAL B 1 213 ? 22.165 29.981 40.439 1.00 55.35 211 VAL B N 1
ATOM 5007 C CA . VAL B 1 213 ? 22.665 30.130 39.079 1.00 55.24 211 VAL B CA 1
ATOM 5008 C C . VAL B 1 213 ? 24.121 30.548 38.896 1.00 53.86 211 VAL B C 1
ATOM 5009 O O . VAL B 1 213 ? 24.841 29.946 38.106 1.00 54.86 211 VAL B O 1
ATOM 5013 N N . ASP B 1 214 ? 24.554 31.595 39.585 1.00 53.10 212 ASP B N 1
ATOM 5014 C CA . ASP B 1 214 ? 25.925 32.052 39.412 1.00 51.07 212 ASP B CA 1
ATOM 5015 C C . ASP B 1 214 ? 26.905 30.932 39.683 1.00 50.44 212 ASP B C 1
ATOM 5016 O O . ASP B 1 214 ? 27.784 30.668 38.867 1.00 48.96 212 ASP B O 1
ATOM 5021 N N . SER B 1 215 ? 26.729 30.260 40.816 1.00 49.24 213 SER B N 1
ATOM 5022 C CA . SER B 1 215 ? 27.591 29.155 41.185 1.00 48.44 213 SER B CA 1
ATOM 5023 C C . SER B 1 215 ? 27.601 28.129 40.063 1.00 48.08 213 SER B C 1
ATOM 5024 O O . SER B 1 215 ? 28.647 27.783 39.538 1.00 47.11 213 SER B O 1
ATOM 5027 N N . ILE B 1 216 ? 26.420 27.659 39.691 1.00 48.49 214 ILE B N 1
ATOM 5028 C CA . ILE B 1 216 ? 26.266 26.657 38.647 1.00 48.76 214 ILE B CA 1
ATOM 5029 C C . ILE B 1 216 ? 26.649 27.073 37.221 1.00 49.57 214 ILE B C 1
ATOM 5030 O O . ILE B 1 216 ? 27.379 26.356 36.540 1.00 49.58 214 ILE B O 1
ATOM 5035 N N . LEU B 1 217 ? 26.168 28.220 36.761 1.00 49.59 215 LEU B N 1
ATOM 5036 C CA . LEU B 1 217 ? 26.458 28.640 35.396 1.00 51.50 215 LEU B CA 1
ATOM 5037 C C . LEU B 1 217 ? 27.677 29.514 35.158 1.00 55.12 215 LEU B C 1
ATOM 5038 O O . LEU B 1 217 ? 28.018 29.797 34.009 1.00 55.64 215 LEU B O 1
ATOM 5043 N N . ILE B 1 218 ? 28.341 29.946 36.221 1.00 58.77 216 ILE B N 1
ATOM 5044 C CA . ILE B 1 218 ? 29.518 30.782 36.048 1.00 62.00 216 ILE B CA 1
ATOM 5045 C C . ILE B 1 218 ? 30.742 30.139 36.654 1.00 63.31 216 ILE B C 1
ATOM 5046 O O . ILE B 1 218 ? 31.700 29.869 35.947 1.00 63.60 216 ILE B O 1
ATOM 5051 N N . ASP B 1 219 ? 30.700 29.867 37.955 1.00 67.10 217 ASP B N 1
ATOM 5052 C CA . ASP B 1 219 ? 31.824 29.228 38.635 1.00 70.83 217 ASP B CA 1
ATOM 5053 C C . ASP B 1 219 ? 32.036 27.809 38.134 1.00 73.38 217 ASP B C 1
ATOM 5054 O O . ASP B 1 219 ? 33.170 27.406 37.905 1.00 73.33 217 ASP B O 1
ATOM 5059 N N . GLU B 1 220 ? 30.952 27.052 37.964 1.00 76.79 218 GLU B N 1
ATOM 5060 C CA . GLU B 1 220 ? 31.056 25.672 37.498 1.00 79.59 218 GLU B CA 1
ATOM 5061 C C . GLU B 1 220 ? 31.572 25.534 36.076 1.00 80.87 218 GLU B C 1
ATOM 5062 O O . GLU B 1 220 ? 32.124 24.493 35.748 1.00 82.56 218 GLU B O 1
ATOM 5068 N N . ALA B 1 221 ? 31.395 26.558 35.236 1.00 81.48 219 ALA B N 1
ATOM 5069 C CA . ALA B 1 221 ? 31.887 26.509 33.856 1.00 82.99 219 ALA B CA 1
ATOM 5070 C C . ALA B 1 221 ? 33.408 26.425 33.876 1.00 84.56 219 ALA B C 1
ATOM 5071 O O . ALA B 1 221 ? 34.085 27.213 33.218 1.00 84.09 219 ALA B O 1
ATOM 5073 N N . ARG B 1 222 ? 33.921 25.456 34.641 1.00 86.06 220 ARG B N 1
ATOM 5074 C CA . ARG B 1 222 ? 35.350 25.208 34.818 1.00 85.25 220 ARG B CA 1
ATOM 5075 C C . ARG B 1 222 ? 35.912 23.998 34.076 1.00 82.76 220 ARG B C 1
ATOM 5076 O O . ARG B 1 222 ? 37.060 23.608 34.288 1.00 81.96 220 ARG B O 1
ATOM 5084 N N . THR B 1 223 ? 35.088 23.397 33.226 1.00 81.40 221 THR B N 1
ATOM 5085 C CA . THR B 1 223 ? 35.494 22.263 32.394 1.00 78.91 221 THR B CA 1
ATOM 5086 C C . THR B 1 223 ? 35.936 20.934 33.025 1.00 77.41 221 THR B C 1
ATOM 5087 O O . THR B 1 223 ? 37.024 20.845 33.594 1.00 78.15 221 THR B O 1
ATOM 5091 N N . PRO B 1 224 ? 35.087 19.886 32.943 1.00 76.42 222 PRO B N 1
ATOM 5092 C CA . PRO B 1 224 ? 35.504 18.605 33.514 1.00 72.54 222 PRO B CA 1
ATOM 5093 C C . PRO B 1 224 ? 36.547 18.024 32.545 1.00 69.90 222 PRO B C 1
ATOM 5094 O O . PRO B 1 224 ? 36.476 18.250 31.333 1.00 68.21 222 PRO B O 1
ATOM 5098 N N . LEU B 1 225 ? 37.508 17.281 33.079 1.00 69.48 223 LEU B N 1
ATOM 5099 C CA . LEU B 1 225 ? 38.552 16.684 32.258 1.00 68.72 223 LEU B CA 1
ATOM 5100 C C . LEU B 1 225 ? 38.382 15.193 32.105 1.00 68.68 223 LEU B C 1
ATOM 5101 O O . LEU B 1 225 ? 38.424 14.440 33.086 1.00 68.18 223 LEU B O 1
ATOM 5106 N N . ILE B 1 226 ? 38.196 14.779 30.856 1.00 69.80 224 ILE B N 1
ATOM 5107 C CA . ILE B 1 226 ? 38.031 13.372 30.522 1.00 70.99 224 ILE B CA 1
ATOM 5108 C C . ILE B 1 226 ? 39.407 12.715 30.428 1.00 74.17 224 ILE B C 1
ATOM 5109 O O . ILE B 1 226 ? 40.321 13.242 29.787 1.00 73.40 224 ILE B O 1
ATOM 5114 N N . ILE B 1 227 ? 39.539 11.568 31.091 1.00 77.24 225 ILE B N 1
ATOM 5115 C CA . ILE B 1 227 ? 40.784 10.813 31.142 1.00 79.94 225 ILE B CA 1
ATOM 5116 C C . ILE B 1 227 ? 40.530 9.318 31.288 1.00 80.44 225 ILE B C 1
ATOM 5117 O O . ILE B 1 227 ? 40.126 8.651 30.339 1.00 80.75 225 ILE B O 1
ATOM 5122 N N . LEU B 1 234 ? 42.319 11.827 26.904 1.00 65.94 372 LEU B N 1
ATOM 5123 C CA . LEU B 1 234 ? 42.298 13.183 27.463 1.00 66.49 372 LEU B CA 1
ATOM 5124 C C . LEU B 1 234 ? 41.377 14.095 26.657 1.00 66.28 372 LEU B C 1
ATOM 5125 O O . LEU B 1 234 ? 41.540 14.252 25.456 1.00 67.02 372 LEU B O 1
ATOM 5130 N N . ALA B 1 235 ? 40.397 14.698 27.316 1.00 67.51 373 ALA B N 1
ATOM 5131 C CA . ALA B 1 235 ? 39.483 15.601 26.622 1.00 66.99 373 ALA B CA 1
ATOM 5132 C C . ALA B 1 235 ? 39.024 16.667 27.594 1.00 67.29 373 ALA B C 1
ATOM 5133 O O . ALA B 1 235 ? 39.091 16.483 28.810 1.00 69.17 373 ALA B O 1
ATOM 5135 N N . SER B 1 236 ? 38.564 17.786 27.053 1.00 67.28 374 SER B N 1
ATOM 5136 C CA . SER B 1 236 ? 38.114 18.910 27.867 1.00 68.05 374 SER B CA 1
ATOM 5137 C C . SER B 1 236 ? 36.826 19.485 27.292 1.00 67.96 374 SER B C 1
ATOM 5138 O O . SER B 1 236 ? 36.801 19.939 26.151 1.00 67.69 374 SER B O 1
ATOM 5141 N N . ILE B 1 237 ? 35.755 19.458 28.076 1.00 66.76 375 ILE B N 1
ATOM 5142 C CA . ILE B 1 237 ? 34.479 19.983 27.609 1.00 67.32 375 ILE B CA 1
ATOM 5143 C C . ILE B 1 237 ? 33.825 20.694 28.756 1.00 67.22 375 ILE B C 1
ATOM 5144 O O . ILE B 1 237 ? 34.255 20.532 29.894 1.00 66.90 375 ILE B O 1
ATOM 5149 N N . THR B 1 238 ? 32.788 21.471 28.463 1.00 70.18 376 THR B N 1
ATOM 5150 C CA . THR B 1 238 ? 32.081 22.219 29.501 1.00 73.49 376 THR B CA 1
ATOM 5151 C C . THR B 1 238 ? 30.565 22.026 29.445 1.00 74.78 376 THR B C 1
ATOM 5152 O O . THR B 1 238 ? 29.978 21.955 28.365 1.00 74.13 376 THR B O 1
ATOM 5156 N N . PHE B 1 239 ? 29.942 21.949 30.619 1.00 76.65 377 PHE B N 1
ATOM 5157 C CA . PHE B 1 239 ? 28.495 21.780 30.720 1.00 78.33 377 PHE B CA 1
ATOM 5158 C C . PHE B 1 239 ? 27.830 23.121 30.526 1.00 74.93 377 PHE B C 1
ATOM 5159 O O . PHE B 1 239 ? 26.652 23.282 30.838 1.00 72.37 377 PHE B O 1
ATOM 5167 N N . GLN B 1 240 ? 28.599 24.086 30.035 1.00 73.45 378 GLN B N 1
ATOM 5168 C CA . GLN B 1 240 ? 28.076 25.418 29.785 1.00 72.32 378 GLN B CA 1
ATOM 5169 C C . GLN B 1 240 ? 26.962 25.300 28.768 1.00 69.63 378 GLN B C 1
ATOM 5170 O O . GLN B 1 240 ? 25.907 25.907 28.896 1.00 68.69 378 GLN B O 1
ATOM 5176 N N . ASN B 1 241 ? 27.208 24.506 27.743 1.00 68.33 379 ASN B N 1
ATOM 5177 C CA . ASN B 1 241 ? 26.204 24.341 26.725 1.00 66.56 379 ASN B CA 1
ATOM 5178 C C . ASN B 1 241 ? 25.103 23.382 27.112 1.00 65.58 379 ASN B C 1
ATOM 5179 O O . ASN B 1 241 ? 24.054 23.394 26.479 1.00 67.04 379 ASN B O 1
ATOM 5184 N N . TYR B 1 242 ? 25.318 22.560 28.141 1.00 64.05 380 TYR B N 1
ATOM 5185 C CA . TYR B 1 242 ? 24.294 21.601 28.548 1.00 61.37 380 TYR B CA 1
ATOM 5186 C C . TYR B 1 242 ? 22.951 22.255 28.856 1.00 60.32 380 TYR B C 1
ATOM 5187 O O . TYR B 1 242 ? 21.896 21.719 28.511 1.00 59.11 380 TYR B O 1
ATOM 5196 N N . PHE B 1 243 ? 22.978 23.412 29.502 1.00 59.94 381 PHE B N 1
ATOM 5197 C CA . PHE B 1 243 ? 21.724 24.072 29.830 1.00 60.70 381 PHE B CA 1
ATOM 5198 C C . PHE B 1 243 ? 21.153 24.886 28.690 1.00 61.67 381 PHE B C 1
ATOM 5199 O O . PHE B 1 243 ? 20.056 25.427 28.786 1.00 59.85 381 PHE B O 1
ATOM 5207 N N . ARG B 1 244 ? 21.900 24.963 27.601 1.00 62.94 382 ARG B N 1
ATOM 5208 C CA . ARG B 1 244 ? 21.438 25.701 26.441 1.00 63.48 382 ARG B CA 1
ATOM 5209 C C . ARG B 1 244 ? 20.615 24.759 25.555 1.00 63.05 382 ARG B C 1
ATOM 5210 O O . ARG B 1 244 ? 19.932 25.185 24.611 1.00 61.06 382 ARG B O 1
ATOM 5218 N N . LEU B 1 245 ? 20.655 23.474 25.897 1.00 62.63 383 LEU B N 1
ATOM 5219 C CA . LEU B 1 245 ? 19.913 22.476 25.148 1.00 62.28 383 LEU B CA 1
ATOM 5220 C C . LEU B 1 245 ? 18.505 22.398 25.695 1.00 61.95 383 LEU B C 1
ATOM 5221 O O . LEU B 1 245 ? 17.651 21.751 25.104 1.00 64.71 383 LEU B O 1
ATOM 5226 N N . TYR B 1 246 ? 18.266 23.040 26.835 1.00 60.68 384 TYR B N 1
ATOM 5227 C CA . TYR B 1 246 ? 16.931 23.047 27.425 1.00 58.55 384 TYR B CA 1
ATOM 5228 C C . TYR B 1 246 ? 16.016 24.013 26.659 1.00 58.58 384 TYR B C 1
ATOM 5229 O O . TYR B 1 246 ? 16.444 25.089 26.239 1.00 56.64 384 TYR B O 1
ATOM 5238 N N . GLU B 1 247 ? 14.762 23.614 26.465 1.00 59.78 385 GLU B N 1
ATOM 5239 C CA . GLU B 1 247 ? 13.804 24.455 25.769 1.00 63.41 385 GLU B CA 1
ATOM 5240 C C . GLU B 1 247 ? 13.683 25.747 26.574 1.00 64.26 385 GLU B C 1
ATOM 5241 O O . GLU B 1 247 ? 13.772 26.854 26.024 1.00 62.81 385 GLU B O 1
ATOM 5247 N N . LYS B 1 248 ? 13.488 25.583 27.884 1.00 64.07 386 LYS B N 1
ATOM 5248 C CA . LYS B 1 248 ? 13.372 26.696 28.826 1.00 63.39 386 LYS B CA 1
ATOM 5249 C C . LYS B 1 248 ? 14.478 26.659 29.889 1.00 60.22 386 LYS B C 1
ATOM 5250 O O . LYS B 1 248 ? 14.633 25.661 30.598 1.00 58.91 386 LYS B O 1
ATOM 5256 N N . LEU B 1 249 ? 15.237 27.750 30.000 1.00 58.51 387 LEU B N 1
ATOM 5257 C CA . LEU B 1 249 ? 16.307 27.851 31.001 1.00 57.30 387 LEU B CA 1
ATOM 5258 C C . LEU B 1 249 ? 16.090 29.064 31.893 1.00 57.58 387 LEU B C 1
ATOM 5259 O O . LEU B 1 249 ? 15.993 30.191 31.397 1.00 57.75 387 LEU B O 1
ATOM 5264 N N . ALA B 1 250 ? 16.034 28.833 33.202 1.00 55.94 388 ALA B N 1
ATOM 5265 C CA . ALA B 1 250 ? 15.859 29.920 34.162 1.00 56.84 388 ALA B CA 1
ATOM 5266 C C . ALA B 1 250 ? 16.655 29.646 35.442 1.00 58.26 388 ALA B C 1
ATOM 5267 O O . ALA B 1 250 ? 16.834 28.473 35.829 1.00 59.60 388 ALA B O 1
ATOM 5269 N N . GLY B 1 251 ? 17.123 30.714 36.097 1.00 56.15 389 GLY B N 1
ATOM 5270 C CA . GLY B 1 251 ? 17.879 30.544 37.329 1.00 54.52 389 GLY B CA 1
ATOM 5271 C C . GLY B 1 251 ? 17.547 31.550 38.420 1.00 54.45 389 GLY B C 1
ATOM 5272 O O . GLY B 1 251 ? 16.906 32.584 38.168 1.00 54.46 389 GLY B O 1
ATOM 5273 N N . MET B 1 252 ? 17.972 31.236 39.644 1.00 53.45 390 MET B N 1
ATOM 5274 C CA . MET B 1 252 ? 17.753 32.119 40.797 1.00 51.73 390 MET B CA 1
ATOM 5275 C C . MET B 1 252 ? 18.976 32.133 41.751 1.00 50.72 390 MET B C 1
ATOM 5276 O O . MET B 1 252 ? 19.662 31.132 41.943 1.00 49.90 390 MET B O 1
ATOM 5281 N N . THR B 1 253 ? 19.254 33.284 42.343 1.00 51.16 391 THR B N 1
ATOM 5282 C CA . THR B 1 253 ? 20.393 33.424 43.238 1.00 50.97 391 THR B CA 1
ATOM 5283 C C . THR B 1 253 ? 20.316 34.713 44.064 1.00 51.61 391 THR B C 1
ATOM 5284 O O . THR B 1 253 ? 19.549 35.634 43.759 1.00 49.70 391 THR B O 1
ATOM 5288 N N . GLY B 1 254 ? 21.123 34.767 45.115 1.00 52.98 392 GLY B N 1
ATOM 5289 C CA . GLY B 1 254 ? 21.161 35.949 45.943 1.00 57.15 392 GLY B CA 1
ATOM 5290 C C . GLY B 1 254 ? 22.325 36.835 45.519 1.00 59.94 392 GLY B C 1
ATOM 5291 O O . GLY B 1 254 ? 22.679 37.786 46.201 1.00 59.56 392 GLY B O 1
ATOM 5292 N N . THR B 1 255 ? 22.922 36.517 44.380 1.00 62.52 393 THR B N 1
ATOM 5293 C CA . THR B 1 255 ? 24.042 37.268 43.854 1.00 67.52 393 THR B CA 1
ATOM 5294 C C . THR B 1 255 ? 24.104 36.993 42.357 1.00 74.51 393 THR B C 1
ATOM 5295 O O . THR B 1 255 ? 24.499 35.897 41.951 1.00 73.85 393 THR B O 1
ATOM 5299 N N . ALA B 1 256 ? 23.704 37.972 41.542 1.00 83.63 394 ALA B N 1
ATOM 5300 C CA . ALA B 1 256 ? 23.710 37.812 40.089 1.00 92.71 394 ALA B CA 1
ATOM 5301 C C . ALA B 1 256 ? 23.951 39.125 39.380 1.00 99.49 394 ALA B C 1
ATOM 5302 O O . ALA B 1 256 ? 24.458 39.152 38.259 1.00 99.60 394 ALA B O 1
ATOM 5304 N N . ASP B 1 257 ? 23.557 40.205 40.041 1.00 110.15 395 ASP B N 1
ATOM 5305 C CA . ASP B 1 257 ? 23.687 41.558 39.516 1.00 117.70 395 ASP B CA 1
ATOM 5306 C C . ASP B 1 257 ? 25.110 41.856 39.048 1.00 118.81 395 ASP B C 1
ATOM 5307 O O . ASP B 1 257 ? 25.318 42.576 38.066 1.00 117.78 395 ASP B O 1
ATOM 5312 N N . THR B 1 258 ? 26.086 41.301 39.761 1.00 117.83 396 THR B N 1
ATOM 5313 C CA . THR B 1 258 ? 27.490 41.495 39.429 1.00 115.87 396 THR B CA 1
ATOM 5314 C C . THR B 1 258 ? 27.703 40.988 38.010 1.00 113.31 396 THR B C 1
ATOM 5315 O O . THR B 1 258 ? 27.663 41.762 37.054 1.00 113.37 396 THR B O 1
ATOM 5319 N N . GLU B 1 259 ? 27.926 39.685 37.876 1.00 108.92 397 GLU B N 1
ATOM 5320 C CA . GLU B 1 259 ? 28.107 39.088 36.562 1.00 106.86 397 GLU B CA 1
ATOM 5321 C C . GLU B 1 259 ? 26.721 38.989 35.933 1.00 108.20 397 GLU B C 1
ATOM 5322 O O . GLU B 1 259 ? 26.190 37.897 35.740 1.00 108.41 397 GLU B O 1
ATOM 5328 N N . ALA B 1 260 ? 26.128 40.138 35.629 1.00 108.78 398 ALA B N 1
ATOM 5329 C CA . ALA B 1 260 ? 24.803 40.170 35.032 1.00 110.32 398 ALA B CA 1
ATOM 5330 C C . ALA B 1 260 ? 24.909 40.186 33.515 1.00 110.18 398 ALA B C 1
ATOM 5331 O O . ALA B 1 260 ? 23.954 39.849 32.806 1.00 110.93 398 ALA B O 1
ATOM 5333 N N . PHE B 1 261 ? 26.085 40.565 33.027 1.00 111.88 399 PHE B N 1
ATOM 5334 C CA . PHE B 1 261 ? 26.330 40.655 31.593 1.00 112.47 399 PHE B CA 1
ATOM 5335 C C . PHE B 1 261 ? 26.722 39.323 30.968 1.00 110.19 399 PHE B C 1
ATOM 5336 O O . PHE B 1 261 ? 26.342 39.035 29.832 1.00 107.50 399 PHE B O 1
ATOM 5344 N N . GLU B 1 262 ? 27.486 38.521 31.707 1.00 109.22 400 GLU B N 1
ATOM 5345 C CA . GLU B 1 262 ? 27.930 37.217 31.220 1.00 108.65 400 GLU B CA 1
ATOM 5346 C C . GLU B 1 262 ? 26.751 36.243 31.092 1.00 106.59 400 GLU B C 1
ATOM 5347 O O . GLU B 1 262 ? 26.777 35.329 30.269 1.00 104.06 400 GLU B O 1
ATOM 5353 N N . PHE B 1 263 ? 25.718 36.449 31.907 1.00 104.21 401 PHE B N 1
ATOM 5354 C CA . PHE B 1 263 ? 24.527 35.602 31.880 1.00 102.81 401 PHE B CA 1
ATOM 5355 C C . PHE B 1 263 ? 23.795 35.687 30.542 1.00 102.78 401 PHE B C 1
ATOM 5356 O O . PHE B 1 263 ? 23.208 34.704 30.089 1.00 104.80 401 PHE B O 1
ATOM 5364 N N . SER B 1 264 ? 23.821 36.861 29.915 1.00 103.09 402 SER B N 1
ATOM 5365 C CA . SER B 1 264 ? 23.144 37.061 28.634 1.00 101.90 402 SER B CA 1
ATOM 5366 C C . SER B 1 264 ? 24.064 36.869 27.429 1.00 101.63 402 SER B C 1
ATOM 5367 O O . SER B 1 264 ? 23.597 36.607 26.321 1.00 102.26 402 SER B O 1
ATOM 5370 N N . SER B 1 265 ? 25.368 36.998 27.647 1.00 99.04 403 SER B N 1
ATOM 5371 C CA . SER B 1 265 ? 26.345 36.829 26.579 1.00 95.60 403 SER B CA 1
ATOM 5372 C C . SER B 1 265 ? 26.598 35.354 26.260 1.00 93.03 403 SER B C 1
ATOM 5373 O O . SER B 1 265 ? 27.333 35.039 25.325 1.00 93.50 403 SER B O 1
ATOM 5376 N N . ILE B 1 266 ? 25.988 34.459 27.036 1.00 88.57 404 ILE B N 1
ATOM 5377 C CA . ILE B 1 266 ? 26.164 33.024 26.835 1.00 83.69 404 ILE B CA 1
ATOM 5378 C C . ILE B 1 266 ? 24.842 32.284 26.796 1.00 81.36 404 ILE B C 1
ATOM 5379 O O . ILE B 1 266 ? 24.584 31.496 25.886 1.00 82.70 404 ILE B O 1
ATOM 5384 N N . TYR B 1 267 ? 24.020 32.525 27.812 1.00 78.21 405 TYR B N 1
ATOM 5385 C CA . TYR B 1 267 ? 22.732 31.859 27.931 1.00 75.89 405 TYR B CA 1
ATOM 5386 C C . TYR B 1 267 ? 21.597 32.783 27.578 1.00 77.24 405 TYR B C 1
ATOM 5387 O O . TYR B 1 267 ? 20.430 32.376 27.602 1.00 77.00 405 TYR B O 1
ATOM 5396 N N . LYS B 1 268 ? 21.935 34.024 27.244 1.00 78.56 406 LYS B N 1
ATOM 5397 C CA . LYS B 1 268 ? 20.915 35.008 26.909 1.00 80.97 406 LYS B CA 1
ATOM 5398 C C . LYS B 1 268 ? 19.855 34.990 28.014 1.00 80.38 406 LYS B C 1
ATOM 5399 O O . LYS B 1 268 ? 18.692 34.638 27.786 1.00 80.53 406 LYS B O 1
ATOM 5405 N N . LEU B 1 269 ? 20.288 35.349 29.219 1.00 77.73 407 LEU B N 1
ATOM 5406 C CA . LEU B 1 269 ? 19.418 35.390 30.380 1.00 75.87 407 LEU B CA 1
ATOM 5407 C C . LEU B 1 269 ? 19.415 36.804 30.917 1.00 76.11 407 LEU B C 1
ATOM 5408 O O . LEU B 1 269 ? 20.471 37.390 31.166 1.00 76.30 407 LEU B O 1
ATOM 5413 N N . ASP B 1 270 ? 18.227 37.367 31.082 1.00 78.31 408 ASP B N 1
ATOM 5414 C CA . ASP B 1 270 ? 18.135 38.708 31.630 1.00 78.07 408 ASP B CA 1
ATOM 5415 C C . ASP B 1 270 ? 17.987 38.586 33.142 1.00 76.57 408 ASP B C 1
ATOM 5416 O O . ASP B 1 270 ? 17.174 37.802 33.654 1.00 76.18 408 ASP B O 1
ATOM 5421 N N . THR B 1 271 ? 18.798 39.362 33.848 1.00 72.12 409 THR B N 1
ATOM 5422 C CA . THR B 1 271 ? 18.808 39.369 35.294 1.00 67.15 409 THR B CA 1
ATOM 5423 C C . THR B 1 271 ? 17.818 40.368 35.858 1.00 64.80 409 THR B C 1
ATOM 5424 O O . THR B 1 271 ? 17.815 41.536 35.483 1.00 62.68 409 THR B O 1
ATOM 5428 N N . VAL B 1 272 ? 16.966 39.903 36.756 1.00 62.61 410 VAL B N 1
ATOM 5429 C CA . VAL B 1 272 ? 15.995 40.784 37.384 1.00 59.82 410 VAL B CA 1
ATOM 5430 C C . VAL B 1 272 ? 16.255 40.764 38.881 1.00 57.84 410 VAL B C 1
ATOM 5431 O O . VAL B 1 272 ? 16.185 39.712 39.521 1.00 58.55 410 VAL B O 1
ATOM 5435 N N . VAL B 1 273 ? 16.559 41.928 39.438 1.00 55.78 411 VAL B N 1
ATOM 5436 C CA . VAL B 1 273 ? 16.836 42.039 40.866 1.00 54.29 411 VAL B CA 1
ATOM 5437 C C . VAL B 1 273 ? 15.538 42.238 41.638 1.00 52.54 411 VAL B C 1
ATOM 5438 O O . VAL B 1 273 ? 15.004 43.327 41.689 1.00 53.40 411 VAL B O 1
ATOM 5442 N N . VAL B 1 274 ? 15.029 41.172 42.230 1.00 51.78 412 VAL B N 1
ATOM 5443 C CA . VAL B 1 274 ? 13.797 41.257 42.995 1.00 51.82 412 VAL B CA 1
ATOM 5444 C C . VAL B 1 274 ? 14.047 41.980 44.324 1.00 52.97 412 VAL B C 1
ATOM 5445 O O . VAL B 1 274 ? 15.116 41.868 44.920 1.00 53.40 412 VAL B O 1
ATOM 5449 N N . PRO B 1 275 ? 13.071 42.761 44.793 1.00 52.91 413 PRO B N 1
ATOM 5450 C CA . PRO B 1 275 ? 13.272 43.459 46.069 1.00 56.24 413 PRO B CA 1
ATOM 5451 C C . PRO B 1 275 ? 13.045 42.515 47.254 1.00 56.59 413 PRO B C 1
ATOM 5452 O O . PRO B 1 275 ? 12.336 41.525 47.116 1.00 55.52 413 PRO B O 1
ATOM 5456 N N . THR B 1 276 ? 13.657 42.810 48.402 1.00 56.56 414 THR B N 1
ATOM 5457 C CA . THR B 1 276 ? 13.510 41.961 49.576 1.00 59.45 414 THR B CA 1
ATOM 5458 C C . THR B 1 276 ? 12.149 42.161 50.233 1.00 63.45 414 THR B C 1
ATOM 5459 O O . THR B 1 276 ? 11.477 43.181 50.015 1.00 64.36 414 THR B O 1
ATOM 5463 N N . ASN B 1 277 ? 11.739 41.186 51.037 1.00 65.12 415 ASN B N 1
ATOM 5464 C CA . ASN B 1 277 ? 10.448 41.263 51.716 1.00 67.63 415 ASN B CA 1
ATOM 5465 C C . ASN B 1 277 ? 10.465 42.386 52.760 1.00 68.84 415 ASN B C 1
ATOM 5466 O O . ASN B 1 277 ? 9.677 43.336 52.690 1.00 69.77 415 ASN B O 1
ATOM 5471 N N . ARG B 1 278 ? 11.370 42.244 53.730 1.00 69.18 416 ARG B N 1
ATOM 5472 C CA . ARG B 1 278 ? 11.569 43.199 54.826 1.00 68.50 416 ARG B CA 1
ATOM 5473 C C . ARG B 1 278 ? 12.851 43.974 54.556 1.00 67.57 416 ARG B C 1
ATOM 5474 O O . ARG B 1 278 ? 13.806 43.428 54.008 1.00 68.36 416 ARG B O 1
ATOM 5482 N N . PRO B 1 279 ? 12.898 45.250 54.947 1.00 66.68 417 PRO B N 1
ATOM 5483 C CA . PRO B 1 279 ? 14.100 46.056 54.720 1.00 66.89 417 PRO B CA 1
ATOM 5484 C C . PRO B 1 279 ? 15.380 45.416 55.268 1.00 66.08 417 PRO B C 1
ATOM 5485 O O . PRO B 1 279 ? 15.402 44.923 56.396 1.00 66.53 417 PRO B O 1
ATOM 5489 N N . MET B 1 280 ? 16.434 45.428 54.446 1.00 64.17 418 MET B N 1
ATOM 5490 C CA . MET B 1 280 ? 17.740 44.837 54.770 1.00 63.20 418 MET B CA 1
ATOM 5491 C C . MET B 1 280 ? 18.560 45.772 55.648 1.00 62.14 418 MET B C 1
ATOM 5492 O O . MET B 1 280 ? 19.206 46.694 55.148 1.00 60.78 418 MET B O 1
ATOM 5497 N N . ILE B 1 281 ? 18.549 45.507 56.954 1.00 61.73 419 ILE B N 1
ATOM 5498 C CA . ILE B 1 281 ? 19.253 46.336 57.931 1.00 59.43 419 ILE B CA 1
ATOM 5499 C C . ILE B 1 281 ? 20.600 45.794 58.409 1.00 61.70 419 ILE B C 1
ATOM 5500 O O . ILE B 1 281 ? 21.162 46.312 59.380 1.00 64.78 419 ILE B O 1
ATOM 5505 N N . ARG B 1 282 ? 21.125 44.757 57.764 1.00 61.78 420 ARG B N 1
ATOM 5506 C CA . ARG B 1 282 ? 22.416 44.220 58.199 1.00 62.88 420 ARG B CA 1
ATOM 5507 C C . ARG B 1 282 ? 23.483 45.274 57.972 1.00 64.05 420 ARG B C 1
ATOM 5508 O O . ARG B 1 282 ? 23.441 46.022 56.994 1.00 64.09 420 ARG B O 1
ATOM 5516 N N . LYS B 1 283 ? 24.453 45.323 58.870 1.00 65.69 421 LYS B N 1
ATOM 5517 C CA . LYS B 1 283 ? 25.501 46.319 58.762 1.00 67.30 421 LYS B CA 1
A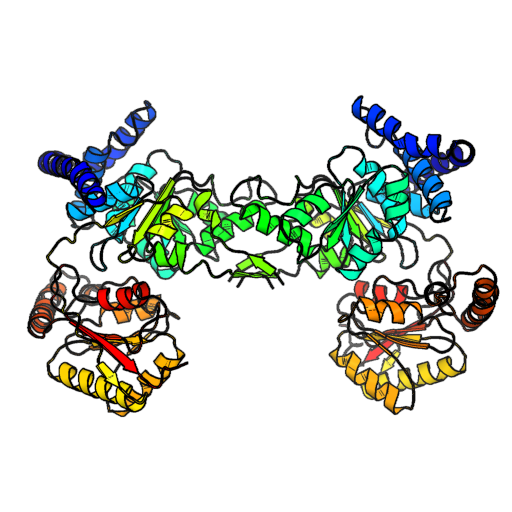TOM 5518 C C . LYS B 1 283 ? 26.826 45.762 58.255 1.00 67.08 421 LYS B C 1
ATOM 5519 O O . LYS B 1 283 ? 27.520 45.021 58.955 1.00 66.07 421 LYS B O 1
ATOM 5525 N N . ASP B 1 284 ? 27.176 46.118 57.026 1.00 67.89 422 ASP B N 1
ATOM 5526 C CA . ASP B 1 284 ? 28.434 45.658 56.453 1.00 69.44 422 ASP B CA 1
ATOM 5527 C C . ASP B 1 284 ? 29.512 46.664 56.826 1.00 69.68 422 ASP B C 1
ATOM 5528 O O . ASP B 1 284 ? 29.567 47.757 56.256 1.00 68.84 422 ASP B O 1
ATOM 5533 N N . LEU B 1 285 ? 30.361 46.296 57.783 1.00 69.08 423 LEU B N 1
ATOM 5534 C CA . LEU B 1 285 ? 31.434 47.176 58.235 1.00 70.01 423 LEU B CA 1
ATOM 5535 C C . LEU B 1 285 ? 32.620 47.222 57.276 1.00 72.45 423 LEU B C 1
ATOM 5536 O O . LEU B 1 285 ? 32.861 46.277 56.515 1.00 71.39 423 LEU B O 1
ATOM 5541 N N . PRO B 1 286 ? 33.389 48.325 57.320 1.00 74.73 424 PRO B N 1
ATOM 5542 C CA . PRO B 1 286 ? 34.564 48.552 56.473 1.00 76.29 424 PRO B CA 1
ATOM 5543 C C . PRO B 1 286 ? 35.641 47.499 56.651 1.00 76.86 424 PRO B C 1
ATOM 5544 O O . PRO B 1 286 ? 35.788 46.937 57.730 1.00 76.49 424 PRO B O 1
ATOM 5548 N N . ASP B 1 287 ? 36.399 47.239 55.591 1.00 78.26 425 ASP B N 1
ATOM 5549 C CA . ASP B 1 287 ? 37.466 46.249 55.666 1.00 79.71 425 ASP B CA 1
ATOM 5550 C C . ASP B 1 287 ? 38.595 46.809 56.503 1.00 79.34 425 ASP B C 1
ATOM 5551 O O . ASP B 1 287 ? 39.034 47.931 56.273 1.00 78.87 425 ASP B O 1
ATOM 5556 N N . LEU B 1 288 ? 39.052 46.030 57.475 1.00 79.92 426 LEU B N 1
ATOM 5557 C CA . LEU B 1 288 ? 40.168 46.435 58.325 1.00 81.11 426 LEU B CA 1
ATOM 5558 C C . LEU B 1 288 ? 41.400 45.736 57.761 1.00 83.85 426 LEU B C 1
ATOM 5559 O O . LEU B 1 288 ? 41.444 44.503 57.694 1.00 86.44 426 LEU B O 1
ATOM 5564 N N . VAL B 1 289 ? 42.390 46.515 57.332 1.00 85.59 427 VAL B N 1
ATOM 5565 C CA . VAL B 1 289 ? 43.599 45.930 56.771 1.00 87.22 427 VAL B CA 1
ATOM 5566 C C . VAL B 1 289 ? 44.704 45.803 57.804 1.00 88.23 427 VAL B C 1
ATOM 5567 O O . VAL B 1 289 ? 44.936 46.704 58.597 1.00 87.32 427 VAL B O 1
ATOM 5571 N N . TYR B 1 290 ? 45.369 44.659 57.805 1.00 90.54 428 TYR B N 1
ATOM 5572 C CA . TYR B 1 290 ? 46.457 44.425 58.733 1.00 94.35 428 TYR B CA 1
ATOM 5573 C C . TYR B 1 290 ? 47.699 44.121 57.926 1.00 97.52 428 TYR B C 1
ATOM 5574 O O . TYR B 1 290 ? 47.612 43.831 56.735 1.00 98.42 428 TYR B O 1
ATOM 5583 N N . MET B 1 291 ? 48.854 44.196 58.573 1.00 101.47 429 MET B N 1
ATOM 5584 C CA . MET B 1 291 ? 50.113 43.944 57.891 1.00 106.15 429 MET B CA 1
ATOM 5585 C C . MET B 1 291 ? 50.425 42.461 57.762 1.00 106.90 429 MET B C 1
ATOM 5586 O O . MET B 1 291 ? 50.764 41.982 56.680 1.00 106.57 429 MET B O 1
ATOM 5591 N N . THR B 1 292 ? 50.302 41.735 58.865 1.00 108.41 430 THR B N 1
ATOM 5592 C CA . THR B 1 292 ? 50.590 40.312 58.859 1.00 110.74 430 THR B CA 1
ATOM 5593 C C . THR B 1 292 ? 49.338 39.469 59.040 1.00 111.15 430 THR B C 1
ATOM 5594 O O . THR B 1 292 ? 48.296 39.960 59.477 1.00 110.15 430 THR B O 1
ATOM 5598 N N . GLU B 1 293 ? 49.465 38.189 58.705 1.00 114.11 431 GLU B N 1
ATOM 5599 C CA . GLU B 1 293 ? 48.376 37.230 58.831 1.00 115.69 431 GLU B CA 1
ATOM 5600 C C . GLU B 1 293 ? 48.053 37.065 60.307 1.00 115.73 431 GLU B C 1
ATOM 5601 O O . GLU B 1 293 ? 46.900 36.865 60.685 1.00 116.97 431 GLU B O 1
ATOM 5607 N N . ALA B 1 294 ? 49.087 37.151 61.136 1.00 115.76 432 ALA B N 1
ATOM 5608 C CA . ALA B 1 294 ? 48.924 37.025 62.571 1.00 116.82 432 ALA B CA 1
ATOM 5609 C C . ALA B 1 294 ? 48.133 38.217 63.091 1.00 116.50 432 ALA B C 1
ATOM 5610 O O . ALA B 1 294 ? 47.261 38.066 63.940 1.00 115.24 432 ALA B O 1
ATOM 5612 N N . GLU B 1 295 ? 48.442 39.403 62.578 1.00 116.50 433 GLU B N 1
ATOM 5613 C CA . GLU B 1 295 ? 47.737 40.610 62.995 1.00 116.51 433 GLU B CA 1
ATOM 5614 C C . GLU B 1 295 ? 46.253 40.465 62.686 1.00 112.88 433 GLU B C 1
ATOM 5615 O O . GLU B 1 295 ? 45.397 40.977 63.409 1.00 110.87 433 GLU B O 1
ATOM 5621 N N . LYS B 1 296 ? 45.962 39.759 61.600 1.00 109.96 434 LYS B N 1
ATOM 5622 C CA . LYS B 1 296 ? 44.590 39.515 61.180 1.00 108.40 434 LYS B CA 1
ATOM 5623 C C . LYS B 1 296 ? 43.932 38.525 62.138 1.00 108.24 434 LYS B C 1
ATOM 5624 O O . LYS B 1 296 ? 43.160 38.913 63.013 1.00 109.12 434 LYS B O 1
ATOM 5630 N N . ILE B 1 297 ? 44.261 37.246 61.971 1.00 105.82 435 ILE B N 1
ATOM 5631 C CA . ILE B 1 297 ? 43.702 36.170 62.793 1.00 105.42 435 ILE B CA 1
ATOM 5632 C C . ILE B 1 297 ? 43.607 36.492 64.281 1.00 102.96 435 ILE B C 1
ATOM 5633 O O . ILE B 1 297 ? 42.785 35.922 64.996 1.00 101.89 435 ILE B O 1
ATOM 5638 N N . GLN B 1 298 ? 44.449 37.404 64.745 1.00 104.06 436 GLN B N 1
ATOM 5639 C CA . GLN B 1 298 ? 44.448 37.779 66.151 1.00 103.78 436 GLN B CA 1
ATOM 5640 C C . GLN B 1 298 ? 43.386 38.832 66.447 1.00 103.33 436 GLN B C 1
ATOM 5641 O O . GLN B 1 298 ? 42.785 38.831 67.519 1.00 103.61 436 GLN B O 1
ATOM 5647 N N . ALA B 1 299 ? 43.155 39.727 65.493 1.00 102.83 437 ALA B N 1
ATOM 5648 C CA . ALA B 1 299 ? 42.164 40.783 65.669 1.00 101.50 437 ALA B CA 1
ATOM 5649 C C . ALA B 1 299 ? 40.767 40.215 65.528 1.00 100.57 437 ALA B C 1
ATOM 5650 O O . ALA B 1 299 ? 39.794 40.808 65.992 1.00 99.73 437 ALA B O 1
ATOM 5652 N N . ILE B 1 300 ? 40.670 39.060 64.884 1.00 100.04 438 ILE B N 1
ATOM 5653 C CA . ILE B 1 300 ? 39.378 38.445 64.696 1.00 100.13 438 ILE B CA 1
ATOM 5654 C C . ILE B 1 300 ? 39.054 37.540 65.874 1.00 103.03 438 ILE B C 1
ATOM 5655 O O . ILE B 1 300 ? 37.924 37.537 66.350 1.00 102.27 438 ILE B O 1
ATOM 5660 N N . ILE B 1 301 ? 40.030 36.782 66.366 1.00 104.18 439 ILE B N 1
ATOM 5661 C CA . ILE B 1 301 ? 39.757 35.915 67.511 1.00 105.84 439 ILE B CA 1
ATOM 5662 C C . ILE B 1 301 ? 39.488 36.818 68.703 1.00 108.48 439 ILE B C 1
ATOM 5663 O O . ILE B 1 301 ? 38.837 36.427 69.674 1.00 107.14 439 ILE B O 1
ATOM 5668 N N . GLU B 1 302 ? 39.999 38.039 68.611 1.00 110.57 440 GLU B N 1
ATOM 5669 C CA . GLU B 1 302 ? 39.822 39.029 69.660 1.00 111.84 440 GLU B CA 1
ATOM 5670 C C . GLU B 1 302 ? 38.409 39.568 69.528 1.00 108.74 440 GLU B C 1
ATOM 5671 O O . GLU B 1 302 ? 37.761 39.897 70.521 1.00 107.06 440 GLU B O 1
ATOM 5677 N N . ASP B 1 303 ? 37.939 39.647 68.287 1.00 106.46 441 ASP B N 1
ATOM 5678 C CA . ASP B 1 303 ? 36.604 40.155 68.011 1.00 104.98 441 ASP B CA 1
ATOM 5679 C C . ASP B 1 303 ? 35.529 39.137 68.362 1.00 103.62 441 ASP B C 1
ATOM 5680 O O . ASP B 1 303 ? 34.565 39.468 69.046 1.00 102.36 441 ASP B O 1
ATOM 5685 N N . ILE B 1 304 ? 35.689 37.897 67.908 1.00 101.66 442 ILE B N 1
ATOM 5686 C CA . ILE B 1 304 ? 34.690 36.884 68.223 1.00 101.28 442 ILE B CA 1
ATOM 5687 C C . ILE B 1 304 ? 34.640 36.580 69.717 1.00 100.47 442 ILE B C 1
ATOM 5688 O O . ILE B 1 304 ? 33.561 36.465 70.299 1.00 101.39 442 ILE B O 1
ATOM 5693 N N . LYS B 1 305 ? 35.809 36.482 70.339 1.00 101.43 443 LYS B N 1
ATOM 5694 C CA . LYS B 1 305 ? 35.890 36.201 71.763 1.00 99.72 443 LYS B CA 1
ATOM 5695 C C . LYS B 1 305 ? 35.105 37.297 72.465 1.00 96.99 443 LYS B C 1
ATOM 5696 O O . LYS B 1 305 ? 34.437 37.055 73.461 1.00 96.19 443 LYS B O 1
ATOM 5702 N N . GLU B 1 306 ? 35.177 38.507 71.927 1.00 94.85 444 GLU B N 1
ATOM 5703 C CA . GLU B 1 306 ? 34.461 39.627 72.512 1.00 93.42 444 GLU B CA 1
ATOM 5704 C C . GLU B 1 306 ? 32.954 39.447 72.386 1.00 92.82 444 GLU B C 1
ATOM 5705 O O . GLU B 1 306 ? 32.265 39.172 73.369 1.00 93.26 444 GLU B O 1
ATOM 5711 N N . ARG B 1 307 ? 32.451 39.607 71.165 1.00 90.77 445 ARG B N 1
ATOM 5712 C CA . ARG B 1 307 ? 31.024 39.486 70.885 1.00 89.22 445 ARG B CA 1
ATOM 5713 C C . ARG B 1 307 ? 30.458 38.202 71.482 1.00 89.83 445 ARG B C 1
ATOM 5714 O O . ARG B 1 307 ? 29.280 38.137 71.827 1.00 89.23 445 ARG B O 1
ATOM 5722 N N . THR B 1 308 ? 31.303 37.180 71.596 1.00 90.45 446 THR B N 1
ATOM 5723 C CA . THR B 1 308 ? 30.891 35.907 72.172 1.00 91.05 446 THR B CA 1
ATOM 5724 C C . THR B 1 308 ? 30.246 36.213 73.507 1.00 92.26 446 THR B C 1
ATOM 5725 O O . THR B 1 308 ? 29.083 35.899 73.730 1.00 92.70 446 THR B O 1
ATOM 5729 N N . ALA B 1 309 ? 31.019 36.841 74.387 1.00 94.18 447 ALA B N 1
ATOM 5730 C CA . ALA B 1 309 ? 30.543 37.200 75.713 1.00 96.36 447 ALA B CA 1
ATOM 5731 C C . ALA B 1 309 ? 29.259 38.013 75.616 1.00 96.73 447 ALA B C 1
ATOM 5732 O O . ALA B 1 309 ? 28.335 37.836 76.410 1.00 96.34 447 ALA B O 1
ATOM 5734 N N . LYS B 1 310 ? 29.206 38.899 74.631 1.00 98.76 448 LYS B N 1
ATOM 5735 C CA . LYS B 1 310 ? 28.040 39.748 74.429 1.00 100.68 448 LYS B CA 1
ATOM 5736 C C . LYS B 1 310 ? 26.767 38.942 74.194 1.00 97.01 448 LYS B C 1
ATOM 5737 O O . LYS B 1 310 ? 25.669 39.455 74.371 1.00 96.19 448 LYS B O 1
ATOM 5743 N N . GLY B 1 311 ? 26.921 37.684 73.794 1.00 95.36 449 GLY B N 1
ATOM 5744 C CA . GLY B 1 311 ? 25.768 36.829 73.545 1.00 92.19 449 GLY B CA 1
ATOM 5745 C C . GLY B 1 311 ? 25.322 36.803 72.093 1.00 90.03 449 GLY B C 1
ATOM 5746 O O . GLY B 1 311 ? 24.183 36.456 71.775 1.00 90.09 449 GLY B O 1
ATOM 5747 N N . GLN B 1 312 ? 26.243 37.167 71.211 1.00 86.48 450 GLN B N 1
ATOM 5748 C CA . GLN B 1 312 ? 25.991 37.227 69.779 1.00 84.34 450 GLN B CA 1
ATOM 5749 C C . GLN B 1 312 ? 26.775 36.134 69.057 1.00 82.88 450 GLN B C 1
ATOM 5750 O O . GLN B 1 312 ? 27.967 35.948 69.303 1.00 82.63 450 GLN B O 1
ATOM 5756 N N . PRO B 1 313 ? 26.106 35.386 68.163 1.00 78.97 451 PRO B N 1
ATOM 5757 C CA . PRO B 1 313 ? 26.735 34.304 67.393 1.00 78.21 451 PRO B CA 1
ATOM 5758 C C . PRO B 1 313 ? 27.612 34.867 66.286 1.00 74.99 451 PRO B C 1
ATOM 5759 O O . PRO B 1 313 ? 27.403 35.997 65.847 1.00 75.56 451 PRO B O 1
ATOM 5763 N N . VAL B 1 314 ? 28.590 34.095 65.830 1.00 72.87 452 VAL B N 1
ATOM 5764 C CA . VAL B 1 314 ? 29.469 34.587 64.771 1.00 72.43 452 VAL B CA 1
ATOM 5765 C C . VAL B 1 314 ? 30.064 33.512 63.867 1.00 73.06 452 VAL B C 1
ATOM 5766 O O . VAL B 1 314 ? 30.765 32.606 64.322 1.00 73.27 452 VAL B O 1
ATOM 5770 N N . LEU B 1 315 ? 29.788 33.635 62.574 1.00 71.29 453 LEU B N 1
ATOM 5771 C CA . LEU B 1 315 ? 30.284 32.683 61.594 1.00 69.52 453 LEU B CA 1
ATOM 5772 C C . LEU B 1 315 ? 31.484 33.288 60.887 1.00 69.17 453 LEU B C 1
ATOM 5773 O O . LEU B 1 315 ? 31.545 34.495 60.654 1.00 71.24 453 LEU B O 1
ATOM 5778 N N . VAL B 1 316 ? 32.448 32.446 60.567 1.00 68.59 454 VAL B N 1
ATOM 5779 C CA . VAL B 1 316 ? 33.653 32.894 59.893 1.00 69.83 454 VAL B CA 1
ATOM 5780 C C . VAL B 1 316 ? 33.718 32.196 58.553 1.00 69.42 454 VAL B C 1
ATOM 5781 O O . VAL B 1 316 ? 33.351 31.033 58.442 1.00 70.98 454 VAL B O 1
ATOM 5785 N N . GLY B 1 317 ? 34.184 32.900 57.534 1.00 69.69 455 GLY B N 1
ATOM 5786 C CA . GLY B 1 317 ? 34.290 32.281 56.233 1.00 71.58 455 GLY B CA 1
ATOM 5787 C C . GLY B 1 317 ? 35.741 32.272 55.827 1.00 72.33 455 GLY B C 1
ATOM 5788 O O . GLY B 1 317 ? 36.452 33.222 56.114 1.00 73.08 455 GLY B O 1
ATOM 5789 N N . THR B 1 318 ? 36.185 31.205 55.174 1.00 73.65 456 THR B N 1
ATOM 5790 C CA . THR B 1 318 ? 37.568 31.102 54.727 1.00 76.65 456 THR B CA 1
ATOM 5791 C C . THR B 1 318 ? 37.520 30.771 53.243 1.00 79.44 456 THR B C 1
ATOM 5792 O O . THR B 1 318 ? 36.521 30.236 52.774 1.00 79.11 456 THR B O 1
ATOM 5796 N N . ILE B 1 319 ? 38.584 31.078 52.503 1.00 84.69 457 ILE B N 1
ATOM 5797 C CA . ILE B 1 319 ? 38.588 30.791 51.070 1.00 89.70 457 ILE B CA 1
ATOM 5798 C C . ILE B 1 319 ? 38.702 29.302 50.801 1.00 93.74 457 ILE B C 1
ATOM 5799 O O . ILE B 1 319 ? 38.047 28.775 49.909 1.00 94.92 457 ILE B O 1
ATOM 5804 N N . SER B 1 320 ? 39.531 28.621 51.577 1.00 99.41 458 SER B N 1
ATOM 5805 C CA . SER B 1 320 ? 39.720 27.194 51.393 1.00 104.77 458 SER B CA 1
ATOM 5806 C C . SER B 1 320 ? 39.940 26.501 52.723 1.00 109.20 458 SER B C 1
ATOM 5807 O O . SER B 1 320 ? 40.190 27.152 53.736 1.00 109.17 458 SER B O 1
ATOM 5810 N N . ILE B 1 321 ? 39.849 25.175 52.709 1.00 114.27 459 ILE B N 1
ATOM 5811 C CA . ILE B 1 321 ? 40.052 24.369 53.910 1.00 119.19 459 ILE B CA 1
ATOM 5812 C C . ILE B 1 321 ? 41.406 24.724 54.508 1.00 123.27 459 ILE B C 1
ATOM 5813 O O . ILE B 1 321 ? 41.593 24.686 55.722 1.00 122.80 459 ILE B O 1
ATOM 5818 N N . GLU B 1 322 ? 42.343 25.077 53.632 1.00 126.95 460 GLU B N 1
ATOM 5819 C CA . GLU B 1 322 ? 43.691 25.456 54.033 1.00 130.87 460 GLU B CA 1
ATOM 5820 C C . GLU B 1 322 ? 43.639 26.431 55.199 1.00 130.58 460 GLU B C 1
ATOM 5821 O O . GLU B 1 322 ? 43.957 26.084 56.335 1.00 128.59 460 GLU B O 1
ATOM 5827 N N . LYS B 1 323 ? 43.225 27.654 54.902 1.00 131.02 461 LYS B N 1
ATOM 5828 C CA . LYS B 1 323 ? 43.137 28.692 55.913 1.00 133.53 461 LYS B CA 1
ATOM 5829 C C . LYS B 1 323 ? 42.115 28.301 56.968 1.00 133.91 461 LYS B C 1
ATOM 5830 O O . LYS B 1 323 ? 42.210 28.722 58.118 1.00 133.38 461 LYS B O 1
ATOM 5836 N N . SER B 1 324 ? 41.134 27.495 56.572 1.00 135.31 462 SER B N 1
ATOM 5837 C CA . SER B 1 324 ? 40.080 27.078 57.491 1.00 135.52 462 SER B CA 1
ATOM 5838 C C . SER B 1 324 ? 40.649 26.280 58.657 1.00 136.59 462 SER B C 1
ATOM 5839 O O . SER B 1 324 ? 40.242 26.468 59.805 1.00 137.32 462 SER B O 1
ATOM 5842 N N . GLU B 1 325 ? 41.597 25.395 58.357 1.00 141.03 463 GLU B N 1
ATOM 5843 C CA . GLU B 1 325 ? 42.223 24.565 59.382 1.00 143.12 463 GLU B CA 1
ATOM 5844 C C . GLU B 1 325 ? 43.055 25.445 60.305 1.00 140.58 463 GLU B C 1
ATOM 5845 O O . GLU B 1 325 ? 42.938 25.374 61.529 1.00 138.48 463 GLU B O 1
ATOM 5851 N N . LEU B 1 326 ? 43.892 26.277 59.692 1.00 136.69 464 LEU B N 1
ATOM 5852 C CA . LEU B 1 326 ? 44.781 27.189 60.405 1.00 134.73 464 LEU B CA 1
ATOM 5853 C C . LEU B 1 326 ? 44.027 28.070 61.396 1.00 133.46 464 LEU B C 1
ATOM 5854 O O . LEU B 1 326 ? 44.369 28.128 62.575 1.00 132.36 464 LEU B O 1
ATOM 5859 N N . VAL B 1 327 ? 42.999 28.757 60.908 1.00 131.25 465 VAL B N 1
ATOM 5860 C CA . VAL B 1 327 ? 42.191 29.642 61.742 1.00 129.13 465 VAL B CA 1
ATOM 5861 C C . VAL B 1 327 ? 41.428 28.862 62.811 1.00 130.31 465 VAL B C 1
ATOM 5862 O O . VAL B 1 327 ? 41.053 29.418 63.846 1.00 131.10 465 VAL B O 1
ATOM 5866 N N . SER B 1 328 ? 41.195 27.575 62.549 1.00 131.59 466 SER B N 1
ATOM 5867 C CA . SER B 1 328 ? 40.479 26.709 63.485 1.00 132.81 466 SER B CA 1
ATOM 5868 C C . SER B 1 328 ? 41.311 26.439 64.733 1.00 134.55 466 SER B C 1
ATOM 5869 O O . SER B 1 328 ? 40.788 26.421 65.847 1.00 134.98 466 SER B O 1
ATOM 5872 N N . ASN B 1 329 ? 42.609 26.222 64.539 1.00 137.06 467 ASN B N 1
ATOM 5873 C CA . ASN B 1 329 ? 43.516 25.962 65.648 1.00 139.25 467 ASN B CA 1
ATOM 5874 C C . ASN B 1 329 ? 43.794 27.259 66.404 1.00 139.56 467 ASN B C 1
ATOM 5875 O O . ASN B 1 329 ? 43.711 27.302 67.630 1.00 138.00 467 ASN B O 1
ATOM 5880 N N . GLU B 1 330 ? 44.117 28.314 65.662 1.00 138.45 468 GLU B N 1
ATOM 5881 C CA . GLU B 1 330 ? 44.397 29.616 66.254 1.00 136.65 468 GLU B CA 1
ATOM 5882 C C . GLU B 1 330 ? 43.203 30.095 67.072 1.00 135.11 468 GLU B C 1
ATOM 5883 O O . GLU B 1 330 ? 43.350 30.899 67.991 1.00 136.65 468 GLU B O 1
ATOM 5889 N N . LEU B 1 331 ? 42.021 29.589 66.730 1.00 134.04 469 LEU B N 1
ATOM 5890 C CA . LEU B 1 331 ? 40.785 29.970 67.403 1.00 130.00 469 LEU B CA 1
ATOM 5891 C C . LEU B 1 331 ? 40.529 29.108 68.635 1.00 128.93 469 LEU B C 1
ATOM 5892 O O . LEU B 1 331 ? 39.944 29.570 69.615 1.00 127.13 469 LEU B O 1
ATOM 5897 N N . THR B 1 332 ? 40.965 27.854 68.578 1.00 127.17 470 THR B N 1
ATOM 5898 C CA . THR B 1 332 ? 40.794 26.936 69.698 1.00 126.00 470 THR B CA 1
ATOM 5899 C C . THR B 1 332 ? 41.928 27.170 70.694 1.00 127.90 470 THR B C 1
ATOM 5900 O O . THR B 1 332 ? 41.801 26.897 71.889 1.00 125.50 470 THR B O 1
ATOM 5904 N N . LYS B 1 333 ? 43.035 27.697 70.182 1.00 126.88 471 LYS B N 1
ATOM 5905 C CA . LYS B 1 333 ? 44.212 27.991 70.987 1.00 128.05 471 LYS B CA 1
ATOM 5906 C C . LYS B 1 333 ? 43.939 29.124 71.978 1.00 129.70 471 LYS B C 1
ATOM 5907 O O . LYS B 1 333 ? 44.512 29.156 73.065 1.00 128.13 471 LYS B O 1
ATOM 5913 N N . ALA B 1 334 ? 43.068 30.054 71.602 1.00 129.35 472 ALA B N 1
ATOM 5914 C CA . ALA B 1 334 ? 42.729 31.170 72.477 1.00 129.94 472 ALA B CA 1
ATOM 5915 C C . ALA B 1 334 ? 41.611 30.733 73.410 1.00 128.72 472 ALA B C 1
ATOM 5916 O O . ALA B 1 334 ? 40.915 31.559 74.002 1.00 127.22 472 ALA B O 1
ATOM 5918 N N . GLY B 1 335 ? 41.446 29.420 73.530 1.00 129.89 473 GLY B N 1
ATOM 5919 C CA . GLY B 1 335 ? 40.416 28.876 74.392 1.00 128.48 473 GLY B CA 1
ATOM 5920 C C . GLY B 1 335 ? 39.022 29.244 73.932 1.00 127.59 473 GLY B C 1
ATOM 5921 O O . GLY B 1 335 ? 38.289 29.932 74.644 1.00 128.75 473 GLY B O 1
ATOM 5922 N N . ILE B 1 336 ? 38.655 28.783 72.739 1.00 131.12 474 ILE B N 1
ATOM 5923 C CA . ILE B 1 336 ? 37.337 29.071 72.183 1.00 129.74 474 ILE B CA 1
ATOM 5924 C C . ILE B 1 336 ? 36.735 27.853 71.480 1.00 128.27 474 ILE B C 1
ATOM 5925 O O . ILE B 1 336 ? 37.255 27.396 70.461 1.00 129.29 474 ILE B O 1
ATOM 5930 N N . LYS B 1 337 ? 35.639 27.332 72.026 1.00 124.21 475 LYS B N 1
ATOM 5931 C CA . LYS B 1 337 ? 34.971 26.178 71.436 1.00 121.10 475 LYS B CA 1
ATOM 5932 C C . LYS B 1 337 ? 34.206 26.590 70.192 1.00 117.31 475 LYS B C 1
ATOM 5933 O O . LYS B 1 337 ? 33.107 27.134 70.270 1.00 115.10 475 LYS B O 1
ATOM 5939 N N . HIS B 1 338 ? 34.801 26.315 69.039 1.00 112.78 476 HIS B N 1
ATOM 5940 C CA . HIS B 1 338 ? 34.204 26.665 67.762 1.00 108.47 476 HIS B CA 1
ATOM 5941 C C . HIS B 1 338 ? 33.769 25.434 66.989 1.00 105.07 476 HIS B C 1
ATOM 5942 O O . HIS B 1 338 ? 33.748 24.326 67.520 1.00 105.44 476 HIS B O 1
ATOM 5949 N N . ASN B 1 339 ? 33.430 25.645 65.721 1.00 101.37 477 ASN B N 1
ATOM 5950 C CA . ASN B 1 339 ? 32.999 24.567 64.843 1.00 96.88 477 ASN B CA 1
ATOM 5951 C C . ASN B 1 339 ? 33.613 24.738 63.458 1.00 94.46 477 ASN B C 1
ATOM 5952 O O . ASN B 1 339 ? 33.965 25.855 63.063 1.00 93.21 477 ASN B O 1
ATOM 5957 N N . VAL B 1 340 ? 33.749 23.639 62.722 1.00 88.62 478 VAL B N 1
ATOM 5958 C CA . VAL B 1 340 ? 34.331 23.718 61.392 1.00 86.18 478 VAL B CA 1
ATOM 5959 C C . VAL B 1 340 ? 33.607 22.886 60.342 1.00 83.91 478 VAL B C 1
ATOM 5960 O O . VAL B 1 340 ? 33.269 21.732 60.566 1.00 82.37 478 VAL B O 1
ATOM 5964 N N . LEU B 1 341 ? 33.377 23.500 59.189 1.00 84.14 479 LEU B N 1
ATOM 5965 C CA . LEU B 1 341 ? 32.695 22.854 58.082 1.00 85.49 479 LEU B CA 1
ATOM 5966 C C . LEU B 1 341 ? 33.605 23.002 56.869 1.00 88.72 479 LEU B C 1
ATOM 5967 O O . LEU B 1 341 ? 34.048 24.106 56.569 1.00 89.89 479 LEU B O 1
ATOM 5972 N N . ASN B 1 342 ? 33.890 21.898 56.180 1.00 92.81 480 ASN B N 1
ATOM 5973 C CA . ASN B 1 342 ? 34.770 21.929 55.009 1.00 95.60 480 ASN B CA 1
ATOM 5974 C C . ASN B 1 342 ? 34.069 21.477 53.732 1.00 96.16 480 ASN B C 1
ATOM 5975 O O . ASN B 1 342 ? 34.731 21.063 52.770 1.00 96.44 480 ASN B O 1
ATOM 5980 N N . ALA B 1 343 ? 32.742 21.537 53.717 1.00 94.58 481 ALA B N 1
ATOM 5981 C CA . ALA B 1 343 ? 31.992 21.119 52.541 1.00 92.67 481 ALA B CA 1
ATOM 5982 C C . ALA B 1 343 ? 32.265 19.656 52.197 1.00 91.51 481 ALA B C 1
ATOM 5983 O O . ALA B 1 343 ? 32.286 19.286 51.023 1.00 91.04 481 ALA B O 1
ATOM 5985 N N . LYS B 1 344 ? 32.489 18.830 53.217 1.00 91.01 482 LYS B N 1
ATOM 5986 C CA . LYS B 1 344 ? 32.735 17.404 53.001 1.00 90.03 482 LYS B CA 1
ATOM 5987 C C . LYS B 1 344 ? 31.457 16.617 53.282 1.00 90.06 482 LYS B C 1
ATOM 5988 O O . LYS B 1 344 ? 30.943 15.918 52.412 1.00 90.29 482 LYS B O 1
ATOM 5994 N N . PHE B 1 345 ? 30.951 16.738 54.505 1.00 90.83 483 PHE B N 1
ATOM 5995 C CA . PHE B 1 345 ? 29.720 16.059 54.912 1.00 90.17 483 PHE B CA 1
ATOM 5996 C C . PHE B 1 345 ? 28.592 17.072 54.937 1.00 86.95 483 PHE B C 1
ATOM 5997 O O . PHE B 1 345 ? 28.198 17.559 56.001 1.00 86.42 483 PHE B O 1
ATOM 6005 N N . HIS B 1 346 ? 28.077 17.393 53.758 1.00 82.20 484 HIS B N 1
ATOM 6006 C CA . HIS B 1 346 ? 27.005 18.365 53.655 1.00 79.20 484 HIS B CA 1
ATOM 6007 C C . HIS B 1 346 ? 25.897 18.083 54.649 1.00 77.63 484 HIS B C 1
ATOM 6008 O O . HIS B 1 346 ? 25.452 18.978 55.367 1.00 76.73 484 HIS B O 1
ATOM 6015 N N . ALA B 1 347 ? 25.477 16.825 54.694 1.00 78.63 485 ALA B N 1
ATOM 6016 C CA . ALA B 1 347 ? 24.421 16.376 55.591 1.00 79.01 485 ALA B CA 1
ATOM 6017 C C . ALA B 1 347 ? 24.647 16.841 57.034 1.00 78.51 485 ALA B C 1
ATOM 6018 O O . ALA B 1 347 ? 23.798 17.509 57.632 1.00 76.37 485 ALA B O 1
ATOM 6020 N N . ASN B 1 348 ? 25.787 16.468 57.596 1.00 79.34 486 ASN B N 1
ATOM 6021 C CA . ASN B 1 348 ? 26.108 16.861 58.959 1.00 81.63 486 ASN B CA 1
ATOM 6022 C C . ASN B 1 348 ? 26.344 18.360 59.149 1.00 80.82 486 ASN B C 1
ATOM 6023 O O . ASN B 1 348 ? 25.725 18.985 60.011 1.00 80.67 486 ASN B O 1
ATOM 6028 N N . GLU B 1 349 ? 27.243 18.924 58.342 1.00 78.85 487 GLU B N 1
ATOM 6029 C CA . GLU B 1 349 ? 27.499 20.355 58.358 1.00 77.39 487 GLU B CA 1
ATOM 6030 C C . GLU B 1 349 ? 26.181 21.108 58.377 1.00 75.91 487 GLU B C 1
ATOM 6031 O O . GLU B 1 349 ? 26.000 22.040 59.153 1.00 74.64 487 GLU B O 1
ATOM 6037 N N . ALA B 1 350 ? 25.249 20.683 57.533 1.00 74.19 488 ALA B N 1
ATOM 6038 C CA . ALA B 1 350 ? 23.949 21.340 57.463 1.00 73.46 488 ALA B CA 1
ATOM 6039 C C . ALA B 1 350 ? 23.267 21.363 58.824 1.00 72.24 488 ALA B C 1
ATOM 6040 O O . ALA B 1 350 ? 22.707 22.380 59.235 1.00 72.03 488 ALA B O 1
ATOM 6042 N N . ALA B 1 351 ? 23.309 20.236 59.520 1.00 71.65 489 ALA B N 1
ATOM 6043 C CA . ALA B 1 351 ? 22.700 20.151 60.840 1.00 70.35 489 ALA B CA 1
ATOM 6044 C C . ALA B 1 351 ? 23.328 21.201 61.750 1.00 69.81 489 ALA B C 1
ATOM 6045 O O . ALA B 1 351 ? 22.635 21.844 62.538 1.00 69.54 489 ALA B O 1
ATOM 6047 N N . ILE B 1 352 ? 24.641 21.378 61.626 1.00 69.18 490 ILE B N 1
ATOM 6048 C CA . ILE B 1 352 ? 25.364 22.330 62.449 1.00 69.03 490 ILE B CA 1
ATOM 6049 C C . ILE B 1 352 ? 25.140 23.784 62.042 1.00 71.60 490 ILE B C 1
ATOM 6050 O O . ILE B 1 352 ? 24.951 24.645 62.904 1.00 73.50 490 ILE B O 1
ATOM 6055 N N . VAL B 1 353 ? 25.154 24.067 60.742 1.00 72.08 491 VAL B N 1
ATOM 6056 C CA . VAL B 1 353 ? 24.960 25.440 60.283 1.00 72.76 491 VAL B CA 1
ATOM 6057 C C . VAL B 1 353 ? 23.583 25.952 60.687 1.00 73.86 491 VAL B C 1
ATOM 6058 O O . VAL B 1 353 ? 23.402 27.152 60.925 1.00 75.11 491 VAL B O 1
ATOM 6062 N N . ALA B 1 354 ? 22.616 25.038 60.758 1.00 74.82 492 ALA B N 1
ATOM 6063 C CA . ALA B 1 354 ? 21.243 25.384 61.125 1.00 76.51 492 ALA B CA 1
ATOM 6064 C C . ALA B 1 354 ? 21.112 25.815 62.582 1.00 78.72 492 ALA B C 1
ATOM 6065 O O . ALA B 1 354 ? 20.046 26.271 63.004 1.00 78.48 492 ALA B O 1
ATOM 6067 N N . GLN B 1 355 ? 22.191 25.671 63.349 1.00 80.54 493 GLN B N 1
ATOM 6068 C CA . GLN B 1 355 ? 22.184 26.058 64.755 1.00 82.88 493 GLN B CA 1
ATOM 6069 C C . GLN B 1 355 ? 23.262 27.088 65.091 1.00 86.09 493 GLN B C 1
ATOM 6070 O O . GLN B 1 355 ? 23.480 27.409 66.257 1.00 87.97 493 GLN B O 1
ATOM 6076 N N . ALA B 1 356 ? 23.936 27.601 64.070 1.00 88.97 494 ALA B N 1
ATOM 6077 C CA . ALA B 1 356 ? 24.980 28.596 64.275 1.00 92.37 494 ALA B CA 1
ATOM 6078 C C . ALA B 1 356 ? 24.335 29.915 64.674 1.00 95.24 494 ALA B C 1
ATOM 6079 O O . ALA B 1 356 ? 25.013 30.937 64.794 1.00 96.50 494 ALA B O 1
ATOM 6081 N N . GLY B 1 357 ? 23.020 29.892 64.870 1.00 97.39 495 GLY B N 1
ATOM 6082 C CA . GLY B 1 357 ? 22.311 31.099 65.258 1.00 99.02 495 GLY B CA 1
ATOM 6083 C C . GLY B 1 357 ? 22.094 31.179 66.760 1.00 101.03 495 GLY B C 1
ATOM 6084 O O . GLY B 1 357 ? 21.433 32.099 67.256 1.00 99.96 495 GLY B O 1
ATOM 6085 N N . TYR B 1 358 ? 22.650 30.210 67.486 1.00 102.89 496 TYR B N 1
ATOM 6086 C CA . TYR B 1 358 ? 22.525 30.161 68.938 1.00 103.82 496 TYR B CA 1
ATOM 6087 C C . TYR B 1 358 ? 23.362 31.288 69.557 1.00 105.13 496 TYR B C 1
ATOM 6088 O O . TYR B 1 358 ? 24.541 31.451 69.232 1.00 105.88 496 TYR B O 1
ATOM 6097 N N . PRO B 1 359 ? 22.759 32.068 70.473 1.00 102.25 497 PRO B N 1
ATOM 6098 C CA . PRO B 1 359 ? 23.397 33.199 71.159 1.00 103.81 497 PRO B CA 1
ATOM 6099 C C . PRO B 1 359 ? 24.897 33.079 71.388 1.00 101.34 497 PRO B C 1
ATOM 6100 O O . PRO B 1 359 ? 25.638 34.054 71.280 1.00 99.69 497 PRO B O 1
ATOM 6104 N N . ALA B 1 360 ? 25.339 31.876 71.706 1.00 100.89 498 ALA B N 1
ATOM 6105 C CA . ALA B 1 360 ? 26.748 31.633 71.927 1.00 101.22 498 ALA B CA 1
ATOM 6106 C C . ALA B 1 360 ? 27.109 30.597 70.897 1.00 100.54 498 ALA B C 1
ATOM 6107 O O . ALA B 1 360 ? 27.017 29.400 71.162 1.00 101.66 498 ALA B O 1
ATOM 6109 N N . ALA B 1 361 ? 27.500 31.051 69.715 1.00 97.22 499 ALA B N 1
ATOM 6110 C CA . ALA B 1 361 ? 27.850 30.126 68.655 1.00 94.31 499 ALA B CA 1
ATOM 6111 C C . ALA B 1 361 ? 28.938 30.671 67.757 1.00 92.45 499 ALA B C 1
ATOM 6112 O O . ALA B 1 361 ? 28.897 31.829 67.344 1.00 93.81 499 ALA B O 1
ATOM 6114 N N . VAL B 1 362 ? 29.909 29.821 67.458 1.00 88.73 500 VAL B N 1
ATOM 6115 C CA . VAL B 1 362 ? 31.008 30.196 66.588 1.00 87.08 500 VAL B CA 1
ATOM 6116 C C . VAL B 1 362 ? 31.199 29.086 65.576 1.00 84.50 500 VAL B C 1
ATOM 6117 O O . VAL B 1 362 ? 31.403 27.925 65.935 1.00 83.92 500 VAL B O 1
ATOM 6121 N N . THR B 1 363 ? 31.128 29.453 64.305 1.00 81.22 501 THR B N 1
ATOM 6122 C CA . THR B 1 363 ? 31.276 28.489 63.236 1.00 79.71 501 THR B CA 1
ATOM 6123 C C . THR B 1 363 ? 32.275 28.998 62.210 1.00 77.54 501 THR B C 1
ATOM 6124 O O . THR B 1 363 ? 32.323 30.189 61.909 1.00 77.75 501 THR B O 1
ATOM 6128 N N . ILE B 1 364 ? 33.092 28.090 61.698 1.00 78.95 502 ILE B N 1
ATOM 6129 C CA . ILE B 1 364 ? 34.075 28.428 60.679 1.00 81.79 502 ILE B CA 1
ATOM 6130 C C . ILE B 1 364 ? 33.692 27.619 59.464 1.00 79.98 502 ILE B C 1
ATOM 6131 O O . ILE B 1 364 ? 33.790 26.396 59.464 1.00 80.14 502 ILE B O 1
ATOM 6136 N N . ALA B 1 365 ? 33.252 28.303 58.424 1.00 81.32 503 ALA B N 1
ATOM 6137 C CA . ALA B 1 365 ? 32.842 27.620 57.218 1.00 83.22 503 ALA B CA 1
ATOM 6138 C C . ALA B 1 365 ? 33.767 27.950 56.065 1.00 83.84 503 ALA B C 1
ATOM 6139 O O . ALA B 1 365 ? 34.435 28.981 56.054 1.00 85.92 503 ALA B O 1
ATOM 6141 N N . THR B 1 366 ? 33.803 27.063 55.088 1.00 86.83 504 THR B N 1
ATOM 6142 C CA . THR B 1 366 ? 34.627 27.287 53.923 1.00 90.86 504 THR B CA 1
ATOM 6143 C C . THR B 1 366 ? 33.751 27.844 52.802 1.00 92.03 504 THR B C 1
ATOM 6144 O O . THR B 1 366 ? 32.582 28.187 53.012 1.00 93.50 504 THR B O 1
ATOM 6148 N N . ASN B 1 367 ? 34.325 27.935 51.612 1.00 93.17 505 ASN B N 1
ATOM 6149 C CA . ASN B 1 367 ? 33.626 28.455 50.450 1.00 93.43 505 ASN B CA 1
ATOM 6150 C C . ASN B 1 367 ? 32.171 27.954 50.351 1.00 92.95 505 ASN B C 1
ATOM 6151 O O . ASN B 1 367 ? 31.217 28.731 50.479 1.00 93.03 505 ASN B O 1
ATOM 6156 N N . MET B 1 368 ? 32.008 26.651 50.138 1.00 92.34 506 MET B N 1
ATOM 6157 C CA . MET B 1 368 ? 30.683 26.056 50.009 1.00 90.98 506 MET B CA 1
ATOM 6158 C C . MET B 1 368 ? 30.427 25.117 51.176 1.00 89.90 506 MET B C 1
ATOM 6159 O O . MET B 1 368 ? 30.064 23.955 50.977 1.00 90.74 506 MET B O 1
ATOM 6164 N N . ALA B 1 369 ? 30.598 25.634 52.388 1.00 86.82 507 ALA B N 1
ATOM 6165 C CA . ALA B 1 369 ? 30.426 24.844 53.599 1.00 84.75 507 ALA B CA 1
ATOM 6166 C C . ALA B 1 369 ? 29.006 24.384 53.887 1.00 82.51 507 ALA B C 1
ATOM 6167 O O . ALA B 1 369 ? 28.655 23.220 53.662 1.00 83.18 507 ALA B O 1
ATOM 6169 N N . GLY B 1 370 ? 28.199 25.293 54.418 1.00 78.66 508 GLY B N 1
ATOM 6170 C CA . GLY B 1 370 ? 26.829 24.945 54.737 1.00 74.86 508 GLY B CA 1
ATOM 6171 C C . GLY B 1 370 ? 25.877 25.753 53.895 1.00 71.17 508 GLY B C 1
ATOM 6172 O O . GLY B 1 370 ? 24.802 26.137 54.348 1.00 72.92 508 GLY B O 1
ATOM 6173 N N . ARG B 1 371 ? 26.279 26.013 52.660 1.00 67.57 509 ARG B N 1
ATOM 6174 C CA . ARG B 1 371 ? 25.454 26.800 51.763 1.00 63.77 509 ARG B CA 1
ATOM 6175 C C . ARG B 1 371 ? 24.105 26.133 51.590 1.00 60.66 509 ARG B C 1
ATOM 6176 O O . ARG B 1 371 ? 24.022 24.934 51.346 1.00 60.53 509 ARG B O 1
ATOM 6184 N N . GLY B 1 372 ? 23.044 26.909 51.758 1.00 57.79 510 GLY B N 1
ATOM 6185 C CA . GLY B 1 372 ? 21.719 26.356 51.580 1.00 55.61 510 GLY B CA 1
ATOM 6186 C C . GLY B 1 372 ? 20.872 26.234 52.817 1.00 53.61 510 GLY B C 1
ATOM 6187 O O . GLY B 1 372 ? 19.664 26.144 52.707 1.00 53.70 510 GLY B O 1
ATOM 6188 N N . THR B 1 373 ? 21.494 26.222 53.985 1.00 53.83 511 THR B N 1
ATOM 6189 C CA . THR B 1 373 ? 20.760 26.101 55.238 1.00 53.86 511 THR B CA 1
ATOM 6190 C C . THR B 1 373 ? 20.557 27.467 55.890 1.00 55.53 511 THR B C 1
ATOM 6191 O O . THR B 1 373 ? 21.522 28.161 56.223 1.00 56.64 511 THR B O 1
ATOM 6195 N N . ASP B 1 374 ? 19.297 27.852 56.068 1.00 57.65 512 ASP B N 1
ATOM 6196 C CA . ASP B 1 374 ? 18.957 29.140 56.680 1.00 59.87 512 ASP B CA 1
ATOM 6197 C C . ASP B 1 374 ? 19.300 29.172 58.165 1.00 60.83 512 ASP B C 1
ATOM 6198 O O . ASP B 1 374 ? 18.817 28.344 58.944 1.00 60.56 512 ASP B O 1
ATOM 6203 N N . ILE B 1 375 ? 20.129 30.142 58.546 1.00 60.84 513 ILE B N 1
ATOM 6204 C CA . ILE B 1 375 ? 20.571 30.282 59.930 1.00 62.70 513 ILE B CA 1
ATOM 6205 C C . ILE B 1 375 ? 19.648 31.176 60.750 1.00 64.11 513 ILE B C 1
ATOM 6206 O O . ILE B 1 375 ? 19.815 32.395 60.755 1.00 65.04 513 ILE B O 1
ATOM 6211 N N . VAL B 1 376 ? 18.688 30.566 61.450 1.00 66.21 514 VAL B N 1
ATOM 6212 C CA . VAL B 1 376 ? 17.734 31.315 62.275 1.00 68.67 514 VAL B CA 1
ATOM 6213 C C . VAL B 1 376 ? 18.371 31.884 63.542 1.00 69.98 514 VAL B C 1
ATOM 6214 O O . VAL B 1 376 ? 19.074 31.180 64.268 1.00 69.43 514 VAL B O 1
ATOM 6218 N N . LEU B 1 377 ? 18.114 33.163 63.801 1.00 72.53 515 LEU B N 1
ATOM 6219 C CA . LEU B 1 377 ? 18.655 33.818 64.977 1.00 75.54 515 LEU B CA 1
ATOM 6220 C C . LEU B 1 377 ? 18.123 33.183 66.254 1.00 77.62 515 LEU B C 1
ATOM 6221 O O . LEU B 1 377 ? 16.914 33.160 66.498 1.00 77.84 515 LEU B O 1
ATOM 6226 N N . GLY B 1 378 ? 19.034 32.656 67.065 1.00 81.05 516 GLY B N 1
ATOM 6227 C CA . GLY B 1 378 ? 18.635 32.031 68.311 1.00 83.56 516 GLY B CA 1
ATOM 6228 C C . GLY B 1 378 ? 18.524 30.526 68.254 1.00 85.15 516 GLY B C 1
ATOM 6229 O O . GLY B 1 378 ? 18.051 29.904 69.198 1.00 86.44 516 GLY B O 1
ATOM 6230 N N . GLY B 1 379 ? 18.961 29.939 67.146 1.00 87.91 517 GLY B N 1
ATOM 6231 C CA . GLY B 1 379 ? 18.895 28.494 66.991 1.00 89.98 517 GLY B CA 1
ATOM 6232 C C . GLY B 1 379 ? 17.645 28.048 66.256 1.00 91.83 517 GLY B C 1
ATOM 6233 O O . GLY B 1 379 ? 16.723 28.840 66.057 1.00 91.53 517 GLY B O 1
ATOM 6234 N N . SER B 1 380 ? 17.611 26.786 65.841 1.00 93.03 518 SER B N 1
ATOM 6235 C CA . SER B 1 380 ? 16.452 26.260 65.129 1.00 95.51 518 SER B CA 1
ATOM 6236 C C . SER B 1 380 ? 15.787 25.182 65.975 1.00 97.18 518 SER B C 1
ATOM 6237 O O . SER B 1 380 ? 16.315 24.085 66.133 1.00 97.28 518 SER B O 1
ATOM 6240 N N . TRP B 1 381 ? 14.623 25.510 66.522 1.00 99.31 519 TRP B N 1
ATOM 6241 C CA . TRP B 1 381 ? 13.877 24.595 67.373 1.00 100.10 519 TRP B CA 1
ATOM 6242 C C . TRP B 1 381 ? 13.323 23.393 66.632 1.00 100.79 519 TRP B C 1
ATOM 6243 O O . TRP B 1 381 ? 13.034 22.366 67.245 1.00 101.25 519 TRP B O 1
ATOM 6254 N N . GLN B 1 382 ? 13.164 23.518 65.317 1.00 103.71 520 GLN B N 1
ATOM 6255 C CA . GLN B 1 382 ? 12.635 22.412 64.527 1.00 106.23 520 GLN B CA 1
ATOM 6256 C C . GLN B 1 382 ? 13.555 21.219 64.610 1.00 108.25 520 GLN B C 1
ATOM 6257 O O . GLN B 1 382 ? 13.103 20.080 64.601 1.00 107.09 520 GLN B O 1
ATOM 6263 N N . ALA B 1 383 ? 14.851 21.480 64.688 1.00 108.28 521 ALA B N 1
ATOM 6264 C CA . ALA B 1 383 ? 15.818 20.400 64.795 1.00 109.85 521 ALA B CA 1
ATOM 6265 C C . ALA B 1 383 ? 15.694 19.837 66.200 1.00 111.36 521 ALA B C 1
ATOM 6266 O O . ALA B 1 383 ? 16.102 18.704 66.471 1.00 111.11 521 ALA B O 1
ATOM 6268 N N . GLU B 1 384 ? 15.123 20.647 67.091 1.00 113.60 522 GLU B N 1
ATOM 6269 C CA . GLU B 1 384 ? 14.921 20.250 68.483 1.00 114.49 522 GLU B CA 1
ATOM 6270 C C . GLU B 1 384 ? 13.710 19.334 68.611 1.00 113.68 522 GLU B C 1
ATOM 6271 O O . GLU B 1 384 ? 13.763 18.319 69.306 1.00 114.11 522 GLU B O 1
ATOM 6277 N N . VAL B 1 385 ? 12.620 19.690 67.938 1.00 111.30 523 VAL B N 1
ATOM 6278 C CA . VAL B 1 385 ? 11.407 18.881 67.987 1.00 109.83 523 VAL B CA 1
ATOM 6279 C C . VAL B 1 385 ? 11.563 17.586 67.179 1.00 109.41 523 VAL B C 1
ATOM 6280 O O . VAL B 1 385 ? 11.035 16.540 67.560 1.00 108.26 523 VAL B O 1
ATOM 6284 N N . ALA B 1 386 ? 12.293 17.657 66.069 1.00 110.32 524 ALA B N 1
ATOM 6285 C CA . ALA B 1 386 ? 12.516 16.485 65.230 1.00 113.04 524 ALA B CA 1
ATOM 6286 C C . ALA B 1 386 ? 13.520 15.566 65.913 1.00 116.78 524 ALA B C 1
ATOM 6287 O O . ALA B 1 386 ? 13.879 14.517 65.380 1.00 117.53 524 ALA B O 1
ATOM 6289 N N . ALA B 1 387 ? 13.968 15.974 67.096 1.00 121.30 525 ALA B N 1
ATOM 6290 C CA . ALA B 1 387 ? 14.923 15.198 67.872 1.00 126.40 525 ALA B CA 1
ATOM 6291 C C . ALA B 1 387 ? 14.254 14.738 69.162 1.00 129.22 525 ALA B C 1
ATOM 6292 O O . ALA B 1 387 ? 14.822 14.859 70.246 1.00 130.65 525 ALA B O 1
ATOM 6294 N N . LEU B 1 388 ? 13.041 14.212 69.032 1.00 137.14 526 LEU B N 1
ATOM 6295 C CA . LEU B 1 388 ? 12.277 13.732 70.180 1.00 143.20 526 LEU B CA 1
ATOM 6296 C C . LEU B 1 388 ? 11.245 12.704 69.702 1.00 144.76 526 LEU B C 1
ATOM 6297 O O . LEU B 1 388 ? 10.211 13.062 69.130 1.00 142.61 526 LEU B O 1
ATOM 6302 N N . GLU B 1 389 ? 11.535 11.427 69.939 1.00 145.16 527 GLU B N 1
ATOM 6303 C CA . GLU B 1 389 ? 10.651 10.344 69.521 1.00 148.15 527 GLU B CA 1
ATOM 6304 C C . GLU B 1 389 ? 9.200 10.560 69.934 1.00 149.37 527 GLU B C 1
ATOM 6305 O O . GLU B 1 389 ? 8.295 9.949 69.371 1.00 148.09 527 GLU B O 1
ATOM 6311 N N . ASN B 1 390 ? 8.980 11.428 70.915 1.00 148.77 528 ASN B N 1
ATOM 6312 C CA . ASN B 1 390 ? 7.630 11.704 71.388 1.00 149.66 528 ASN B CA 1
ATOM 6313 C C . ASN B 1 390 ? 7.147 13.080 70.951 1.00 149.39 528 ASN B C 1
ATOM 6314 O O . ASN B 1 390 ? 7.311 14.063 71.674 1.00 150.35 528 ASN B O 1
ATOM 6319 N N . PRO B 1 391 ? 6.541 13.165 69.756 1.00 145.98 529 PRO B N 1
ATOM 6320 C CA . PRO B 1 391 ? 6.021 14.418 69.202 1.00 147.39 529 PRO B CA 1
ATOM 6321 C C . PRO B 1 391 ? 4.704 14.844 69.853 1.00 145.05 529 PRO B C 1
ATOM 6322 O O . PRO B 1 391 ? 3.626 14.609 69.304 1.00 142.50 529 PRO B O 1
ATOM 6326 N N . THR B 1 392 ? 4.806 15.475 71.021 1.00 147.28 530 THR B N 1
ATOM 6327 C CA . THR B 1 392 ? 3.635 15.937 71.765 1.00 146.99 530 THR B CA 1
ATOM 6328 C C . THR B 1 392 ? 3.545 17.462 71.806 1.00 149.73 530 THR B C 1
ATOM 6329 O O . THR B 1 392 ? 4.535 18.146 72.065 1.00 148.43 530 THR B O 1
ATOM 6333 N N . ALA B 1 393 ? 2.347 17.985 71.566 1.00 146.63 531 ALA B N 1
ATOM 6334 C CA . ALA B 1 393 ? 2.116 19.425 71.565 1.00 147.73 531 ALA B CA 1
ATOM 6335 C C . ALA B 1 393 ? 2.493 20.092 72.888 1.00 149.35 531 ALA B C 1
ATOM 6336 O O . ALA B 1 393 ? 2.415 21.313 73.016 1.00 150.41 531 ALA B O 1
ATOM 6338 N N . GLU B 1 394 ? 2.905 19.294 73.868 1.00 147.88 532 GLU B N 1
ATOM 6339 C CA . GLU B 1 394 ? 3.286 19.827 75.171 1.00 145.15 532 GLU B CA 1
ATOM 6340 C C . GLU B 1 394 ? 4.734 20.291 75.243 1.00 142.03 532 GLU B C 1
ATOM 6341 O O . GLU B 1 394 ? 5.000 21.452 75.551 1.00 141.75 532 GLU B O 1
ATOM 6347 N N . GLN B 1 395 ? 5.668 19.388 74.962 1.00 138.80 533 GLN B N 1
ATOM 6348 C CA . GLN B 1 395 ? 7.085 19.735 75.016 1.00 133.85 533 GLN B CA 1
ATOM 6349 C C . GLN B 1 395 ? 7.452 20.807 73.989 1.00 131.69 533 GLN B C 1
ATOM 6350 O O . GLN B 1 395 ? 8.273 21.683 74.265 1.00 133.06 533 GLN B O 1
ATOM 6356 N N . ILE B 1 396 ? 6.842 20.738 72.808 1.00 129.89 534 ILE B N 1
ATOM 6357 C CA . ILE B 1 396 ? 7.124 21.703 71.747 1.00 127.22 534 ILE B CA 1
ATOM 6358 C C . ILE B 1 396 ? 6.931 23.137 72.227 1.00 129.14 534 ILE B C 1
ATOM 6359 O O . ILE B 1 396 ? 7.679 24.037 71.840 1.00 126.63 534 ILE B O 1
ATOM 6364 N N . GLU B 1 397 ? 5.927 23.343 73.073 1.00 126.67 535 GLU B N 1
ATOM 6365 C CA . GLU B 1 397 ? 5.636 24.666 73.599 1.00 124.68 535 GLU B CA 1
ATOM 6366 C C . GLU B 1 397 ? 6.789 25.210 74.424 1.00 123.74 535 GLU B C 1
ATOM 6367 O O . GLU B 1 397 ? 7.066 26.405 74.390 1.00 124.71 535 GLU B O 1
ATOM 6373 N N . LYS B 1 398 ? 7.463 24.334 75.162 1.00 124.64 536 LYS B N 1
ATOM 6374 C CA . LYS B 1 398 ? 8.583 24.761 75.992 1.00 123.48 536 LYS B CA 1
ATOM 6375 C C . LYS B 1 398 ? 9.874 24.813 75.182 1.00 123.83 536 LYS B C 1
ATOM 6376 O O . LYS B 1 398 ? 10.974 24.776 75.736 1.00 123.29 536 LYS B O 1
ATOM 6382 N N . ILE B 1 399 ? 9.722 24.893 73.863 1.00 121.72 537 ILE B N 1
ATOM 6383 C CA . ILE B 1 399 ? 10.850 24.973 72.945 1.00 120.28 537 ILE B CA 1
ATOM 6384 C C . ILE B 1 399 ? 10.564 26.085 71.950 1.00 120.27 537 ILE B C 1
ATOM 6385 O O . ILE B 1 399 ? 11.438 26.888 71.638 1.00 119.44 537 ILE B O 1
ATOM 6390 N N . LYS B 1 400 ? 9.325 26.124 71.466 1.00 120.53 538 LYS B N 1
ATOM 6391 C CA . LYS B 1 400 ? 8.889 27.133 70.505 1.00 121.26 538 LYS B CA 1
ATOM 6392 C C . LYS B 1 400 ? 8.768 28.485 71.206 1.00 123.57 538 LYS B C 1
ATOM 6393 O O . LYS B 1 400 ? 8.711 29.528 70.558 1.00 125.89 538 LYS B O 1
ATOM 6399 N N . ALA B 1 401 ? 8.726 28.456 72.536 1.00 121.98 539 ALA B N 1
ATOM 6400 C CA . ALA B 1 401 ? 8.627 29.675 73.336 1.00 117.96 539 ALA B CA 1
ATOM 6401 C C . ALA B 1 401 ? 9.946 29.876 74.064 1.00 115.65 539 ALA B C 1
ATOM 6402 O O . ALA B 1 401 ? 10.287 30.983 74.475 1.00 116.62 539 ALA B O 1
ATOM 6404 N N . ASP B 1 402 ? 10.679 28.781 74.221 1.00 113.70 540 ASP B N 1
ATOM 6405 C CA . ASP B 1 402 ? 11.977 28.796 74.881 1.00 110.37 540 ASP B CA 1
ATOM 6406 C C . ASP B 1 402 ? 12.958 29.383 73.869 1.00 107.17 540 ASP B C 1
ATOM 6407 O O . ASP B 1 402 ? 13.769 30.252 74.194 1.00 105.98 540 ASP B O 1
ATOM 6412 N N . TRP B 1 403 ? 12.868 28.895 72.637 1.00 100.89 541 TRP B N 1
ATOM 6413 C CA . TRP B 1 403 ? 13.712 29.377 71.556 1.00 96.14 541 TRP B CA 1
ATOM 6414 C C . TRP B 1 403 ? 13.442 30.861 71.397 1.00 94.95 541 TRP B C 1
ATOM 6415 O O . TRP B 1 403 ? 14.368 31.666 71.292 1.00 94.69 541 TRP B O 1
ATOM 6426 N N . GLN B 1 404 ? 12.157 31.204 71.392 1.00 94.61 542 GLN B N 1
ATOM 6427 C CA . GLN B 1 404 ? 11.712 32.585 71.237 1.00 92.86 542 GLN B CA 1
ATOM 6428 C C . GLN B 1 404 ? 12.492 33.570 72.107 1.00 93.02 542 GLN B C 1
ATOM 6429 O O . GLN B 1 404 ? 12.650 34.740 71.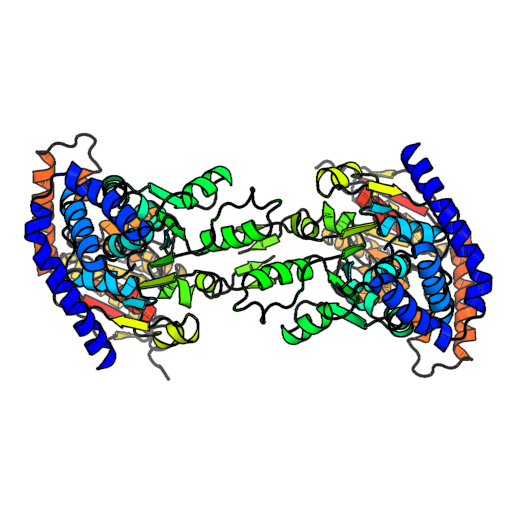759 1.00 92.85 542 GLN B O 1
ATOM 6435 N N . VAL B 1 405 ? 12.971 33.087 73.245 1.00 94.62 543 VAL B N 1
ATOM 6436 C CA . VAL B 1 405 ? 13.729 33.922 74.158 1.00 95.03 543 VAL B CA 1
ATOM 6437 C C . VAL B 1 405 ? 15.119 34.145 73.583 1.00 96.30 543 VAL B C 1
ATOM 6438 O O . VAL B 1 405 ? 15.564 35.283 73.423 1.00 93.39 543 VAL B O 1
ATOM 6442 N N . ARG B 1 406 ? 15.798 33.046 73.274 1.00 96.71 544 ARG B N 1
ATOM 6443 C CA . ARG B 1 406 ? 17.135 33.108 72.706 1.00 97.32 544 ARG B CA 1
ATOM 6444 C C . ARG B 1 406 ? 17.118 34.028 71.491 1.00 96.67 544 ARG B C 1
ATOM 6445 O O . ARG B 1 406 ? 18.029 34.832 71.291 1.00 95.51 544 ARG B O 1
ATOM 6453 N N . HIS B 1 407 ? 16.065 33.906 70.690 1.00 95.93 545 HIS B N 1
ATOM 6454 C CA . HIS B 1 407 ? 15.912 34.705 69.484 1.00 95.25 545 HIS B CA 1
ATOM 6455 C C . HIS B 1 407 ? 15.980 36.211 69.722 1.00 95.51 545 HIS B C 1
ATOM 6456 O O . HIS B 1 407 ? 17.000 36.839 69.428 1.00 96.08 545 HIS B O 1
ATOM 6463 N N . ASP B 1 408 ? 14.905 36.793 70.248 1.00 94.73 546 ASP B N 1
ATOM 6464 C CA . ASP B 1 408 ? 14.879 38.237 70.502 1.00 93.79 546 ASP B CA 1
ATOM 6465 C C . ASP B 1 408 ? 16.140 38.716 71.221 1.00 91.42 546 ASP B C 1
ATOM 6466 O O . ASP B 1 408 ? 16.544 39.873 71.090 1.00 89.96 546 ASP B O 1
ATOM 6471 N N . ALA B 1 409 ? 16.757 37.812 71.978 1.00 88.98 547 ALA B N 1
ATOM 6472 C CA . ALA B 1 409 ? 17.977 38.115 72.719 1.00 87.39 547 ALA B CA 1
ATOM 6473 C C . ALA B 1 409 ? 19.138 38.306 71.750 1.00 86.06 547 ALA B C 1
ATOM 6474 O O . ALA B 1 409 ? 19.876 39.289 71.832 1.00 86.12 547 ALA B O 1
ATOM 6476 N N . VAL B 1 410 ? 19.289 37.351 70.834 1.00 85.30 548 VAL B N 1
ATOM 6477 C CA . VAL B 1 410 ? 20.350 37.396 69.837 1.00 82.83 548 VAL B CA 1
ATOM 6478 C C . VAL B 1 410 ? 20.170 38.643 69.001 1.00 82.00 548 VAL B C 1
ATOM 6479 O O . VAL B 1 410 ? 21.143 39.316 68.667 1.00 82.19 548 VAL B O 1
ATOM 6483 N N . LEU B 1 411 ? 18.922 38.946 68.661 1.00 82.76 549 LEU B N 1
ATOM 6484 C CA . LEU B 1 411 ? 18.633 40.133 67.872 1.00 84.41 549 LEU B CA 1
ATOM 6485 C C . LEU B 1 411 ? 19.142 41.379 68.582 1.00 84.13 549 LEU B C 1
ATOM 6486 O O . LEU B 1 411 ? 19.972 42.109 68.047 1.00 84.02 549 LEU B O 1
ATOM 6491 N N . GLU B 1 412 ? 18.653 41.620 69.792 1.00 86.12 550 GLU B N 1
ATOM 6492 C CA . GLU B 1 412 ? 19.087 42.790 70.535 1.00 87.65 550 GLU B CA 1
ATOM 6493 C C . GLU B 1 412 ? 20.609 42.855 70.540 1.00 86.06 550 GLU B C 1
ATOM 6494 O O . GLU B 1 412 ? 21.187 43.935 70.596 1.00 85.72 550 GLU B O 1
ATOM 6500 N N . ALA B 1 413 ? 21.251 41.692 70.468 1.00 83.86 551 ALA B N 1
ATOM 6501 C CA . ALA B 1 413 ? 22.707 41.609 70.471 1.00 81.32 551 ALA B CA 1
ATOM 6502 C C . ALA B 1 413 ? 23.286 41.815 69.082 1.00 79.44 551 ALA B C 1
ATOM 6503 O O . ALA B 1 413 ? 24.405 41.382 68.802 1.00 79.48 551 ALA B O 1
ATOM 6505 N N . GLY B 1 414 ? 22.517 42.465 68.212 1.00 76.96 552 GLY B N 1
ATOM 6506 C CA . GLY B 1 414 ? 22.981 42.725 66.858 1.00 75.94 552 GLY B CA 1
ATOM 6507 C C . GLY B 1 414 ? 22.937 41.561 65.878 1.00 74.04 552 GLY B C 1
ATOM 6508 O O . GLY B 1 414 ? 23.659 41.558 64.874 1.00 72.25 552 GLY B O 1
ATOM 6509 N N . GLY B 1 415 ? 22.095 40.574 66.176 1.00 72.83 553 GLY B N 1
ATOM 6510 C CA . GLY B 1 415 ? 21.945 39.413 65.313 1.00 72.02 553 GLY B CA 1
ATOM 6511 C C . GLY B 1 415 ? 23.238 38.693 65.023 1.00 72.56 553 GLY B C 1
ATOM 6512 O O . GLY B 1 415 ? 24.177 38.767 65.816 1.00 72.45 553 GLY B O 1
ATOM 6513 N N . LEU B 1 416 ? 23.290 37.993 63.889 1.00 72.83 554 LEU B N 1
ATOM 6514 C CA . LEU B 1 416 ? 24.496 37.250 63.520 1.00 73.19 554 LEU B CA 1
ATOM 6515 C C . LEU B 1 416 ? 25.536 38.136 62.865 1.00 74.22 554 LEU B C 1
ATOM 6516 O O . LEU B 1 416 ? 25.221 39.030 62.073 1.00 74.44 554 LEU B O 1
ATOM 6521 N N . HIS B 1 417 ? 26.785 37.870 63.209 1.00 75.78 555 HIS B N 1
ATOM 6522 C CA . HIS B 1 417 ? 27.905 38.619 62.677 1.00 77.83 555 HIS B CA 1
ATOM 6523 C C . HIS B 1 417 ? 28.836 37.657 61.939 1.00 77.68 555 HIS B C 1
ATOM 6524 O O . HIS B 1 417 ? 29.273 36.645 62.495 1.00 77.57 555 HIS B O 1
ATOM 6531 N N . ILE B 1 418 ? 29.127 37.950 60.677 1.00 78.54 556 ILE B N 1
ATOM 6532 C CA . ILE B 1 418 ? 30.015 37.072 59.945 1.00 78.03 556 ILE B CA 1
ATOM 6533 C C . ILE B 1 418 ? 31.276 37.871 59.692 1.00 77.65 556 ILE B C 1
ATOM 6534 O O . ILE B 1 418 ? 31.237 39.105 59.628 1.00 75.63 556 ILE B O 1
ATOM 6539 N N . ILE B 1 419 ? 32.393 37.159 59.582 1.00 77.06 557 ILE B N 1
ATOM 6540 C CA . ILE B 1 419 ? 33.681 37.784 59.357 1.00 77.44 557 ILE B CA 1
ATOM 6541 C C . ILE B 1 419 ? 34.462 37.052 58.287 1.00 76.33 557 ILE B C 1
ATOM 6542 O O . ILE B 1 419 ? 34.861 35.905 58.465 1.00 74.74 557 ILE B O 1
ATOM 6547 N N . GLY B 1 420 ? 34.669 37.722 57.164 1.00 76.48 558 GLY B N 1
ATOM 6548 C CA . GLY B 1 420 ? 35.407 37.104 56.087 1.00 77.55 558 GLY B CA 1
ATOM 6549 C C . GLY B 1 420 ? 36.881 37.169 56.414 1.00 77.89 558 GLY B C 1
ATOM 6550 O O . GLY B 1 420 ? 37.394 38.248 56.712 1.00 78.96 558 GLY B O 1
ATOM 6551 N N . THR B 1 421 ? 37.566 36.031 56.373 1.00 78.16 559 THR B N 1
ATOM 6552 C CA . THR B 1 421 ? 38.987 36.014 56.667 1.00 78.80 559 THR B CA 1
ATOM 6553 C C . THR B 1 421 ? 39.774 36.577 55.505 1.00 81.90 559 THR B C 1
ATOM 6554 O O . THR B 1 421 ? 40.926 36.964 55.671 1.00 83.98 559 THR B O 1
ATOM 6558 N N . GLU B 1 422 ? 39.168 36.627 54.325 1.00 83.17 560 GLU B N 1
ATOM 6559 C CA . GLU B 1 422 ? 39.878 37.159 53.171 1.00 85.96 560 GLU B CA 1
ATOM 6560 C C . GLU B 1 422 ? 38.984 37.296 51.952 1.00 88.42 560 GLU B C 1
ATOM 6561 O O . GLU B 1 422 ? 38.177 36.415 51.661 1.00 89.02 560 GLU B O 1
ATOM 6567 N N . ARG B 1 423 ? 39.123 38.409 51.242 1.00 89.31 561 ARG B N 1
ATOM 6568 C CA . ARG B 1 423 ? 38.324 38.629 50.048 1.00 89.81 561 ARG B CA 1
ATOM 6569 C C . ARG B 1 423 ? 38.717 37.665 48.951 1.00 89.43 561 ARG B C 1
ATOM 6570 O O . ARG B 1 423 ? 39.888 37.316 48.787 1.00 90.46 561 ARG B O 1
ATOM 6578 N N . HIS B 1 424 ? 37.710 37.228 48.211 1.00 90.40 562 HIS B N 1
ATOM 6579 C CA . HIS B 1 424 ? 37.898 36.298 47.116 1.00 91.86 562 HIS B CA 1
ATOM 6580 C C . HIS B 1 424 ? 38.118 37.081 45.824 1.00 94.30 562 HIS B C 1
ATOM 6581 O O . HIS B 1 424 ? 37.857 38.283 45.761 1.00 93.97 562 HIS B O 1
ATOM 6588 N N . GLU B 1 425 ? 38.609 36.399 44.800 1.00 96.91 563 GLU B N 1
ATOM 6589 C CA . GLU B 1 425 ? 38.823 37.016 43.497 1.00 98.26 563 GLU B CA 1
ATOM 6590 C C . GLU B 1 425 ? 37.567 37.786 43.074 1.00 93.74 563 GLU B C 1
ATOM 6591 O O . GLU B 1 425 ? 37.650 38.869 42.495 1.00 92.63 563 GLU B O 1
ATOM 6597 N N . SER B 1 426 ? 36.407 37.209 43.371 1.00 91.31 564 SER B N 1
ATOM 6598 C CA . SER B 1 426 ? 35.127 37.796 43.009 1.00 89.33 564 SER B CA 1
ATOM 6599 C C . SER B 1 426 ? 34.337 38.265 44.219 1.00 85.88 564 SER B C 1
ATOM 6600 O O . SER B 1 426 ? 34.054 37.490 45.130 1.00 84.00 564 SER B O 1
ATOM 6603 N N . ARG B 1 427 ? 33.966 39.540 44.212 1.00 84.23 565 ARG B N 1
ATOM 6604 C CA . ARG B 1 427 ? 33.191 40.109 45.304 1.00 81.01 565 ARG B CA 1
ATOM 6605 C C . ARG B 1 427 ? 31.908 39.326 45.465 1.00 77.41 565 ARG B C 1
ATOM 6606 O O . ARG B 1 427 ? 31.438 39.108 46.577 1.00 74.45 565 ARG B O 1
ATOM 6614 N N . ARG B 1 428 ? 31.345 38.912 44.338 1.00 73.00 566 ARG B N 1
ATOM 6615 C CA . ARG B 1 428 ? 30.113 38.152 44.340 1.00 69.36 566 ARG B CA 1
ATOM 6616 C C . ARG B 1 428 ? 30.238 37.043 45.364 1.00 67.59 566 ARG B C 1
ATOM 6617 O O . ARG B 1 428 ? 29.362 36.849 46.193 1.00 66.29 566 ARG B O 1
ATOM 6625 N N . ILE B 1 429 ? 31.351 36.326 45.309 1.00 65.84 567 ILE B N 1
ATOM 6626 C CA . ILE B 1 429 ? 31.589 35.236 46.239 1.00 63.84 567 ILE B CA 1
ATOM 6627 C C . ILE B 1 429 ? 31.606 35.715 47.670 1.00 63.79 567 ILE B C 1
ATOM 6628 O O . ILE B 1 429 ? 30.911 35.159 48.509 1.00 62.64 567 ILE B O 1
ATOM 6633 N N . ASP B 1 430 ? 32.397 36.741 47.967 1.00 66.94 568 ASP B N 1
ATOM 6634 C CA . ASP B 1 430 ? 32.425 37.209 49.345 1.00 67.38 568 ASP B CA 1
ATOM 6635 C C . ASP B 1 430 ? 31.242 38.134 49.658 1.00 66.33 568 ASP B C 1
ATOM 6636 O O . ASP B 1 430 ? 31.312 39.034 50.470 1.00 66.62 568 ASP B O 1
ATOM 6641 N N . ASN B 1 431 ? 30.137 37.873 48.984 1.00 64.59 569 ASN B N 1
ATOM 6642 C CA . ASN B 1 431 ? 28.892 38.597 49.184 1.00 62.69 569 ASN B CA 1
ATOM 6643 C C . ASN B 1 431 ? 27.958 37.502 49.649 1.00 61.57 569 ASN B C 1
ATOM 6644 O O . ASN B 1 431 ? 27.019 37.744 50.400 1.00 61.26 569 ASN B O 1
ATOM 6649 N N . GLN B 1 432 ? 28.231 36.290 49.167 1.00 60.09 570 GLN B N 1
ATOM 6650 C CA . GLN B 1 432 ? 27.442 35.119 49.512 1.00 58.97 570 GLN B CA 1
ATOM 6651 C C . GLN B 1 432 ? 27.633 34.914 51.007 1.00 58.56 570 GLN B C 1
ATOM 6652 O O . GLN B 1 432 ? 26.721 34.474 51.719 1.00 59.27 570 GLN B O 1
ATOM 6658 N N . LEU B 1 433 ? 28.825 35.258 51.476 1.00 56.73 571 LEU B N 1
ATOM 6659 C CA . LEU B 1 433 ? 29.147 35.126 52.883 1.00 57.47 571 LEU B CA 1
ATOM 6660 C C . LEU B 1 433 ? 28.273 36.081 53.705 1.00 57.29 571 LEU B C 1
ATOM 6661 O O . LEU B 1 433 ? 27.559 35.661 54.627 1.00 54.35 571 LEU B O 1
ATOM 6666 N N . ARG B 1 434 ? 28.325 37.361 53.351 1.00 57.93 572 ARG B N 1
ATOM 6667 C CA . ARG B 1 434 ? 27.541 38.389 54.033 1.00 59.89 572 ARG B CA 1
ATOM 6668 C C . ARG B 1 434 ? 26.083 37.983 54.171 1.00 60.09 572 ARG B C 1
ATOM 6669 O O . ARG B 1 434 ? 25.501 38.041 55.254 1.00 59.56 572 ARG B O 1
ATOM 6677 N N . GLY B 1 435 ? 25.509 37.577 53.045 1.00 60.87 573 GLY B N 1
ATOM 6678 C CA . GLY B 1 435 ? 24.126 37.151 52.999 1.00 60.97 573 GLY B CA 1
ATOM 6679 C C . GLY B 1 435 ? 23.722 36.116 54.041 1.00 62.04 573 GLY B C 1
ATOM 6680 O O . GLY B 1 435 ? 22.550 36.081 54.441 1.00 63.73 573 GLY B O 1
ATOM 6681 N N . ARG B 1 436 ? 24.649 35.264 54.482 1.00 61.27 574 ARG B N 1
ATOM 6682 C CA . ARG B 1 436 ? 24.296 34.265 55.487 1.00 60.42 574 ARG B CA 1
ATOM 6683 C C . ARG B 1 436 ? 23.772 34.994 56.720 1.00 59.90 574 ARG B C 1
ATOM 6684 O O . ARG B 1 436 ? 23.253 34.373 57.637 1.00 59.87 574 ARG B O 1
ATOM 6692 N N . SER B 1 437 ? 23.901 36.318 56.719 1.00 59.47 575 SER B N 1
ATOM 6693 C CA . SER B 1 437 ? 23.470 37.140 57.840 1.00 59.81 575 SER B CA 1
ATOM 6694 C C . SER B 1 437 ? 22.436 38.220 57.486 1.00 59.13 575 SER B C 1
ATOM 6695 O O . SER B 1 437 ? 22.335 38.658 56.338 1.00 59.31 575 SER B O 1
ATOM 6698 N N . GLY B 1 438 ? 21.683 38.658 58.492 1.00 58.29 576 GLY B N 1
ATOM 6699 C CA . GLY B 1 438 ? 20.669 39.680 58.286 1.00 58.71 576 GLY B CA 1
ATOM 6700 C C . GLY B 1 438 ? 19.538 39.326 57.327 1.00 58.08 576 GLY B C 1
ATOM 6701 O O . GLY B 1 438 ? 19.059 40.167 56.574 1.00 56.79 576 GLY B O 1
ATOM 6702 N N . ARG B 1 439 ? 19.073 38.088 57.366 1.00 59.78 577 ARG B N 1
ATOM 6703 C CA . ARG B 1 439 ? 18.024 37.681 56.449 1.00 61.94 577 ARG B CA 1
ATOM 6704 C C . ARG B 1 439 ? 16.607 37.977 56.949 1.00 64.25 577 ARG B C 1
ATOM 6705 O O . ARG B 1 439 ? 16.400 38.217 58.138 1.00 66.00 577 ARG B O 1
ATOM 6713 N N . GLN B 1 440 ? 15.640 37.950 56.029 1.00 67.11 578 GLN B N 1
ATOM 6714 C CA . GLN B 1 440 ? 14.232 38.249 56.328 1.00 68.07 578 GLN B CA 1
ATOM 6715 C C . GLN B 1 440 ? 14.120 39.438 57.281 1.00 68.68 578 GLN B C 1
ATOM 6716 O O . GLN B 1 440 ? 13.278 39.454 58.176 1.00 70.67 578 GLN B O 1
ATOM 6722 N N . GLY B 1 441 ? 14.980 40.429 57.085 1.00 68.90 579 GLY B N 1
ATOM 6723 C CA . GLY B 1 441 ? 14.945 41.610 57.929 1.00 71.36 579 GLY B CA 1
ATOM 6724 C C . GLY B 1 441 ? 15.802 41.611 59.186 1.00 72.67 579 GLY B C 1
ATOM 6725 O O . GLY B 1 441 ? 15.888 42.639 59.865 1.00 71.40 579 GLY B O 1
ATOM 6726 N N . ASP B 1 442 ? 16.435 40.479 59.498 1.00 71.88 580 ASP B N 1
ATOM 6727 C CA . ASP B 1 442 ? 17.275 40.361 60.689 1.00 72.09 580 ASP B CA 1
ATOM 6728 C C . ASP B 1 442 ? 18.392 41.366 60.799 1.00 71.14 580 ASP B C 1
ATOM 6729 O O . ASP B 1 442 ? 19.022 41.744 59.820 1.00 70.97 580 ASP B O 1
ATOM 6734 N N . ALA B 1 443 ? 18.633 41.793 62.026 1.00 72.69 581 ALA B N 1
ATOM 6735 C CA . ALA B 1 443 ? 19.684 42.755 62.309 1.00 74.02 581 ALA B CA 1
ATOM 6736 C C . ALA B 1 443 ? 20.950 41.960 62.544 1.00 74.25 581 ALA B C 1
ATOM 6737 O O . ALA B 1 443 ? 21.003 41.135 63.442 1.00 76.74 581 ALA B O 1
ATOM 6739 N N . GLY B 1 444 ? 21.969 42.198 61.732 1.00 73.37 582 GLY B N 1
ATOM 6740 C CA . GLY B 1 444 ? 23.221 41.480 61.898 1.00 72.47 582 GLY B CA 1
ATOM 6741 C C . GLY B 1 444 ? 24.330 42.359 61.381 1.00 71.00 582 GLY B C 1
ATOM 6742 O O . GLY B 1 444 ? 24.093 43.531 61.096 1.00 69.44 582 GLY B O 1
ATOM 6743 N N . SER B 1 445 ? 25.530 41.809 61.235 1.00 70.54 583 SER B N 1
ATOM 6744 C CA . SER B 1 445 ? 26.651 42.608 60.746 1.00 72.63 583 SER B CA 1
ATOM 6745 C C . SER B 1 445 ? 27.723 41.753 60.099 1.00 74.30 583 SER B C 1
ATOM 6746 O O . SER B 1 445 ? 27.810 40.555 60.362 1.00 74.47 583 SER B O 1
ATOM 6749 N N . SER B 1 446 ? 28.537 42.364 59.246 1.00 75.79 584 SER B N 1
ATOM 6750 C CA . SER B 1 446 ? 29.597 41.626 58.575 1.00 77.77 584 SER B CA 1
ATOM 6751 C C . SER B 1 446 ? 30.864 42.454 58.550 1.00 79.50 584 SER B C 1
ATOM 6752 O O . SER B 1 446 ? 30.812 43.682 58.466 1.00 79.60 584 SER B O 1
ATOM 6755 N N . ARG B 1 447 ? 32.000 41.765 58.614 1.00 82.65 585 ARG B N 1
ATOM 6756 C CA . ARG B 1 447 ? 33.309 42.401 58.620 1.00 85.05 585 ARG B CA 1
ATOM 6757 C C . ARG B 1 447 ? 34.277 41.585 57.785 1.00 85.20 585 ARG B C 1
ATOM 6758 O O . ARG B 1 447 ? 34.206 40.362 57.757 1.00 84.18 585 ARG B O 1
ATOM 6766 N N . PHE B 1 448 ? 35.185 42.269 57.108 1.00 87.84 586 PHE B N 1
ATOM 6767 C CA . PHE B 1 448 ? 36.189 41.597 56.304 1.00 90.86 586 PHE B CA 1
ATOM 6768 C C . PHE B 1 448 ? 37.567 41.992 56.799 1.00 91.87 586 PHE B C 1
ATOM 6769 O O . PHE B 1 448 ? 37.853 43.172 56.998 1.00 91.11 586 PHE B O 1
ATOM 6777 N N . TYR B 1 449 ? 38.411 40.993 57.016 1.00 91.72 587 TYR B N 1
ATOM 6778 C CA . TYR B 1 449 ? 39.758 41.230 57.503 1.00 93.11 587 TYR B CA 1
ATOM 6779 C C . TYR B 1 449 ? 40.762 40.892 56.414 1.00 93.90 587 TYR B C 1
ATOM 6780 O O . TYR B 1 449 ? 41.021 39.729 56.127 1.00 92.24 587 TYR B O 1
ATOM 6789 N N . LEU B 1 450 ? 41.317 41.926 55.798 1.00 93.64 588 LEU B N 1
ATOM 6790 C CA . LEU B 1 450 ? 42.293 41.740 54.739 1.00 94.90 588 LEU B CA 1
ATOM 6791 C C . LEU B 1 450 ? 43.707 41.848 55.285 1.00 96.07 588 LEU B C 1
ATOM 6792 O O . LEU B 1 450 ? 43.908 42.126 56.461 1.00 96.53 588 LEU B O 1
ATOM 6797 N N . SER B 1 451 ? 44.686 41.648 54.408 1.00 100.72 589 SER B N 1
ATOM 6798 C CA . SER B 1 451 ? 46.097 41.749 54.766 1.00 105.85 589 SER B CA 1
ATOM 6799 C C . SER B 1 451 ? 46.669 42.882 53.919 1.00 110.04 589 SER B C 1
ATOM 6800 O O . SER B 1 451 ? 46.072 43.271 52.919 1.00 109.37 589 SER B O 1
ATOM 6803 N N . MET B 1 452 ? 47.821 43.411 54.309 1.00 113.65 590 MET B N 1
ATOM 6804 C CA . MET B 1 452 ? 48.432 44.501 53.564 1.00 117.82 590 MET B CA 1
ATOM 6805 C C . MET B 1 452 ? 48.824 44.021 52.172 1.00 120.05 590 MET B C 1
ATOM 6806 O O . MET B 1 452 ? 48.636 44.735 51.183 1.00 119.87 590 MET B O 1
ATOM 6811 N N . GLU B 1 453 ? 49.366 42.807 52.099 1.00 123.98 591 GLU B N 1
ATOM 6812 C CA . GLU B 1 453 ? 49.776 42.239 50.820 1.00 126.40 591 GLU B CA 1
ATOM 6813 C C . GLU B 1 453 ? 48.553 41.855 50.012 1.00 125.08 591 GLU B C 1
ATOM 6814 O O . GLU B 1 453 ? 48.551 40.856 49.300 1.00 123.80 591 GLU B O 1
ATOM 6820 N N . ASP B 1 454 ? 47.511 42.664 50.143 1.00 123.99 592 ASP B N 1
ATOM 6821 C CA . ASP B 1 454 ? 46.263 42.456 49.431 1.00 122.55 592 ASP B CA 1
ATOM 6822 C C . ASP B 1 454 ? 45.629 43.822 49.203 1.00 120.38 592 ASP B C 1
ATOM 6823 O O . ASP B 1 454 ? 45.334 44.193 48.066 1.00 120.67 592 ASP B O 1
ATOM 6828 N N . ALA B 1 455 ? 45.452 44.573 50.287 1.00 117.90 593 ALA B N 1
ATOM 6829 C CA . ALA B 1 455 ? 44.852 45.901 50.226 1.00 117.23 593 ALA B CA 1
ATOM 6830 C C . ALA B 1 455 ? 45.483 46.742 49.125 1.00 116.96 593 ALA B C 1
ATOM 6831 O O . ALA B 1 455 ? 44.939 47.770 48.722 1.00 117.07 593 ALA B O 1
ATOM 6833 N N . LEU B 1 456 ? 46.641 46.303 48.647 1.00 116.28 594 LEU B N 1
ATOM 6834 C CA . LEU B 1 456 ? 47.321 47.006 47.577 1.00 116.08 594 LEU B CA 1
ATOM 6835 C C . LEU B 1 456 ? 46.604 46.637 46.292 1.00 115.29 594 LEU B C 1
ATOM 6836 O O . LEU B 1 456 ? 47.215 46.139 45.351 1.00 113.62 594 LEU B O 1
ATOM 6841 N N . MET B 1 457 ? 45.294 46.861 46.273 1.00 114.82 595 MET B N 1
ATOM 6842 C CA . MET B 1 457 ? 44.492 46.559 45.096 1.00 113.59 595 MET B CA 1
ATOM 6843 C C . MET B 1 457 ? 44.900 47.588 44.048 1.00 114.13 595 MET B C 1
ATOM 6844 O O . MET B 1 457 ? 44.512 48.758 44.120 1.00 115.08 595 MET B O 1
ATOM 6849 N N . ARG B 1 458 ? 45.697 47.151 43.081 1.00 115.13 596 ARG B N 1
ATOM 6850 C CA . ARG B 1 458 ? 46.173 48.037 42.029 1.00 115.03 596 ARG B CA 1
ATOM 6851 C C . ARG B 1 458 ? 46.242 47.271 40.711 1.00 115.45 596 ARG B C 1
ATOM 6852 O O . ARG B 1 458 ? 45.662 47.750 39.717 1.00 118.29 596 ARG B O 1
#

Organism: Escherichia coli (strain K12) (NCBI:txid83333)

GO terms:
  GO:0008564 protein-exporting ATPase activity (F, EXP)
  GO:0042802 identical protein binding (F, IPI)
  GO:0005515 protein binding (F, IPI)
  GO:0070678 preprotein binding (F, IDA)
  GO:0009898 cytoplasmic side of plasma membrane (C, IDA)
  GO:0043952 protein transport by the Sec complex (P, IDA)
  GO:0008270 zinc ion binding (F, IDA)
  GO:0031522 cell envelope Sec protein transport complex (C, IDA)
  GO:0043021 ribonucleoprotein complex binding (F, IDA)
  GO:0006612 protein targeting to membrane (P, IDA)
  GO:0009306 protein secretion (P, IMP)
  GO:0065002 intracellular protein transmembrane transport (P, IMP)
  GO:0043022 ribosome binding (F, IPI)
  GO:0005737 cytoplasm (C, IDA)
  GO:0005886 plasma membrane (C, IDA)
  GO:0043952 protein transport by the Sec complex (P, IMP)
  GO:0015031 protein transport (P, IMP)
  GO:0006605 protein targeting (P, IMP)

InterPro domains:
  IPR000185 Protein translocase subunit SecA [MF_01382] (5-832)
  IPR000185 Protein translocase subunit SecA [PR00906] (63-87)
  IPR000185 Protein translocase subunit SecA [PR00906] (101-115)
  IPR000185 Protein translocase subunit SecA [PR00906] (117-127)
  IPR000185 Protein translocase subunit SecA [PR00906] (170-190)
  IPR000185 Protein translocase subunit SecA [PR00906] (339-361)
  IPR000185 Protein translocase subunit SecA [PR00906] (376-393)
  IPR000185 Protein translocase subunit SecA [PR00906] (413-426)
  IPR000185 Protein translocase subunit SecA [PTHR30612] (3-876)
  IPR000185 Protein translocase subunit SecA [TIGR00963] (28-817)
  IPR001650 Helicase, C-terminal domain-like [PS51194] (434-635)
  IPR004027 SEC-C motif [PF02810] (881-899)
  IPR011115 SecA DEAD-like, N-terminal [PF07517] (7-401)
  IPR011115 SecA DEAD-like, N-terminal [SM00957] (6-402)
  IPR011116 SecA Wing/Scaffold [PF07516] (617-830)
  IPR011130 SecA, preprotein cross-linking domain [PF01043] (232-358)
  IPR011130 SecA, preprotein cross-linking domain [SM00958] (228-358)
  IPR014001 Helicase superfamily 1/2, ATP-binding domain [PS51192] (89-247)
  IPR014018 SecA motor DEAD [PS51196] (3-619)
  IPR020937 SecA conserved site [PS01312] (500-515)

Radius of gyration: 35.97 Å; Cα contacts (8 Å, |Δi|>4): 1696; chains: 2; bounding box: 90×77×96 Å

Nearest PDB structures (foldseek):
  3bxz-assembly1_A  TM=1.002E+00  e=1.021E-86  Escherichia coli
  5k9t-assembly1_A  TM=9.782E-01  e=1.988E-66  Escherichia coli 55989
  2fsi-assembly1_A  TM=8.346E-01  e=2.937E-70  Escherichia coli
  2fsf-assembly1_A  TM=8.554E-01  e=7.109E-69  Escherichia coli
  2fsh-assembly1_B  TM=8.440E-01  e=5.209E-68  Escherichia coli